Protein AF-0000000072239649 (afdb_homodimer)

Radius of gyration: 39.66 Å; Cα contacts (8 Å, |Δi|>4): 1812; chains: 2; bounding box: 84×166×76 Å

InterPro domains:
  IPR003864 CSC1/OSCA1-like, 7TM region [PF02714] (372-648)
  IPR027815 CSC1/OSCA1-like, cytosolic domain [PF14703] (194-360)
  IPR032880 CSC1/OSCA1-like, N-terminal transmembrane domain [PF13967] (9-172)
  IPR045122 Calcium permeable stress-gated cation channel 1-like [PTHR13018] (10-694)

Foldseek 3Di:
DAPLLLLLLVVLLVVLVVLLVVLLVVLLVVCVVPVLFLFVLVVQQPPQLQADLVSHGADFDDDDDDSCRLLVVLVPDDLVNCCVHQNDQLSLLLLVLVLLLVLLVVLLVVCVVQQQVLLLPADLCVDDPPDPLHDGDLCSSFPSSHAFQHPSVVSLLVSLVVSLVSLLVSLLVSLVVLLVLLLVVLLDQALLLFKKKWFAADQDPPRVVVVVVLVCVVPPPFWDDKFFFFDCPVLVVLVVVLVVLVVVLLVLVLVLVVVVVVVVVPPPDPPDPCDDPVPVVNVVSVVVSVVSVVVSVVSLVVSVVVVVVCVVPVRRGGGMMMIGTFASLVSLVVAPDDRDDDCNHGPMHGDAHLLFWLSVLSNDDDVVQVVLVVVLVVVLVVVLVVVLVVLLVLLLQLVLVLVCVPPVVVVSVVVVPPDSSSSSNRNAQVSLVVVVVVLLCQLVVNLVSLSSHNDGGNLVSLLVSLLSSLVSCCCRVQVSSLVSNLCSVCVVVCVVPVVCSLLSSLSCNLVCLSNLLSNLSCCQSVVLSVVLSPVVLVVVLVCCCVPPDSGPVSNVVCSSPSDEADSSSSVLSVLLVLSLSQSLNCSRSVCSSVSSSSRSSSNSSSVSSCSNRRHRDSGDSSNPNSVSSSVVSLVSSLVSLVSQLSSCVSSVNVCSCVSVCVNVVSVVSVVVSCVVRVVCSVSHDSVSSCVPPVDGTRDPSSSVSNHDCVVVVSVVVVVVVVD/DAPLLLLLLVVLLVVLVVLLVVLLVVLLVVCVVPVCFLFVLVVQQPPQLQADLVSHGADFDDDDNDSCVLLVVLVPDDLVNCCVHQNQQLSLLLLVLVLLLVLLVVLLVVCVVQQQVLLLPADLCVDDPPDPLHDDDLCSSFPSSHAFQHPSVVSLLVSLVVSLVSLLVSLLVSLVVLLVLLLVVLLDQALLLFKKKWFAADQDPPRVVVVVVLVCVVPPPFWDDKFFFFDCVVLVVLVVVLVVLVVVLLVLVLVLVVVVVVVVVPPPDPPDPCDDPVPVVNVVSVVVSVVSVVVSVVSLVVSVVVVVVCVVPVRRGGGMMMIGTFASLVSLVVAVDDRDDDCNHGPMHGDAHLLFWLSVLSNDDDVSQVVLVVVLVVVLVVVLVVVLVVLLVLLLQLVLVLVCVPPVVVVSVVVVPPDSSSSSNRNAQVSLVVVVVVLLCQLVVNLVSLSSHNDGGNLVSLLVSLLSSLVSCCCRVQVSSLVSNLCSVCVVVCVVPVVCSLLSSLSCNLVCLSNLLSNLSCCQSVVLSVVLSPVVLVVVLVCCCVPPDSGPVSNVVCSSPSDAADSSSSVLSVLLVLSLSQSLNCSRSVCSSVSSSSRSSRNSSSVSSCSNRRHRDSGDSSNPNSVSSSVVSLVSSLVSLVSQLSSCVSSVNVCSCVSVCVNVVSVVSSVVSCVVRVVCSVSHDSVSSCVPPVDRTRDPSSSVSNHDCVVVVSVVVVVVVVD

Structure (mmCIF, N/CA/C/O backbone):
data_AF-0000000072239649-model_v1
#
loop_
_entity.id
_entity.type
_entity.pdbx_description
1 polymer 'Uncharacterized protein'
#
loop_
_atom_site.group_PDB
_atom_site.id
_atom_site.type_symbol
_atom_site.label_atom_id
_atom_site.label_alt_id
_atom_site.label_comp_id
_atom_site.label_asym_id
_atom_site.label_entity_id
_atom_site.label_seq_id
_atom_site.pdbx_PDB_ins_code
_atom_site.Cartn_x
_atom_site.Cartn_y
_atom_site.Cartn_z
_atom_site.occupancy
_atom_site.B_iso_or_equiv
_atom_site.auth_seq_id
_atom_site.auth_comp_id
_atom_site.auth_asym_id
_atom_site.auth_atom_id
_atom_site.pdbx_PDB_model_num
ATOM 1 N N . MET A 1 1 ? 41.469 24.156 28.172 1 40.66 1 MET A N 1
ATOM 2 C CA . MET A 1 1 ? 40.719 24.969 27.219 1 40.66 1 MET A CA 1
ATOM 3 C C . MET A 1 1 ? 39.5 24.203 26.688 1 40.66 1 MET A C 1
ATOM 5 O O . MET A 1 1 ? 39.594 23.047 26.312 1 40.66 1 MET A O 1
ATOM 9 N N . ILE A 1 2 ? 38.406 24.656 26.984 1 54.94 2 ILE A N 1
ATOM 10 C CA . ILE A 1 2 ? 37.125 24.031 26.594 1 54.94 2 ILE A CA 1
ATOM 11 C C . ILE A 1 2 ? 37.062 23.953 25.078 1 54.94 2 ILE A C 1
ATOM 13 O O . ILE A 1 2 ? 37.375 24.922 24.391 1 54.94 2 ILE A O 1
ATOM 17 N N . ASP A 1 3 ? 36.906 22.859 24.5 1 68.75 3 ASP A N 1
ATOM 18 C CA . ASP A 1 3 ? 36.781 22.609 23.062 1 68.75 3 ASP A CA 1
ATOM 19 C C . ASP A 1 3 ? 35.719 23.531 22.438 1 68.75 3 ASP A C 1
ATOM 21 O O . ASP A 1 3 ? 34.719 23.859 23.062 1 68.75 3 ASP A O 1
ATOM 25 N N . PRO A 1 4 ? 36.156 24.234 21.406 1 68.75 4 PRO A N 1
ATOM 26 C CA . PRO A 1 4 ? 35.312 25.203 20.734 1 68.75 4 PRO A CA 1
ATOM 27 C C . PRO A 1 4 ? 33.875 24.672 20.484 1 68.75 4 PRO A C 1
ATOM 29 O O . PRO A 1 4 ? 32.906 25.422 20.578 1 68.75 4 PRO A O 1
ATOM 32 N N . GLU A 1 5 ? 33.75 23.469 20.281 1 72.94 5 GLU A N 1
ATOM 33 C CA . GLU A 1 5 ? 32.438 22.922 19.984 1 72.94 5 GLU A CA 1
ATOM 34 C C . GLU A 1 5 ? 31.578 22.859 21.25 1 72.94 5 GLU A C 1
ATOM 36 O O . GLU A 1 5 ? 30.375 23.156 21.203 1 72.94 5 GLU A O 1
ATOM 41 N N . THR A 1 6 ? 32.156 22.516 22.328 1 79 6 THR A N 1
ATOM 42 C CA . THR A 1 6 ? 31.438 22.5 23.609 1 79 6 THR A CA 1
ATOM 43 C C . THR A 1 6 ? 31.094 23.922 24.047 1 79 6 THR A C 1
ATOM 45 O O . THR A 1 6 ? 30.016 24.156 24.594 1 79 6 THR A O 1
ATOM 48 N N . LEU A 1 7 ? 31.953 24.797 23.656 1 81.06 7 LEU A N 1
ATOM 49 C CA . LEU A 1 7 ? 31.719 26.203 24 1 81.06 7 LEU A CA 1
ATOM 50 C C . LEU A 1 7 ? 30.547 26.75 23.203 1 81.06 7 LEU A C 1
ATOM 52 O O . LEU A 1 7 ? 29.797 27.609 23.688 1 81.06 7 LEU A O 1
ATOM 56 N N . SER A 1 8 ? 30.391 26.297 22.047 1 81.94 8 SER A N 1
ATOM 57 C CA . SER A 1 8 ? 29.266 26.734 21.219 1 81.94 8 SER A CA 1
ATOM 58 C C . SER A 1 8 ? 27.938 26.328 21.844 1 81.94 8 SER A C 1
ATOM 60 O O . SER A 1 8 ? 26.969 27.109 21.812 1 81.94 8 SER A O 1
ATOM 62 N N . VAL A 1 9 ? 27.844 25.188 22.438 1 85.19 9 VAL A N 1
ATOM 63 C CA . VAL A 1 9 ? 26.609 24.703 23.062 1 85.19 9 VAL A CA 1
ATOM 64 C C . VAL A 1 9 ? 26.328 25.484 24.344 1 85.19 9 VAL A C 1
ATOM 66 O O . VAL A 1 9 ? 25.172 25.797 24.641 1 85.19 9 VAL A O 1
ATOM 69 N N . LEU A 1 10 ? 27.359 25.828 24.938 1 86.06 10 LEU A N 1
ATOM 70 C CA . LEU A 1 10 ? 27.203 26.594 26.172 1 86.06 10 LEU A CA 1
ATOM 71 C C . LEU A 1 10 ? 26.75 28.016 25.859 1 86.06 10 LEU A C 1
ATOM 73 O O . LEU A 1 10 ? 25.938 28.578 26.594 1 86.06 10 LEU A O 1
ATOM 77 N N . TRP A 1 11 ? 27.219 28.547 24.797 1 86.12 11 TRP A N 1
ATOM 78 C CA . TRP A 1 11 ? 26.766 29.859 24.344 1 86.12 11 TRP A CA 1
ATOM 79 C C . TRP A 1 11 ? 25.266 29.812 24 1 86.12 11 TRP A C 1
ATOM 81 O O . TRP A 1 11 ? 24.516 30.688 24.422 1 86.12 11 TRP A O 1
ATOM 91 N N . THR A 1 12 ? 24.938 28.812 23.281 1 88.56 12 THR A N 1
ATOM 92 C CA . THR A 1 12 ? 23.562 28.688 22.844 1 88.56 12 THR A CA 1
ATOM 93 C C . THR A 1 12 ? 22.641 28.5 24.047 1 88.56 12 THR A C 1
ATOM 95 O O . THR A 1 12 ? 21.547 29.078 24.109 1 88.56 12 THR A O 1
ATOM 98 N N . PHE A 1 13 ? 23.141 27.734 24.984 1 91 13 PHE A N 1
ATOM 99 C CA . PHE A 1 13 ? 22.359 27.5 26.188 1 91 13 PHE A CA 1
ATOM 100 C C . PHE A 1 13 ? 22.219 28.766 27.016 1 91 13 PHE A C 1
ATOM 102 O O . PHE A 1 13 ? 21.141 29.094 27.5 1 91 13 PHE A O 1
ATOM 109 N N . GLY A 1 14 ? 23.297 29.5 27.125 1 90.75 14 GLY A N 1
ATOM 110 C CA . GLY A 1 14 ? 23.281 30.75 27.875 1 90.75 14 GLY A CA 1
ATOM 111 C C . GLY A 1 14 ? 22.391 31.812 27.234 1 90.75 14 GLY A C 1
ATOM 112 O O . GLY A 1 14 ? 21.547 32.406 27.922 1 90.75 14 GLY A O 1
ATOM 113 N N . ILE A 1 15 ? 22.547 31.984 26 1 90.38 15 ILE A N 1
ATOM 114 C CA . ILE A 1 15 ? 21.719 32.938 25.266 1 90.38 15 ILE A CA 1
ATOM 115 C C . ILE A 1 15 ? 20.266 32.5 25.297 1 90.38 15 ILE A C 1
ATOM 117 O O . ILE A 1 15 ? 19.359 33.344 25.469 1 90.38 15 ILE A O 1
ATOM 121 N N . GLY A 1 16 ? 20.062 31.266 25.141 1 92.5 16 GLY A N 1
ATOM 122 C CA . GLY A 1 16 ? 18.703 30.734 25.172 1 92.5 16 GLY A CA 1
ATOM 123 C C . GLY A 1 16 ? 17.984 30.969 26.484 1 92.5 16 GLY A C 1
ATOM 124 O O . GLY A 1 16 ? 16.812 31.359 26.5 1 92.5 16 GLY A O 1
ATOM 125 N N . ILE A 1 17 ? 18.672 30.828 27.531 1 94.5 17 ILE A N 1
ATOM 126 C CA . ILE A 1 17 ? 18.078 31.016 28.844 1 94.5 17 ILE A CA 1
ATOM 127 C C . ILE A 1 17 ? 17.766 32.5 29.062 1 94.5 17 ILE A C 1
ATOM 129 O O . ILE A 1 17 ? 16.719 32.844 29.609 1 94.5 17 ILE A O 1
ATOM 133 N N . ILE A 1 18 ? 18.641 33.312 28.594 1 94.94 18 ILE A N 1
ATOM 134 C CA . ILE A 1 18 ? 18.422 34.75 28.734 1 94.94 18 ILE A CA 1
ATOM 135 C C . ILE A 1 18 ? 17.188 35.156 27.922 1 94.94 18 ILE A C 1
ATOM 137 O O . ILE A 1 18 ? 16.328 35.875 28.438 1 94.94 18 ILE A O 1
ATOM 141 N N . VAL A 1 19 ? 17.125 34.656 26.812 1 93.62 19 VAL A N 1
ATOM 142 C CA . VAL A 1 19 ? 16 35 25.953 1 93.62 19 VAL A CA 1
ATOM 143 C C . VAL A 1 19 ? 14.711 34.438 26.562 1 93.62 19 VAL A C 1
ATOM 145 O O . VAL A 1 19 ? 13.672 35.125 26.531 1 93.62 19 VAL A O 1
ATOM 148 N N . LEU A 1 20 ? 14.727 33.312 27.094 1 95.5 20 LEU A N 1
ATOM 149 C CA . LEU A 1 20 ? 13.562 32.688 27.734 1 95.5 20 LEU A CA 1
ATOM 150 C C . LEU A 1 20 ? 13.086 33.531 28.906 1 95.5 20 LEU A C 1
ATOM 152 O O . LEU A 1 20 ? 11.891 33.812 29.031 1 95.5 20 LEU A O 1
ATOM 156 N N . VAL A 1 21 ? 13.984 34.031 29.688 1 95.12 21 VAL A N 1
ATOM 157 C CA . VAL A 1 21 ? 13.633 34.812 30.875 1 95.12 21 VAL A CA 1
ATOM 158 C C . VAL A 1 21 ? 13.086 36.156 30.484 1 95.12 21 VAL A C 1
ATOM 160 O O . VAL A 1 21 ? 12.062 36.625 31.016 1 95.12 21 VAL A O 1
ATOM 163 N N . VAL A 1 22 ? 13.68 36.719 29.531 1 95.12 22 VAL A N 1
ATOM 164 C CA . VAL A 1 22 ? 13.234 38.031 29.062 1 95.12 22 VAL A CA 1
ATOM 165 C C . VAL A 1 22 ? 11.859 37.906 28.406 1 95.12 22 VAL A C 1
ATOM 167 O O . VAL A 1 22 ? 10.961 38.688 28.688 1 95.12 22 VAL A O 1
ATOM 170 N N . CYS A 1 23 ? 11.727 36.938 27.609 1 94.81 23 CYS A N 1
ATOM 171 C CA . CYS A 1 23 ? 10.461 36.75 26.922 1 94.81 23 CYS A CA 1
ATOM 172 C C . CYS A 1 23 ? 9.367 36.344 27.906 1 94.81 23 CYS A C 1
ATOM 174 O O . CYS A 1 23 ? 8.203 36.719 27.734 1 94.81 23 CYS A O 1
ATOM 176 N N . PHE A 1 24 ? 9.727 35.625 28.875 1 94.12 24 PHE A N 1
ATOM 177 C CA . PHE A 1 24 ? 8.773 35.188 29.891 1 94.12 24 PHE A CA 1
ATOM 178 C C . PHE A 1 24 ? 8.188 36.344 30.641 1 94.12 24 PHE A C 1
ATOM 180 O O . PHE A 1 24 ? 6.973 36.469 30.812 1 94.12 24 PHE A O 1
ATOM 187 N N . PHE A 1 25 ? 8.961 37.344 30.969 1 93.75 25 PHE A N 1
ATOM 188 C CA . PHE A 1 25 ? 8.492 38.5 31.734 1 93.75 25 PHE A CA 1
ATOM 189 C C . PHE A 1 25 ? 7.801 39.5 30.812 1 93.75 25 PHE A C 1
ATOM 191 O O . PHE A 1 25 ? 6.828 40.125 31.219 1 93.75 25 PHE A O 1
ATOM 198 N N . LEU A 1 26 ? 8.312 39.562 29.688 1 93.75 26 LEU A N 1
ATOM 199 C CA . LEU A 1 26 ? 7.645 40.438 28.719 1 93.75 26 LEU A CA 1
ATOM 200 C C . LEU A 1 26 ? 6.25 39.906 28.391 1 93.75 26 LEU A C 1
ATOM 202 O O . LEU A 1 26 ? 5.316 40.688 28.188 1 93.75 26 LEU A O 1
ATOM 206 N N . PHE A 1 27 ? 6.074 38.656 28.297 1 93.94 27 PHE A N 1
ATOM 207 C CA . PHE A 1 27 ? 4.785 38.031 28.062 1 93.94 27 PHE A CA 1
ATOM 208 C C . PHE A 1 27 ? 3.822 38.281 29.203 1 93.94 27 PHE A C 1
ATOM 210 O O . PHE A 1 27 ? 2.652 38.625 28.984 1 93.94 27 PHE A O 1
ATOM 217 N N . ALA A 1 28 ? 4.301 38.188 30.406 1 91.31 28 ALA A N 1
ATOM 218 C CA . ALA A 1 28 ? 3.457 38.438 31.578 1 91.31 28 ALA A CA 1
ATOM 219 C C . ALA A 1 28 ? 2.945 39.875 31.578 1 91.31 28 ALA A C 1
ATOM 221 O O . ALA A 1 28 ? 1.8 40.156 31.953 1 91.31 28 ALA A O 1
ATOM 222 N N . TRP A 1 29 ? 3.818 40.719 31.109 1 91.5 29 TRP A N 1
ATOM 223 C CA . TRP A 1 29 ? 3.445 42.125 31.047 1 91.5 29 TRP A CA 1
ATOM 224 C C . TRP A 1 29 ? 2.486 42.375 29.891 1 91.5 29 TRP A C 1
ATOM 226 O O . TRP A 1 29 ? 1.477 43.062 30.062 1 91.5 29 TRP A O 1
ATOM 236 N N . LEU A 1 30 ? 2.738 41.812 28.828 1 91.06 30 LEU A N 1
ATOM 237 C CA . LEU A 1 30 ? 1.941 42.062 27.641 1 91.06 30 LEU A CA 1
ATOM 238 C C . LEU A 1 30 ? 0.579 41.375 27.734 1 91.06 30 LEU A C 1
ATOM 240 O O . LEU A 1 30 ? -0.412 41.875 27.203 1 91.06 30 LEU A O 1
ATOM 244 N N . LYS A 1 31 ? 0.53 40.25 28.328 1 90 31 LYS A N 1
ATOM 245 C CA . LYS A 1 31 ? -0.719 39.531 28.5 1 90 31 LYS A CA 1
ATOM 246 C C . LYS A 1 31 ? -1.754 40.375 29.25 1 90 31 LYS A C 1
ATOM 248 O O . LYS A 1 31 ? -2.945 40.312 28.938 1 90 31 LYS A O 1
ATOM 253 N N . ALA A 1 32 ? -1.31 41.188 30.125 1 87.69 32 ALA A N 1
ATOM 254 C CA . ALA A 1 32 ? -2.203 42.062 30.906 1 87.69 32 ALA A CA 1
ATOM 255 C C . ALA A 1 32 ? -2.562 43.312 30.141 1 87.69 32 ALA A C 1
ATOM 257 O O . ALA A 1 32 ? -3.678 43.844 30.266 1 87.69 32 ALA A O 1
ATOM 258 N N . LYS A 1 33 ? -1.652 43.688 29.266 1 88.44 33 LYS A N 1
ATOM 259 C CA . LYS A 1 33 ? -1.846 44.969 28.578 1 88.44 33 LYS A CA 1
ATOM 260 C C . LYS A 1 33 ? -2.676 44.781 27.312 1 88.44 33 LYS A C 1
ATOM 262 O O . LYS A 1 33 ? -3.451 45.688 26.938 1 88.44 33 LYS A O 1
ATOM 267 N N . VAL A 1 34 ? -2.42 43.688 26.641 1 89.19 34 VAL A N 1
ATOM 268 C CA . VAL A 1 34 ? -3.125 43.5 25.375 1 89.19 34 VAL A CA 1
ATOM 269 C C . VAL A 1 34 ? -3.828 42.156 25.375 1 89.19 34 VAL A C 1
ATOM 271 O O . VAL A 1 34 ? -3.457 41.25 24.625 1 89.19 34 VAL A O 1
ATOM 274 N N . PRO A 1 35 ? -4.836 42 26 1 87.5 35 PRO A N 1
ATOM 275 C CA . PRO A 1 35 ? -5.527 40.688 26.078 1 87.5 35 PRO A CA 1
ATOM 276 C C . PRO A 1 35 ? -6.195 40.312 24.766 1 87.5 35 PRO A C 1
ATOM 278 O O . PRO A 1 35 ? -6.516 39.125 24.562 1 87.5 35 PRO A O 1
ATOM 281 N N . GLU A 1 36 ? -6.34 41.156 23.859 1 86.75 36 GLU A N 1
ATOM 282 C CA . GLU A 1 36 ? -6.984 40.875 22.578 1 86.75 36 GLU A CA 1
ATOM 283 C C . GLU A 1 36 ? -6.156 39.875 21.766 1 86.75 36 GLU A C 1
ATOM 285 O O . GLU A 1 36 ? -6.699 39.125 20.953 1 86.75 36 GLU A O 1
ATOM 290 N N . ILE A 1 37 ? -4.926 39.938 22.062 1 89.44 37 ILE A N 1
ATOM 291 C CA . ILE A 1 37 ? -4.051 39.031 21.297 1 89.44 37 ILE A CA 1
ATOM 292 C C . ILE A 1 37 ? -3.744 37.781 22.109 1 89.44 37 ILE A C 1
ATOM 294 O O . ILE A 1 37 ? -3.799 36.688 21.594 1 89.44 37 ILE A O 1
ATOM 298 N N . TYR A 1 38 ? -3.455 37.969 23.359 1 91.12 38 TYR A N 1
ATOM 299 C CA . TYR A 1 38 ? -2.99 36.844 24.203 1 91.12 38 TYR A CA 1
ATOM 300 C C . TYR A 1 38 ? -4.168 36.094 24.781 1 91.12 38 TYR A C 1
ATOM 302 O O . TYR A 1 38 ? -3.988 35 25.328 1 91.12 38 TYR A O 1
ATOM 310 N N . HIS A 1 39 ? -5.367 36.562 24.688 1 91.62 39 HIS A N 1
ATOM 311 C CA . HIS A 1 39 ? -6.621 35.906 25.016 1 91.62 39 HIS A CA 1
ATOM 312 C C . HIS A 1 39 ? -7.668 36.125 23.922 1 91.62 39 HIS A C 1
ATOM 314 O O . HIS A 1 39 ? -8.789 36.562 24.219 1 91.62 39 HIS A O 1
ATOM 320 N N . PHE A 1 40 ? -7.258 35.844 22.797 1 91.19 40 PHE A N 1
ATOM 321 C CA . PHE A 1 40 ? -8.078 36.094 21.625 1 91.19 40 PHE A CA 1
ATOM 322 C C . PHE A 1 40 ? -9.344 35.25 21.641 1 91.19 40 PHE A C 1
ATOM 324 O O . PHE A 1 40 ? -10.375 35.656 21.109 1 91.19 40 PHE A O 1
ATOM 331 N N . ARG A 1 41 ? -9.383 34.125 22.25 1 91.69 41 ARG A N 1
ATOM 332 C CA . ARG A 1 41 ? -10.539 33.219 22.281 1 91.69 41 ARG A CA 1
ATOM 333 C C . ARG A 1 41 ? -11.719 33.906 22.984 1 91.69 41 ARG A C 1
ATOM 335 O O . ARG A 1 41 ? -12.875 33.625 22.641 1 91.69 41 ARG A O 1
ATOM 342 N N . MET A 1 42 ? -11.352 34.75 23.891 1 90.5 42 MET A N 1
ATOM 343 C CA . MET A 1 42 ? -12.422 35.5 24.547 1 90.5 42 MET A CA 1
ATOM 344 C C . MET A 1 42 ? -13.102 36.438 23.562 1 90.5 42 MET A C 1
ATOM 346 O O . MET A 1 42 ? -14.328 36.562 23.562 1 90.5 42 MET A O 1
ATOM 350 N N . LEU A 1 43 ? -12.336 37.062 22.797 1 89.62 43 LEU A N 1
ATOM 351 C CA . LEU A 1 43 ? -12.891 37.938 21.766 1 89.62 43 LEU A CA 1
ATOM 352 C C . LEU A 1 43 ? -13.641 37.125 20.719 1 89.62 43 LEU A C 1
ATOM 354 O O . LEU A 1 43 ? -14.711 37.531 20.266 1 89.62 43 LEU A O 1
ATOM 358 N N . ALA A 1 44 ? -13.133 36 20.375 1 90.25 44 ALA A N 1
ATOM 359 C CA . ALA A 1 44 ? -13.734 35.156 19.359 1 90.25 44 ALA A CA 1
ATOM 360 C C . ALA A 1 44 ? -15.078 34.594 19.828 1 90.25 44 ALA A C 1
ATOM 362 O O . ALA A 1 44 ? -15.984 34.375 19.016 1 90.25 44 ALA A O 1
ATOM 363 N N . SER A 1 45 ? -15.195 34.344 21.125 1 90.94 45 SER A N 1
ATOM 364 C CA . SER A 1 45 ? -16.438 33.812 21.688 1 90.94 45 SER A CA 1
ATOM 365 C C . SER A 1 45 ? -17.578 34.812 21.531 1 90.94 45 SER A C 1
ATOM 367 O O . SER A 1 45 ? -18.75 34.438 21.547 1 90.94 45 SER A O 1
ATOM 369 N N . GLN A 1 46 ? -17.219 36.062 21.234 1 89.06 46 GLN A N 1
ATOM 370 C CA . GLN A 1 46 ? -18.234 37.094 21.094 1 89.06 46 GLN A CA 1
ATOM 371 C C . GLN A 1 46 ? -18.562 37.344 19.625 1 89.06 46 GLN A C 1
ATOM 373 O O . GLN A 1 46 ? -19.547 38 19.312 1 89.06 46 GLN A O 1
ATOM 378 N N . LEU A 1 47 ? -17.797 36.719 18.812 1 87.25 47 LEU A N 1
ATOM 379 C CA . LEU A 1 47 ? -18 36.938 17.375 1 87.25 47 LEU A CA 1
ATOM 380 C C . LEU A 1 47 ? -18.734 35.75 16.766 1 87.25 47 LEU A C 1
ATOM 382 O O . LEU A 1 47 ? -18.328 34.594 16.953 1 87.25 47 LEU A O 1
ATOM 386 N N . SER A 1 48 ? -19.75 35.906 15.992 1 83 48 SER A N 1
ATOM 387 C CA . SER A 1 48 ? -20.594 34.844 15.406 1 83 48 SER A CA 1
ATOM 388 C C . SER A 1 48 ? -19.859 34.094 14.305 1 83 48 SER A C 1
ATOM 390 O O . SER A 1 48 ? -20.172 32.938 14.016 1 83 48 SER A O 1
ATOM 392 N N . PHE A 1 49 ? -18.828 34.719 13.828 1 80.06 49 PHE A N 1
ATOM 393 C CA . PHE A 1 49 ? -18.078 34.156 12.727 1 80.06 49 PHE A CA 1
ATOM 394 C C . PHE A 1 49 ? -17.375 32.875 13.156 1 80.06 49 PHE A C 1
ATOM 396 O O . PHE A 1 49 ? -17.172 31.953 12.352 1 80.06 49 PHE A O 1
ATOM 403 N N . TYR A 1 50 ? -17.141 32.75 14.414 1 85.5 50 TYR A N 1
ATOM 404 C CA . TYR A 1 50 ? -16.359 31.625 14.914 1 85.5 50 TYR A CA 1
ATOM 405 C C . TYR A 1 50 ? -17.266 30.578 15.562 1 85.5 50 TYR A C 1
ATOM 407 O O . TYR A 1 50 ? -16.781 29.609 16.156 1 85.5 50 TYR A O 1
ATOM 415 N N . ASN A 1 51 ? -18.547 30.672 15.32 1 83.81 51 ASN A N 1
ATOM 416 C CA . ASN A 1 51 ? -19.469 29.719 15.906 1 83.81 51 ASN A CA 1
ATOM 417 C C . ASN A 1 51 ? -19.344 28.344 15.25 1 83.81 51 ASN A C 1
ATOM 419 O O . ASN A 1 51 ? -18.922 28.234 14.094 1 83.81 51 ASN A O 1
ATOM 423 N N . ASP A 1 52 ? -19.641 27.375 16.047 1 81.88 52 ASP A N 1
ATOM 424 C CA . ASP A 1 52 ? -19.547 26.016 15.547 1 81.88 52 ASP A CA 1
ATOM 425 C C . ASP A 1 52 ? -20.734 25.656 14.664 1 81.88 52 ASP A C 1
ATOM 427 O O . ASP A 1 52 ? -21.562 26.516 14.344 1 81.88 52 ASP A O 1
ATOM 431 N N . TYR A 1 53 ? -20.859 24.453 14.18 1 80.25 53 TYR A N 1
ATOM 432 C CA . TYR A 1 53 ? -21.891 24 13.25 1 80.25 53 TYR A CA 1
ATOM 433 C C . TYR A 1 53 ? -23.266 24.016 13.906 1 80.25 53 TYR A C 1
ATOM 435 O O . TYR A 1 53 ? -24.297 24.031 13.219 1 80.25 53 TYR A O 1
ATOM 443 N N . ASN A 1 54 ? -23.328 24.062 15.242 1 79.5 54 ASN A N 1
ATOM 444 C CA . ASN A 1 54 ? -24.594 24.203 15.953 1 79.5 54 ASN A CA 1
ATOM 445 C C . ASN A 1 54 ? -24.844 25.641 16.375 1 79.5 54 ASN A C 1
ATOM 447 O O . ASN A 1 54 ? -25.734 25.906 17.188 1 79.5 54 ASN A O 1
ATOM 451 N N . ASP A 1 55 ? -23.969 26.594 15.922 1 81.12 55 ASP A N 1
ATOM 452 C CA . ASP A 1 55 ? -24.062 28.016 16.219 1 81.12 55 ASP A CA 1
ATOM 453 C C . ASP A 1 55 ? -23.766 28.281 17.688 1 81.12 55 ASP A C 1
ATOM 455 O O . ASP A 1 55 ? -24.344 29.188 18.297 1 81.12 55 ASP A O 1
ATOM 459 N N . GLU A 1 56 ? -23 27.438 18.25 1 87.25 56 GLU A N 1
ATOM 460 C CA . GLU A 1 56 ? -22.531 27.641 19.609 1 87.25 56 GLU A CA 1
ATOM 461 C C . GLU A 1 56 ? -21.219 28.406 19.641 1 87.25 56 GLU A C 1
ATOM 463 O O . GLU A 1 56 ? -20.344 28.156 18.797 1 87.25 56 GLU A O 1
ATOM 468 N N . PRO A 1 57 ? -21.141 29.312 20.547 1 90.75 57 PRO A N 1
ATOM 469 C CA . PRO A 1 57 ? -19.906 30.078 20.609 1 90.75 57 PRO A CA 1
ATOM 470 C C . PRO A 1 57 ? -18.703 29.234 21.031 1 90.75 57 PRO A C 1
ATOM 472 O O . PRO A 1 57 ? -18.875 28.172 21.641 1 90.75 57 PRO A O 1
ATOM 475 N N . VAL A 1 58 ? -17.609 29.766 20.703 1 89.62 58 VAL A N 1
ATOM 476 C CA . VAL A 1 58 ? -16.359 29.078 21.016 1 89.62 58 VAL A CA 1
ATOM 477 C C . VAL A 1 58 ? -16.125 29.125 22.531 1 89.62 58 VAL A C 1
ATOM 479 O O . VAL A 1 58 ? -16.406 30.141 23.172 1 89.62 58 VAL A O 1
ATOM 482 N N . TYR A 1 59 ? -15.641 28.047 23.078 1 91.06 59 TYR A N 1
ATOM 483 C CA . TYR A 1 59 ? -15.32 28 24.5 1 91.06 59 TYR A CA 1
ATOM 484 C C . TYR A 1 59 ? -14.07 28.828 24.797 1 91.06 59 TYR A C 1
ATOM 486 O O . TYR A 1 59 ? -13.039 28.672 24.156 1 91.06 59 TYR A O 1
ATOM 494 N N . ALA A 1 60 ? -14.188 29.766 25.703 1 91.94 60 ALA A N 1
ATOM 495 C CA . ALA A 1 60 ? -13.07 30.609 26.125 1 91.94 60 ALA A CA 1
ATOM 496 C C . ALA A 1 60 ? -12.906 30.562 27.641 1 91.94 60 ALA A C 1
ATOM 498 O O . ALA A 1 60 ? -13.711 31.141 28.375 1 91.94 60 ALA A O 1
ATOM 499 N N . PRO A 1 61 ? -11.875 29.891 28.078 1 90.44 61 PRO A N 1
ATOM 500 C CA . PRO A 1 61 ? -11.625 29.891 29.516 1 90.44 61 PRO A CA 1
ATOM 501 C C . PRO A 1 61 ? -11.102 31.234 30.016 1 90.44 61 PRO A C 1
ATOM 503 O O . PRO A 1 61 ? -10.57 32.031 29.234 1 90.44 61 PRO A O 1
ATOM 506 N N . GLU A 1 62 ? -11.156 31.406 31.297 1 88.25 62 GLU A N 1
ATOM 507 C CA . GLU A 1 62 ? -10.648 32.656 31.875 1 88.25 62 GLU A CA 1
ATOM 508 C C . GLU A 1 62 ? -9.125 32.656 31.938 1 88.25 62 GLU A C 1
ATOM 510 O O . GLU A 1 62 ? -8.508 31.609 32.219 1 88.25 62 GLU A O 1
ATOM 515 N N . GLN A 1 63 ? -8.609 33.75 31.5 1 85.94 63 GLN A N 1
ATOM 516 C CA . GLN A 1 63 ? -7.16 33.844 31.516 1 85.94 63 GLN A CA 1
ATOM 517 C C . GLN A 1 63 ? -6.621 33.875 32.938 1 85.94 63 GLN A C 1
ATOM 519 O O . GLN A 1 63 ? -7.16 34.562 33.812 1 85.94 63 GLN A O 1
ATOM 524 N N . PRO A 1 64 ? -5.707 33.031 33.156 1 86.25 64 PRO A N 1
ATOM 525 C CA . PRO A 1 64 ? -5.117 33.031 34.5 1 86.25 64 PRO A CA 1
ATOM 526 C C . PRO A 1 64 ? -4.426 34.375 34.844 1 86.25 64 PRO A C 1
ATOM 528 O O . PRO A 1 64 ? -3.705 34.906 34 1 86.25 64 PRO A O 1
ATOM 531 N N . LYS A 1 65 ? -4.711 34.719 36.156 1 81.75 65 LYS A N 1
ATOM 532 C CA . LYS A 1 65 ? -4.152 35.969 36.656 1 81.75 65 LYS A CA 1
ATOM 533 C C . LYS A 1 65 ? -2.83 35.75 37.375 1 81.75 65 LYS A C 1
ATOM 535 O O . LYS A 1 65 ? -2.637 34.688 38 1 81.75 65 LYS A O 1
ATOM 540 N N . GLY A 1 66 ? -1.635 36.031 36.906 1 83.44 66 GLY A N 1
ATOM 541 C CA . GLY A 1 66 ? -0.338 35.906 37.562 1 83.44 66 GLY A CA 1
ATOM 542 C C . GLY A 1 66 ? 0.798 35.688 36.594 1 83.44 66 GLY A C 1
ATOM 543 O O . GLY A 1 66 ? 0.569 35.281 35.438 1 83.44 66 GLY A O 1
ATOM 544 N N . ILE A 1 67 ? 1.882 35.844 37.188 1 88.81 67 ILE A N 1
ATOM 545 C CA . ILE A 1 67 ? 3.072 35.719 36.375 1 88.81 67 ILE A CA 1
ATOM 546 C C . ILE A 1 67 ? 3.391 34.25 36.125 1 88.81 67 ILE A C 1
ATOM 548 O O . ILE A 1 67 ? 3.734 33.875 35 1 88.81 67 ILE A O 1
ATOM 552 N N . PHE A 1 68 ? 3.135 33.375 37.094 1 91 68 PHE A N 1
ATOM 553 C CA . PHE A 1 68 ? 3.486 31.953 36.969 1 91 68 PHE A CA 1
ATOM 554 C C . PHE A 1 68 ? 2.234 31.078 36.938 1 91 68 PHE A C 1
ATOM 556 O O . PHE A 1 68 ? 2.318 29.875 36.688 1 91 68 PHE A O 1
ATOM 563 N N . ALA A 1 69 ? 1.109 31.656 37.062 1 89.56 69 ALA A N 1
ATOM 564 C CA . ALA A 1 69 ? -0.139 30.906 37.156 1 89.56 69 ALA A CA 1
ATOM 565 C C . ALA A 1 69 ? -0.493 30.25 35.812 1 89.56 69 ALA A C 1
ATOM 567 O O . ALA A 1 69 ? -1.067 29.156 35.781 1 89.56 69 ALA A O 1
ATOM 568 N N . TRP A 1 70 ? -0.128 30.922 34.812 1 90.69 70 TRP A N 1
ATOM 569 C CA . TRP A 1 70 ? -0.49 30.375 33.5 1 90.69 70 TRP A CA 1
ATOM 570 C C . TRP A 1 70 ? 0.247 29.062 33.219 1 90.69 70 TRP A C 1
ATOM 572 O O . TRP A 1 70 ? -0.292 28.156 32.594 1 90.69 70 TRP A O 1
ATOM 582 N N . LEU A 1 71 ? 1.422 28.938 33.75 1 91.75 71 LEU A N 1
ATOM 583 C CA . LEU A 1 71 ? 2.219 27.734 33.531 1 91.75 71 LEU A CA 1
ATOM 584 C C . LEU A 1 71 ? 1.588 26.531 34.219 1 91.75 71 LEU A C 1
ATOM 586 O O . LEU A 1 71 ? 1.489 25.453 33.656 1 91.75 71 LEU A O 1
ATOM 590 N N . LEU A 1 72 ? 1.12 26.75 35.406 1 90.62 72 LEU A N 1
ATOM 591 C CA . LEU A 1 72 ? 0.548 25.656 36.219 1 90.62 72 LEU A CA 1
ATOM 592 C C . LEU A 1 72 ? -0.815 25.25 35.656 1 90.62 72 LEU A C 1
ATOM 594 O O . LEU A 1 72 ? -1.108 24.062 35.562 1 90.62 72 LEU A O 1
ATOM 598 N N . LEU A 1 73 ? -1.601 26.172 35.281 1 90 73 LEU A N 1
ATOM 599 C CA . LEU A 1 73 ? -2.945 25.891 34.781 1 90 73 LEU A CA 1
ATOM 600 C C . LEU A 1 73 ? -2.898 25.203 33.438 1 90 73 LEU A C 1
ATOM 602 O O . LEU A 1 73 ? -3.713 24.328 33.156 1 90 73 LEU A O 1
ATOM 606 N N . THR A 1 74 ? -1.983 25.641 32.688 1 90.94 74 THR A N 1
ATOM 607 C CA . THR A 1 74 ? -1.835 25.031 31.359 1 90.94 74 THR A CA 1
ATOM 608 C C . THR A 1 74 ? -1.333 23.594 31.484 1 90.94 74 THR A C 1
ATOM 610 O O . THR A 1 74 ? -1.785 22.719 30.766 1 90.94 74 THR A O 1
ATOM 613 N N . TRP A 1 75 ? -0.495 23.406 32.406 1 90.75 75 TRP A N 1
ATOM 614 C CA . TRP A 1 75 ? 0.08 22.078 32.594 1 90.75 75 TRP A CA 1
ATOM 615 C C . TRP A 1 75 ? -0.952 21.109 33.188 1 90.75 75 TRP A C 1
ATOM 617 O O . TRP A 1 75 ? -0.942 19.922 32.875 1 90.75 75 TRP A O 1
ATOM 627 N N . LEU A 1 76 ? -1.896 21.609 33.938 1 90.69 76 LEU A N 1
ATOM 628 C CA . LEU A 1 76 ? -2.869 20.766 34.625 1 90.69 76 LEU A CA 1
ATOM 629 C C . LEU A 1 76 ? -4.125 20.594 33.781 1 90.69 76 LEU A C 1
ATOM 631 O O . LEU A 1 76 ? -5.031 19.844 34.156 1 90.69 76 LEU A O 1
ATOM 635 N N . TYR A 1 77 ? -4.184 21.234 32.656 1 92.19 77 TYR A N 1
ATOM 636 C CA . TYR A 1 77 ? -5.336 21.078 31.766 1 92.19 77 TYR A CA 1
ATOM 637 C C . TYR A 1 77 ? -5.434 19.641 31.266 1 92.19 77 TYR A C 1
ATOM 639 O O . TYR A 1 77 ? -4.574 19.172 30.516 1 92.19 77 TYR A O 1
ATOM 647 N N . THR A 1 78 ? -6.457 18.922 31.625 1 91.88 78 THR A N 1
ATOM 648 C CA . THR A 1 78 ? -6.57 17.484 31.359 1 91.88 78 THR A CA 1
ATOM 649 C C . THR A 1 78 ? -6.969 17.219 29.922 1 91.88 78 THR A C 1
ATOM 651 O O . THR A 1 78 ? -7.539 18.094 29.25 1 91.88 78 THR A O 1
ATOM 654 N N . GLU A 1 79 ? -6.633 16.094 29.469 1 93.19 79 GLU A N 1
ATOM 655 C CA . GLU A 1 79 ? -6.945 15.664 28.109 1 93.19 79 GLU A CA 1
ATOM 656 C C . GLU A 1 79 ? -8.453 15.547 27.906 1 93.19 79 GLU A C 1
ATOM 658 O O . GLU A 1 79 ? -8.969 15.891 26.828 1 93.19 79 GLU A O 1
ATOM 663 N N . ASP A 1 80 ? -9.188 15.141 28.844 1 92.94 80 ASP A N 1
ATOM 664 C CA . ASP A 1 80 ? -10.633 14.969 28.75 1 92.94 80 ASP A CA 1
ATOM 665 C C . ASP A 1 80 ? -11.344 16.312 28.562 1 92.94 80 ASP A C 1
ATOM 667 O O . ASP A 1 80 ? -12.281 16.422 27.781 1 92.94 80 ASP A O 1
ATOM 671 N N . LYS A 1 81 ? -10.828 17.266 29.297 1 93.5 81 LYS A N 1
ATOM 672 C CA . LYS A 1 81 ? -11.406 18.609 29.141 1 93.5 81 LYS A CA 1
ATOM 673 C C . LYS A 1 81 ? -11.047 19.219 27.797 1 93.5 81 LYS A C 1
ATOM 675 O O . LYS A 1 81 ? -11.875 19.875 27.172 1 93.5 81 LYS A O 1
ATOM 680 N N . LEU A 1 82 ? -9.898 18.953 27.406 1 94.38 82 LEU A N 1
ATOM 681 C CA . LEU A 1 82 ? -9.422 19.5 26.141 1 94.38 82 LEU A CA 1
ATOM 682 C C . LEU A 1 82 ? -10.227 18.938 24.984 1 94.38 82 LEU A C 1
ATOM 684 O O . LEU A 1 82 ? -10.547 19.672 24.031 1 94.38 82 LEU A O 1
ATOM 688 N N . ILE A 1 83 ? -10.602 17.703 25 1 93.56 83 ILE A N 1
ATOM 689 C CA . ILE A 1 83 ? -11.32 17.062 23.906 1 93.56 83 ILE A CA 1
ATOM 690 C C . ILE A 1 83 ? -12.734 17.625 23.828 1 93.56 83 ILE A C 1
ATOM 692 O O . ILE A 1 83 ? -13.289 17.797 22.734 1 93.56 83 ILE A O 1
ATOM 696 N N . GLN A 1 84 ? -13.289 18.031 24.906 1 90.38 84 GLN A N 1
ATOM 697 C CA . GLN A 1 84 ? -14.656 18.531 24.953 1 90.38 84 GLN A CA 1
ATOM 698 C C . GLN A 1 84 ? -14.711 20.016 24.547 1 90.38 84 GLN A C 1
ATOM 700 O O . GLN A 1 84 ? -15.68 20.453 23.938 1 90.38 84 GLN A O 1
ATOM 705 N N . THR A 1 85 ? -13.547 20.656 24.781 1 91.12 85 THR A N 1
ATOM 706 C CA . THR A 1 85 ? -13.609 22.109 24.609 1 91.12 85 THR A CA 1
ATOM 707 C C . THR A 1 85 ? -12.891 22.531 23.344 1 91.12 85 THR A C 1
ATOM 709 O O . THR A 1 85 ? -13.336 23.469 22.656 1 91.12 85 THR A O 1
ATOM 712 N N . HIS A 1 86 ? -11.812 21.969 23 1 92 86 HIS A N 1
ATOM 713 C CA . HIS A 1 86 ? -10.961 22.484 21.938 1 92 86 HIS A CA 1
ATOM 714 C C . HIS A 1 86 ? -10.922 21.516 20.75 1 92 86 HIS A C 1
ATOM 716 O O . HIS A 1 86 ? -10.477 21.891 19.672 1 92 86 HIS A O 1
ATOM 722 N N . GLY A 1 87 ? -11.375 20.312 20.969 1 91.75 87 GLY A N 1
ATOM 723 C CA . GLY A 1 87 ? -11.477 19.406 19.828 1 91.75 87 GLY A CA 1
ATOM 724 C C . GLY A 1 87 ? -10.422 18.328 19.828 1 91.75 87 GLY A C 1
ATOM 725 O O . GLY A 1 87 ? -9.547 18.312 20.703 1 91.75 87 GLY A O 1
ATOM 726 N N . LEU A 1 88 ? -10.484 17.469 18.859 1 94.5 88 LEU A N 1
ATOM 727 C CA . LEU A 1 88 ? -9.617 16.297 18.797 1 94.5 88 LEU A CA 1
ATOM 728 C C . LEU A 1 88 ? -8.242 16.672 18.25 1 94.5 88 LEU A C 1
ATOM 730 O O . LEU A 1 88 ? -7.23 16.078 18.656 1 94.5 88 LEU A O 1
ATOM 734 N N . ASP A 1 89 ? -8.102 17.625 17.391 1 95.12 89 ASP A N 1
ATOM 735 C CA . ASP A 1 89 ? -6.816 18.031 16.828 1 95.12 89 ASP A CA 1
ATOM 736 C C . ASP A 1 89 ? -5.887 18.562 17.922 1 95.12 89 ASP A C 1
ATOM 738 O O . ASP A 1 89 ? -4.699 18.234 17.953 1 95.12 89 ASP A O 1
ATOM 742 N N . ALA A 1 90 ? -6.41 19.359 18.828 1 95.69 90 ALA A N 1
ATOM 743 C CA . ALA A 1 90 ? -5.617 19.906 19.922 1 95.69 90 ALA A CA 1
ATOM 744 C C . ALA A 1 90 ? -5.129 18.797 20.844 1 95.69 90 ALA A C 1
ATOM 746 O O . ALA A 1 90 ? -3.969 18.797 21.281 1 95.69 90 ALA A O 1
ATOM 747 N N . VAL A 1 91 ? -5.977 17.844 21.094 1 96.31 91 VAL A N 1
ATOM 748 C CA . VAL A 1 91 ? -5.625 16.766 22 1 96.31 91 VAL A CA 1
ATOM 749 C C . VAL A 1 91 ? -4.516 15.906 21.391 1 96.31 91 VAL A C 1
ATOM 751 O O . VAL A 1 91 ? -3.537 15.578 22.078 1 96.31 91 VAL A O 1
ATOM 754 N N . MET A 1 92 ? -4.684 15.609 20.125 1 96.38 92 MET A N 1
ATOM 755 C CA . MET A 1 92 ? -3.691 14.742 19.5 1 96.38 92 MET A CA 1
ATOM 756 C C . MET A 1 92 ? -2.35 15.453 19.375 1 96.38 92 MET A C 1
ATOM 758 O O . MET A 1 92 ? -1.295 14.828 19.5 1 96.38 92 MET A O 1
ATOM 762 N N . PHE A 1 93 ? -2.363 16.703 19.109 1 96.44 93 PHE A N 1
ATOM 763 C CA . PHE A 1 93 ? -1.108 17.438 19.016 1 96.44 93 PHE A CA 1
ATOM 764 C C . PHE A 1 93 ? -0.422 17.5 20.375 1 96.44 93 PHE A C 1
ATOM 766 O O . PHE A 1 93 ? 0.787 17.281 20.484 1 96.44 93 PHE A O 1
ATOM 773 N N . THR A 1 94 ? -1.181 17.797 21.438 1 96.5 94 THR A N 1
ATOM 774 C CA . THR A 1 94 ? -0.611 17.875 22.781 1 96.5 94 THR A CA 1
ATOM 775 C C . THR A 1 94 ? -0.1 16.5 23.219 1 96.5 94 THR A C 1
ATOM 777 O O . THR A 1 94 ? 0.926 16.406 23.906 1 96.5 94 THR A O 1
ATOM 780 N N . ARG A 1 95 ? -0.748 15.508 22.828 1 96 95 ARG A N 1
ATOM 781 C CA . ARG A 1 95 ? -0.3 14.156 23.156 1 96 95 ARG A CA 1
ATOM 782 C C . ARG A 1 95 ? 0.994 13.82 22.422 1 96 95 ARG A C 1
ATOM 784 O O . ARG A 1 95 ? 1.87 13.148 22.984 1 96 95 ARG A O 1
ATOM 791 N N . PHE A 1 96 ? 1.035 14.242 21.219 1 96.44 96 PHE A N 1
ATOM 792 C CA . PHE A 1 96 ? 2.258 14.047 20.453 1 96.44 96 PHE A CA 1
ATOM 793 C C . PHE A 1 96 ? 3.441 14.727 21.125 1 96.44 96 PHE A C 1
ATOM 795 O O . PHE A 1 96 ? 4.512 14.133 21.266 1 96.44 96 PHE A O 1
ATOM 802 N N . MET A 1 97 ? 3.262 15.961 21.578 1 97.31 97 MET A N 1
ATOM 803 C CA . MET A 1 97 ? 4.316 16.703 22.266 1 97.31 97 MET A CA 1
ATOM 804 C C . MET A 1 97 ? 4.668 16.031 23.594 1 97.31 97 MET A C 1
ATOM 806 O O . MET A 1 97 ? 5.84 15.938 23.953 1 97.31 97 MET A O 1
ATOM 810 N N . ARG A 1 98 ? 3.688 15.586 24.266 1 96.75 98 ARG A N 1
ATOM 811 C CA . ARG A 1 98 ? 3.904 14.922 25.547 1 96.75 98 ARG A CA 1
ATOM 812 C C . ARG A 1 98 ? 4.656 13.609 25.359 1 96.75 98 ARG A C 1
ATOM 814 O O . ARG A 1 98 ? 5.562 13.289 26.125 1 96.75 98 ARG A O 1
ATOM 821 N N . SER A 1 99 ? 4.242 12.859 24.375 1 97.06 99 SER A N 1
ATOM 822 C CA . SER A 1 99 ? 4.938 11.609 24.109 1 97.06 99 SER A CA 1
ATOM 823 C C . SER A 1 99 ? 6.395 11.859 23.719 1 97.06 99 SER A C 1
ATOM 825 O O . SER A 1 99 ? 7.281 11.094 24.109 1 97.06 99 SER A O 1
ATOM 827 N N . GLY A 1 100 ? 6.609 12.914 22.891 1 97.5 100 GLY A N 1
ATOM 828 C CA . GLY A 1 100 ? 7.984 13.281 22.594 1 97.5 100 GLY A CA 1
ATOM 829 C C . GLY A 1 100 ? 8.805 13.578 23.828 1 97.5 100 GLY A C 1
ATOM 830 O O . GLY A 1 100 ? 9.961 13.172 23.938 1 97.5 100 GLY A O 1
ATOM 831 N N . LEU A 1 101 ? 8.219 14.25 24.797 1 97.75 101 LEU A N 1
ATOM 832 C CA . LEU A 1 101 ? 8.875 14.578 26.047 1 97.75 101 LEU A CA 1
ATOM 833 C C . LEU A 1 101 ? 9.203 13.312 26.844 1 97.75 101 LEU A C 1
ATOM 835 O O . LEU A 1 101 ? 10.328 13.148 27.312 1 97.75 101 LEU A O 1
ATOM 839 N N . PHE A 1 102 ? 8.289 12.391 26.922 1 97.69 102 PHE A N 1
ATOM 840 C CA . PHE A 1 102 ? 8.484 11.18 27.703 1 97.69 102 PHE A CA 1
ATOM 841 C C . PHE A 1 102 ? 9.531 10.281 27.062 1 97.69 102 PHE A C 1
ATOM 843 O O . PHE A 1 102 ? 10.344 9.664 27.75 1 97.69 102 PHE A O 1
ATOM 850 N N . ILE A 1 103 ? 9.469 10.188 25.734 1 97.75 103 ILE A N 1
ATOM 851 C CA . ILE A 1 103 ? 10.469 9.383 25.031 1 97.75 103 ILE A CA 1
ATOM 852 C C . ILE A 1 103 ? 11.867 9.938 25.312 1 97.75 103 ILE A C 1
ATOM 854 O O . ILE A 1 103 ? 12.773 9.188 25.688 1 97.75 103 ILE A O 1
ATOM 858 N N . CYS A 1 104 ? 12.023 11.258 25.203 1 97.69 104 CYS A N 1
ATOM 859 C CA . CYS A 1 104 ? 13.328 11.883 25.422 1 97.69 104 CYS A CA 1
ATOM 860 C C . CYS A 1 104 ? 13.75 11.758 26.875 1 97.69 104 CYS A C 1
ATOM 862 O O . CYS A 1 104 ? 14.922 11.508 27.172 1 97.69 104 CYS A O 1
ATOM 864 N N . CYS A 1 105 ? 12.836 11.859 27.812 1 97.56 105 CYS A N 1
ATOM 865 C CA . CYS A 1 105 ? 13.164 11.781 29.234 1 97.56 105 CYS A CA 1
ATOM 866 C C . CYS A 1 105 ? 13.602 10.375 29.625 1 97.56 105 CYS A C 1
ATOM 868 O O . CYS A 1 105 ? 14.633 10.203 30.266 1 97.56 105 CYS A O 1
ATOM 870 N N . ILE A 1 106 ? 12.875 9.367 29.203 1 97.44 106 ILE A N 1
ATOM 871 C CA . ILE A 1 106 ? 13.188 7.984 29.547 1 97.44 106 ILE A CA 1
ATOM 872 C C . ILE A 1 106 ? 14.516 7.586 28.906 1 97.44 106 ILE A C 1
ATOM 874 O O . ILE A 1 106 ? 15.367 6.969 29.547 1 97.44 106 ILE A O 1
ATOM 878 N N . LEU A 1 107 ? 14.703 7.984 27.656 1 97.44 107 LEU A N 1
ATOM 879 C CA . LEU A 1 107 ? 15.938 7.637 26.969 1 97.44 107 LEU A CA 1
ATOM 880 C C . LEU A 1 107 ? 17.125 8.414 27.547 1 97.44 107 LEU A C 1
ATOM 882 O O . LEU A 1 107 ? 18.234 7.898 27.609 1 97.44 107 LEU A O 1
ATOM 886 N N . CYS A 1 108 ? 16.875 9.688 27.922 1 96.56 108 CYS A N 1
ATOM 887 C CA . CYS A 1 108 ? 17.938 10.5 28.516 1 96.56 108 CYS A CA 1
ATOM 888 C C . CYS A 1 108 ? 18.406 9.898 29.844 1 96.56 108 CYS A C 1
ATOM 890 O O . CYS A 1 108 ? 19.609 9.758 30.062 1 96.56 108 CYS A O 1
ATOM 892 N N . LEU A 1 109 ? 17.547 9.492 30.672 1 96.31 109 LEU A N 1
ATOM 893 C CA . LEU A 1 109 ? 17.875 8.891 31.953 1 96.31 109 LEU A CA 1
ATOM 894 C C . LEU A 1 109 ? 18.578 7.547 31.766 1 96.31 109 LEU A C 1
ATOM 896 O O . LEU A 1 109 ? 19.562 7.25 32.438 1 96.31 109 LEU A O 1
ATOM 900 N N . SER A 1 110 ? 18.062 6.773 30.828 1 96.25 110 SER A N 1
ATOM 901 C CA . SER A 1 110 ? 18.688 5.484 30.547 1 96.25 110 SER A CA 1
ATOM 902 C C . SER A 1 110 ? 20.078 5.66 29.969 1 96.25 110 SER A C 1
ATOM 904 O O . SER A 1 110 ? 21 4.898 30.312 1 96.25 110 SER A O 1
ATOM 906 N N . ALA A 1 111 ? 20.203 6.641 29.094 1 94.88 111 ALA A N 1
ATOM 907 C CA . ALA A 1 111 ? 21.516 6.902 28.5 1 94.88 111 ALA A CA 1
ATOM 908 C C . ALA A 1 111 ? 22.5 7.41 29.547 1 94.88 111 ALA A C 1
ATOM 910 O O . ALA A 1 111 ? 23.688 7.066 29.516 1 94.88 111 ALA A O 1
ATOM 911 N N . ALA A 1 112 ? 22.109 8.195 30.531 1 93.69 112 ALA A N 1
ATOM 912 C CA . ALA A 1 112 ? 22.969 8.742 31.594 1 93.69 112 ALA A CA 1
ATOM 913 C C . ALA A 1 112 ? 23.5 7.629 32.5 1 93.69 112 ALA A C 1
ATOM 915 O O . ALA A 1 112 ? 24.641 7.688 32.938 1 93.69 112 ALA A O 1
ATOM 916 N N . VAL A 1 113 ? 22.75 6.578 32.625 1 92.31 113 VAL A N 1
ATOM 917 C CA . VAL A 1 113 ? 23.125 5.496 33.531 1 92.31 113 VAL A CA 1
ATOM 918 C C . VAL A 1 113 ? 24.016 4.488 32.781 1 92.31 113 VAL A C 1
ATOM 920 O O . VAL A 1 113 ? 24.969 3.953 33.344 1 92.31 113 VAL A O 1
ATOM 923 N N . VAL A 1 114 ? 23.719 4.336 31.469 1 92.75 114 VAL A N 1
ATOM 924 C CA . VAL A 1 114 ? 24.359 3.221 30.781 1 92.75 114 VAL A CA 1
ATOM 925 C C . VAL A 1 114 ? 25.438 3.748 29.844 1 92.75 114 VAL A C 1
ATOM 927 O O . VAL A 1 114 ? 26.625 3.428 30 1 92.75 114 VAL A O 1
ATOM 930 N N . LEU A 1 115 ? 25.109 4.66 28.938 1 91.5 115 LEU A N 1
ATOM 931 C CA . LEU A 1 115 ? 25.984 5.027 27.828 1 91.5 115 LEU A CA 1
ATOM 932 C C . LEU A 1 115 ? 27.031 6.039 28.266 1 91.5 115 LEU A C 1
ATOM 934 O O . LEU A 1 115 ? 28.188 5.961 27.859 1 91.5 115 LEU A O 1
ATOM 938 N N . PHE A 1 116 ? 26.703 6.992 29.141 1 89.38 116 PHE A N 1
ATOM 939 C CA . PHE A 1 116 ? 27.625 8.062 29.5 1 89.38 116 PHE A CA 1
ATOM 940 C C . PHE A 1 116 ? 28.891 7.492 30.156 1 89.38 116 PHE A C 1
ATOM 942 O O . PHE A 1 116 ? 30 7.777 29.719 1 89.38 116 PHE A O 1
ATOM 949 N N . PRO A 1 117 ? 28.734 6.609 31.062 1 87.88 117 PRO A N 1
ATOM 950 C CA . PRO A 1 117 ? 29.938 6.051 31.672 1 87.88 117 PRO A CA 1
ATOM 951 C C . PRO A 1 117 ? 30.734 5.164 30.719 1 87.88 117 PRO A C 1
ATOM 953 O O . PRO A 1 117 ? 31.969 5.145 30.766 1 87.88 117 PRO A O 1
ATOM 956 N N . VAL A 1 118 ? 30.062 4.484 29.891 1 88.88 118 VAL A N 1
ATOM 957 C CA . VAL A 1 118 ? 30.719 3.57 28.969 1 88.88 118 VAL A CA 1
ATOM 958 C C . VAL A 1 118 ? 31.547 4.363 27.953 1 88.88 118 VAL A C 1
ATOM 960 O O . VAL A 1 118 ? 32.688 4.012 27.688 1 88.88 118 VAL A O 1
ATOM 963 N N . TYR A 1 119 ? 30.984 5.445 27.422 1 88.12 119 TYR A N 1
ATOM 964 C CA . TYR A 1 119 ? 31.703 6.254 26.438 1 88.12 119 TYR A CA 1
ATOM 965 C C . TYR A 1 119 ? 32.812 7.039 27.094 1 88.12 119 TYR A C 1
ATOM 967 O O . TYR A 1 119 ? 33.875 7.234 26.5 1 88.12 119 TYR A O 1
ATOM 975 N N . ALA A 1 120 ? 32.625 7.461 28.328 1 83.88 120 ALA A N 1
ATOM 976 C CA . ALA A 1 120 ? 33.625 8.273 29.016 1 83.88 120 ALA A CA 1
ATOM 977 C C . ALA A 1 120 ? 34.875 7.445 29.375 1 83.88 120 ALA A C 1
ATOM 979 O O . ALA A 1 120 ? 35.969 7.992 29.547 1 83.88 120 ALA A O 1
ATOM 980 N N . THR A 1 121 ? 34.719 6.172 29.438 1 78.94 121 THR A N 1
ATOM 981 C CA . THR A 1 121 ? 35.844 5.316 29.844 1 78.94 121 THR A CA 1
ATOM 982 C C . THR A 1 121 ? 36.656 4.891 28.641 1 78.94 121 THR A C 1
ATOM 984 O O . THR A 1 121 ? 37.719 4.293 28.797 1 78.94 121 THR A O 1
ATOM 987 N N . SER A 1 122 ? 36.188 5.348 27.438 1 74.56 122 SER A N 1
ATOM 988 C CA . SER A 1 122 ? 36.969 4.898 26.281 1 74.56 122 SER A CA 1
ATOM 989 C C . SER A 1 122 ? 38.188 5.777 26.047 1 74.56 122 SER A C 1
ATOM 991 O O . SER A 1 122 ? 38.312 6.84 26.641 1 74.56 122 SER A O 1
ATOM 993 N N . GLY A 1 123 ? 39.25 5.273 25.328 1 64.44 123 GLY A N 1
ATOM 994 C CA . GLY A 1 123 ? 40.625 5.699 25.375 1 64.44 123 GLY A CA 1
ATOM 995 C C . GLY A 1 123 ? 40.969 6.719 24.297 1 64.44 123 GLY A C 1
ATOM 996 O O . GLY A 1 123 ? 42.156 6.992 24.047 1 64.44 123 GLY A O 1
ATOM 997 N N . ARG A 1 124 ? 40.062 7.27 23.344 1 61.78 124 ARG A N 1
ATOM 998 C CA . ARG A 1 124 ? 40.625 8.148 22.328 1 61.78 124 ARG A CA 1
ATOM 999 C C . ARG A 1 124 ? 40.938 9.523 22.906 1 61.78 124 ARG A C 1
ATOM 1001 O O . ARG A 1 124 ? 41.594 10.344 22.25 1 61.78 124 ARG A O 1
ATOM 1008 N N . HIS A 1 125 ? 40.594 9.805 24.203 1 59.34 125 HIS A N 1
ATOM 1009 C CA . HIS A 1 125 ? 40.906 11.086 24.828 1 59.34 125 HIS A CA 1
ATOM 1010 C C . HIS A 1 125 ? 42.406 11.203 25.141 1 59.34 125 HIS A C 1
ATOM 1012 O O . HIS A 1 125 ? 42.906 12.312 25.359 1 59.34 125 HIS A O 1
ATOM 1018 N N . HIS A 1 126 ? 43.031 10.078 24.953 1 58.22 126 HIS A N 1
ATOM 1019 C CA . HIS A 1 126 ? 44.469 10.086 25.234 1 58.22 126 HIS A CA 1
ATOM 1020 C C . HIS A 1 126 ? 45.281 10.383 23.984 1 58.22 126 HIS A C 1
ATOM 1022 O O . HIS A 1 126 ? 46.5 10.547 24.062 1 58.22 126 HIS A O 1
ATOM 1028 N N . LEU A 1 127 ? 44.531 10.477 22.922 1 61.94 127 LEU A N 1
ATOM 1029 C CA . LEU A 1 127 ? 45.312 10.797 21.719 1 61.94 127 LEU A CA 1
ATOM 1030 C C . LEU A 1 127 ? 45.719 12.266 21.703 1 61.94 127 LEU A C 1
ATOM 1032 O O . LEU A 1 127 ? 45.125 13.086 22.422 1 61.94 127 LEU A O 1
ATOM 1036 N N . LYS A 1 128 ? 46.812 12.484 20.938 1 53.44 128 LYS A N 1
ATOM 1037 C CA . LYS A 1 128 ? 47.344 13.836 20.828 1 53.44 128 LYS A CA 1
ATOM 1038 C C . LYS A 1 128 ? 46.344 14.781 20.172 1 53.44 128 LYS A C 1
ATOM 1040 O O . LYS A 1 128 ? 45.594 14.375 19.281 1 53.44 128 LYS A O 1
ATOM 1045 N N . SER A 1 129 ? 46.188 16.062 20.703 1 52.84 129 SER A N 1
ATOM 1046 C CA . SER A 1 129 ? 45.25 17.109 20.312 1 52.84 129 SER A CA 1
ATOM 1047 C C . SER A 1 129 ? 45.281 17.312 18.797 1 52.84 129 SER A C 1
ATOM 1049 O O . SER A 1 129 ? 44.25 17.688 18.203 1 52.84 129 SER A O 1
ATOM 1051 N N . ASN A 1 130 ? 46.281 17.016 18.125 1 49.34 130 ASN A N 1
ATOM 1052 C CA . ASN A 1 130 ? 46.438 17.266 16.703 1 49.34 130 ASN A CA 1
ATOM 1053 C C . ASN A 1 130 ? 45.875 16.141 15.859 1 49.34 130 ASN A C 1
ATOM 1055 O O . ASN A 1 130 ? 45.844 16.234 14.625 1 49.34 130 ASN A O 1
ATOM 1059 N N . ASN A 1 131 ? 45.438 15.125 16.484 1 52.69 131 ASN A N 1
ATOM 1060 C CA . ASN A 1 131 ? 44.906 13.992 15.742 1 52.69 131 ASN A CA 1
ATOM 1061 C C . ASN A 1 131 ? 43.438 14.211 15.398 1 52.69 131 ASN A C 1
ATOM 1063 O O . ASN A 1 131 ? 42.625 14.641 16.25 1 52.69 131 ASN A O 1
ATOM 1067 N N . PRO A 1 132 ? 43.125 14.164 14.133 1 56.47 132 PRO A N 1
ATOM 1068 C CA . PRO A 1 132 ? 41.75 14.383 13.672 1 56.47 132 PRO A CA 1
ATOM 1069 C C . PRO A 1 132 ? 40.719 13.547 14.445 1 56.47 132 PRO A C 1
ATOM 1071 O O . PRO A 1 132 ? 39.531 13.891 14.492 1 56.47 132 PRO A O 1
ATOM 1074 N N . LEU A 1 133 ? 41.25 12.562 15.219 1 59.59 133 LEU A N 1
ATOM 1075 C CA . LEU A 1 133 ? 40.344 11.688 15.953 1 59.59 133 LEU A CA 1
ATOM 1076 C C . LEU A 1 133 ? 40.281 12.078 17.422 1 59.59 133 LEU A C 1
ATOM 1078 O O . LEU A 1 133 ? 39.656 11.383 18.234 1 59.59 133 LEU A O 1
ATOM 1082 N N . TYR A 1 134 ? 40.906 13.211 17.719 1 59.22 134 TYR A N 1
ATOM 1083 C CA . TYR A 1 134 ? 40.906 13.711 19.078 1 59.22 134 TYR A CA 1
ATOM 1084 C C . TYR A 1 134 ? 39.531 14.141 19.531 1 59.22 134 TYR A C 1
ATOM 1086 O O . TYR A 1 134 ? 38.781 14.758 18.766 1 59.22 134 TYR A O 1
ATOM 1094 N N . THR A 1 135 ? 39.031 13.594 20.609 1 63.41 135 THR A N 1
ATOM 1095 C CA . THR A 1 135 ? 37.719 13.945 21.141 1 63.41 135 THR A CA 1
ATOM 1096 C C . THR A 1 135 ? 37.875 14.695 22.469 1 63.41 135 THR A C 1
ATOM 1098 O O . THR A 1 135 ? 38.719 14.352 23.297 1 63.41 135 THR A O 1
ATOM 1101 N N . SER A 1 136 ? 37.281 15.93 22.578 1 66.69 136 SER A N 1
ATOM 1102 C CA . SER A 1 136 ? 37.281 16.703 23.812 1 66.69 136 SER A CA 1
ATOM 1103 C C . SER A 1 136 ? 35.875 17.188 24.156 1 66.69 136 SER A C 1
ATOM 1105 O O . SER A 1 136 ? 35 17.219 23.297 1 66.69 136 SER A O 1
ATOM 1107 N N . GLY A 1 137 ? 35.625 17.297 25.469 1 68.44 137 GLY A N 1
ATOM 1108 C CA . GLY A 1 137 ? 34.406 17.906 25.938 1 68.44 137 GLY A CA 1
ATOM 1109 C C . GLY A 1 137 ? 33.188 16.984 25.828 1 68.44 137 GLY A C 1
ATOM 1110 O O . GLY A 1 137 ? 33.219 15.867 26.344 1 68.44 137 GLY A O 1
ATOM 1111 N N . LEU A 1 138 ? 32.219 17.422 25.078 1 72.81 138 LEU A N 1
ATOM 1112 C CA . LEU A 1 138 ? 30.969 16.672 24.938 1 72.81 138 LEU A CA 1
ATOM 1113 C C . LEU A 1 138 ? 31.156 15.469 24.016 1 72.81 138 LEU A C 1
ATOM 1115 O O . LEU A 1 138 ? 30.359 14.523 24.062 1 72.81 138 LEU A O 1
ATOM 1119 N N . GLU A 1 139 ? 32.156 15.461 23.281 1 74.94 139 GLU A N 1
ATOM 1120 C CA . GLU A 1 139 ? 32.469 14.344 22.391 1 74.94 139 GLU A CA 1
ATOM 1121 C C . GLU A 1 139 ? 32.969 13.133 23.172 1 74.94 139 GLU A C 1
ATOM 1123 O O . GLU A 1 139 ? 32.938 12.016 22.672 1 74.94 139 GLU A O 1
ATOM 1128 N N . LEU A 1 140 ? 33.375 13.406 24.422 1 74.5 140 LEU A N 1
ATOM 1129 C CA . LEU A 1 140 ? 33.875 12.32 25.281 1 74.5 140 LEU A CA 1
ATOM 1130 C C . LEU A 1 140 ? 32.75 11.367 25.641 1 74.5 140 LEU A C 1
ATOM 1132 O O . LEU A 1 140 ? 32.969 10.195 25.953 1 74.5 140 LEU A O 1
ATOM 1136 N N . ILE A 1 141 ? 31.531 11.922 25.562 1 78.12 141 ILE A N 1
ATOM 1137 C CA . ILE A 1 141 ? 30.391 11.094 25.922 1 78.12 141 ILE A CA 1
ATOM 1138 C C . ILE A 1 141 ? 29.656 10.664 24.656 1 78.12 141 ILE A C 1
ATOM 1140 O O . ILE A 1 141 ? 28.453 10.367 24.703 1 78.12 141 ILE A O 1
ATOM 1144 N N . SER A 1 142 ? 30.406 10.648 23.609 1 81.75 142 SER A N 1
ATOM 1145 C CA . SER A 1 142 ? 29.812 10.242 22.328 1 81.75 142 SER A CA 1
ATOM 1146 C C . SER A 1 142 ? 30.5 8.992 21.781 1 81.75 142 SER A C 1
ATOM 1148 O O . SER A 1 142 ? 31.562 8.594 22.281 1 81.75 142 SER A O 1
ATOM 1150 N N . MET A 1 143 ? 29.891 8.43 20.844 1 80.94 143 MET A N 1
ATOM 1151 C CA . MET A 1 143 ? 30.406 7.207 20.234 1 80.94 143 MET A CA 1
ATOM 1152 C C . MET A 1 143 ? 31.703 7.477 19.484 1 80.94 143 MET A C 1
ATOM 1154 O O . MET A 1 143 ? 32.469 6.555 19.203 1 80.94 143 MET A O 1
ATOM 1158 N N . SER A 1 144 ? 31.906 8.727 19.203 1 74.56 144 SER A N 1
ATOM 1159 C CA . SER A 1 144 ? 33.125 9.094 18.484 1 74.56 144 SER A CA 1
ATOM 1160 C C . SER A 1 144 ? 34.375 8.82 19.328 1 74.56 144 SER A C 1
ATOM 1162 O O . SER A 1 144 ? 35.469 8.719 18.797 1 74.56 144 SER A O 1
ATOM 1164 N N . ASN A 1 145 ? 34.188 8.586 20.609 1 77.19 145 ASN A N 1
ATOM 1165 C CA . ASN A 1 145 ? 35.312 8.328 21.516 1 77.19 145 ASN A CA 1
ATOM 1166 C C . ASN A 1 145 ? 35.688 6.855 21.531 1 77.19 145 ASN A C 1
ATOM 1168 O O . ASN A 1 145 ? 36.719 6.48 22.109 1 77.19 145 ASN A O 1
ATOM 1172 N N . LEU A 1 146 ? 34.906 6.07 20.844 1 78.94 146 LEU A N 1
ATOM 1173 C CA . LEU A 1 146 ? 35.188 4.637 20.828 1 78.94 146 LEU A CA 1
ATOM 1174 C C . LEU A 1 146 ? 36.156 4.273 19.719 1 78.94 146 LEU A C 1
ATOM 1176 O O . LEU A 1 146 ? 36.125 4.871 18.641 1 78.94 146 LEU A O 1
ATOM 1180 N N . GLN A 1 147 ? 36.938 3.371 20.109 1 76.56 147 GLN A N 1
ATOM 1181 C CA . GLN A 1 147 ? 37.906 2.881 19.109 1 76.56 147 GLN A CA 1
ATOM 1182 C C . GLN A 1 147 ? 37.25 1.82 18.219 1 76.56 147 GLN A C 1
ATOM 1184 O O . GLN A 1 147 ? 36.156 1.335 18.5 1 76.56 147 GLN A O 1
ATOM 1189 N N . ARG A 1 148 ? 37.938 1.567 17.156 1 78.19 148 ARG A N 1
ATOM 1190 C CA . ARG A 1 148 ? 37.469 0.545 16.234 1 78.19 148 ARG A CA 1
ATOM 1191 C C . ARG A 1 148 ? 37.438 -0.825 16.906 1 78.19 148 ARG A C 1
ATOM 1193 O O . ARG A 1 148 ? 38.375 -1.201 17.609 1 78.19 148 ARG A O 1
ATOM 1200 N N . ASN A 1 149 ? 36.406 -1.472 16.719 1 80.44 149 ASN A N 1
ATOM 1201 C CA . ASN A 1 149 ? 36.188 -2.82 17.234 1 80.44 149 ASN A CA 1
ATOM 1202 C C . ASN A 1 149 ? 36.281 -2.867 18.75 1 80.44 149 ASN A C 1
ATOM 1204 O O . ASN A 1 149 ? 36.812 -3.82 19.312 1 80.44 149 ASN A O 1
ATOM 1208 N N . ASP A 1 150 ? 35.906 -1.811 19.391 1 85.38 150 ASP A N 1
ATOM 1209 C CA . ASP A 1 150 ? 35.906 -1.741 20.844 1 85.38 150 ASP A CA 1
ATOM 1210 C C . ASP A 1 150 ? 34.781 -2.58 21.422 1 85.38 150 ASP A C 1
ATOM 1212 O O . ASP A 1 150 ? 33.656 -2.531 20.938 1 85.38 150 ASP A O 1
ATOM 1216 N N . PRO A 1 151 ? 35 -3.391 22.344 1 85.56 151 PRO A N 1
ATOM 1217 C CA . PRO A 1 151 ? 33.969 -4.227 22.938 1 85.56 151 PRO A CA 1
ATOM 1218 C C . PRO A 1 151 ? 32.844 -3.404 23.609 1 85.56 151 PRO A C 1
ATOM 1220 O O . PRO A 1 151 ? 31.75 -3.908 23.812 1 85.56 151 PRO A O 1
ATOM 1223 N N . ARG A 1 152 ? 33.062 -2.227 23.906 1 87.56 152 ARG A N 1
ATOM 1224 C CA . ARG A 1 152 ? 32.062 -1.358 24.5 1 87.56 152 ARG A CA 1
ATOM 1225 C C . ARG A 1 152 ? 30.906 -1.093 23.547 1 87.56 152 ARG A C 1
ATOM 1227 O O . ARG A 1 152 ? 29.828 -0.654 23.953 1 87.56 152 ARG A O 1
ATOM 1234 N N . MET A 1 153 ? 31.172 -1.445 22.328 1 89.25 153 MET A N 1
ATOM 1235 C CA . MET A 1 153 ? 30.141 -1.236 21.312 1 89.25 153 MET A CA 1
ATOM 1236 C C . MET A 1 153 ? 28.984 -2.213 21.5 1 89.25 153 MET A C 1
ATOM 1238 O O . MET A 1 153 ? 27.891 -2.008 20.953 1 89.25 153 MET A O 1
ATOM 1242 N N . TRP A 1 154 ? 29.188 -3.197 22.359 1 90.5 154 TRP A N 1
ATOM 1243 C CA . TRP A 1 154 ? 28.109 -4.109 22.719 1 90.5 154 TRP A CA 1
ATOM 1244 C C . TRP A 1 154 ? 27 -3.369 23.469 1 90.5 154 TRP A C 1
ATOM 1246 O O . TRP A 1 154 ? 25.812 -3.646 23.25 1 90.5 154 TRP A O 1
ATOM 1256 N N . VAL A 1 155 ? 27.406 -2.457 24.234 1 90.25 155 VAL A N 1
ATOM 1257 C CA . VAL A 1 155 ? 26.438 -1.696 25.016 1 90.25 155 VAL A CA 1
ATOM 1258 C C . VAL A 1 155 ? 25.656 -0.77 24.094 1 90.25 155 VAL A C 1
ATOM 1260 O O . VAL A 1 155 ? 24.453 -0.579 24.281 1 90.25 155 VAL A O 1
ATOM 1263 N N . SER A 1 156 ? 26.344 -0.23 23.156 1 90.69 156 SER A N 1
ATOM 1264 C CA . SER A 1 156 ? 25.641 0.617 22.188 1 90.69 156 SER A CA 1
ATOM 1265 C C . SER A 1 156 ? 24.625 -0.178 21.391 1 90.69 156 SER A C 1
ATOM 1267 O O . SER A 1 156 ? 23.531 0.319 21.094 1 90.69 156 SER A O 1
ATOM 1269 N N . MET A 1 157 ? 24.984 -1.367 21.094 1 91.5 157 MET A N 1
ATOM 1270 C CA . MET A 1 157 ? 24.062 -2.225 20.344 1 91.5 157 MET A CA 1
ATOM 1271 C C . MET A 1 157 ? 22.844 -2.574 21.172 1 91.5 157 MET A C 1
ATOM 1273 O O . MET A 1 157 ? 21.719 -2.523 20.672 1 91.5 157 MET A O 1
ATOM 1277 N N . LEU A 1 158 ? 23.031 -2.867 22.391 1 92.25 158 LEU A N 1
ATOM 1278 C CA . LEU A 1 158 ? 21.906 -3.201 23.281 1 92.25 158 LEU A CA 1
ATOM 1279 C C . LEU A 1 158 ? 21.047 -1.978 23.547 1 92.25 158 LEU A C 1
ATOM 1281 O O . LEU A 1 158 ? 19.828 -2.096 23.688 1 92.25 158 LEU A O 1
ATOM 1285 N N . PHE A 1 159 ? 21.672 -0.845 23.641 1 94 159 PHE A N 1
ATOM 1286 C CA . PHE A 1 159 ? 20.922 0.384 23.875 1 94 159 PHE A CA 1
ATOM 1287 C C . PHE A 1 159 ? 20.047 0.72 22.672 1 94 159 PHE A C 1
ATOM 1289 O O . PHE A 1 159 ? 19 1.358 22.812 1 94 159 PHE A O 1
ATOM 1296 N N . GLU A 1 160 ? 20.484 0.279 21.484 1 94.12 160 GLU A N 1
ATOM 1297 C CA . GLU A 1 160 ? 19.672 0.463 20.281 1 94.12 160 GLU A CA 1
ATOM 1298 C C . GLU A 1 160 ? 18.312 -0.239 20.422 1 94.12 160 GLU A C 1
ATOM 1300 O O . GLU A 1 160 ? 17.281 0.297 20.016 1 94.12 160 GLU A O 1
ATOM 1305 N N . TYR A 1 161 ? 18.297 -1.372 21.016 1 94.5 161 TYR A N 1
ATOM 1306 C CA . TYR A 1 161 ? 17.062 -2.09 21.266 1 94.5 161 TYR A CA 1
ATOM 1307 C C . TYR A 1 161 ? 16.172 -1.317 22.234 1 94.5 161 TYR A C 1
ATOM 1309 O O . TYR A 1 161 ? 14.945 -1.257 22.047 1 94.5 161 TYR A O 1
ATOM 1317 N N . LEU A 1 162 ? 16.766 -0.703 23.125 1 95.12 162 LEU A N 1
ATOM 1318 C CA . LEU A 1 162 ? 16 0.066 24.109 1 95.12 162 LEU A CA 1
ATOM 1319 C C . LEU A 1 162 ? 15.359 1.288 23.453 1 95.12 162 LEU A C 1
ATOM 1321 O O . LEU A 1 162 ? 14.211 1.629 23.766 1 95.12 162 LEU A O 1
ATOM 1325 N N . VAL A 1 163 ? 16.109 1.903 22.641 1 96.19 163 VAL A N 1
ATOM 1326 C CA . VAL A 1 163 ? 15.602 3.084 21.953 1 96.19 163 VAL A CA 1
ATOM 1327 C C . VAL A 1 163 ? 14.398 2.703 21.094 1 96.19 163 VAL A C 1
ATOM 1329 O O . VAL A 1 163 ? 13.352 3.354 21.172 1 96.19 163 VAL A O 1
ATOM 1332 N N . VAL A 1 164 ? 14.477 1.631 20.359 1 95.88 164 VAL A N 1
ATOM 1333 C CA . VAL A 1 164 ? 13.414 1.208 19.438 1 95.88 164 VAL A CA 1
ATOM 1334 C C . VAL A 1 164 ? 12.188 0.766 20.25 1 95.88 164 VAL A C 1
ATOM 1336 O O . VAL A 1 164 ? 11.07 1.182 19.953 1 95.88 164 VAL A O 1
ATOM 1339 N N . PHE A 1 165 ? 12.391 0.085 21.297 1 96 165 PHE A N 1
ATOM 1340 C CA . PHE A 1 165 ? 11.266 -0.441 22.078 1 96 165 PHE A CA 1
ATOM 1341 C C . PHE A 1 165 ? 10.555 0.677 22.828 1 96 165 PHE A C 1
ATOM 1343 O O . PHE A 1 165 ? 9.336 0.656 22.969 1 96 165 PHE A O 1
ATOM 1350 N N . THR A 1 166 ? 11.336 1.635 23.281 1 97.12 166 THR A N 1
ATOM 1351 C CA . THR A 1 166 ? 10.719 2.764 23.969 1 97.12 166 THR A CA 1
ATOM 1352 C C . THR A 1 166 ? 9.859 3.574 23 1 97.12 166 THR A C 1
ATOM 1354 O O . THR A 1 166 ? 8.719 3.928 23.328 1 97.12 166 THR A O 1
ATOM 1357 N N . ALA A 1 167 ? 10.375 3.814 21.844 1 97.19 167 ALA A N 1
ATOM 1358 C CA . ALA A 1 167 ? 9.609 4.566 20.844 1 97.19 167 ALA A CA 1
ATOM 1359 C C . ALA A 1 167 ? 8.352 3.803 20.422 1 97.19 167 ALA A C 1
ATOM 1361 O O . ALA A 1 167 ? 7.273 4.383 20.312 1 97.19 167 ALA A O 1
ATOM 1362 N N . LEU A 1 168 ? 8.445 2.467 20.219 1 96.81 168 LEU A N 1
ATOM 1363 C CA . LEU A 1 168 ? 7.309 1.656 19.797 1 96.81 168 LEU A CA 1
ATOM 1364 C C . LEU A 1 168 ? 6.25 1.571 20.891 1 96.81 168 LEU A C 1
ATOM 1366 O O . LEU A 1 168 ? 5.055 1.543 20.594 1 96.81 168 LEU A O 1
ATOM 1370 N N . LEU A 1 169 ? 6.68 1.562 22.109 1 96.5 169 LEU A N 1
ATOM 1371 C CA . LEU A 1 169 ? 5.746 1.5 23.219 1 96.5 169 LEU A CA 1
ATOM 1372 C C . LEU A 1 169 ? 4.879 2.754 23.281 1 96.5 169 LEU A C 1
ATOM 1374 O O . LEU A 1 169 ? 3.656 2.662 23.422 1 96.5 169 LEU A O 1
ATOM 1378 N N . PHE A 1 170 ? 5.484 3.881 23.125 1 96.75 170 PHE A N 1
ATOM 1379 C CA . PHE A 1 170 ? 4.719 5.121 23.188 1 96.75 170 PHE A CA 1
ATOM 1380 C C . PHE A 1 170 ? 3.85 5.281 21.938 1 96.75 170 PHE A C 1
ATOM 1382 O O . PHE A 1 170 ? 2.758 5.852 22.016 1 96.75 170 PHE A O 1
ATOM 1389 N N . LEU A 1 171 ? 4.301 4.77 20.828 1 96.12 171 LEU A N 1
ATOM 1390 C CA . LEU A 1 171 ? 3.473 4.789 19.625 1 96.12 171 LEU A CA 1
ATOM 1391 C C . LEU A 1 171 ? 2.23 3.928 19.812 1 96.12 171 LEU A C 1
ATOM 1393 O O . LEU A 1 171 ? 1.159 4.254 19.297 1 96.12 171 LEU A O 1
ATOM 1397 N N . PHE A 1 172 ? 2.35 2.898 20.594 1 95.88 172 PHE A N 1
ATOM 1398 C CA . PHE A 1 172 ? 1.204 2.043 20.875 1 95.88 172 PHE A CA 1
ATOM 1399 C C . PHE A 1 172 ? 0.18 2.777 21.734 1 95.88 172 PHE A C 1
ATOM 1401 O O . PHE A 1 172 ? -1.018 2.748 21.438 1 95.88 172 PHE A O 1
ATOM 1408 N N . PHE A 1 173 ? 0.636 3.535 22.656 1 95.75 173 PHE A N 1
ATOM 1409 C CA . PHE A 1 173 ? -0.267 4.254 23.547 1 95.75 173 PHE A CA 1
ATOM 1410 C C . PHE A 1 173 ? -0.963 5.391 22.812 1 95.75 173 PHE A C 1
ATOM 1412 O O . PHE A 1 173 ? -2.166 5.605 22.984 1 95.75 173 PHE A O 1
ATOM 1419 N N . ASP A 1 174 ? -0.216 5.996 22.031 1 95.69 174 ASP A N 1
ATOM 1420 C CA . ASP A 1 174 ? -0.797 7.117 21.297 1 95.69 174 ASP A CA 1
ATOM 1421 C C . ASP A 1 174 ? -1.791 6.633 20.25 1 95.69 174 ASP A C 1
ATOM 1423 O O . ASP A 1 174 ? -2.842 7.246 20.047 1 95.69 174 ASP A O 1
ATOM 1427 N N . TYR A 1 175 ? -1.477 5.559 19.578 1 95.38 175 TYR A N 1
ATOM 1428 C CA . TYR A 1 175 ? -2.383 5.043 18.562 1 95.38 175 TYR A CA 1
ATOM 1429 C C . TYR A 1 175 ? -3.654 4.484 19.188 1 95.38 175 TYR A C 1
ATOM 1431 O O . TYR A 1 175 ? -4.742 4.617 18.625 1 95.38 175 TYR A O 1
ATOM 1439 N N . ARG A 1 176 ? -3.529 3.895 20.359 1 94.38 176 ARG A N 1
ATOM 1440 C CA . ARG A 1 176 ? -4.699 3.395 21.078 1 94.38 176 ARG A CA 1
ATOM 1441 C C . ARG A 1 176 ? -5.625 4.535 21.469 1 94.38 176 ARG A C 1
ATOM 1443 O O . ARG A 1 176 ? -6.848 4.426 21.344 1 94.38 176 ARG A O 1
ATOM 1450 N N . ALA A 1 177 ? -5.059 5.57 21.891 1 95.31 177 ALA A N 1
ATOM 1451 C CA . ALA A 1 177 ? -5.859 6.742 22.234 1 95.31 177 ALA A CA 1
ATOM 1452 C C . ALA A 1 177 ? -6.516 7.34 21 1 95.31 177 ALA A C 1
ATOM 1454 O O . ALA A 1 177 ? -7.699 7.688 21.016 1 95.31 177 ALA A O 1
ATOM 1455 N N . TYR A 1 178 ? -5.781 7.469 19.969 1 95.62 178 TYR A N 1
ATOM 1456 C CA . TYR A 1 178 ? -6.32 7.977 18.719 1 95.62 178 TYR A CA 1
ATOM 1457 C C . TYR A 1 178 ? -7.496 7.129 18.234 1 95.62 178 TYR A C 1
ATOM 1459 O O . TYR A 1 178 ? -8.516 7.664 17.797 1 95.62 178 TYR A O 1
ATOM 1467 N N . TYR A 1 179 ? -7.312 5.844 18.375 1 93.81 179 TYR A N 1
ATOM 1468 C CA . TYR A 1 179 ? -8.352 4.891 17.984 1 93.81 179 TYR A CA 1
ATOM 1469 C C . TYR A 1 179 ? -9.633 5.148 18.766 1 93.81 179 TYR A C 1
ATOM 1471 O O . TYR A 1 179 ? -10.719 5.23 18.172 1 93.81 179 TYR A O 1
ATOM 1479 N N . ARG A 1 180 ? -9.547 5.387 20 1 92.69 180 ARG A N 1
ATOM 1480 C CA . ARG A 1 180 ? -10.703 5.613 20.859 1 92.69 180 ARG A CA 1
ATOM 1481 C C . ARG A 1 180 ? -11.359 6.953 20.547 1 92.69 180 ARG A C 1
ATOM 1483 O O . ARG A 1 180 ? -12.586 7.031 20.391 1 92.69 180 ARG A O 1
ATOM 1490 N N . TYR A 1 181 ? -10.523 7.934 20.375 1 94.25 181 TYR A N 1
ATOM 1491 C CA . TYR A 1 181 ? -11.047 9.273 20.141 1 94.25 181 TYR A CA 1
ATOM 1492 C C . TYR A 1 181 ? -11.672 9.367 18.75 1 94.25 181 TYR A C 1
ATOM 1494 O O . TYR A 1 181 ? -12.711 10.016 18.578 1 94.25 181 TYR A O 1
ATOM 1502 N N . ARG A 1 182 ? -11.047 8.711 17.812 1 93.19 182 ARG A N 1
ATOM 1503 C CA . ARG A 1 182 ? -11.547 8.797 16.438 1 93.19 182 ARG A CA 1
ATOM 1504 C C . ARG A 1 182 ? -12.844 8.016 16.281 1 93.19 182 ARG A C 1
ATOM 1506 O O . ARG A 1 182 ? -13.734 8.422 15.539 1 93.19 182 ARG A O 1
ATOM 1513 N N . MET A 1 183 ? -12.945 6.953 16.984 1 91.12 183 MET A N 1
ATOM 1514 C CA . MET A 1 183 ? -14.188 6.18 16.953 1 91.12 183 MET A CA 1
ATOM 1515 C C . MET A 1 183 ? -15.352 7.004 17.5 1 91.12 183 MET A C 1
ATOM 1517 O O . MET A 1 183 ? -16.438 6.992 16.922 1 91.12 183 MET A O 1
ATOM 1521 N N . GLN A 1 184 ? -15.078 7.762 18.453 1 90.56 184 GLN A N 1
ATOM 1522 C CA . GLN A 1 184 ? -16.109 8.633 19.016 1 90.56 184 GLN A CA 1
ATOM 1523 C C . GLN A 1 184 ? -16.391 9.812 18.094 1 90.56 184 GLN A C 1
ATOM 1525 O O . GLN A 1 184 ? -17.531 10.242 17.969 1 90.56 184 GLN A O 1
ATOM 1530 N N . TYR A 1 185 ? -15.336 10.281 17.516 1 91.75 185 TYR A N 1
ATOM 1531 C CA . TYR A 1 185 ? -15.453 11.406 16.594 1 91.75 185 TYR A CA 1
ATOM 1532 C C . TYR A 1 185 ? -16.344 11.047 15.406 1 91.75 185 TYR A C 1
ATOM 1534 O O . TYR A 1 185 ? -17.156 11.852 14.977 1 91.75 185 TYR A O 1
ATOM 1542 N N . ARG A 1 186 ? -16.312 9.836 14.922 1 90.88 186 ARG A N 1
ATOM 1543 C CA . ARG A 1 186 ? -17.078 9.391 13.758 1 90.88 186 ARG A CA 1
ATOM 1544 C C . ARG A 1 186 ? -18.516 9.047 14.141 1 90.88 186 ARG A C 1
ATOM 1546 O O . ARG A 1 186 ? -19.391 8.984 13.273 1 90.88 186 ARG A O 1
ATOM 1553 N N . ALA A 1 187 ? -18.734 8.922 15.414 1 90.12 187 ALA A N 1
ATOM 1554 C CA . ALA A 1 187 ? -20.078 8.609 15.891 1 90.12 187 ALA A CA 1
ATOM 1555 C C . ALA A 1 187 ? -20.797 9.867 16.359 1 90.12 187 ALA A C 1
ATOM 1557 O O . ALA A 1 187 ? -22 9.828 16.641 1 90.12 187 ALA A O 1
ATOM 1558 N N . GLN A 1 188 ? -20.125 10.977 16.359 1 89.31 188 GLN A N 1
ATOM 1559 C CA . GLN A 1 188 ? -20.719 12.234 16.828 1 89.31 188 GLN A CA 1
ATOM 1560 C C . GLN A 1 188 ? -21.656 12.812 15.773 1 89.31 188 GLN A C 1
ATOM 1562 O O . GLN A 1 188 ? -21.562 12.469 14.594 1 89.31 188 GLN A O 1
ATOM 1567 N N . GLU A 1 189 ? -22.516 13.672 16.203 1 89.88 189 GLU A N 1
ATOM 1568 C CA . GLU A 1 189 ? -23.438 14.344 15.305 1 89.88 189 GLU A CA 1
ATOM 1569 C C . GLU A 1 189 ? -22.797 15.57 14.664 1 89.88 189 GLU A C 1
ATOM 1571 O O . GLU A 1 189 ? -22.953 16.688 15.164 1 89.88 189 GLU A O 1
ATOM 1576 N N . ARG A 1 190 ? -22.125 15.312 13.672 1 90.75 190 ARG A N 1
ATOM 1577 C CA . ARG A 1 190 ? -21.453 16.359 12.898 1 90.75 190 ARG A CA 1
ATOM 1578 C C . ARG A 1 190 ? -21.875 16.297 11.43 1 90.75 190 ARG A C 1
ATOM 1580 O O . ARG A 1 190 ? -22.172 15.211 10.906 1 90.75 190 ARG A O 1
ATOM 1587 N N . PRO A 1 191 ? -21.891 17.406 10.789 1 93 191 PRO A N 1
ATOM 1588 C CA . PRO A 1 191 ? -22.328 17.406 9.391 1 93 191 PRO A CA 1
ATOM 1589 C C . PRO A 1 191 ? -21.469 16.516 8.5 1 93 191 PRO A C 1
ATOM 1591 O O . PRO A 1 191 ? -21.969 15.906 7.559 1 93 191 PRO A O 1
ATOM 1594 N N . THR A 1 192 ? -20.25 16.406 8.836 1 92.88 192 THR A N 1
ATOM 1595 C CA . THR A 1 192 ? -19.328 15.625 8.023 1 92.88 192 THR A CA 1
ATOM 1596 C C . THR A 1 192 ? -19.719 14.148 8.031 1 92.88 192 THR A C 1
ATOM 1598 O O . THR A 1 192 ? -19.469 13.43 7.059 1 92.88 192 THR A O 1
ATOM 1601 N N . ASN A 1 193 ? -20.344 13.617 9.094 1 92.5 193 ASN A N 1
ATOM 1602 C CA . ASN A 1 193 ? -20.672 12.203 9.242 1 92.5 193 ASN A CA 1
ATOM 1603 C C . ASN A 1 193 ? -21.984 11.867 8.562 1 92.5 193 ASN A C 1
ATOM 1605 O O . ASN A 1 193 ? -22.297 10.688 8.344 1 92.5 193 ASN A O 1
ATOM 1609 N N . TYR A 1 194 ? -22.766 12.945 8.133 1 94.06 194 TYR A N 1
ATOM 1610 C CA . TYR A 1 194 ? -24.047 12.734 7.473 1 94.06 194 TYR A CA 1
ATOM 1611 C C . TYR A 1 194 ? -23.938 12.984 5.973 1 94.06 194 TYR A C 1
ATOM 1613 O O . TYR A 1 194 ? -24.859 12.68 5.219 1 94.06 194 TYR A O 1
ATOM 1621 N N . THR A 1 195 ? -22.812 13.531 5.574 1 95.5 195 THR A N 1
ATOM 1622 C CA . THR A 1 195 ? -22.781 14.086 4.223 1 95.5 195 THR A CA 1
ATOM 1623 C C . THR A 1 195 ? -21.766 13.352 3.361 1 95.5 195 THR A C 1
ATOM 1625 O O . THR A 1 195 ? -20.688 12.984 3.838 1 95.5 195 THR A O 1
ATOM 1628 N N . LEU A 1 196 ? -22.125 13.062 2.154 1 96.12 196 LEU A N 1
ATOM 1629 C CA . LEU A 1 196 ? -21.281 12.453 1.132 1 96.12 196 LEU A CA 1
ATOM 1630 C C . LEU A 1 196 ? -21.031 13.422 -0.016 1 96.12 196 LEU A C 1
ATOM 1632 O O . LEU A 1 196 ? -21.938 14.164 -0.412 1 96.12 196 LEU A O 1
ATOM 1636 N N . LEU A 1 197 ? -19.812 13.484 -0.533 1 96.81 197 LEU A N 1
ATOM 1637 C CA . LEU A 1 197 ? -19.453 14.336 -1.664 1 96.81 197 LEU A CA 1
ATOM 1638 C C . LEU A 1 197 ? -19.422 13.531 -2.959 1 96.81 197 LEU A C 1
ATOM 1640 O O . LEU A 1 197 ? -18.797 12.469 -3.014 1 96.81 197 LEU A O 1
ATOM 1644 N N . LEU A 1 198 ? -20.125 13.922 -3.932 1 95.06 198 LEU A N 1
ATOM 1645 C CA . LEU A 1 198 ? -20.156 13.328 -5.266 1 95.06 198 LEU A CA 1
ATOM 1646 C C . LEU A 1 198 ? -19.594 14.289 -6.297 1 95.06 198 LEU A C 1
ATOM 1648 O O . LEU A 1 198 ? -20.047 15.43 -6.41 1 95.06 198 LEU A O 1
ATOM 1652 N N . VAL A 1 199 ? -18.562 13.82 -6.969 1 92.62 199 VAL A N 1
ATOM 1653 C CA . VAL A 1 199 ? -17.922 14.703 -7.941 1 92.62 199 VAL A CA 1
ATOM 1654 C C . VAL A 1 199 ? -17.828 13.992 -9.289 1 92.62 199 VAL A C 1
ATOM 1656 O O . VAL A 1 199 ? -17.984 12.773 -9.375 1 92.62 199 VAL A O 1
ATOM 1659 N N . ASP A 1 200 ? -17.641 14.688 -10.477 1 88.44 200 ASP A N 1
ATOM 1660 C CA . ASP A 1 200 ? -17.391 14.227 -11.836 1 88.44 200 ASP A CA 1
ATOM 1661 C C . ASP A 1 200 ? -18.594 13.484 -12.398 1 88.44 200 ASP A C 1
ATOM 1663 O O . ASP A 1 200 ? -18.453 12.367 -12.914 1 88.44 200 ASP A O 1
ATOM 1667 N N . VAL A 1 201 ? -19.641 14.07 -12.227 1 88.19 201 VAL A N 1
ATOM 1668 C CA . VAL A 1 201 ? -20.859 13.555 -12.852 1 88.19 201 VAL A CA 1
ATOM 1669 C C . VAL A 1 201 ? -20.922 14.008 -14.312 1 88.19 201 VAL A C 1
ATOM 1671 O O . VAL A 1 201 ? -20.734 15.195 -14.602 1 88.19 201 VAL A O 1
ATOM 1674 N N . PRO A 1 202 ? -21.016 13.055 -15.18 1 84.06 202 PRO A N 1
ATOM 1675 C CA . PRO A 1 202 ? -21.078 13.445 -16.578 1 84.06 202 PRO A CA 1
ATOM 1676 C C . PRO A 1 202 ? -22.203 14.43 -16.875 1 84.06 202 PRO A C 1
ATOM 1678 O O . PRO A 1 202 ? -23.281 14.344 -16.266 1 84.06 202 PRO A O 1
ATOM 1681 N N . LYS A 1 203 ? -21.938 15.312 -17.828 1 79.19 203 LYS A N 1
ATOM 1682 C CA . LYS A 1 203 ? -22.906 16.359 -18.188 1 79.19 203 LYS A CA 1
ATOM 1683 C C . LYS A 1 203 ? -24.094 15.766 -18.953 1 79.19 203 LYS A C 1
ATOM 1685 O O . LYS A 1 203 ? -23.906 14.969 -19.875 1 79.19 203 LYS A O 1
ATOM 1690 N N . SER A 1 204 ? -25.188 15.703 -18.234 1 76.38 204 SER A N 1
ATOM 1691 C CA . SER A 1 204 ? -26.422 15.312 -18.891 1 76.38 204 SER A CA 1
ATOM 1692 C C . SER A 1 204 ? -27.516 16.344 -18.672 1 76.38 204 SER A C 1
ATOM 1694 O O . SER A 1 204 ? -27.359 17.281 -17.875 1 76.38 204 SER A O 1
ATOM 1696 N N . VAL A 1 205 ? -28.578 16.219 -19.453 1 67.94 205 VAL A N 1
ATOM 1697 C CA . VAL A 1 205 ? -29.688 17.172 -19.438 1 67.94 205 VAL A CA 1
ATOM 1698 C C . VAL A 1 205 ? -30.344 17.172 -18.047 1 67.94 205 VAL A C 1
ATOM 1700 O O . VAL A 1 205 ? -30.703 18.234 -17.531 1 67.94 205 VAL A O 1
ATOM 1703 N N . ASP A 1 206 ? -30.391 16.031 -17.406 1 82.5 206 ASP A N 1
ATOM 1704 C CA . ASP A 1 206 ? -31.047 15.969 -16.109 1 82.5 206 ASP A CA 1
ATOM 1705 C C . ASP A 1 206 ? -30.109 15.344 -15.07 1 82.5 206 ASP A C 1
ATOM 1707 O O . ASP A 1 206 ? -30.406 14.281 -14.523 1 82.5 206 ASP A O 1
ATOM 1711 N N . VAL A 1 207 ? -29.172 16.219 -14.773 1 85.38 207 VAL A N 1
ATOM 1712 C CA . VAL A 1 207 ? -28.141 15.688 -13.891 1 85.38 207 VAL A CA 1
ATOM 1713 C C . VAL A 1 207 ? -28.672 15.602 -12.461 1 85.38 207 VAL A C 1
ATOM 1715 O O . VAL A 1 207 ? -28.484 14.586 -11.781 1 85.38 207 VAL A O 1
ATOM 1718 N N . PHE A 1 208 ? -29.406 16.688 -11.977 1 88.5 208 PHE A N 1
ATOM 1719 C CA . PHE A 1 208 ? -29.906 16.734 -10.609 1 88.5 208 PHE A CA 1
ATOM 1720 C C . PHE A 1 208 ? -30.922 15.609 -10.367 1 88.5 208 PHE A C 1
ATOM 1722 O O . PHE A 1 208 ? -30.844 14.914 -9.352 1 88.5 208 PHE A O 1
ATOM 1729 N N . GLU A 1 209 ? -31.75 15.352 -11.258 1 88.75 209 GLU A N 1
ATOM 1730 C CA . GLU A 1 209 ? -32.75 14.312 -11.133 1 88.75 209 GLU A CA 1
ATOM 1731 C C . GLU A 1 209 ? -32.125 12.922 -11.203 1 88.75 209 GLU A C 1
ATOM 1733 O O . GLU A 1 209 ? -32.562 12.008 -10.5 1 88.75 209 GLU A O 1
ATOM 1738 N N . SER A 1 210 ? -31.203 12.836 -12.039 1 89.56 210 SER A N 1
ATOM 1739 C CA . SER A 1 210 ? -30.516 11.555 -12.156 1 89.56 210 SER A CA 1
ATOM 1740 C C . SER A 1 210 ? -29.797 11.18 -10.859 1 89.56 210 SER A C 1
ATOM 1742 O O . SER A 1 210 ? -29.828 10.023 -10.445 1 89.56 210 SER A O 1
ATOM 1744 N N . VAL A 1 211 ? -29.188 12.211 -10.242 1 92.12 211 VAL A N 1
ATOM 1745 C CA . VAL A 1 211 ? -28.484 11.969 -8.992 1 92.12 211 VAL A CA 1
ATOM 1746 C C . VAL A 1 211 ? -29.469 11.578 -7.902 1 92.12 211 VAL A C 1
ATOM 1748 O O . VAL A 1 211 ? -29.234 10.625 -7.148 1 92.12 211 VAL A O 1
ATOM 1751 N N . GLN A 1 212 ? -30.547 12.266 -7.879 1 92.5 212 GLN A N 1
ATOM 1752 C CA . GLN A 1 212 ? -31.578 11.961 -6.891 1 92.5 212 GLN A CA 1
ATOM 1753 C C . GLN A 1 212 ? -32.156 10.562 -7.121 1 92.5 212 GLN A C 1
ATOM 1755 O O . GLN A 1 212 ? -32.375 9.82 -6.168 1 92.5 212 GLN A O 1
ATOM 1760 N N . GLU A 1 213 ? -32.344 10.242 -8.328 1 90.56 213 GLU A N 1
ATOM 1761 C CA . GLU A 1 213 ? -32.906 8.938 -8.672 1 90.56 213 GLU A CA 1
ATOM 1762 C C . GLU A 1 213 ? -31.938 7.809 -8.312 1 90.56 213 GLU A C 1
ATOM 1764 O O . GLU A 1 213 ? -32.344 6.797 -7.742 1 90.56 213 GLU A O 1
ATOM 1769 N N . TYR A 1 214 ? -30.75 7.992 -8.68 1 89.19 214 TYR A N 1
ATOM 1770 C CA . TYR A 1 214 ? -29.75 6.961 -8.43 1 89.19 214 TYR A CA 1
ATOM 1771 C C . TYR A 1 214 ? -29.578 6.715 -6.934 1 89.19 214 TYR A C 1
ATOM 1773 O O . TYR A 1 214 ? -29.531 5.566 -6.488 1 89.19 214 TYR A O 1
ATOM 1781 N N . PHE A 1 215 ? -29.562 7.742 -6.117 1 92.69 215 PHE A N 1
ATOM 1782 C CA . PHE A 1 215 ? -29.328 7.574 -4.688 1 92.69 215 PHE A CA 1
ATOM 1783 C C . PHE A 1 215 ? -30.609 7.121 -3.99 1 92.69 215 PHE A C 1
ATOM 1785 O O . PHE A 1 215 ? -30.547 6.48 -2.938 1 92.69 215 PHE A O 1
ATOM 1792 N N . ASN A 1 216 ? -31.703 7.449 -4.598 1 91.5 216 ASN A N 1
ATOM 1793 C CA . ASN A 1 216 ? -32.938 6.91 -4.062 1 91.5 216 ASN A CA 1
ATOM 1794 C C . ASN A 1 216 ? -33.062 5.414 -4.336 1 91.5 216 ASN A C 1
ATOM 1796 O O . ASN A 1 216 ? -33.688 4.688 -3.551 1 91.5 216 ASN A O 1
ATOM 1800 N N . ARG A 1 217 ? -32.531 5 -5.426 1 88.06 217 ARG A N 1
ATOM 1801 C CA . ARG A 1 217 ? -32.531 3.572 -5.734 1 88.06 217 ARG A CA 1
ATOM 1802 C C . ARG A 1 217 ? -31.578 2.816 -4.828 1 88.06 217 ARG A C 1
ATOM 1804 O O . ARG A 1 217 ? -31.859 1.693 -4.406 1 88.06 217 ARG A O 1
ATOM 1811 N N . LEU A 1 218 ? -30.484 3.398 -4.531 1 88.88 218 LEU A N 1
ATOM 1812 C CA . LEU A 1 218 ? -29.469 2.781 -3.686 1 88.88 218 LEU A CA 1
ATOM 1813 C C . LEU A 1 218 ? -29.922 2.76 -2.229 1 88.88 218 LEU A C 1
ATOM 1815 O O . LEU A 1 218 ? -29.75 1.753 -1.537 1 88.88 218 LEU A O 1
ATOM 1819 N N . PHE A 1 219 ? -30.391 3.91 -1.738 1 90.06 219 PHE A N 1
ATOM 1820 C CA . PHE A 1 219 ? -30.844 4.098 -0.367 1 90.06 219 PHE A CA 1
ATOM 1821 C C . PHE A 1 219 ? -32.281 4.637 -0.342 1 90.06 219 PHE A C 1
ATOM 1823 O O . PHE A 1 219 ? -32.5 5.832 -0.125 1 90.06 219 PHE A O 1
ATOM 1830 N N . PRO A 1 220 ? -33.156 3.777 -0.453 1 86.69 220 PRO A N 1
ATOM 1831 C CA . PRO A 1 220 ? -34.531 4.254 -0.546 1 86.69 220 PRO A CA 1
ATOM 1832 C C . PRO A 1 220 ? -35 5.016 0.699 1 86.69 220 PRO A C 1
ATOM 1834 O O . PRO A 1 220 ? -34.906 4.484 1.811 1 86.69 220 PRO A O 1
ATOM 1837 N N . GLN A 1 221 ? -35.344 6.301 0.574 1 84.69 221 GLN A N 1
ATOM 1838 C CA . GLN A 1 221 ? -35.938 7.18 1.562 1 84.69 221 GLN A CA 1
ATOM 1839 C C . GLN A 1 221 ? -34.938 7.605 2.621 1 84.69 221 GLN A C 1
ATOM 1841 O O . GLN A 1 221 ? -35.312 8.055 3.705 1 84.69 221 GLN A O 1
ATOM 1846 N N . ASP A 1 222 ? -33.75 7.438 2.32 1 88.56 222 ASP A N 1
ATOM 1847 C CA . ASP A 1 222 ? -32.75 7.758 3.322 1 88.56 222 ASP A CA 1
ATOM 1848 C C . ASP A 1 222 ? -31.891 8.945 2.883 1 88.56 222 ASP A C 1
ATOM 1850 O O . ASP A 1 222 ? -30.891 9.281 3.533 1 88.56 222 ASP A O 1
ATOM 1854 N N . VAL A 1 223 ? -32.281 9.523 1.778 1 93.38 223 VAL A N 1
ATOM 1855 C CA . VAL A 1 223 ? -31.547 10.695 1.295 1 93.38 223 VAL A CA 1
ATOM 1856 C C . VAL A 1 223 ? -32.469 11.898 1.228 1 93.38 223 VAL A C 1
ATOM 1858 O O . VAL A 1 223 ? -33 12.219 0.161 1 93.38 223 VAL A O 1
ATOM 1861 N N . PRO A 1 224 ? -32.594 12.672 2.236 1 90.81 224 PRO A N 1
ATOM 1862 C CA . PRO A 1 224 ? -33.562 13.773 2.258 1 90.81 224 PRO A CA 1
ATOM 1863 C C . PRO A 1 224 ? -33.062 15 1.488 1 90.81 224 PRO A C 1
ATOM 1865 O O . PRO A 1 224 ? -33.875 15.711 0.875 1 90.81 224 PRO A O 1
ATOM 1868 N N . TYR A 1 225 ? -31.703 15.273 1.54 1 93.62 225 TYR A N 1
ATOM 1869 C CA . TYR A 1 225 ? -31.234 16.516 0.943 1 93.62 225 TYR A CA 1
ATOM 1870 C C . TYR A 1 225 ? -30.062 16.266 -0.005 1 93.62 225 TYR A C 1
ATOM 1872 O O . TYR A 1 225 ? -29.188 15.461 0.289 1 93.62 225 TYR A O 1
ATOM 1880 N N . VAL A 1 226 ? -30.141 16.828 -1.163 1 94.44 226 VAL A N 1
ATOM 1881 C CA . VAL A 1 226 ? -29.047 16.875 -2.137 1 94.44 226 VAL A CA 1
ATOM 1882 C C . VAL A 1 226 ? -28.719 18.328 -2.463 1 94.44 226 VAL A C 1
ATOM 1884 O O . VAL A 1 226 ? -29.578 19.094 -2.904 1 94.44 226 VAL A O 1
ATOM 1887 N N . VAL A 1 227 ? -27.516 18.766 -2.127 1 94.31 227 VAL A N 1
ATOM 1888 C CA . VAL A 1 227 ? -27.094 20.156 -2.352 1 94.31 227 VAL A CA 1
ATOM 1889 C C . VAL A 1 227 ? -26.203 20.219 -3.586 1 94.31 227 VAL A C 1
ATOM 1891 O O . VAL A 1 227 ? -25.062 19.734 -3.57 1 94.31 227 VAL A O 1
ATOM 1894 N N . PRO A 1 228 ? -26.656 20.797 -4.617 1 92.12 228 PRO A N 1
ATOM 1895 C CA . PRO A 1 228 ? -25.812 20.938 -5.805 1 92.12 228 PRO A CA 1
ATOM 1896 C C . PRO A 1 228 ? -24.75 22.031 -5.645 1 92.12 228 PRO A C 1
ATOM 1898 O O . PRO A 1 228 ? -25 23.047 -4.977 1 92.12 228 PRO A O 1
ATOM 1901 N N . VAL A 1 229 ? -23.625 21.812 -6.117 1 91.75 229 VAL A N 1
ATOM 1902 C CA . VAL A 1 229 ? -22.547 22.797 -6.145 1 91.75 229 VAL A CA 1
ATOM 1903 C C . VAL A 1 229 ? -22.406 23.375 -7.555 1 91.75 229 VAL A C 1
ATOM 1905 O O . VAL A 1 229 ? -22.25 22.625 -8.523 1 91.75 229 VAL A O 1
ATOM 1908 N N . PHE A 1 230 ? -22.438 24.703 -7.629 1 88.62 230 PHE A N 1
ATOM 1909 C CA . PHE A 1 230 ? -22.344 25.391 -8.906 1 88.62 230 PHE A CA 1
ATOM 1910 C C . PHE A 1 230 ? -20.953 25.953 -9.125 1 88.62 230 PHE A C 1
ATOM 1912 O O . PHE A 1 230 ? -20.203 26.172 -8.164 1 88.62 230 PHE A O 1
ATOM 1919 N N . ASN A 1 231 ? -20.641 26.016 -10.375 1 85.94 231 ASN A N 1
ATOM 1920 C CA . ASN A 1 231 ? -19.406 26.703 -10.695 1 85.94 231 ASN A CA 1
ATOM 1921 C C . ASN A 1 231 ? -19.547 28.219 -10.555 1 85.94 231 ASN A C 1
ATOM 1923 O O . ASN A 1 231 ? -20.094 28.875 -11.438 1 85.94 231 ASN A O 1
ATOM 1927 N N . LEU A 1 232 ? -19.016 28.734 -9.445 1 85.56 232 LEU A N 1
ATOM 1928 C CA . LEU A 1 232 ? -19.188 30.156 -9.133 1 85.56 232 LEU A CA 1
ATOM 1929 C C . LEU A 1 232 ? -17.875 30.922 -9.281 1 85.56 232 LEU A C 1
ATOM 1931 O O . LEU A 1 232 ? -17.672 31.938 -8.633 1 85.56 232 LEU A O 1
ATOM 1935 N N . GLU A 1 233 ? -17.047 30.469 -10.055 1 84.56 233 GLU A N 1
ATOM 1936 C CA . GLU A 1 233 ? -15.75 31.109 -10.188 1 84.56 233 GLU A CA 1
ATOM 1937 C C . GLU A 1 233 ? -15.891 32.562 -10.672 1 84.56 233 GLU A C 1
ATOM 1939 O O . GLU A 1 233 ? -15.234 33.438 -10.156 1 84.56 233 GLU A O 1
ATOM 1944 N N . SER A 1 234 ? -16.781 32.812 -11.641 1 85.56 234 SER A N 1
ATOM 1945 C CA . SER A 1 234 ? -16.969 34.125 -12.203 1 85.56 234 SER A CA 1
ATOM 1946 C C . SER A 1 234 ? -17.578 35.094 -11.18 1 85.56 234 SER A C 1
ATOM 1948 O O . SER A 1 234 ? -17.172 36.219 -11.07 1 85.56 234 SER A O 1
ATOM 1950 N N . ILE A 1 235 ? -18.531 34.531 -10.414 1 87.56 235 ILE A N 1
ATOM 1951 C CA . ILE A 1 235 ? -19.188 35.375 -9.414 1 87.56 235 ILE A CA 1
ATOM 1952 C C . ILE A 1 235 ? -18.219 35.688 -8.281 1 87.56 235 ILE A C 1
ATOM 1954 O O . ILE A 1 235 ? -18.234 36.812 -7.738 1 87.56 235 ILE A O 1
ATOM 1958 N N . GLN A 1 236 ? -17.391 34.75 -7.941 1 87.44 236 GLN A N 1
ATOM 1959 C CA . GLN A 1 236 ? -16.406 34.969 -6.875 1 87.44 236 GLN A CA 1
ATOM 1960 C C . GLN A 1 236 ? -15.414 36.062 -7.254 1 87.44 236 GLN A C 1
ATOM 1962 O O . GLN A 1 236 ? -15.039 36.875 -6.422 1 87.44 236 GLN A O 1
ATOM 1967 N N . LYS A 1 237 ? -15.031 36.062 -8.477 1 87.88 237 LYS A N 1
ATOM 1968 C CA . LYS A 1 237 ? -14.102 37.094 -8.945 1 87.88 237 LYS A CA 1
ATOM 1969 C C . LYS A 1 237 ? -14.742 38.469 -8.898 1 87.88 237 LYS A C 1
ATOM 1971 O O . LYS A 1 237 ? -14.094 39.438 -8.508 1 87.88 237 LYS A O 1
ATOM 1976 N N . LEU A 1 238 ? -15.977 38.5 -9.242 1 89.38 238 LEU A N 1
ATOM 1977 C CA . LEU A 1 238 ? -16.703 39.75 -9.242 1 89.38 238 LEU A CA 1
ATOM 1978 C C . LEU A 1 238 ? -16.953 40.25 -7.812 1 89.38 238 LEU A C 1
ATOM 1980 O O . LEU A 1 238 ? -16.922 41.438 -7.547 1 89.38 238 LEU A O 1
ATOM 1984 N N . GLN A 1 239 ? -17.156 39.281 -7.004 1 87.69 239 GLN A N 1
ATOM 1985 C CA . GLN A 1 239 ? -17.391 39.625 -5.605 1 87.69 239 GLN A CA 1
ATOM 1986 C C . GLN A 1 239 ? -16.125 40.188 -4.973 1 87.69 239 GLN A C 1
ATOM 1988 O O . GLN A 1 239 ? -16.203 41.125 -4.164 1 87.69 239 GLN A O 1
ATOM 1993 N N . VAL A 1 240 ? -15.055 39.688 -5.273 1 87.06 240 VAL A N 1
ATOM 1994 C CA . VAL A 1 240 ? -13.797 40.188 -4.746 1 87.06 240 VAL A CA 1
ATOM 1995 C C . VAL A 1 240 ? -13.555 41.594 -5.262 1 87.06 240 VAL A C 1
ATOM 1997 O O . VAL A 1 240 ? -13.117 42.469 -4.508 1 87.06 240 VAL A O 1
ATOM 2000 N N . LYS A 1 241 ? -13.898 41.875 -6.508 1 89.81 241 LYS A N 1
ATOM 2001 C CA . LYS A 1 241 ? -13.766 43.188 -7.078 1 89.81 241 LYS A CA 1
ATOM 2002 C C . LYS A 1 241 ? -14.734 44.188 -6.418 1 89.81 241 LYS A C 1
ATOM 2004 O O . LYS A 1 241 ? -14.391 45.344 -6.176 1 89.81 241 LYS A O 1
ATOM 2009 N N . LEU A 1 242 ? -15.875 43.625 -6.18 1 88.75 242 LEU A N 1
ATOM 2010 C CA . LEU A 1 242 ? -16.875 44.469 -5.52 1 88.75 242 LEU A CA 1
ATOM 2011 C C . LEU A 1 242 ? -16.422 44.844 -4.113 1 88.75 242 LEU A C 1
ATOM 2013 O O . LEU A 1 242 ? -16.562 46 -3.705 1 88.75 242 LEU A O 1
ATOM 2017 N N . GLU A 1 243 ? -15.898 43.875 -3.408 1 86.62 243 GLU A N 1
ATOM 2018 C CA . GLU A 1 243 ? -15.422 44.156 -2.053 1 86.62 243 GLU A CA 1
ATOM 2019 C C . GLU A 1 243 ? -14.281 45.156 -2.057 1 86.62 243 GLU A C 1
ATOM 2021 O O . GLU A 1 243 ? -14.188 46 -1.153 1 86.62 243 GLU A O 1
ATOM 2026 N N . LYS A 1 244 ? -13.477 45.094 -3.016 1 88.75 244 LYS A N 1
ATOM 2027 C CA . LYS A 1 244 ? -12.383 46.031 -3.137 1 88.75 244 LYS A CA 1
ATOM 2028 C C . LYS A 1 244 ? -12.906 47.438 -3.424 1 88.75 244 LYS A C 1
ATOM 2030 O O . LYS A 1 244 ? -12.391 48.438 -2.889 1 88.75 244 LYS A O 1
ATOM 2035 N N . LEU A 1 245 ? -13.898 47.5 -4.219 1 89.5 245 LEU A N 1
ATOM 2036 C CA . LEU A 1 245 ? -14.5 48.781 -4.559 1 89.5 245 LEU A CA 1
ATOM 2037 C C . LEU A 1 245 ? -15.242 49.375 -3.363 1 89.5 245 LEU A C 1
ATOM 2039 O O . LEU A 1 245 ? -15.227 50.594 -3.158 1 89.5 245 LEU A O 1
ATOM 2043 N N . LEU A 1 246 ? -15.852 48.5 -2.662 1 87.06 246 LEU A N 1
ATOM 2044 C CA . LEU A 1 246 ? -16.531 48.938 -1.456 1 87.06 246 LEU A CA 1
ATOM 2045 C C . LEU A 1 246 ? -15.539 49.469 -0.432 1 87.06 246 LEU A C 1
ATOM 2047 O O . LEU A 1 246 ? -15.812 50.469 0.252 1 87.06 246 LEU A O 1
ATOM 2051 N N . GLY A 1 247 ? -14.492 48.844 -0.358 1 87.38 247 GLY A N 1
ATOM 2052 C CA . GLY A 1 247 ? -13.438 49.344 0.515 1 87.38 247 GLY A CA 1
ATOM 2053 C C . GLY A 1 247 ? -12.891 50.688 0.086 1 87.38 247 GLY A C 1
ATOM 2054 O O . GLY A 1 247 ? -12.641 51.562 0.924 1 87.38 247 GLY A O 1
ATOM 2055 N N . ARG A 1 248 ? -12.789 50.844 -1.166 1 86.81 248 ARG A N 1
ATOM 2056 C CA . ARG A 1 248 ? -12.305 52.094 -1.708 1 86.81 248 ARG A CA 1
ATOM 2057 C C . ARG A 1 248 ? -13.305 53.219 -1.466 1 86.81 248 ARG A C 1
ATOM 2059 O O . ARG A 1 248 ? -12.922 54.375 -1.18 1 86.81 248 ARG A O 1
ATOM 2066 N N . LYS A 1 249 ? -14.539 52.906 -1.612 1 88.69 249 LYS A N 1
ATOM 2067 C CA . LYS A 1 249 ? -15.586 53.875 -1.352 1 88.69 249 LYS A CA 1
ATOM 2068 C C . LYS A 1 249 ? -15.555 54.344 0.102 1 88.69 249 LYS A C 1
ATOM 2070 O O . LYS A 1 249 ? -15.625 55.562 0.377 1 88.69 249 LYS A O 1
ATOM 2075 N N . GLU A 1 250 ? -15.461 53.375 0.969 1 87.56 250 GLU A N 1
ATOM 2076 C CA . GLU A 1 250 ? -15.438 53.719 2.393 1 87.56 250 GLU A CA 1
ATOM 2077 C C . GLU A 1 250 ? -14.234 54.562 2.74 1 87.56 250 GLU A C 1
ATOM 2079 O O . GLU A 1 250 ? -14.32 55.469 3.59 1 87.56 250 GLU A O 1
ATOM 2084 N N . ARG A 1 251 ? -13.133 54.312 2.133 1 87.56 251 ARG A N 1
ATOM 2085 C CA . ARG A 1 251 ? -11.93 55.094 2.379 1 87.56 251 ARG A CA 1
ATOM 2086 C C . ARG A 1 251 ? -12.078 56.5 1.852 1 87.56 251 ARG A C 1
ATOM 2088 O O . ARG A 1 251 ? -11.578 57.469 2.459 1 87.56 251 ARG A O 1
ATOM 2095 N N . LEU A 1 252 ? -12.727 56.656 0.728 1 85.44 252 LEU A N 1
ATOM 2096 C CA . LEU A 1 252 ? -12.969 57.969 0.147 1 85.44 252 LEU A CA 1
ATOM 2097 C C . LEU A 1 252 ? -13.938 58.781 1.009 1 85.44 252 LEU A C 1
ATOM 2099 O O . LEU A 1 252 ? -13.766 60 1.175 1 85.44 252 LEU A O 1
ATOM 2103 N N . GLU A 1 253 ? -14.883 58.062 1.453 1 86.06 253 GLU A N 1
ATOM 2104 C CA . GLU A 1 253 ? -15.828 58.719 2.348 1 86.06 253 GLU A CA 1
ATOM 2105 C C . GLU A 1 253 ? -15.148 59.188 3.633 1 86.06 253 GLU A C 1
ATOM 2107 O O . GLU A 1 253 ? -15.461 60.25 4.164 1 86.06 253 GLU A O 1
ATOM 2112 N N . TRP A 1 254 ? -14.289 58.344 4.145 1 85.31 254 TRP A N 1
ATOM 2113 C CA . TRP A 1 254 ? -13.523 58.688 5.34 1 85.31 254 TRP A CA 1
ATOM 2114 C C . TRP A 1 254 ? -12.656 59.906 5.102 1 85.31 254 TRP A C 1
ATOM 2116 O O . TRP A 1 254 ? -12.578 60.781 5.953 1 85.31 254 TRP A O 1
ATOM 2126 N N . ARG A 1 255 ? -12.039 60 3.979 1 82.56 255 ARG A N 1
ATOM 2127 C CA . ARG A 1 255 ? -11.188 61.156 3.639 1 82.56 255 ARG A CA 1
ATOM 2128 C C . ARG A 1 255 ? -12.008 62.438 3.52 1 82.56 255 ARG A C 1
ATOM 2130 O O . ARG A 1 255 ? -11.547 63.5 3.896 1 82.56 255 ARG A O 1
ATOM 2137 N N . TYR A 1 256 ? -13.156 62.219 2.957 1 80.06 256 TYR A N 1
ATOM 2138 C CA . TYR A 1 256 ? -14.047 63.375 2.807 1 80.06 256 TYR A CA 1
ATOM 2139 C C . TYR A 1 256 ? -14.477 63.906 4.164 1 80.06 256 TYR A C 1
ATOM 2141 O O . TYR A 1 256 ? -14.531 65.125 4.371 1 80.06 256 TYR A O 1
ATOM 2149 N N . LEU A 1 257 ? -14.758 63 5.039 1 79.62 257 LEU A N 1
ATOM 2150 C CA . LEU A 1 257 ? -15.211 63.406 6.367 1 79.62 257 LEU A CA 1
ATOM 2151 C C . LEU A 1 257 ? -14.078 64.062 7.152 1 79.62 257 LEU A C 1
ATOM 2153 O O . LEU A 1 257 ? -14.312 65 7.91 1 79.62 257 LEU A O 1
ATOM 2157 N N . GLN A 1 258 ? -12.898 63.594 6.977 1 78.88 258 GLN A N 1
ATOM 2158 C CA . GLN A 1 258 ? -11.742 64.188 7.676 1 78.88 258 GLN A CA 1
ATOM 2159 C C . GLN A 1 258 ? -11.43 65.562 7.168 1 78.88 258 GLN A C 1
ATOM 2161 O O . GLN A 1 258 ? -11.062 66.438 7.949 1 78.88 258 GLN A O 1
ATOM 2166 N N . ASP A 1 259 ? -11.562 65.75 5.918 1 72.56 259 ASP A N 1
ATOM 2167 C CA . ASP A 1 259 ? -11.297 67.062 5.332 1 72.56 259 ASP A CA 1
ATOM 2168 C C . ASP A 1 259 ? -12.367 68.062 5.734 1 72.56 259 ASP A C 1
ATOM 2170 O O . ASP A 1 259 ? -12.062 69.25 5.973 1 72.56 259 ASP A O 1
ATOM 2174 N N . SER A 1 260 ? -13.562 67.625 5.852 1 67 260 SER A N 1
ATOM 2175 C CA . SER A 1 260 ? -14.656 68.5 6.25 1 67 260 SER A CA 1
ATOM 2176 C C . SER A 1 260 ? -14.516 68.938 7.707 1 67 260 SER A C 1
ATOM 2178 O O . SER A 1 260 ? -14.812 70.062 8.055 1 67 260 SER A O 1
ATOM 2180 N N . THR A 1 261 ? -14.023 68 8.516 1 66.12 261 THR A N 1
ATOM 2181 C CA . THR A 1 261 ? -13.859 68.25 9.938 1 66.12 261 THR A CA 1
ATOM 2182 C C . THR A 1 261 ? -12.672 69.188 10.156 1 66.12 261 THR A C 1
ATOM 2184 O O . THR A 1 261 ? -12.711 70.062 11.023 1 66.12 261 THR A O 1
ATOM 2187 N N . ASN A 1 262 ? -11.641 69 9.414 1 60.97 262 ASN A N 1
ATOM 2188 C CA . ASN A 1 262 ? -10.492 69.875 9.539 1 60.97 262 ASN A CA 1
ATOM 2189 C C . ASN A 1 262 ? -10.82 71.25 9.078 1 60.97 262 ASN A C 1
ATOM 2191 O O . ASN A 1 262 ? -10.297 72.25 9.633 1 60.97 262 ASN A O 1
ATOM 2195 N N . ILE A 1 263 ? -11.586 71.312 8.141 1 55.28 263 ILE A N 1
ATOM 2196 C CA . ILE A 1 263 ? -11.992 72.625 7.695 1 55.28 263 ILE A CA 1
ATOM 2197 C C . ILE A 1 263 ? -12.844 73.312 8.773 1 55.28 263 ILE A C 1
ATOM 2199 O O . ILE A 1 263 ? -12.711 74.5 9.031 1 55.28 263 ILE A O 1
ATOM 2203 N N . ARG A 1 264 ? -13.609 72.5 9.539 1 54.84 264 ARG A N 1
ATOM 2204 C CA . ARG A 1 264 ? -14.461 73.062 10.578 1 54.84 264 ARG A CA 1
ATOM 2205 C C . ARG A 1 264 ? -13.633 73.438 11.797 1 54.84 264 ARG A C 1
ATOM 2207 O O . ARG A 1 264 ? -13.93 74.438 12.445 1 54.84 264 ARG A O 1
ATOM 2214 N N . ARG A 1 265 ? -12.648 72.688 12.164 1 55.91 265 ARG A N 1
ATOM 2215 C CA . ARG A 1 265 ? -11.852 73 13.344 1 55.91 265 ARG A CA 1
ATOM 2216 C C . ARG A 1 265 ? -10.93 74.188 13.078 1 55.91 265 ARG A C 1
ATOM 2218 O O . ARG A 1 265 ? -10.633 74.938 13.992 1 55.91 265 ARG A O 1
ATOM 2225 N N . GLY A 1 266 ? -10.18 74.188 11.984 1 46.81 266 GLY A N 1
ATOM 2226 C CA . GLY A 1 266 ? -9.312 75.312 11.766 1 46.81 266 GLY A CA 1
ATOM 2227 C C . GLY A 1 266 ? -10.078 76.625 11.633 1 46.81 266 GLY A C 1
ATOM 2228 O O . GLY A 1 266 ? -9.562 77.688 12 1 46.81 266 GLY A O 1
ATOM 2229 N N . ASP A 1 267 ? -10.859 76.812 10.539 1 40.81 267 ASP A N 1
ATOM 2230 C CA . ASP A 1 267 ? -11.422 78.125 10.398 1 40.81 267 ASP A CA 1
ATOM 2231 C C . ASP A 1 267 ? -12.492 78.375 11.461 1 40.81 267 ASP A C 1
ATOM 2233 O O . ASP A 1 267 ? -13.453 77.625 11.578 1 40.81 267 ASP A O 1
ATOM 2237 N N . GLY A 1 268 ? -12.188 78.812 12.688 1 39.81 268 GLY A N 1
ATOM 2238 C CA . GLY A 1 268 ? -13.023 79.625 13.57 1 39.81 268 GLY A CA 1
ATOM 2239 C C . GLY A 1 268 ? -14.195 80.25 12.852 1 39.81 268 GLY A C 1
ATOM 2240 O O . GLY A 1 268 ? -14.953 81 13.453 1 39.81 268 GLY A O 1
ATOM 2241 N N . CYS A 1 269 ? -13.844 81 11.68 1 37.53 269 CYS A N 1
ATOM 2242 C CA . CYS A 1 269 ? -14.805 81.875 11.031 1 37.53 269 CYS A CA 1
ATOM 2243 C C . CYS A 1 269 ? -16.047 81.125 10.586 1 37.53 269 CYS A C 1
ATOM 2245 O O . CYS A 1 269 ? -15.938 80.125 9.852 1 37.53 269 CYS A O 1
ATOM 2247 N N . HIS A 1 270 ? -17.141 81.125 11.367 1 39.62 270 HIS A N 1
ATOM 2248 C CA . HIS A 1 270 ? -18.562 80.812 11.18 1 39.62 270 HIS A CA 1
ATOM 2249 C C . HIS A 1 270 ? -18.953 80.875 9.711 1 39.62 270 HIS A C 1
ATOM 2251 O O . HIS A 1 270 ? -19.922 80.25 9.289 1 39.62 270 HIS A O 1
ATOM 2257 N N . ASN A 1 271 ? -18.609 82.188 9.031 1 35.59 271 ASN A N 1
ATOM 2258 C CA . ASN A 1 271 ? -19.312 82.688 7.855 1 35.59 271 ASN A CA 1
ATOM 2259 C C . ASN A 1 271 ? -18.812 82 6.574 1 35.59 271 ASN A C 1
ATOM 2261 O O . ASN A 1 271 ? -18.953 82.562 5.488 1 35.59 271 ASN A O 1
ATOM 2265 N N . ILE A 1 272 ? -17.625 81.438 6.59 1 36.66 272 ILE A N 1
ATOM 2266 C CA . ILE A 1 272 ? -17.266 81.125 5.211 1 36.66 272 ILE A CA 1
ATOM 2267 C C . ILE A 1 272 ? -18.25 80.125 4.641 1 36.66 272 ILE A C 1
ATOM 2269 O O . ILE A 1 272 ? -18.5 79.062 5.25 1 36.66 272 ILE A O 1
ATOM 2273 N N . SER A 1 273 ? -19.047 80.625 3.74 1 36.22 273 SER A N 1
ATOM 2274 C CA . SER A 1 273 ? -19.984 79.875 2.906 1 36.22 273 SER A CA 1
ATOM 2275 C C . SER A 1 273 ? -19.328 78.625 2.357 1 36.22 273 SER A C 1
ATOM 2277 O O . SER A 1 273 ? -18.234 78.688 1.815 1 36.22 273 SER A O 1
ATOM 2279 N N . PRO A 1 274 ? -19.5 77.562 2.938 1 39.09 274 PRO A N 1
ATOM 2280 C CA . PRO A 1 274 ? -18.984 76.188 2.625 1 39.09 274 PRO A CA 1
ATOM 2281 C C . PRO A 1 274 ? -18.781 76 1.129 1 39.09 274 PRO A C 1
ATOM 2283 O O . PRO A 1 274 ? -18.359 74.938 0.712 1 39.09 274 PRO A O 1
ATOM 2286 N N . SER A 1 275 ? -19.234 76.938 0.25 1 38.25 275 SER A N 1
ATOM 2287 C CA . SER A 1 275 ? -19.5 76.5 -1.122 1 38.25 275 SER A CA 1
ATOM 2288 C C . SER A 1 275 ? -18.219 76.438 -1.938 1 38.25 275 SER A C 1
ATOM 2290 O O . SER A 1 275 ? -18.078 75.562 -2.814 1 38.25 275 SER A O 1
ATOM 2292 N N . HIS A 1 276 ? -17.312 77.625 -2.039 1 37.84 276 HIS A N 1
ATOM 2293 C CA . HIS A 1 276 ? -16.531 77.75 -3.268 1 37.84 276 HIS A CA 1
ATOM 2294 C C . HIS A 1 276 ? -15.266 76.875 -3.211 1 37.84 276 HIS A C 1
ATOM 2296 O O . HIS A 1 276 ? -14.891 76.25 -4.203 1 37.84 276 HIS A O 1
ATOM 2302 N N . THR A 1 277 ? -14.227 77.25 -2.42 1 38.47 277 THR A N 1
ATOM 2303 C CA . THR A 1 277 ? -12.891 76.688 -2.529 1 38.47 277 THR A CA 1
ATOM 2304 C C . THR A 1 277 ? -12.883 75.188 -2.064 1 38.47 277 THR A C 1
ATOM 2306 O O . THR A 1 277 ? -11.977 74.438 -2.398 1 38.47 277 THR A O 1
ATOM 2309 N N . LEU A 1 278 ? -13.43 74.875 -1.04 1 43.78 278 LEU A N 1
ATOM 2310 C CA . LEU A 1 278 ? -13.711 73.562 -0.606 1 43.78 278 LEU A CA 1
ATOM 2311 C C . LEU A 1 278 ? -14.406 72.75 -1.715 1 43.78 278 LEU A C 1
ATOM 2313 O O . LEU A 1 278 ? -14.719 71.562 -1.539 1 43.78 278 LEU A O 1
ATOM 2317 N N . GLY A 1 279 ? -14.844 73.25 -2.816 1 46.75 279 GLY A N 1
ATOM 2318 C CA . GLY A 1 279 ? -15.711 72.938 -3.938 1 46.75 279 GLY A CA 1
ATOM 2319 C C . GLY A 1 279 ? -15.07 72 -4.949 1 46.75 279 GLY A C 1
ATOM 2320 O O . GLY A 1 279 ? -15.672 71.062 -5.367 1 46.75 279 GLY A O 1
ATOM 2321 N N . ILE A 1 280 ? -13.859 72.5 -5.469 1 48.78 280 ILE A N 1
ATOM 2322 C CA . ILE A 1 280 ? -13.289 71.75 -6.57 1 48.78 280 ILE A CA 1
ATOM 2323 C C . ILE A 1 280 ? -12.766 70.375 -6.059 1 48.78 280 ILE A C 1
ATOM 2325 O O . ILE A 1 280 ? -13 69.375 -6.676 1 48.78 280 ILE A O 1
ATOM 2329 N N . ALA A 1 281 ? -11.82 70.5 -4.984 1 52.78 281 ALA A N 1
ATOM 2330 C CA . ALA A 1 281 ? -11.273 69.25 -4.438 1 52.78 281 ALA A CA 1
ATOM 2331 C C . ALA A 1 281 ? -12.383 68.312 -3.926 1 52.78 281 ALA A C 1
ATOM 2333 O O . ALA A 1 281 ? -12.328 67.125 -4.102 1 52.78 281 ALA A O 1
ATOM 2334 N N . ASN A 1 282 ? -13.242 69.062 -3.305 1 61.28 282 ASN A N 1
ATOM 2335 C CA . ASN A 1 282 ? -14.414 68.312 -2.83 1 61.28 282 ASN A CA 1
ATOM 2336 C C . ASN A 1 282 ? -15.289 67.812 -3.986 1 61.28 282 ASN A C 1
ATOM 2338 O O . ASN A 1 282 ? -15.922 66.812 -3.9 1 61.28 282 ASN A O 1
ATOM 2342 N N . ARG A 1 283 ? -15.094 68.75 -5.078 1 65.62 283 ARG A N 1
ATOM 2343 C CA . ARG A 1 283 ? -15.844 68.312 -6.262 1 65.62 283 ARG A CA 1
ATOM 2344 C C . ARG A 1 283 ? -15.188 67.125 -6.93 1 65.62 283 ARG A C 1
ATOM 2346 O O . ARG A 1 283 ? -15.875 66.188 -7.422 1 65.62 283 ARG A O 1
ATOM 2353 N N . SER A 1 284 ? -13.758 67.25 -6.922 1 75.44 284 SER A N 1
ATOM 2354 C CA . SER A 1 284 ? -13.047 66.062 -7.512 1 75.44 284 SER A CA 1
ATOM 2355 C C . SER A 1 284 ? -13.281 64.812 -6.719 1 75.44 284 SER A C 1
ATOM 2357 O O . SER A 1 284 ? -13.461 63.75 -7.301 1 75.44 284 SER A O 1
ATOM 2359 N N . LYS A 1 285 ? -13.281 65 -5.441 1 78.81 285 LYS A N 1
ATOM 2360 C CA . LYS A 1 285 ? -13.539 63.875 -4.594 1 78.81 285 LYS A CA 1
ATOM 2361 C C . LYS A 1 285 ? -14.984 63.375 -4.742 1 78.81 285 LYS A C 1
ATOM 2363 O O . LYS A 1 285 ? -15.25 62.188 -4.734 1 78.81 285 LYS A O 1
ATOM 2368 N N . LEU A 1 286 ? -15.797 64.312 -4.863 1 78.81 286 LEU A N 1
ATOM 2369 C CA . LEU A 1 286 ? -17.203 63.969 -5.078 1 78.81 286 LEU A CA 1
ATOM 2370 C C . LEU A 1 286 ? -17.391 63.281 -6.43 1 78.81 286 LEU A C 1
ATOM 2372 O O . LEU A 1 286 ? -18.219 62.375 -6.566 1 78.81 286 LEU A O 1
ATOM 2376 N N . LYS A 1 287 ? -16.578 63.719 -7.344 1 83.19 287 LYS A N 1
ATOM 2377 C CA . LYS A 1 287 ? -16.625 63.062 -8.648 1 83.19 287 LYS A CA 1
ATOM 2378 C C . LYS A 1 287 ? -16.078 61.656 -8.562 1 83.19 287 LYS A C 1
ATOM 2380 O O . LYS A 1 287 ? -16.609 60.719 -9.203 1 83.19 287 LYS A O 1
ATOM 2385 N N . GLU A 1 288 ? -15.039 61.531 -7.805 1 86.62 288 GLU A N 1
ATOM 2386 C CA . GLU A 1 288 ? -14.477 60.188 -7.617 1 86.62 288 GLU A CA 1
ATOM 2387 C C . GLU A 1 288 ? -15.445 59.281 -6.871 1 86.62 288 GLU A C 1
ATOM 2389 O O . GLU A 1 288 ? -15.539 58.094 -7.164 1 86.62 288 GLU A O 1
ATOM 2394 N N . LEU A 1 289 ? -16.062 59.812 -5.914 1 88 289 LEU A N 1
ATOM 2395 C CA . LEU A 1 289 ? -17.062 59.062 -5.168 1 88 289 LEU A CA 1
ATOM 2396 C C . LEU A 1 289 ? -18.234 58.656 -6.074 1 88 289 LEU A C 1
ATOM 2398 O O . LEU A 1 289 ? -18.75 57.531 -5.965 1 88 289 LEU A O 1
ATOM 2402 N N . GLN A 1 290 ? -18.609 59.594 -6.934 1 86.94 290 GLN A N 1
ATOM 2403 C CA . GLN A 1 290 ? -19.688 59.281 -7.871 1 86.94 290 GLN A CA 1
ATOM 2404 C C . GLN A 1 290 ? -19.25 58.219 -8.859 1 86.94 290 GLN A C 1
ATOM 2406 O O . GLN A 1 290 ? -20.031 57.312 -9.211 1 86.94 290 GLN A O 1
ATOM 2411 N N . HIS A 1 291 ? -18.047 58.344 -9.227 1 89.5 291 HIS A N 1
ATOM 2412 C CA . HIS A 1 291 ? -17.5 57.344 -10.125 1 89.5 291 HIS A CA 1
ATOM 2413 C C . HIS A 1 291 ? -17.438 55.969 -9.453 1 89.5 291 HIS A C 1
ATOM 2415 O O . HIS A 1 291 ? -17.75 54.938 -10.078 1 89.5 291 HIS A O 1
ATOM 2421 N N . CYS A 1 292 ? -17.047 55.938 -8.203 1 90.31 292 CYS A N 1
ATOM 2422 C CA . CYS A 1 292 ? -16.984 54.688 -7.445 1 90.31 292 CYS A CA 1
ATOM 2423 C C . CYS A 1 292 ? -18.375 54.094 -7.273 1 90.31 292 CYS A C 1
ATOM 2425 O O . CYS A 1 292 ? -18.547 52.875 -7.379 1 90.31 292 CYS A O 1
ATOM 2427 N N . ASN A 1 293 ? -19.328 54.938 -7.055 1 89.88 293 ASN A N 1
ATOM 2428 C CA . ASN A 1 293 ? -20.703 54.438 -6.91 1 89.88 293 ASN A CA 1
ATOM 2429 C C . ASN A 1 293 ? -21.234 53.875 -8.219 1 89.88 293 ASN A C 1
ATOM 2431 O O . ASN A 1 293 ? -21.984 52.906 -8.211 1 89.88 293 ASN A O 1
ATOM 2435 N N . GLU A 1 294 ? -20.812 54.438 -9.273 1 90.62 294 GLU A N 1
ATOM 2436 C CA . GLU A 1 294 ? -21.219 53.906 -10.578 1 90.62 294 GLU A CA 1
ATOM 2437 C C . GLU A 1 294 ? -20.578 52.562 -10.852 1 90.62 294 GLU A C 1
ATOM 2439 O O . GLU A 1 294 ? -21.234 51.656 -11.391 1 90.62 294 GLU A O 1
ATOM 2444 N N . MET A 1 295 ? -19.359 52.5 -10.516 1 91.88 295 MET A N 1
ATOM 2445 C CA . MET A 1 295 ? -18.656 51.219 -10.711 1 91.88 295 MET A CA 1
ATOM 2446 C C . MET A 1 295 ? -19.266 50.125 -9.844 1 91.88 295 MET A C 1
ATOM 2448 O O . MET A 1 295 ? -19.344 48.969 -10.266 1 91.88 295 MET A O 1
ATOM 2452 N N . ILE A 1 296 ? -19.609 50.406 -8.578 1 92.06 296 ILE A N 1
ATOM 2453 C CA . ILE A 1 296 ? -20.234 49.438 -7.668 1 92.06 296 ILE A CA 1
ATOM 2454 C C . ILE A 1 296 ? -21.578 49 -8.242 1 92.06 296 ILE A C 1
ATOM 2456 O O . ILE A 1 296 ? -21.891 47.781 -8.203 1 92.06 296 ILE A O 1
ATOM 2460 N N . ARG A 1 297 ? -22.297 49.938 -8.75 1 89.31 297 ARG A N 1
ATOM 2461 C CA . ARG A 1 297 ? -23.578 49.594 -9.359 1 89.31 297 ARG A CA 1
ATOM 2462 C C . ARG A 1 297 ? -23.391 48.688 -10.57 1 89.31 297 ARG A C 1
ATOM 2464 O O . ARG A 1 297 ? -24.156 47.719 -10.766 1 89.31 297 ARG A O 1
ATOM 2471 N N . GLU A 1 298 ? -22.422 49 -11.328 1 92.31 298 GLU A N 1
ATOM 2472 C CA . GLU A 1 298 ? -22.125 48.156 -12.5 1 92.31 298 GLU A CA 1
ATOM 2473 C C . GLU A 1 298 ? -21.75 46.75 -12.094 1 92.31 298 GLU A C 1
ATOM 2475 O O . GLU A 1 298 ? -22.203 45.781 -12.719 1 92.31 298 GLU A O 1
ATOM 2480 N N . LYS A 1 299 ? -20.891 46.656 -11.102 1 92.12 299 LYS A N 1
ATOM 2481 C CA . LYS A 1 299 ? -20.469 45.344 -10.656 1 92.12 299 LYS A CA 1
ATOM 2482 C C . LYS A 1 299 ? -21.641 44.594 -10.039 1 92.12 299 LYS A C 1
ATOM 2484 O O . LYS A 1 299 ? -21.734 43.375 -10.195 1 92.12 299 LYS A O 1
ATOM 2489 N N . LYS A 1 300 ? -22.531 45.188 -9.359 1 88.94 300 LYS A N 1
ATOM 2490 C CA . LYS A 1 300 ? -23.703 44.531 -8.773 1 88.94 300 LYS A CA 1
ATOM 2491 C C . LYS A 1 300 ? -24.641 44 -9.859 1 88.94 300 LYS A C 1
ATOM 2493 O O . LYS A 1 300 ? -25.219 42.938 -9.719 1 88.94 300 LYS A O 1
ATOM 2498 N N . ILE A 1 301 ? -24.734 44.75 -10.945 1 89.5 301 ILE A N 1
ATOM 2499 C CA . ILE A 1 301 ? -25.562 44.344 -12.07 1 89.5 301 ILE A CA 1
ATOM 2500 C C . ILE A 1 301 ? -24.922 43.125 -12.75 1 89.5 301 ILE A C 1
ATOM 2502 O O . ILE A 1 301 ? -25.625 42.188 -13.109 1 89.5 301 ILE A O 1
ATOM 2506 N N . LEU A 1 302 ? -23.641 43.219 -12.852 1 91.06 302 LEU A N 1
ATOM 2507 C CA . LEU A 1 302 ? -22.938 42.094 -13.477 1 91.06 302 LEU A CA 1
ATOM 2508 C C . LEU A 1 302 ? -23.094 40.844 -12.648 1 91.06 302 LEU A C 1
ATOM 2510 O O . LEU A 1 302 ? -23.203 39.719 -13.195 1 91.06 302 LEU A O 1
ATOM 2514 N N . ILE A 1 303 ? -23 40.938 -11.328 1 90.88 303 ILE A N 1
ATOM 2515 C CA . ILE A 1 303 ? -23.172 39.781 -10.43 1 90.88 303 ILE A CA 1
ATOM 2516 C C . ILE A 1 303 ? -24.594 39.219 -10.562 1 90.88 303 ILE A C 1
ATOM 2518 O O . ILE A 1 303 ? -24.781 38 -10.594 1 90.88 303 ILE A O 1
ATOM 2522 N N . ALA A 1 304 ? -25.594 40.031 -10.711 1 86.38 304 ALA A N 1
ATOM 2523 C CA . ALA A 1 304 ? -26.984 39.625 -10.852 1 86.38 304 ALA A CA 1
ATOM 2524 C C . ALA A 1 304 ? -27.203 38.906 -12.18 1 86.38 304 ALA A C 1
ATOM 2526 O O . ALA A 1 304 ? -27.953 37.938 -12.242 1 86.38 304 ALA A O 1
ATOM 2527 N N . VAL A 1 305 ? -26.547 39.406 -13.164 1 88.38 305 VAL A N 1
ATOM 2528 C CA . VAL A 1 305 ? -26.656 38.781 -14.484 1 88.38 305 VAL A CA 1
ATOM 2529 C C . VAL A 1 305 ? -26.016 37.406 -14.477 1 88.38 305 VAL A C 1
ATOM 2531 O O . VAL A 1 305 ? -26.578 36.438 -15 1 88.38 305 VAL A O 1
ATOM 2534 N N . GLU A 1 306 ? -24.859 37.406 -13.875 1 87.56 306 GLU A N 1
ATOM 2535 C CA . GLU A 1 306 ? -24.156 36.125 -13.812 1 87.56 306 GLU A CA 1
ATOM 2536 C C . GLU A 1 306 ? -24.938 35.125 -12.953 1 87.56 306 GLU A C 1
ATOM 2538 O O . GLU A 1 306 ? -24.938 33.938 -13.25 1 87.56 306 GLU A O 1
ATOM 2543 N N . ARG A 1 307 ? -25.5 35.594 -11.922 1 86.06 307 ARG A N 1
ATOM 2544 C CA . ARG A 1 307 ? -26.312 34.719 -11.055 1 86.06 307 ARG A CA 1
ATOM 2545 C C . ARG A 1 307 ? -27.5 34.156 -11.812 1 86.06 307 ARG A C 1
ATOM 2547 O O . ARG A 1 307 ? -27.797 32.969 -11.695 1 86.06 307 ARG A O 1
ATOM 2554 N N . SER A 1 308 ? -28.172 34.906 -12.586 1 84.38 308 SER A N 1
ATOM 2555 C CA . SER A 1 308 ? -29.328 34.469 -13.352 1 84.38 308 SER A CA 1
ATOM 2556 C C . SER A 1 308 ? -28.938 33.5 -14.445 1 84.38 308 SER A C 1
ATOM 2558 O O . SER A 1 308 ? -29.672 32.562 -14.75 1 84.38 308 SER A O 1
ATOM 2560 N N . LYS A 1 309 ? -27.797 33.688 -14.961 1 84.56 309 LYS A N 1
ATOM 2561 C CA . LYS A 1 309 ? -27.281 32.781 -15.984 1 84.56 309 LYS A CA 1
ATOM 2562 C C . LYS A 1 309 ? -27 31.406 -15.406 1 84.56 309 LYS A C 1
ATOM 2564 O O . LYS A 1 309 ? -27.328 30.391 -16.031 1 84.56 309 LYS A O 1
ATOM 2569 N N . ILE A 1 310 ? -26.391 31.406 -14.227 1 83.12 310 ILE A N 1
ATOM 2570 C CA . ILE A 1 310 ? -26.031 30.156 -13.586 1 83.12 310 ILE A CA 1
ATOM 2571 C C . ILE A 1 310 ? -27.281 29.391 -13.172 1 83.12 310 ILE A C 1
ATOM 2573 O O . ILE A 1 310 ? -27.328 28.172 -13.273 1 83.12 310 ILE A O 1
ATOM 2577 N N . LEU A 1 311 ? -28.266 30.125 -12.789 1 78.88 311 LEU A N 1
ATOM 2578 C CA . LEU A 1 311 ? -29.5 29.5 -12.336 1 78.88 311 LEU A CA 1
ATOM 2579 C C . LEU A 1 311 ? -30.328 29.016 -13.523 1 78.88 311 LEU A C 1
ATOM 2581 O O . LEU A 1 311 ? -31.078 28.047 -13.414 1 78.88 311 LEU A O 1
ATOM 2585 N N . LYS A 1 312 ? -30.234 29.656 -14.734 1 75.38 312 LYS A N 1
ATOM 2586 C CA . LYS A 1 312 ? -30.953 29.25 -15.938 1 75.38 312 LYS A CA 1
ATOM 2587 C C . LYS A 1 312 ? -30.328 28 -16.547 1 75.38 312 LYS A C 1
ATOM 2589 O O . LYS A 1 312 ? -31.047 27.094 -16.984 1 75.38 312 LYS A O 1
ATOM 2594 N N . ASP A 1 313 ? -29.031 28 -16.609 1 72.5 313 ASP A N 1
ATOM 2595 C CA . ASP A 1 313 ? -28.297 26.844 -17.141 1 72.5 313 ASP A CA 1
ATOM 2596 C C . ASP A 1 313 ? -27.922 25.875 -16.031 1 72.5 313 ASP A C 1
ATOM 2598 O O . ASP A 1 313 ? -26.75 25.484 -15.914 1 72.5 313 ASP A O 1
ATOM 2602 N N . ASN A 1 314 ? -28.875 25.562 -15.266 1 66.25 314 ASN A N 1
ATOM 2603 C CA . ASN A 1 314 ? -28.672 24.859 -14 1 66.25 314 ASN A CA 1
ATOM 2604 C C . ASN A 1 314 ? -28.016 23.484 -14.211 1 66.25 314 ASN A C 1
ATOM 2606 O O . ASN A 1 314 ? -27.109 23.109 -13.477 1 66.25 314 ASN A O 1
ATOM 2610 N N . ASN A 1 315 ? -28.344 22.906 -15.273 1 69.88 315 ASN A N 1
ATOM 2611 C CA . ASN A 1 315 ? -27.906 21.531 -15.43 1 69.88 315 ASN A CA 1
ATOM 2612 C C . ASN A 1 315 ? -26.453 21.453 -15.883 1 69.88 315 ASN A C 1
ATOM 2614 O O . ASN A 1 315 ? -25.719 20.562 -15.469 1 69.88 315 ASN A O 1
ATOM 2618 N N . SER A 1 316 ? -26.062 22.406 -16.625 1 70.38 316 SER A N 1
ATOM 2619 C CA . SER A 1 316 ? -24.703 22.359 -17.172 1 70.38 316 SER A CA 1
ATOM 2620 C C . SER A 1 316 ? -23.688 22.922 -16.188 1 70.38 316 SER A C 1
ATOM 2622 O O . SER A 1 316 ? -22.5 22.594 -16.266 1 70.38 316 SER A O 1
ATOM 2624 N N . ASN A 1 317 ? -24.203 23.594 -15.188 1 79.88 317 ASN A N 1
ATOM 2625 C CA . ASN A 1 317 ? -23.266 24.266 -14.312 1 79.88 317 ASN A CA 1
ATOM 2626 C C . ASN A 1 317 ? -23.109 23.531 -12.984 1 79.88 317 ASN A C 1
ATOM 2628 O O . ASN A 1 317 ? -22.312 23.938 -12.133 1 79.88 317 ASN A O 1
ATOM 2632 N N . MET A 1 318 ? -23.828 22.453 -12.93 1 80.56 318 MET A N 1
ATOM 2633 C CA . MET A 1 318 ? -23.672 21.656 -11.719 1 80.56 318 MET A CA 1
ATOM 2634 C C . MET A 1 318 ? -22.469 20.719 -11.844 1 80.56 318 MET A C 1
ATOM 2636 O O . MET A 1 318 ? -22.438 19.844 -12.711 1 80.56 318 MET A O 1
ATOM 2640 N N . ILE A 1 319 ? -21.516 20.922 -11.008 1 84.88 319 ILE A N 1
ATOM 2641 C CA . ILE A 1 319 ? -20.25 20.219 -11.172 1 84.88 319 ILE A CA 1
ATOM 2642 C C . ILE A 1 319 ? -20.109 19.156 -10.094 1 84.88 319 ILE A C 1
ATOM 2644 O O . ILE A 1 319 ? -19.422 18.141 -10.297 1 84.88 319 ILE A O 1
ATOM 2648 N N . ALA A 1 320 ? -20.75 19.344 -8.883 1 92.56 320 ALA A N 1
ATOM 2649 C CA . ALA A 1 320 ? -20.641 18.422 -7.758 1 92.56 320 ALA A CA 1
ATOM 2650 C C . ALA A 1 320 ? -21.906 18.438 -6.902 1 92.56 320 ALA A C 1
ATOM 2652 O O . ALA A 1 320 ? -22.781 19.266 -7.102 1 92.56 320 ALA A O 1
ATOM 2653 N N . PHE A 1 321 ? -22.016 17.438 -6.066 1 94.81 321 PHE A N 1
ATOM 2654 C CA . PHE A 1 321 ? -23.203 17.344 -5.219 1 94.81 321 PHE A CA 1
ATOM 2655 C C . PHE A 1 321 ? -22.812 16.906 -3.811 1 94.81 321 PHE A C 1
ATOM 2657 O O . PHE A 1 321 ? -21.938 16.047 -3.637 1 94.81 321 PHE A O 1
ATOM 2664 N N . PHE A 1 322 ? -23.375 17.562 -2.814 1 96.56 322 PHE A N 1
ATOM 2665 C CA . PHE A 1 322 ? -23.344 17.078 -1.442 1 96.56 322 PHE A CA 1
ATOM 2666 C C . PHE A 1 322 ? -24.609 16.328 -1.1 1 96.56 322 PHE A C 1
ATOM 2668 O O . PHE A 1 322 ? -25.719 16.875 -1.197 1 96.56 322 PHE A O 1
ATOM 2675 N N . ILE A 1 323 ? -24.453 15.109 -0.78 1 96.62 323 ILE A N 1
ATOM 2676 C CA . ILE A 1 323 ? -25.609 14.273 -0.469 1 96.62 323 ILE A CA 1
ATOM 2677 C C . ILE A 1 323 ? -25.719 14.078 1.041 1 96.62 323 ILE A C 1
ATOM 2679 O O . ILE A 1 323 ? -24.797 13.547 1.67 1 96.62 323 ILE A O 1
ATOM 2683 N N . LEU A 1 324 ? -26.766 14.5 1.654 1 96.25 324 LEU A N 1
ATOM 2684 C CA . LEU A 1 324 ? -27 14.336 3.084 1 96.25 324 LEU A CA 1
ATOM 2685 C C . LEU A 1 324 ? -27.938 13.164 3.348 1 96.25 324 LEU A C 1
ATOM 2687 O O . LEU A 1 324 ? -29.031 13.078 2.766 1 96.25 324 LEU A O 1
ATOM 2691 N N . PHE A 1 325 ? -27.531 12.328 4.16 1 94.75 325 PHE A N 1
ATOM 2692 C CA . PHE A 1 325 ? -28.312 11.148 4.52 1 94.75 325 PHE A CA 1
ATOM 2693 C C . PHE A 1 325 ? -29.094 11.391 5.805 1 94.75 325 PHE A C 1
ATOM 2695 O O . PHE A 1 325 ? -28.75 12.266 6.598 1 94.75 325 PHE A O 1
ATOM 2702 N N . ARG A 1 326 ? -30.062 10.617 5.969 1 92.38 326 ARG A N 1
ATOM 2703 C CA . ARG A 1 326 ? -30.922 10.742 7.145 1 92.38 326 ARG A CA 1
ATOM 2704 C C . ARG A 1 326 ? -30.188 10.273 8.406 1 92.38 326 ARG A C 1
ATOM 2706 O O . ARG A 1 326 ? -30.312 10.898 9.461 1 92.38 326 ARG A O 1
ATOM 2713 N N . TYR A 1 327 ? -29.469 9.18 8.227 1 90.88 327 TYR A N 1
ATOM 2714 C CA . TYR A 1 327 ? -28.734 8.609 9.359 1 90.88 327 TYR A CA 1
ATOM 2715 C C . TYR A 1 327 ? -27.234 8.523 9.055 1 90.88 327 TYR A C 1
ATOM 2717 O O . TYR A 1 327 ? -26.844 8.344 7.898 1 90.88 327 TYR A O 1
ATOM 2725 N N . LYS A 1 328 ? -26.484 8.555 10.102 1 91.19 328 LYS A N 1
ATOM 2726 C CA . LYS A 1 328 ? -25.031 8.555 9.969 1 91.19 328 LYS A CA 1
ATOM 2727 C C . LYS A 1 328 ? -24.531 7.227 9.398 1 91.19 328 LYS A C 1
ATOM 2729 O O . LYS A 1 328 ? -23.562 7.195 8.641 1 91.19 328 LYS A O 1
ATOM 2734 N N . PHE A 1 329 ? -25.203 6.129 9.773 1 89.44 329 PHE A N 1
ATOM 2735 C CA . PHE A 1 329 ? -24.703 4.82 9.367 1 89.44 329 PHE A CA 1
ATOM 2736 C C . PHE A 1 329 ? -24.906 4.609 7.867 1 89.44 329 PHE A C 1
ATOM 2738 O O . PHE A 1 329 ? -24.109 3.924 7.223 1 89.44 329 PHE A O 1
ATOM 2745 N N . GLN A 1 330 ? -25.875 5.246 7.266 1 91.38 330 GLN A N 1
ATOM 2746 C CA . GLN A 1 330 ? -26.109 5.129 5.828 1 91.38 330 GLN A CA 1
ATOM 2747 C C . GLN A 1 330 ? -25.031 5.871 5.039 1 91.38 330 GLN A C 1
ATOM 2749 O O . GLN A 1 330 ? -24.594 5.406 3.984 1 91.38 330 GLN A O 1
ATOM 2754 N N . ALA A 1 331 ? -24.703 7.023 5.602 1 93 331 ALA A N 1
ATOM 2755 C CA . ALA A 1 331 ? -23.609 7.75 4.973 1 93 331 ALA A CA 1
ATOM 2756 C C . ALA A 1 331 ? -22.312 6.953 5.039 1 93 331 ALA A C 1
ATOM 2758 O O . ALA A 1 331 ? -21.516 6.973 4.098 1 93 331 ALA A O 1
ATOM 2759 N N . ALA A 1 332 ? -22.141 6.27 6.164 1 92.44 332 ALA A N 1
ATOM 2760 C CA . ALA A 1 332 ? -20.938 5.441 6.316 1 92.44 332 ALA A CA 1
ATOM 2761 C C . ALA A 1 332 ? -20.938 4.301 5.301 1 92.44 332 ALA A C 1
ATOM 2763 O O . ALA A 1 332 ? -19.891 3.975 4.738 1 92.44 332 ALA A O 1
ATOM 2764 N N . PHE A 1 333 ? -22.094 3.682 5.012 1 91.94 333 PHE A N 1
ATOM 2765 C CA . PHE A 1 333 ? -22.219 2.637 4 1 91.94 333 PHE A CA 1
ATOM 2766 C C . PHE A 1 333 ? -21.844 3.172 2.623 1 91.94 333 PHE A C 1
ATOM 2768 O O . PHE A 1 333 ? -21.078 2.551 1.896 1 91.94 333 PHE A O 1
ATOM 2775 N N . ALA A 1 334 ? -22.328 4.312 2.371 1 92.88 334 ALA A N 1
ATOM 2776 C CA . ALA A 1 334 ? -22.109 4.898 1.05 1 92.88 334 ALA A CA 1
ATOM 2777 C C . ALA A 1 334 ? -20.656 5.305 0.857 1 92.88 334 ALA A C 1
ATOM 2779 O O . ALA A 1 334 ? -20.109 5.18 -0.241 1 92.88 334 ALA A O 1
ATOM 2780 N N . ARG A 1 335 ? -20.031 5.738 1.878 1 92.25 335 ARG A N 1
ATOM 2781 C CA . ARG A 1 335 ? -18.672 6.238 1.795 1 92.25 335 ARG A CA 1
ATOM 2782 C C . ARG A 1 335 ? -17.672 5.094 1.604 1 92.25 335 ARG A C 1
ATOM 2784 O O . ARG A 1 335 ? -16.641 5.262 0.95 1 92.25 335 ARG A O 1
ATOM 2791 N N . GLN A 1 336 ? -17.906 4.004 2.146 1 91.88 336 GLN A N 1
ATOM 2792 C CA . GLN A 1 336 ? -16.938 2.922 2.18 1 91.88 336 GLN A CA 1
ATOM 2793 C C . GLN A 1 336 ? -17.156 1.938 1.036 1 91.88 336 GLN A C 1
ATOM 2795 O O . GLN A 1 336 ? -16.281 1.145 0.706 1 91.88 336 GLN A O 1
ATOM 2800 N N . THR A 1 337 ? -18.312 1.95 0.439 1 91.5 337 THR A N 1
ATOM 2801 C CA . THR A 1 337 ? -18.656 0.959 -0.577 1 91.5 337 THR A CA 1
ATOM 2802 C C . THR A 1 337 ? -18.5 1.549 -1.978 1 91.5 337 THR A C 1
ATOM 2804 O O . THR A 1 337 ? -18.703 2.748 -2.176 1 91.5 337 THR A O 1
ATOM 2807 N N . CYS A 1 338 ? -18.078 0.671 -2.857 1 91 338 CYS A N 1
ATOM 2808 C CA . CYS A 1 338 ? -18.031 1.046 -4.266 1 91 338 CYS A CA 1
ATOM 2809 C C . CYS A 1 338 ? -19.422 1.058 -4.879 1 91 338 CYS A C 1
ATOM 2811 O O . CYS A 1 338 ? -19.984 0.001 -5.156 1 91 338 CYS A O 1
ATOM 2813 N N . LEU A 1 339 ? -19.953 2.203 -5.168 1 90.88 339 LEU A N 1
ATOM 2814 C CA . LEU A 1 339 ? -21.359 2.334 -5.578 1 90.88 339 LEU A CA 1
ATOM 2815 C C . LEU A 1 339 ? -21.484 2.232 -7.094 1 90.88 339 LEU A C 1
ATOM 2817 O O . LEU A 1 339 ? -22.406 1.575 -7.598 1 90.88 339 LEU A O 1
ATOM 2821 N N . PHE A 1 340 ? -20.516 2.822 -7.785 1 89.12 340 PHE A N 1
ATOM 2822 C CA . PHE A 1 340 ? -20.688 2.951 -9.227 1 89.12 340 PHE A CA 1
ATOM 2823 C C . PHE A 1 340 ? -19.625 2.168 -9.977 1 89.12 340 PHE A C 1
ATOM 2825 O O . PHE A 1 340 ? -18.641 1.719 -9.383 1 89.12 340 PHE A O 1
ATOM 2832 N N . GLU A 1 341 ? -19.797 2.018 -11.281 1 85.38 341 GLU A N 1
ATOM 2833 C CA . GLU A 1 341 ? -18.984 1.142 -12.117 1 85.38 341 GLU A CA 1
ATOM 2834 C C . GLU A 1 341 ? -17.672 1.822 -12.531 1 85.38 341 GLU A C 1
ATOM 2836 O O . GLU A 1 341 ? -16.609 1.195 -12.523 1 85.38 341 GLU A O 1
ATOM 2841 N N . LYS A 1 342 ? -17.875 3.039 -12.93 1 80.38 342 LYS A N 1
ATOM 2842 C CA . LYS A 1 342 ? -16.688 3.715 -13.438 1 80.38 342 LYS A CA 1
ATOM 2843 C C . LYS A 1 342 ? -15.984 4.488 -12.32 1 80.38 342 LYS A C 1
ATOM 2845 O O . LYS A 1 342 ? -16.625 5.25 -11.594 1 80.38 342 LYS A O 1
ATOM 2850 N N . ALA A 1 343 ? -14.695 4.184 -12.219 1 75.38 343 ALA A N 1
ATOM 2851 C CA . ALA A 1 343 ? -13.906 4.809 -11.164 1 75.38 343 ALA A CA 1
ATOM 2852 C C . ALA A 1 343 ? -13.656 6.285 -11.461 1 75.38 343 ALA A C 1
ATOM 2854 O O . ALA A 1 343 ? -13.359 7.066 -10.555 1 75.38 343 ALA A O 1
ATOM 2855 N N . THR A 1 344 ? -13.867 6.691 -12.711 1 79.44 344 THR A N 1
ATOM 2856 C CA . THR A 1 344 ? -13.539 8.07 -13.07 1 79.44 344 THR A CA 1
ATOM 2857 C C . THR A 1 344 ? -14.797 8.93 -13.117 1 79.44 344 THR A C 1
ATOM 2859 O O . THR A 1 344 ? -14.711 10.156 -13.172 1 79.44 344 THR A O 1
ATOM 2862 N N . GLN A 1 345 ? -15.898 8.203 -13.031 1 85.12 345 GLN A N 1
ATOM 2863 C CA . GLN A 1 345 ? -17.172 8.906 -13.023 1 85.12 345 GLN A CA 1
ATOM 2864 C C . GLN A 1 345 ? -17.969 8.594 -11.75 1 85.12 345 GLN A C 1
ATOM 2866 O O . GLN A 1 345 ? -17.844 7.496 -11.203 1 85.12 345 GLN A O 1
ATOM 2871 N N . TRP A 1 346 ? -18.656 9.57 -11.273 1 87.19 346 TRP A N 1
ATOM 2872 C CA . TRP A 1 346 ? -19.469 9.406 -10.062 1 87.19 346 TRP A CA 1
ATOM 2873 C C . TRP A 1 346 ? -18.594 9.031 -8.875 1 87.19 346 TRP A C 1
ATOM 2875 O O . TRP A 1 346 ? -18.828 8 -8.234 1 87.19 346 TRP A O 1
ATOM 2885 N N . VAL A 1 347 ? -17.656 9.828 -8.719 1 88.5 347 VAL A N 1
ATOM 2886 C CA . VAL A 1 347 ? -16.688 9.562 -7.648 1 88.5 347 VAL A CA 1
ATOM 2887 C C . VAL A 1 347 ? -17.25 10.07 -6.32 1 88.5 347 VAL A C 1
ATOM 2889 O O . VAL A 1 347 ? -17.656 11.227 -6.215 1 88.5 347 VAL A O 1
ATOM 2892 N N . THR A 1 348 ? -17.281 9.156 -5.387 1 91.19 348 THR A N 1
ATOM 2893 C CA . THR A 1 348 ? -17.797 9.5 -4.066 1 91.19 348 THR A CA 1
ATOM 2894 C C . THR A 1 348 ? -16.672 9.586 -3.043 1 91.19 348 THR A C 1
ATOM 2896 O O . THR A 1 348 ? -15.703 8.82 -3.111 1 91.19 348 THR A O 1
ATOM 2899 N N . SER A 1 349 ? -16.734 10.586 -2.221 1 91.12 349 SER A N 1
ATOM 2900 C CA . SER A 1 349 ? -15.781 10.734 -1.124 1 91.12 349 SER A CA 1
ATOM 2901 C C . SER A 1 349 ? -16.453 11.359 0.098 1 91.12 349 SER A C 1
ATOM 2903 O O . SER A 1 349 ? -17.594 11.797 0.03 1 91.12 349 SER A O 1
ATOM 2905 N N . SER A 1 350 ? -15.781 11.289 1.189 1 91.75 350 SER A N 1
ATOM 2906 C CA . SER A 1 350 ? -16.312 11.906 2.4 1 91.75 350 SER A CA 1
ATOM 2907 C C . SER A 1 350 ? -16.312 13.43 2.281 1 91.75 350 SER A C 1
ATOM 2909 O O . SER A 1 350 ? -15.375 14.023 1.745 1 91.75 350 SER A O 1
ATOM 2911 N N . ALA A 1 351 ? -17.359 14.008 2.688 1 94.25 351 ALA A N 1
ATOM 2912 C CA . ALA A 1 351 ? -17.453 15.469 2.672 1 94.25 351 ALA A CA 1
ATOM 2913 C C . ALA A 1 351 ? -16.594 16.078 3.771 1 94.25 351 ALA A C 1
ATOM 2915 O O . ALA A 1 351 ? -16.453 15.508 4.852 1 94.25 351 ALA A O 1
ATOM 2916 N N . ALA A 1 352 ? -16.062 17.172 3.473 1 92.38 352 ALA A N 1
ATOM 2917 C CA . ALA A 1 352 ? -15.273 17.922 4.453 1 92.38 352 ALA A CA 1
ATOM 2918 C C . ALA A 1 352 ? -16.172 18.75 5.363 1 92.38 352 ALA A C 1
ATOM 2920 O O . ALA A 1 352 ? -17.375 18.859 5.117 1 92.38 352 ALA A O 1
ATOM 2921 N N . ASP A 1 353 ? -15.562 19.219 6.457 1 92.06 353 ASP A N 1
ATOM 2922 C CA . ASP A 1 353 ? -16.266 20.172 7.301 1 92.06 353 ASP A CA 1
ATOM 2923 C C . ASP A 1 353 ? -16.719 21.391 6.496 1 92.06 353 ASP A C 1
ATOM 2925 O O . ASP A 1 353 ? -16 21.875 5.621 1 92.06 353 ASP A O 1
ATOM 2929 N N . PRO A 1 354 ? -17.906 21.828 6.75 1 92.25 354 PRO A N 1
ATOM 2930 C CA . PRO A 1 354 ? -18.453 22.938 5.961 1 92.25 354 PRO A CA 1
ATOM 2931 C C . PRO A 1 354 ? -17.516 24.125 5.883 1 92.25 354 PRO A C 1
ATOM 2933 O O . PRO A 1 354 ? -17.453 24.812 4.855 1 92.25 354 PRO A O 1
ATOM 2936 N N . ASN A 1 355 ? -16.703 24.375 6.922 1 90.81 355 ASN A N 1
ATOM 2937 C CA . ASN A 1 355 ? -15.766 25.484 6.922 1 90.81 355 ASN A CA 1
ATOM 2938 C C . ASN A 1 355 ? -14.406 25.078 6.367 1 90.81 355 ASN A C 1
ATOM 2940 O O . ASN A 1 355 ? -13.516 25.922 6.211 1 90.81 355 ASN A O 1
ATOM 2944 N N . GLY A 1 356 ? -14.305 23.875 6.078 1 91.56 356 GLY A N 1
ATOM 2945 C CA . GLY A 1 356 ? -13.039 23.375 5.57 1 91.56 356 GLY A CA 1
ATOM 2946 C C . GLY A 1 356 ? -13.109 22.922 4.125 1 91.56 356 GLY A C 1
ATOM 2947 O O . GLY A 1 356 ? -12.312 22.078 3.689 1 91.56 356 GLY A O 1
ATOM 2948 N N . ILE A 1 357 ? -14.094 23.406 3.365 1 94.06 357 ILE A N 1
ATOM 2949 C CA . ILE A 1 357 ? -14.273 23.031 1.967 1 94.06 357 ILE A CA 1
ATOM 2950 C C . ILE A 1 357 ? -13.445 23.953 1.076 1 94.06 357 ILE A C 1
ATOM 2952 O O . ILE A 1 357 ? -13.43 25.172 1.28 1 94.06 357 ILE A O 1
ATOM 2956 N N . HIS A 1 358 ? -12.672 23.438 0.191 1 93.5 358 HIS A N 1
ATOM 2957 C CA . HIS A 1 358 ? -11.938 24.188 -0.826 1 93.5 358 HIS A CA 1
ATOM 2958 C C . HIS A 1 358 ? -12.797 24.406 -2.066 1 93.5 358 HIS A C 1
ATOM 2960 O O . HIS A 1 358 ? -12.703 23.656 -3.037 1 93.5 358 HIS A O 1
ATOM 2966 N N . TRP A 1 359 ? -13.492 25.484 -2.102 1 90.81 359 TRP A N 1
ATOM 2967 C CA . TRP A 1 359 ? -14.5 25.75 -3.125 1 90.81 359 TRP A CA 1
ATOM 2968 C C . TRP A 1 359 ? -13.844 25.984 -4.484 1 90.81 359 TRP A C 1
ATOM 2970 O O . TRP A 1 359 ? -14.398 25.594 -5.516 1 90.81 359 TRP A O 1
ATOM 2980 N N . ASN A 1 360 ? -12.672 26.531 -4.531 1 88.56 360 ASN A N 1
ATOM 2981 C CA . ASN A 1 360 ? -12.008 26.828 -5.793 1 88.56 360 ASN A CA 1
ATOM 2982 C C . ASN A 1 360 ? -11.625 25.562 -6.539 1 88.56 360 ASN A C 1
ATOM 2984 O O . ASN A 1 360 ? -11.484 25.562 -7.766 1 88.56 360 ASN A O 1
ATOM 2988 N N . ALA A 1 361 ? -11.492 24.484 -5.832 1 91.5 361 ALA A N 1
ATOM 2989 C CA . ALA A 1 361 ? -11.039 23.234 -6.426 1 91.5 361 ALA A CA 1
ATOM 2990 C C . ALA A 1 361 ? -12.133 22.609 -7.289 1 91.5 361 ALA A C 1
ATOM 2992 O O . ALA A 1 361 ? -11.844 21.812 -8.188 1 91.5 361 ALA A O 1
ATOM 2993 N N . PHE A 1 362 ? -13.391 23 -7.062 1 90.5 362 PHE A N 1
ATOM 2994 C CA . PHE A 1 362 ? -14.508 22.406 -7.793 1 90.5 362 PHE A CA 1
ATOM 2995 C C . PHE A 1 362 ? -14.516 22.891 -9.242 1 90.5 362 PHE A C 1
ATOM 2997 O O . PHE A 1 362 ? -15.078 22.219 -10.117 1 90.5 362 PHE A O 1
ATOM 3004 N N . SER A 1 363 ? -13.922 24.016 -9.5 1 86.62 363 SER A N 1
ATOM 3005 C CA . SER A 1 363 ? -13.992 24.625 -10.82 1 86.62 363 SER A CA 1
ATOM 3006 C C . SER A 1 363 ? -12.992 23.984 -11.781 1 86.62 363 SER A C 1
ATOM 3008 O O . SER A 1 363 ? -13.109 24.141 -13 1 86.62 363 SER A O 1
ATOM 3010 N N . TRP A 1 364 ? -12.164 23.234 -11.297 1 87.88 364 TRP A N 1
ATOM 3011 C CA . TRP A 1 364 ? -11.125 22.656 -12.156 1 87.88 364 TRP A CA 1
ATOM 3012 C C . TRP A 1 364 ? -11.57 21.312 -12.711 1 87.88 364 TRP A C 1
ATOM 3014 O O . TRP A 1 364 ? -12.141 20.484 -11.984 1 87.88 364 TRP A O 1
ATOM 3024 N N . SER A 1 365 ? -11.297 21.156 -13.961 1 84.25 365 SER A N 1
ATOM 3025 C CA . SER A 1 365 ? -11.656 19.906 -14.625 1 84.25 365 SER A CA 1
ATOM 3026 C C . SER A 1 365 ? -10.648 18.812 -14.312 1 84.25 365 SER A C 1
ATOM 3028 O O . SER A 1 365 ? -9.578 19.078 -13.773 1 84.25 365 SER A O 1
ATOM 3030 N N . ARG A 1 366 ? -10.961 17.594 -14.617 1 82 366 ARG A N 1
ATOM 3031 C CA . ARG A 1 366 ? -10.148 16.438 -14.266 1 82 366 ARG A CA 1
ATOM 3032 C C . ARG A 1 366 ? -8.812 16.453 -15.008 1 82 366 ARG A C 1
ATOM 3034 O O . ARG A 1 366 ? -7.758 16.266 -14.398 1 82 366 ARG A O 1
ATOM 3041 N N . PRO A 1 367 ? -8.805 16.703 -16.344 1 81.81 367 PRO A N 1
ATOM 3042 C CA . PRO A 1 367 ? -7.492 16.703 -17 1 81.81 367 PRO A CA 1
ATOM 3043 C C . PRO A 1 367 ? -6.59 17.828 -16.5 1 81.81 367 PRO A C 1
ATOM 3045 O O . PRO A 1 367 ? -5.371 17.656 -16.391 1 81.81 367 PRO A O 1
ATOM 3048 N N . SER A 1 368 ? -7.199 18.922 -16.266 1 86.38 368 SER A N 1
ATOM 3049 C CA . SER A 1 368 ? -6.43 20.047 -15.719 1 86.38 368 SER A CA 1
ATOM 3050 C C . SER A 1 368 ? -5.883 19.703 -14.336 1 86.38 368 SER A C 1
ATOM 3052 O O . SER A 1 368 ? -4.816 20.188 -13.945 1 86.38 368 SER A O 1
ATOM 3054 N N . SER A 1 369 ? -6.672 18.891 -13.711 1 87.06 369 SER A N 1
ATOM 3055 C CA . SER A 1 369 ? -6.277 18.516 -12.359 1 87.06 369 SER A CA 1
ATOM 3056 C C . SER A 1 369 ? -5.023 17.641 -12.367 1 87.06 369 SER A C 1
ATOM 3058 O O . SER A 1 369 ? -4.164 17.781 -11.492 1 87.06 369 SER A O 1
ATOM 3060 N N . LEU A 1 370 ? -4.883 16.812 -13.32 1 83.44 370 LEU A N 1
ATOM 3061 C CA . LEU A 1 370 ? -3.699 15.969 -13.414 1 83.44 370 LEU A CA 1
ATOM 3062 C C . LEU A 1 370 ? -2.457 16.812 -13.703 1 83.44 370 LEU A C 1
ATOM 3064 O O . LEU A 1 370 ? -1.391 16.562 -13.141 1 83.44 370 LEU A O 1
ATOM 3068 N N . PHE A 1 371 ? -2.633 17.734 -14.547 1 87.62 371 PHE A N 1
ATOM 3069 C CA . PHE A 1 371 ? -1.524 18.625 -14.867 1 87.62 371 PHE A CA 1
ATOM 3070 C C . PHE A 1 371 ? -1.137 19.453 -13.656 1 87.62 371 PHE A C 1
ATOM 3072 O O . PHE A 1 371 ? 0.05 19.641 -13.367 1 87.62 371 PHE A O 1
ATOM 3079 N N . ARG A 1 372 ? -2.098 19.969 -12.945 1 90.94 372 ARG A N 1
ATOM 3080 C CA . ARG A 1 372 ? -1.845 20.781 -11.758 1 90.94 372 ARG A CA 1
ATOM 3081 C C . ARG A 1 372 ? -1.164 19.953 -10.672 1 90.94 372 ARG A C 1
ATOM 3083 O O . ARG A 1 372 ? -0.281 20.453 -9.969 1 90.94 372 ARG A O 1
ATOM 3090 N N . LYS A 1 373 ? -1.656 18.781 -10.547 1 89.12 373 LYS A N 1
ATOM 3091 C CA . LYS A 1 373 ? -1.022 17.906 -9.57 1 89.12 373 LYS A CA 1
ATOM 3092 C C . LYS A 1 373 ? 0.437 17.641 -9.938 1 89.12 373 LYS A C 1
ATOM 3094 O O . LYS A 1 373 ? 1.313 17.672 -9.07 1 89.12 373 LYS A O 1
ATOM 3099 N N . PHE A 1 374 ? 0.716 17.406 -11.242 1 86.94 374 PHE A N 1
ATOM 3100 C CA . PHE A 1 374 ? 2.078 17.172 -11.703 1 86.94 374 PHE A CA 1
ATOM 3101 C C . PHE A 1 374 ? 2.947 18.406 -11.477 1 86.94 374 PHE A C 1
ATOM 3103 O O . PHE A 1 374 ? 4.074 18.297 -10.992 1 86.94 374 PHE A O 1
ATOM 3110 N N . LEU A 1 375 ? 2.422 19.5 -11.734 1 91.19 375 LEU A N 1
ATOM 3111 C CA . LEU A 1 375 ? 3.162 20.75 -11.57 1 91.19 375 LEU A CA 1
ATOM 3112 C C . LEU A 1 375 ? 3.459 21.016 -10.102 1 91.19 375 LEU A C 1
ATOM 3114 O O . LEU A 1 375 ? 4.543 21.5 -9.758 1 91.19 375 LEU A O 1
ATOM 3118 N N . SER A 1 376 ? 2.445 20.781 -9.25 1 93.94 376 SER A N 1
ATOM 3119 C CA . SER A 1 376 ? 2.646 21 -7.816 1 93.94 376 SER A CA 1
ATOM 3120 C C . SER A 1 376 ? 3.736 20.078 -7.27 1 93.94 376 SER A C 1
ATOM 3122 O O . SER A 1 376 ? 4.645 20.531 -6.57 1 93.94 376 SER A O 1
ATOM 3124 N N . ILE A 1 377 ? 3.723 18.844 -7.625 1 90.06 377 ILE A N 1
ATOM 3125 C CA . ILE A 1 377 ? 4.723 17.906 -7.152 1 90.06 377 ILE A CA 1
ATOM 3126 C C . ILE A 1 377 ? 6.094 18.266 -7.715 1 90.06 377 ILE A C 1
ATOM 3128 O O . ILE A 1 377 ? 7.094 18.234 -6.996 1 90.06 377 ILE A O 1
ATOM 3132 N N . ALA A 1 378 ? 6.164 18.578 -8.977 1 89.94 378 ALA A N 1
ATOM 3133 C CA . ALA A 1 378 ? 7.414 18.984 -9.609 1 89.94 378 ALA A CA 1
ATOM 3134 C C . ALA A 1 378 ? 8 20.219 -8.914 1 89.94 378 ALA A C 1
ATOM 3136 O O . ALA A 1 378 ? 9.211 20.297 -8.695 1 89.94 378 ALA A O 1
ATOM 3137 N N . SER A 1 379 ? 7.117 21.109 -8.594 1 95.19 379 SER A N 1
ATOM 3138 C CA . SER A 1 379 ? 7.559 22.312 -7.91 1 95.19 379 SER A CA 1
ATOM 3139 C C . SER A 1 379 ? 8.086 22 -6.516 1 95.19 379 SER A C 1
ATOM 3141 O O . SER A 1 379 ? 9.07 22.609 -6.07 1 95.19 379 SER A O 1
ATOM 3143 N N . ILE A 1 380 ? 7.43 21.141 -5.816 1 95.38 380 ILE A N 1
ATOM 3144 C CA . ILE A 1 380 ? 7.871 20.75 -4.477 1 95.38 380 ILE A CA 1
ATOM 3145 C C . ILE A 1 380 ? 9.227 20.062 -4.562 1 95.38 380 ILE A C 1
ATOM 3147 O O . ILE A 1 380 ? 10.125 20.344 -3.766 1 95.38 380 ILE A O 1
ATOM 3151 N N . LEU A 1 381 ? 9.422 19.188 -5.516 1 91 381 LEU A N 1
ATOM 3152 C CA . LEU A 1 381 ? 10.703 18.516 -5.707 1 91 381 LEU A CA 1
ATOM 3153 C C . LEU A 1 381 ? 11.797 19.516 -6.059 1 91 381 LEU A C 1
ATOM 3155 O O . LEU A 1 381 ? 12.922 19.406 -5.566 1 91 381 LEU A O 1
ATOM 3159 N N . ALA A 1 382 ? 11.43 20.438 -6.91 1 92.88 382 ALA A N 1
ATOM 3160 C CA . ALA A 1 382 ? 12.367 21.5 -7.246 1 92.88 382 ALA A CA 1
ATOM 3161 C C . ALA A 1 382 ? 12.742 22.312 -6.008 1 92.88 382 ALA A C 1
ATOM 3163 O O . ALA A 1 382 ? 13.906 22.672 -5.824 1 92.88 382 ALA A O 1
ATOM 3164 N N . LEU A 1 383 ? 11.719 22.578 -5.23 1 94.12 383 LEU A N 1
ATOM 3165 C CA . LEU A 1 383 ? 11.969 23.312 -3.99 1 94.12 383 LEU A CA 1
ATOM 3166 C C . LEU A 1 383 ? 12.945 22.562 -3.098 1 94.12 383 LEU A C 1
ATOM 3168 O O . LEU A 1 383 ? 13.867 23.156 -2.535 1 94.12 383 LEU A O 1
ATOM 3172 N N . ILE A 1 384 ? 12.812 21.266 -2.986 1 92.88 384 ILE A N 1
ATOM 3173 C CA . ILE A 1 384 ? 13.672 20.438 -2.146 1 92.88 384 ILE A CA 1
ATOM 3174 C C . ILE A 1 384 ? 15.086 20.422 -2.719 1 92.88 384 ILE A C 1
ATOM 3176 O O . ILE A 1 384 ? 16.062 20.609 -1.985 1 92.88 384 ILE A O 1
ATOM 3180 N N . ILE A 1 385 ? 15.242 20.328 -4.004 1 90.38 385 ILE A N 1
ATOM 3181 C CA . ILE A 1 385 ? 16.547 20.234 -4.645 1 90.38 385 ILE A CA 1
ATOM 3182 C C . ILE A 1 385 ? 17.25 21.594 -4.582 1 90.38 385 ILE A C 1
ATOM 3184 O O . ILE A 1 385 ? 18.406 21.688 -4.191 1 90.38 385 ILE A O 1
ATOM 3188 N N . PHE A 1 386 ? 16.547 22.656 -4.875 1 91.44 386 PHE A N 1
ATOM 3189 C CA . PHE A 1 386 ? 17.141 23.984 -4.93 1 91.44 386 PHE A CA 1
ATOM 3190 C C . PHE A 1 386 ? 17.453 24.5 -3.529 1 91.44 386 PHE A C 1
ATOM 3192 O O . PHE A 1 386 ? 18.375 25.281 -3.34 1 91.44 386 PHE A O 1
ATOM 3199 N N . TRP A 1 387 ? 16.688 24.109 -2.555 1 92.5 387 TRP A N 1
ATOM 3200 C CA . TRP A 1 387 ? 16.922 24.562 -1.186 1 92.5 387 TRP A CA 1
ATOM 3201 C C . TRP A 1 387 ? 18.219 23.953 -0.631 1 92.5 387 TRP A C 1
ATOM 3203 O O . TRP A 1 387 ? 18.734 24.422 0.392 1 92.5 387 TRP A O 1
ATOM 3213 N N . THR A 1 388 ? 18.75 22.953 -1.267 1 91 388 THR A N 1
ATOM 3214 C CA . THR A 1 388 ? 20 22.344 -0.84 1 91 388 THR A CA 1
ATOM 3215 C C . THR A 1 388 ? 21.156 23.328 -0.989 1 91 388 THR A C 1
ATOM 3217 O O . THR A 1 388 ? 22.125 23.266 -0.235 1 91 388 THR A O 1
ATOM 3220 N N . ILE A 1 389 ? 21 24.266 -1.806 1 89.5 389 ILE A N 1
ATOM 3221 C CA . ILE A 1 389 ? 22.047 25.25 -2.07 1 89.5 389 ILE A CA 1
ATOM 3222 C C . ILE A 1 389 ? 22.203 26.156 -0.859 1 89.5 389 ILE A C 1
ATOM 3224 O O . ILE A 1 389 ? 23.281 26.219 -0.259 1 89.5 389 ILE A O 1
ATOM 3228 N N . PRO A 1 390 ? 21.203 26.812 -0.44 1 88.38 390 PRO A N 1
ATOM 3229 C CA . PRO A 1 390 ? 21.375 27.656 0.742 1 88.38 390 PRO A CA 1
ATOM 3230 C C . PRO A 1 390 ? 21.781 26.844 1.982 1 88.38 390 PRO A C 1
ATOM 3232 O O . PRO A 1 390 ? 22.531 27.344 2.822 1 88.38 390 PRO A O 1
ATOM 3235 N N . VAL A 1 391 ? 21.281 25.719 2.127 1 89.25 391 VAL A N 1
ATOM 3236 C CA . VAL A 1 391 ? 21.594 24.891 3.289 1 89.25 391 VAL A CA 1
ATOM 3237 C C . VAL A 1 391 ? 23.078 24.531 3.266 1 89.25 391 VAL A C 1
ATOM 3239 O O . VAL A 1 391 ? 23.75 24.531 4.305 1 89.25 391 VAL A O 1
ATOM 3242 N N . THR A 1 392 ? 23.594 24.188 2.102 1 86.19 392 THR A N 1
ATOM 3243 C CA . THR A 1 392 ? 25.016 23.875 1.96 1 86.19 392 THR A CA 1
ATOM 3244 C C . THR A 1 392 ? 25.859 25.094 2.295 1 86.19 392 THR A C 1
ATOM 3246 O O . THR A 1 392 ? 26.922 24.969 2.918 1 86.19 392 THR A O 1
ATOM 3249 N N . PHE A 1 393 ? 25.359 26.203 1.93 1 84.25 393 PHE A N 1
ATOM 3250 C CA . PHE A 1 393 ? 26.062 27.453 2.252 1 84.25 393 PHE A CA 1
ATOM 3251 C C . PHE A 1 393 ? 26.109 27.656 3.76 1 84.25 393 PHE A C 1
ATOM 3253 O O . PHE A 1 393 ? 27.156 28.016 4.305 1 84.25 393 PHE A O 1
ATOM 3260 N N . VAL A 1 394 ? 25.031 27.484 4.434 1 84.56 394 VAL A N 1
ATOM 3261 C CA . VAL A 1 394 ? 24.969 27.688 5.879 1 84.56 394 VAL A CA 1
ATOM 3262 C C . VAL A 1 394 ? 25.844 26.656 6.586 1 84.56 394 VAL A C 1
ATOM 3264 O O . VAL A 1 394 ? 26.469 26.953 7.602 1 84.56 394 VAL A O 1
ATOM 3267 N N . SER A 1 395 ? 25.797 25.391 6.055 1 83.25 395 SER A N 1
ATOM 3268 C CA . SER A 1 395 ? 26.641 24.359 6.637 1 83.25 395 SER A CA 1
ATOM 3269 C C . SER A 1 395 ? 28.109 24.719 6.52 1 83.25 395 SER A C 1
ATOM 3271 O O . SER A 1 395 ? 28.922 24.359 7.387 1 83.25 395 SER A O 1
ATOM 3273 N N . GLY A 1 396 ? 28.438 25.344 5.539 1 77.5 396 GLY A N 1
ATOM 3274 C CA . GLY A 1 396 ? 29.797 25.844 5.383 1 77.5 396 GLY A CA 1
ATOM 3275 C C . GLY A 1 396 ? 30.172 26.891 6.406 1 77.5 396 GLY A C 1
ATOM 3276 O O . GLY A 1 396 ? 31.312 26.922 6.891 1 77.5 396 GLY A O 1
ATOM 3277 N N . LEU A 1 397 ? 29.219 27.688 6.742 1 75.69 397 LEU A N 1
ATOM 3278 C CA . LEU A 1 397 ? 29.438 28.719 7.738 1 75.69 397 LEU A CA 1
ATOM 3279 C C . LEU A 1 397 ? 29.719 28.125 9.109 1 75.69 397 LEU A C 1
ATOM 3281 O O . LEU A 1 397 ? 30.375 28.75 9.945 1 75.69 397 LEU A O 1
ATOM 3285 N N . ALA A 1 398 ? 29.234 26.891 9.336 1 75.06 398 ALA A N 1
ATOM 3286 C CA . ALA A 1 398 ? 29.453 26.203 10.609 1 75.06 398 ALA A CA 1
ATOM 3287 C C . ALA A 1 398 ? 30.891 25.719 10.734 1 75.06 398 ALA A C 1
ATOM 3289 O O . ALA A 1 398 ? 31.328 25.375 11.828 1 75.06 398 ALA A O 1
ATOM 3290 N N . ASN A 1 399 ? 31.516 25.688 9.594 1 73.56 399 ASN A N 1
ATOM 3291 C CA . ASN A 1 399 ? 32.906 25.297 9.562 1 73.56 399 ASN A CA 1
ATOM 3292 C C . ASN A 1 399 ? 33.812 26.406 9.008 1 73.56 399 ASN A C 1
ATOM 3294 O O . ASN A 1 399 ? 34.5 26.203 8.016 1 73.56 399 ASN A O 1
ATOM 3298 N N . ILE A 1 400 ? 33.812 27.453 9.719 1 69.81 400 ILE A N 1
ATOM 3299 C CA . ILE A 1 400 ? 34.469 28.656 9.227 1 69.81 400 ILE A CA 1
ATOM 3300 C C . ILE A 1 400 ? 35.969 28.406 9.133 1 69.81 400 ILE A C 1
ATOM 3302 O O . ILE A 1 400 ? 36.625 28.938 8.242 1 69.81 400 ILE A O 1
ATOM 3306 N N . GLN A 1 401 ? 36.438 27.562 10.062 1 67.12 401 GLN A N 1
ATOM 3307 C CA . GLN A 1 401 ? 37.875 27.312 10.062 1 67.12 401 GLN A CA 1
ATOM 3308 C C . GLN A 1 401 ? 38.312 26.625 8.781 1 67.12 401 GLN A C 1
ATOM 3310 O O . GLN A 1 401 ? 39.375 26.938 8.227 1 67.12 401 GLN A O 1
ATOM 3315 N N . THR A 1 402 ? 37.406 25.812 8.383 1 65.88 402 THR A N 1
ATOM 3316 C CA . THR A 1 402 ? 37.781 25.078 7.18 1 65.88 402 THR A CA 1
ATOM 3317 C C . THR A 1 402 ? 37.5 25.906 5.93 1 65.88 402 THR A C 1
ATOM 3319 O O . THR A 1 402 ? 38.25 25.828 4.957 1 65.88 402 THR A O 1
ATOM 3322 N N . LEU A 1 403 ? 36.594 26.75 6.031 1 66.56 403 LEU A N 1
ATOM 3323 C CA . LEU A 1 403 ? 36.219 27.578 4.887 1 66.56 403 LEU A CA 1
ATOM 3324 C C . LEU A 1 403 ? 37.25 28.688 4.672 1 66.56 403 LEU A C 1
ATOM 3326 O O . LEU A 1 403 ? 37.438 29.172 3.551 1 66.56 403 LEU A O 1
ATOM 3330 N N . SER A 1 404 ? 37.875 29 5.738 1 68.12 404 SER A N 1
ATOM 3331 C CA . SER A 1 404 ? 38.844 30.062 5.664 1 68.12 404 SER A CA 1
ATOM 3332 C C . SER A 1 404 ? 40.062 29.641 4.824 1 68.12 404 SER A C 1
ATOM 3334 O O . SER A 1 404 ? 40.812 30.5 4.328 1 68.12 404 SER A O 1
ATOM 3336 N N . HIS A 1 405 ? 40.094 28.375 4.668 1 64.12 405 HIS A N 1
ATOM 3337 C CA . HIS A 1 405 ? 41.25 27.906 3.9 1 64.12 405 HIS A CA 1
ATOM 3338 C C . HIS A 1 405 ? 40.969 27.953 2.402 1 64.12 405 HIS A C 1
ATOM 3340 O O . HIS A 1 405 ? 41.875 27.797 1.587 1 64.12 405 HIS A O 1
ATOM 3346 N N . VAL A 1 406 ? 39.688 28.141 2.135 1 61.09 406 VAL A N 1
ATOM 3347 C CA . VAL A 1 406 ? 39.344 28.266 0.72 1 61.09 406 VAL A CA 1
ATOM 3348 C C . VAL A 1 406 ? 39.656 29.688 0.24 1 61.09 406 VAL A C 1
ATOM 3350 O O . VAL A 1 406 ? 39.281 30.656 0.902 1 61.09 406 VAL A O 1
ATOM 3353 N N . LYS A 1 407 ? 40.5 29.844 -0.721 1 57.62 407 LYS A N 1
ATOM 3354 C CA . LYS A 1 407 ? 41.062 31.078 -1.244 1 57.62 407 LYS A CA 1
ATOM 3355 C C . LYS A 1 407 ? 40 32.156 -1.428 1 57.62 407 LYS A C 1
ATOM 3357 O O . LYS A 1 407 ? 40.219 33.344 -1.161 1 57.62 407 LYS A O 1
ATOM 3362 N N . ALA A 1 408 ? 38.75 31.828 -1.863 1 59.62 408 ALA A N 1
ATOM 3363 C CA . ALA A 1 408 ? 37.688 32.781 -2.197 1 59.62 408 ALA A CA 1
ATOM 3364 C C . ALA A 1 408 ? 37.094 33.406 -0.938 1 59.62 408 ALA A C 1
ATOM 3366 O O . ALA A 1 408 ? 36.438 34.438 -1.002 1 59.62 408 ALA A O 1
ATOM 3367 N N . LEU A 1 409 ? 37.281 32.781 0.187 1 63.91 409 LEU A N 1
ATOM 3368 C CA . LEU A 1 409 ? 36.656 33.25 1.423 1 63.91 409 LEU A CA 1
ATOM 3369 C C . LEU A 1 409 ? 37.719 33.594 2.467 1 63.91 409 LEU A C 1
ATOM 3371 O O . LEU A 1 409 ? 37.5 33.375 3.664 1 63.91 409 LEU A O 1
ATOM 3375 N N . HIS A 1 410 ? 38.844 34.031 2.115 1 65.75 410 HIS A N 1
ATOM 3376 C CA . HIS A 1 410 ? 39.938 34.438 2.984 1 65.75 410 HIS A CA 1
ATOM 3377 C C . HIS A 1 410 ? 39.531 35.531 3.947 1 65.75 410 HIS A C 1
ATOM 3379 O O . HIS A 1 410 ? 40.125 35.688 5.023 1 65.75 410 HIS A O 1
ATOM 3385 N N . TRP A 1 411 ? 38.5 36.25 3.553 1 64.75 411 TRP A N 1
ATOM 3386 C CA . TRP A 1 411 ? 38.031 37.312 4.449 1 64.75 411 TRP A CA 1
ATOM 3387 C C . TRP A 1 411 ? 37.562 36.719 5.777 1 64.75 411 TRP A C 1
ATOM 3389 O O . TRP A 1 411 ? 37.562 37.406 6.805 1 64.75 411 TRP A O 1
ATOM 3399 N N . LEU A 1 412 ? 37.25 35.469 5.902 1 68.06 412 LEU A N 1
ATOM 3400 C CA . LEU A 1 412 ? 36.781 34.812 7.113 1 68.06 412 LEU A CA 1
ATOM 3401 C C . LEU A 1 412 ? 37.969 34.531 8.062 1 68.06 412 LEU A C 1
ATOM 3403 O O . LEU A 1 412 ? 37.781 34.375 9.266 1 68.06 412 LEU A O 1
ATOM 3407 N N . SER A 1 413 ? 39.125 34.594 7.461 1 69.25 413 SER A N 1
ATOM 3408 C CA . SER A 1 413 ? 40.344 34.344 8.273 1 69.25 413 SER A CA 1
ATOM 3409 C C . SER A 1 413 ? 40.531 35.5 9.273 1 69.25 413 SER A C 1
ATOM 3411 O O . SER A 1 413 ? 41.094 35.281 10.359 1 69.25 413 SER A O 1
ATOM 3413 N N . ASN A 1 414 ? 40.031 36.594 8.883 1 67.81 414 ASN A N 1
ATOM 3414 C CA . ASN A 1 414 ? 40.188 37.719 9.805 1 67.81 414 ASN A CA 1
ATOM 3415 C C . ASN A 1 414 ? 39.25 37.562 11.016 1 67.81 414 ASN A C 1
ATOM 3417 O O . ASN A 1 414 ? 39.594 38 12.117 1 67.81 414 ASN A O 1
ATOM 3421 N N . ILE A 1 415 ? 38.25 36.875 10.828 1 70.94 415 ILE A N 1
ATOM 3422 C CA . ILE A 1 415 ? 37.312 36.656 11.906 1 70.94 415 ILE A CA 1
ATOM 3423 C C . ILE A 1 415 ? 37.812 35.562 12.828 1 70.94 415 ILE A C 1
ATOM 3425 O O . ILE A 1 415 ? 37.594 35.625 14.047 1 70.94 415 ILE A O 1
ATOM 3429 N N . THR A 1 416 ? 38.469 34.531 12.258 1 66.81 416 THR A N 1
ATOM 3430 C CA . THR A 1 416 ? 38.969 33.406 13.039 1 66.81 416 THR A CA 1
ATOM 3431 C C . THR A 1 416 ? 40.094 33.844 13.969 1 66.81 416 THR A C 1
ATOM 3433 O O . THR A 1 416 ? 40.375 33.219 14.984 1 66.81 416 THR A O 1
ATOM 3436 N N . LYS A 1 417 ? 40.688 35.031 13.656 1 66.94 417 LYS A N 1
ATOM 3437 C CA . LYS A 1 417 ? 41.844 35.469 14.438 1 66.94 417 LYS A CA 1
ATOM 3438 C C . LYS A 1 417 ? 41.406 36.312 15.633 1 66.94 417 LYS A C 1
ATOM 3440 O O . LYS A 1 417 ? 42.219 36.562 16.531 1 66.94 417 LYS A O 1
ATOM 3445 N N . VAL A 1 418 ? 40.312 36.688 15.578 1 66.75 418 VAL A N 1
ATOM 3446 C CA . VAL A 1 418 ? 39.906 37.594 16.641 1 66.75 418 VAL A CA 1
ATOM 3447 C C . VAL A 1 418 ? 39.906 36.875 17.984 1 66.75 418 VAL A C 1
ATOM 3449 O O . VAL A 1 418 ? 40.625 37.281 18.891 1 66.75 418 VAL A O 1
ATOM 3452 N N . SER A 1 419 ? 38.812 36.031 18.359 1 75.12 419 SER A N 1
ATOM 3453 C CA . SER A 1 419 ? 38.75 35.281 19.625 1 75.12 419 SER A CA 1
ATOM 3454 C C . SER A 1 419 ? 38.062 33.938 19.438 1 75.12 419 SER A C 1
ATOM 3456 O O . SER A 1 419 ? 37.156 33.812 18.594 1 75.12 419 SER A O 1
ATOM 3458 N N . PRO A 1 420 ? 38.562 33 20.109 1 75.69 420 PRO A N 1
ATOM 3459 C CA . PRO A 1 420 ? 37.938 31.688 20.031 1 75.69 420 PRO A CA 1
ATOM 3460 C C . PRO A 1 420 ? 36.469 31.703 20.469 1 75.69 420 PRO A C 1
ATOM 3462 O O . PRO A 1 420 ? 35.656 30.891 20 1 75.69 420 PRO A O 1
ATOM 3465 N N . LYS A 1 421 ? 36.062 32.656 21.203 1 79.5 421 LYS A N 1
ATOM 3466 C CA . LYS A 1 421 ? 34.688 32.75 21.672 1 79.5 421 LYS A CA 1
ATOM 3467 C C . LYS A 1 421 ? 33.75 33.219 20.578 1 79.5 421 LYS A C 1
ATOM 3469 O O . LYS A 1 421 ? 32.625 32.75 20.438 1 79.5 421 LYS A O 1
ATOM 3474 N N . VAL A 1 422 ? 34.25 34.125 19.797 1 78.75 422 VAL A N 1
ATOM 3475 C CA . VAL A 1 422 ? 33.438 34.656 18.703 1 78.75 422 VAL A CA 1
ATOM 3476 C C . VAL A 1 422 ? 33.312 33.625 17.594 1 78.75 422 VAL A C 1
ATOM 3478 O O . VAL A 1 422 ? 32.219 33.5 17 1 78.75 422 VAL A O 1
ATOM 3481 N N . VAL A 1 423 ? 34.312 32.938 17.453 1 77.81 423 VAL A N 1
ATOM 3482 C CA . VAL A 1 423 ? 34.312 31.906 16.422 1 77.81 423 VAL A CA 1
ATOM 3483 C C . VAL A 1 423 ? 33.312 30.797 16.812 1 77.81 423 VAL A C 1
ATOM 3485 O O . VAL A 1 423 ? 32.562 30.297 15.969 1 77.81 423 VAL A O 1
ATOM 3488 N N . ALA A 1 424 ? 33.312 30.531 18.094 1 77.31 424 ALA A N 1
ATOM 3489 C CA . ALA A 1 424 ? 32.406 29.516 18.578 1 77.31 424 ALA A CA 1
ATOM 3490 C C . ALA A 1 424 ? 30.953 29.969 18.422 1 77.31 424 ALA A C 1
ATOM 3492 O O . ALA A 1 424 ? 30.078 29.156 18.078 1 77.31 424 ALA A O 1
ATOM 3493 N N . PHE A 1 425 ? 30.781 31.203 18.609 1 80.81 425 PHE A N 1
ATOM 3494 C CA . PHE A 1 425 ? 29.438 31.766 18.438 1 80.81 425 PHE A CA 1
ATOM 3495 C C . PHE A 1 425 ? 29.016 31.719 16.969 1 80.81 425 PHE A C 1
ATOM 3497 O O . PHE A 1 425 ? 27.891 31.312 16.656 1 80.81 425 PHE A O 1
ATOM 3504 N N . LEU A 1 426 ? 29.844 32.062 16.156 1 78.06 426 LEU A N 1
ATOM 3505 C CA . LEU A 1 426 ? 29.547 32.156 14.734 1 78.06 426 LEU A CA 1
ATOM 3506 C C . LEU A 1 426 ? 29.375 30.75 14.141 1 78.06 426 LEU A C 1
ATOM 3508 O O . LEU A 1 426 ? 28.547 30.547 13.25 1 78.06 426 LEU A O 1
ATOM 3512 N N . ASN A 1 427 ? 30.078 29.766 14.742 1 75.19 427 ASN A N 1
ATOM 3513 C CA . ASN A 1 427 ? 30.031 28.406 14.227 1 75.19 427 ASN A CA 1
ATOM 3514 C C . ASN A 1 427 ? 28.797 27.656 14.734 1 75.19 427 ASN A C 1
ATOM 3516 O O . ASN A 1 427 ? 28.281 26.766 14.047 1 75.19 427 ASN A O 1
ATOM 3520 N N . GLY A 1 428 ? 28.312 28.078 15.82 1 76.88 428 GLY A N 1
ATOM 3521 C CA . GLY A 1 428 ? 27.25 27.297 16.422 1 76.88 428 GLY A CA 1
ATOM 3522 C C . GLY A 1 428 ? 25.891 27.984 16.359 1 76.88 428 GLY A C 1
ATOM 3523 O O . GLY A 1 428 ? 24.953 27.438 15.789 1 76.88 428 GLY A O 1
ATOM 3524 N N . VAL A 1 429 ? 25.844 29.188 16.703 1 82.25 429 VAL A N 1
ATOM 3525 C CA . VAL A 1 429 ? 24.562 29.859 16.906 1 82.25 429 VAL A CA 1
ATOM 3526 C C . VAL A 1 429 ? 24.047 30.406 15.57 1 82.25 429 VAL A C 1
ATOM 3528 O O . VAL A 1 429 ? 22.891 30.188 15.211 1 82.25 429 VAL A O 1
ATOM 3531 N N . LEU A 1 430 ? 24.891 31.016 14.828 1 82.94 430 LEU A N 1
ATOM 3532 C CA . LEU A 1 430 ? 24.469 31.734 13.633 1 82.94 430 LEU A CA 1
ATOM 3533 C C . LEU A 1 430 ? 23.891 30.766 12.602 1 82.94 430 LEU A C 1
ATOM 3535 O O . LEU A 1 430 ? 22.781 30.969 12.102 1 82.94 430 LEU A O 1
ATOM 3539 N N . PRO A 1 431 ? 24.609 29.719 12.336 1 84.25 431 PRO A N 1
ATOM 3540 C CA . PRO A 1 431 ? 24.031 28.812 11.352 1 84.25 431 PRO A CA 1
ATOM 3541 C C . PRO A 1 431 ? 22.703 28.203 11.805 1 84.25 431 PRO A C 1
ATOM 3543 O O . PRO A 1 431 ? 21.797 28.016 10.984 1 84.25 431 PRO A O 1
ATOM 3546 N N . ALA A 1 432 ? 22.562 27.922 13.023 1 86.5 432 ALA A N 1
ATOM 3547 C CA . ALA A 1 432 ? 21.328 27.328 13.547 1 86.5 432 ALA A CA 1
ATOM 3548 C C . ALA A 1 432 ? 20.172 28.312 13.43 1 86.5 432 ALA A C 1
ATOM 3550 O O . ALA A 1 432 ? 19.062 27.938 13.023 1 86.5 432 ALA A O 1
ATOM 3551 N N . VAL A 1 433 ? 20.406 29.547 13.664 1 86.75 433 VAL A N 1
ATOM 3552 C CA . VAL A 1 433 ? 19.375 30.578 13.594 1 86.75 433 VAL A CA 1
ATOM 3553 C C . VAL A 1 433 ? 18.953 30.797 12.141 1 86.75 433 VAL A C 1
ATOM 3555 O O . VAL A 1 433 ? 17.766 30.875 11.836 1 86.75 433 VAL A O 1
ATOM 3558 N N . ILE A 1 434 ? 19.922 30.844 11.297 1 87.94 434 ILE A N 1
ATOM 3559 C CA . ILE A 1 434 ? 19.641 31.078 9.883 1 87.94 434 ILE A CA 1
ATOM 3560 C C . ILE A 1 434 ? 18.781 29.938 9.344 1 87.94 434 ILE A C 1
ATOM 3562 O O . ILE A 1 434 ? 17.812 30.172 8.617 1 87.94 434 ILE A O 1
ATOM 3566 N N . LEU A 1 435 ? 19.109 28.766 9.742 1 87.81 435 LEU A N 1
ATOM 3567 C CA . LEU A 1 435 ? 18.359 27.625 9.258 1 87.81 435 LEU A CA 1
ATOM 3568 C C . LEU A 1 435 ? 16.922 27.656 9.75 1 87.81 435 LEU A C 1
ATOM 3570 O O . LEU A 1 435 ? 15.992 27.375 8.984 1 87.81 435 LEU A O 1
ATOM 3574 N N . VAL A 1 436 ? 16.734 28 10.961 1 86.62 436 VAL A N 1
ATOM 3575 C CA . VAL A 1 436 ? 15.398 28.031 11.539 1 86.62 436 VAL A CA 1
ATOM 3576 C C . VAL A 1 436 ? 14.547 29.078 10.805 1 86.62 436 VAL A C 1
ATOM 3578 O O . VAL A 1 436 ? 13.391 28.812 10.477 1 86.62 436 VAL A O 1
ATOM 3581 N N . VAL A 1 437 ? 15.109 30.156 10.508 1 85.38 437 VAL A N 1
ATOM 3582 C CA . VAL A 1 437 ? 14.391 31.234 9.836 1 85.38 437 VAL A CA 1
ATOM 3583 C C . VAL A 1 437 ? 14.086 30.828 8.398 1 85.38 437 VAL A C 1
ATOM 3585 O O . VAL A 1 437 ? 12.969 31.031 7.91 1 85.38 437 VAL A O 1
ATOM 3588 N N . LEU A 1 438 ? 15.047 30.219 7.773 1 88.88 438 LEU A N 1
ATOM 3589 C CA . LEU A 1 438 ? 14.875 29.781 6.391 1 88.88 438 LEU A CA 1
ATOM 3590 C C . LEU A 1 438 ? 13.781 28.734 6.281 1 88.88 438 LEU A C 1
ATOM 3592 O O . LEU A 1 438 ? 12.992 28.75 5.332 1 88.88 438 LEU A O 1
ATOM 3596 N N . PHE A 1 439 ? 13.727 27.891 7.246 1 90.88 439 PHE A N 1
ATOM 3597 C CA . PHE A 1 439 ? 12.781 26.781 7.195 1 90.88 439 PHE A CA 1
ATOM 3598 C C . PHE A 1 439 ? 11.391 27.234 7.605 1 90.88 439 PHE A C 1
ATOM 3600 O O . PHE A 1 439 ? 10.391 26.609 7.25 1 90.88 439 PHE A O 1
ATOM 3607 N N . SER A 1 440 ? 11.266 28.375 8.266 1 86.75 440 SER A N 1
ATOM 3608 C CA . SER A 1 440 ? 9.984 28.859 8.766 1 86.75 440 SER A CA 1
ATOM 3609 C C . SER A 1 440 ? 9.086 29.312 7.617 1 86.75 440 SER A C 1
ATOM 3611 O O . SER A 1 440 ? 7.859 29.344 7.758 1 86.75 440 SER A O 1
ATOM 3613 N N . PHE A 1 441 ? 9.617 29.5 6.418 1 89.44 441 PHE A N 1
ATOM 3614 C CA . PHE A 1 441 ? 8.852 30 5.281 1 89.44 441 PHE A CA 1
ATOM 3615 C C . PHE A 1 441 ? 8.336 28.844 4.43 1 89.44 441 PHE A C 1
ATOM 3617 O O . PHE A 1 441 ? 7.434 29.016 3.607 1 89.44 441 PHE A O 1
ATOM 3624 N N . VAL A 1 442 ? 8.789 27.781 4.695 1 93.69 442 VAL A N 1
ATOM 3625 C CA . VAL A 1 442 ? 8.578 26.656 3.783 1 93.69 442 VAL A CA 1
ATOM 3626 C C . VAL A 1 442 ? 7.129 26.188 3.881 1 93.69 442 VAL A C 1
ATOM 3628 O O . VAL A 1 442 ? 6.484 25.922 2.863 1 93.69 442 VAL A O 1
ATOM 3631 N N . PRO A 1 443 ? 6.516 26.094 5.094 1 93.31 443 PRO A N 1
ATOM 3632 C CA . PRO A 1 443 ? 5.125 25.625 5.16 1 93.31 443 PRO A CA 1
ATOM 3633 C C . PRO A 1 443 ? 4.164 26.531 4.402 1 93.31 443 PRO A C 1
ATOM 3635 O O . PRO A 1 443 ? 3.201 26.062 3.793 1 93.31 443 PRO A O 1
ATOM 3638 N N . TRP A 1 444 ? 4.457 27.781 4.43 1 92.56 444 TRP A N 1
ATOM 3639 C CA . TRP A 1 444 ? 3.625 28.734 3.699 1 92.56 444 TRP A CA 1
ATOM 3640 C C . TRP A 1 444 ? 3.732 28.516 2.195 1 92.56 444 TRP A C 1
ATOM 3642 O O . TRP A 1 444 ? 2.723 28.531 1.485 1 92.56 444 TRP A O 1
ATOM 3652 N N . LEU A 1 445 ? 4.879 28.297 1.771 1 94.88 445 LEU A N 1
ATOM 3653 C CA . LEU A 1 445 ? 5.105 28.047 0.351 1 94.88 445 LEU A CA 1
ATOM 3654 C C . LEU A 1 445 ? 4.453 26.734 -0.077 1 94.88 445 LEU A C 1
ATOM 3656 O O . LEU A 1 445 ? 3.822 26.672 -1.134 1 94.88 445 LEU A O 1
ATOM 3660 N N . LEU A 1 446 ? 4.605 25.734 0.726 1 96.38 446 LEU A N 1
ATOM 3661 C CA . LEU A 1 446 ? 4.02 24.438 0.427 1 96.38 446 LEU A CA 1
ATOM 3662 C C . LEU A 1 446 ? 2.498 24.516 0.401 1 96.38 446 LEU A C 1
ATOM 3664 O O . LEU A 1 446 ? 1.854 23.891 -0.447 1 96.38 446 LEU A O 1
ATOM 3668 N N . TYR A 1 447 ? 1.973 25.312 1.318 1 94.75 447 TYR A N 1
ATOM 3669 C CA . TYR A 1 447 ? 0.524 25.484 1.375 1 94.75 447 TYR A CA 1
ATOM 3670 C C . TYR A 1 447 ? -0.003 26.109 0.094 1 94.75 447 TYR A C 1
ATOM 3672 O O . TYR A 1 447 ? -0.986 25.641 -0.482 1 94.75 447 TYR A O 1
ATOM 3680 N N . LYS A 1 448 ? 0.695 27.109 -0.388 1 94.56 448 LYS A N 1
ATOM 3681 C CA . LYS A 1 448 ? 0.273 27.797 -1.604 1 94.56 448 LYS A CA 1
ATOM 3682 C C . LYS A 1 448 ? 0.375 26.875 -2.82 1 94.56 448 LYS A C 1
ATOM 3684 O O . LYS A 1 448 ? -0.481 26.906 -3.705 1 94.56 448 LYS A O 1
ATOM 3689 N N . LEU A 1 449 ? 1.339 26.062 -2.828 1 95.25 449 LEU A N 1
ATOM 3690 C CA . LEU A 1 449 ? 1.542 25.156 -3.953 1 95.25 449 LEU A CA 1
ATOM 3691 C C . LEU A 1 449 ? 0.506 24.047 -3.943 1 95.25 449 LEU A C 1
ATOM 3693 O O . LEU A 1 449 ? -0.009 23.656 -4.996 1 95.25 449 LEU A O 1
ATOM 3697 N N . LEU A 1 450 ? 0.123 23.578 -2.773 1 95.5 450 LEU A N 1
ATOM 3698 C CA . LEU A 1 450 ? -0.771 22.422 -2.668 1 95.5 450 LEU A CA 1
ATOM 3699 C C . LEU A 1 450 ? -2.229 22.859 -2.783 1 95.5 450 LEU A C 1
ATOM 3701 O O . LEU A 1 450 ? -3.109 22.031 -3.021 1 95.5 450 LEU A O 1
ATOM 3705 N N . LEU A 1 451 ? -2.461 24.172 -2.611 1 94.12 451 LEU A N 1
ATOM 3706 C CA . LEU A 1 451 ? -3.805 24.703 -2.809 1 94.12 451 LEU A CA 1
ATOM 3707 C C . LEU A 1 451 ? -4.191 24.672 -4.285 1 94.12 451 LEU A C 1
ATOM 3709 O O . LEU A 1 451 ? -5.375 24.766 -4.621 1 94.12 451 LEU A O 1
ATOM 3713 N N . GLN A 1 452 ? -3.217 24.453 -5.109 1 92.69 452 GLN A N 1
ATOM 3714 C CA . GLN A 1 452 ? -3.48 24.453 -6.543 1 92.69 452 GLN A CA 1
ATOM 3715 C C . GLN A 1 452 ? -3.893 23.078 -7.035 1 92.69 452 GLN A C 1
ATOM 3717 O O . GLN A 1 452 ? -4.281 22.906 -8.195 1 92.69 452 GLN A O 1
ATOM 3722 N N . THR A 1 453 ? -3.885 22.156 -6.207 1 91.88 453 THR A N 1
ATOM 3723 C CA . THR A 1 453 ? -4.324 20.812 -6.582 1 91.88 453 THR A CA 1
ATOM 3724 C C . THR A 1 453 ? -5.828 20.656 -6.379 1 91.88 453 THR A C 1
ATOM 3726 O O . THR A 1 453 ? -6.449 21.453 -5.668 1 91.88 453 THR A O 1
ATOM 3729 N N . ARG A 1 454 ? -6.441 19.734 -7.102 1 90.56 454 ARG A N 1
ATOM 3730 C CA . ARG A 1 454 ? -7.883 19.516 -7.027 1 90.56 454 ARG A CA 1
ATOM 3731 C C . ARG A 1 454 ? -8.25 18.703 -5.785 1 90.56 454 ARG A C 1
ATOM 3733 O O . ARG A 1 454 ? -8.68 17.562 -5.891 1 90.56 454 ARG A O 1
ATOM 3740 N N . ASP A 1 455 ? -8.047 19.266 -4.633 1 92.44 455 ASP A N 1
ATOM 3741 C CA . ASP A 1 455 ? -8.445 18.703 -3.352 1 92.44 455 ASP A CA 1
ATOM 3742 C C . ASP A 1 455 ? -9.609 19.484 -2.748 1 92.44 455 ASP A C 1
ATOM 3744 O O . ASP A 1 455 ? -9.539 20.703 -2.604 1 92.44 455 ASP A O 1
ATOM 3748 N N . PHE A 1 456 ? -10.617 18.797 -2.408 1 94.19 456 PHE A N 1
ATOM 3749 C CA . PHE A 1 456 ? -11.867 19.453 -2.025 1 94.19 456 PHE A CA 1
ATOM 3750 C C . PHE A 1 456 ? -11.891 19.734 -0.53 1 94.19 456 PHE A C 1
ATOM 3752 O O . PHE A 1 456 ? -12.758 20.469 -0.047 1 94.19 456 PHE A O 1
ATOM 3759 N N . SER A 1 457 ? -11 19.172 0.185 1 94.44 457 SER A N 1
ATOM 3760 C CA . SER A 1 457 ? -10.93 19.375 1.629 1 94.44 457 SER A CA 1
ATOM 3761 C C . SER A 1 457 ? -9.648 20.094 2.025 1 94.44 457 SER A C 1
ATOM 3763 O O . SER A 1 457 ? -8.555 19.672 1.646 1 94.44 457 SER A O 1
ATOM 3765 N N . LEU A 1 458 ? -9.727 21.172 2.791 1 94.44 458 LEU A N 1
ATOM 3766 C CA . LEU A 1 458 ? -8.562 21.906 3.279 1 94.44 458 LEU A CA 1
ATOM 3767 C C . LEU A 1 458 ? -7.781 21.078 4.293 1 94.44 458 LEU A C 1
ATOM 3769 O O . LEU A 1 458 ? -6.574 21.266 4.453 1 94.44 458 LEU A O 1
ATOM 3773 N N . VAL A 1 459 ? -8.531 20.188 4.945 1 91.81 459 VAL A N 1
ATOM 3774 C CA . VAL A 1 459 ? -7.891 19.297 5.91 1 91.81 459 VAL A CA 1
ATOM 3775 C C . VAL A 1 459 ? -6.902 18.375 5.195 1 91.81 459 VAL A C 1
ATOM 3777 O O . VAL A 1 459 ? -5.781 18.172 5.672 1 91.81 459 VAL A O 1
ATOM 3780 N N . HIS A 1 460 ? -7.336 17.891 4.043 1 92.56 460 HIS A N 1
ATOM 3781 C CA . HIS A 1 460 ? -6.453 17.016 3.273 1 92.56 460 HIS A CA 1
ATOM 3782 C C . HIS A 1 460 ? -5.242 17.781 2.75 1 92.56 460 HIS A C 1
ATOM 3784 O O . HIS A 1 460 ? -4.133 17.25 2.703 1 92.56 460 HIS A O 1
ATOM 3790 N N . VAL A 1 461 ? -5.414 19.016 2.387 1 94 461 VAL A N 1
ATOM 3791 C CA . VAL A 1 461 ? -4.316 19.859 1.924 1 94 461 VAL A CA 1
ATOM 3792 C C . VAL A 1 461 ? -3.311 20.062 3.055 1 94 461 VAL A C 1
ATOM 3794 O O . VAL A 1 461 ? -2.102 19.938 2.85 1 94 461 VAL A O 1
ATOM 3797 N N . GLN A 1 462 ? -3.801 20.344 4.23 1 92.81 462 GLN A N 1
ATOM 3798 C CA . GLN A 1 462 ? -2.932 20.562 5.383 1 92.81 462 GLN A CA 1
ATOM 3799 C C . GLN A 1 462 ? -2.15 19.297 5.73 1 92.81 462 GLN A C 1
ATOM 3801 O O . GLN A 1 462 ? -0.994 19.375 6.152 1 92.81 462 GLN A O 1
ATOM 3806 N N . SER A 1 463 ? -2.875 18.188 5.602 1 92.69 463 SER A N 1
ATOM 3807 C CA . SER A 1 463 ? -2.18 16.938 5.871 1 92.69 463 SER A CA 1
ATOM 3808 C C . SER A 1 463 ? -1.039 16.719 4.879 1 92.69 463 SER A C 1
ATOM 3810 O O . SER A 1 463 ? 0.038 16.25 5.262 1 92.69 463 SER A O 1
ATOM 3812 N N . GLN A 1 464 ? -1.22 17.062 3.627 1 94.38 464 GLN A N 1
ATOM 3813 C CA . GLN A 1 464 ? -0.166 16.938 2.625 1 94.38 464 GLN A CA 1
ATOM 3814 C C . GLN A 1 464 ? 0.975 17.906 2.904 1 94.38 464 GLN A C 1
ATOM 3816 O O . GLN A 1 464 ? 2.143 17.594 2.674 1 94.38 464 GLN A O 1
ATOM 3821 N N . VAL A 1 465 ? 0.611 19.031 3.352 1 95.19 465 VAL A N 1
ATOM 3822 C CA . VAL A 1 465 ? 1.634 20.016 3.715 1 95.19 465 VAL A CA 1
ATOM 3823 C C . VAL A 1 465 ? 2.516 19.438 4.824 1 95.19 465 VAL A C 1
ATOM 3825 O O . VAL A 1 465 ? 3.744 19.562 4.77 1 95.19 465 VAL A O 1
ATOM 3828 N N . GLN A 1 466 ? 1.871 18.891 5.781 1 94.81 466 GLN A N 1
ATOM 3829 C CA . GLN A 1 466 ? 2.629 18.312 6.883 1 94.81 466 GLN A CA 1
ATOM 3830 C C . GLN A 1 466 ? 3.59 17.234 6.387 1 94.81 466 GLN A C 1
ATOM 3832 O O . GLN A 1 466 ? 4.75 17.188 6.805 1 94.81 466 GLN A O 1
ATOM 3837 N N . ILE A 1 467 ? 3.156 16.391 5.52 1 94.25 467 ILE A N 1
ATOM 3838 C CA . ILE A 1 467 ? 3.975 15.289 5.012 1 94.25 467 ILE A CA 1
ATOM 3839 C C . ILE A 1 467 ? 5.16 15.852 4.23 1 94.25 467 ILE A C 1
ATOM 3841 O O . ILE A 1 467 ? 6.309 15.492 4.492 1 94.25 467 ILE A O 1
ATOM 3845 N N . TRP A 1 468 ? 4.902 16.734 3.322 1 94.69 468 TRP A N 1
ATOM 3846 C CA . TRP A 1 468 ? 5.953 17.281 2.473 1 94.69 468 TRP A CA 1
ATOM 3847 C C . TRP A 1 468 ? 6.922 18.125 3.283 1 94.69 468 TRP A C 1
ATOM 3849 O O . TRP A 1 468 ? 8.117 18.172 2.984 1 94.69 468 TRP A O 1
ATOM 3859 N N . TYR A 1 469 ? 6.375 18.797 4.242 1 95.5 469 TYR A N 1
ATOM 3860 C CA . TYR A 1 469 ? 7.246 19.578 5.098 1 95.5 469 TYR A CA 1
ATOM 3861 C C . TYR A 1 469 ? 8.18 18.688 5.902 1 95.5 469 TYR A C 1
ATOM 3863 O O . TYR A 1 469 ? 9.367 19 6.055 1 95.5 469 TYR A O 1
ATOM 3871 N N . THR A 1 470 ? 7.648 17.594 6.398 1 94.62 470 THR A N 1
ATOM 3872 C CA . THR A 1 470 ? 8.477 16.656 7.137 1 94.62 470 THR A CA 1
ATOM 3873 C C . THR A 1 470 ? 9.555 16.062 6.238 1 94.62 470 THR A C 1
ATOM 3875 O O . THR A 1 470 ? 10.719 15.969 6.633 1 94.62 470 THR A O 1
ATOM 3878 N N . VAL A 1 471 ? 9.195 15.703 5.055 1 93.38 471 VAL A N 1
ATOM 3879 C CA . VAL A 1 471 ? 10.164 15.164 4.109 1 93.38 471 VAL A CA 1
ATOM 3880 C C . VAL A 1 471 ? 11.219 16.234 3.789 1 93.38 471 VAL A C 1
ATOM 3882 O O . VAL A 1 471 ? 12.414 15.93 3.75 1 93.38 471 VAL A O 1
ATOM 3885 N N . PHE A 1 472 ? 10.789 17.406 3.568 1 94.62 472 PHE A N 1
ATOM 3886 C CA . PHE A 1 472 ? 11.68 18.531 3.291 1 94.62 472 PHE A CA 1
ATOM 3887 C C . PHE A 1 472 ? 12.688 18.703 4.418 1 94.62 472 PHE A C 1
ATOM 3889 O O . PHE A 1 472 ? 13.891 18.828 4.172 1 94.62 472 PHE A O 1
ATOM 3896 N N . LEU A 1 473 ? 12.195 18.672 5.633 1 94.06 473 LEU A N 1
ATOM 3897 C CA . LEU A 1 473 ? 13.062 18.891 6.785 1 94.06 473 LEU A CA 1
ATOM 3898 C C . LEU A 1 473 ? 14.047 17.75 6.953 1 94.06 473 LEU A C 1
ATOM 3900 O O . LEU A 1 473 ? 15.219 17.969 7.27 1 94.06 473 LEU A O 1
ATOM 3904 N N . VAL A 1 474 ? 13.602 16.531 6.762 1 92.81 474 VAL A N 1
ATOM 3905 C CA . VAL A 1 474 ? 14.484 15.383 6.91 1 92.81 474 VAL A CA 1
ATOM 3906 C C . VAL A 1 474 ? 15.586 15.438 5.855 1 92.81 474 VAL A C 1
ATOM 3908 O O . VAL A 1 474 ? 16.75 15.203 6.164 1 92.81 474 VAL A O 1
ATOM 3911 N N . VAL A 1 475 ? 15.258 15.812 4.688 1 91.5 475 VAL A N 1
ATOM 3912 C CA . VAL A 1 475 ? 16.234 15.844 3.602 1 91.5 475 VAL A CA 1
ATOM 3913 C C . VAL A 1 475 ? 17.203 17.016 3.811 1 91.5 475 VAL A C 1
ATOM 3915 O O . VAL A 1 475 ? 18.422 16.844 3.684 1 91.5 475 VAL A O 1
ATOM 3918 N N . GLN A 1 476 ? 16.703 18.125 4.168 1 92 476 GLN A N 1
ATOM 3919 C CA . GLN A 1 476 ? 17.516 19.344 4.238 1 92 476 GLN A CA 1
ATOM 3920 C C . GLN A 1 476 ? 18.328 19.375 5.535 1 92 476 GLN A C 1
ATOM 3922 O O . GLN A 1 476 ? 19.516 19.688 5.523 1 92 476 GLN A O 1
ATOM 3927 N N . VAL A 1 477 ? 17.672 19.109 6.594 1 87.5 477 VAL A N 1
ATOM 3928 C CA . VAL A 1 477 ? 18.344 19.25 7.883 1 87.5 477 VAL A CA 1
ATOM 3929 C C . VAL A 1 477 ? 19.266 18.062 8.125 1 87.5 477 VAL A C 1
ATOM 3931 O O . VAL A 1 477 ? 20.391 18.234 8.594 1 87.5 477 VAL A O 1
ATOM 3934 N N . PHE A 1 478 ? 18.844 16.891 7.82 1 85.88 478 PHE A N 1
ATOM 3935 C CA . PHE A 1 478 ? 19.656 15.727 8.164 1 85.88 478 PHE A CA 1
ATOM 3936 C C . PHE A 1 478 ? 20.531 15.305 6.992 1 85.88 478 PHE A C 1
ATOM 3938 O O . PHE A 1 478 ? 21.766 15.32 7.086 1 85.88 478 PHE A O 1
ATOM 3945 N N . LEU A 1 479 ? 19.938 15.039 5.848 1 85.06 479 LEU A N 1
ATOM 3946 C CA . LEU A 1 479 ? 20.719 14.477 4.75 1 85.06 479 LEU A CA 1
ATOM 3947 C C . LEU A 1 479 ? 21.656 15.516 4.145 1 85.06 479 LEU A C 1
ATOM 3949 O O . LEU A 1 479 ? 22.875 15.344 4.141 1 85.06 479 LEU A O 1
ATOM 3953 N N . SER A 1 480 ? 21.109 16.656 3.773 1 84.69 480 SER A N 1
ATOM 3954 C CA . SER A 1 480 ? 21.891 17.672 3.084 1 84.69 480 SER A CA 1
ATOM 3955 C C . SER A 1 480 ? 22.906 18.312 4.023 1 84.69 480 SER A C 1
ATOM 3957 O O . SER A 1 480 ? 24.078 18.453 3.674 1 84.69 480 SER A O 1
ATOM 3959 N N . TYR A 1 481 ? 22.5 18.641 5.152 1 82.69 481 TYR A N 1
ATOM 3960 C CA . TYR A 1 481 ? 23.391 19.312 6.09 1 82.69 481 TYR A CA 1
ATOM 3961 C C . TYR A 1 481 ? 24.484 18.375 6.559 1 82.69 481 TYR A C 1
ATOM 3963 O O . TYR A 1 481 ? 25.656 18.781 6.668 1 82.69 481 TYR A O 1
ATOM 3971 N N . THR A 1 482 ? 24.141 17.141 6.844 1 78.88 482 THR A N 1
ATOM 3972 C CA . THR A 1 482 ? 25.125 16.172 7.328 1 78.88 482 THR A CA 1
ATOM 3973 C C . THR A 1 482 ? 26.156 15.867 6.25 1 78.88 482 THR A C 1
ATOM 3975 O O . THR A 1 482 ? 27.359 15.805 6.531 1 78.88 482 THR A O 1
ATOM 3978 N N . ILE A 1 483 ? 25.688 15.633 5.094 1 77.81 483 ILE A N 1
ATOM 3979 C CA . ILE A 1 483 ? 26.594 15.312 4.004 1 77.81 483 ILE A CA 1
ATOM 3980 C C . ILE A 1 483 ? 27.516 16.516 3.732 1 77.81 483 ILE A C 1
ATOM 3982 O O . ILE A 1 483 ? 28.734 16.359 3.662 1 77.81 483 ILE A O 1
ATOM 3986 N N . SER A 1 484 ? 26.969 17.688 3.586 1 77.88 484 SER A N 1
ATOM 3987 C CA . SER A 1 484 ? 27.75 18.891 3.322 1 77.88 484 SER A CA 1
ATOM 3988 C C . SER A 1 484 ? 28.672 19.219 4.484 1 77.88 484 SER A C 1
ATOM 3990 O O . SER A 1 484 ? 29.828 19.562 4.277 1 77.88 484 SER A O 1
ATOM 3992 N N . GLY A 1 485 ? 28.141 19.141 5.672 1 74.56 485 GLY A N 1
ATOM 3993 C CA . GLY A 1 485 ? 28.953 19.375 6.852 1 74.56 485 GLY A CA 1
ATOM 3994 C C . GLY A 1 485 ? 30.125 18.422 6.98 1 74.56 485 GLY A C 1
ATOM 3995 O O . GLY A 1 485 ? 31.219 18.828 7.391 1 74.56 485 GLY A O 1
ATOM 3996 N N . SER A 1 486 ? 29.812 17.188 6.652 1 73.06 486 SER A N 1
ATOM 3997 C CA . SER A 1 486 ? 30.875 16.172 6.691 1 73.06 486 SER A CA 1
ATOM 3998 C C . SER A 1 486 ? 31.922 16.438 5.613 1 73.06 486 SER A C 1
ATOM 4000 O O . SER A 1 486 ? 33.125 16.234 5.836 1 73.06 486 SER A O 1
ATOM 4002 N N . ILE A 1 487 ? 31.5 16.906 4.48 1 71.69 487 ILE A N 1
ATOM 4003 C CA . ILE A 1 487 ? 32.406 17.219 3.385 1 71.69 487 ILE A CA 1
ATOM 4004 C C . ILE A 1 487 ? 33.25 18.422 3.748 1 71.69 487 ILE A C 1
ATOM 4006 O O . ILE A 1 487 ? 34.469 18.391 3.609 1 71.69 487 ILE A O 1
ATOM 4010 N N . PHE A 1 488 ? 32.719 19.469 4.281 1 70.5 488 PHE A N 1
ATOM 4011 C CA . PHE A 1 488 ? 33.438 20.703 4.605 1 70.5 488 PHE A CA 1
ATOM 4012 C C . PHE A 1 488 ? 34.344 20.5 5.82 1 70.5 488 PHE A C 1
ATOM 4014 O O . PHE A 1 488 ? 35.406 21.109 5.922 1 70.5 488 PHE A O 1
ATOM 4021 N N . GLY A 1 489 ? 33.938 19.609 6.707 1 66.31 489 GLY A N 1
ATOM 4022 C CA . GLY A 1 489 ? 34.719 19.344 7.887 1 66.31 489 GLY A CA 1
ATOM 4023 C C . GLY A 1 489 ? 36.031 18.656 7.574 1 66.31 489 GLY A C 1
ATOM 4024 O O . GLY A 1 489 ? 37.031 18.828 8.297 1 66.31 489 GLY A O 1
ATOM 4025 N N . ASN A 1 490 ? 36 17.859 6.484 1 69.19 490 ASN A N 1
ATOM 4026 C CA . ASN A 1 490 ? 37.188 17.109 6.125 1 69.19 490 ASN A CA 1
ATOM 4027 C C . ASN A 1 490 ? 37.594 17.359 4.676 1 69.19 490 ASN A C 1
ATOM 4029 O O . ASN A 1 490 ? 38.062 16.438 3.988 1 69.19 490 ASN A O 1
ATOM 4033 N N . LEU A 1 491 ? 37.25 18.5 4.262 1 65.69 491 LEU A N 1
ATOM 4034 C CA . LEU A 1 491 ? 37.438 18.812 2.852 1 65.69 491 LEU A CA 1
ATOM 4035 C C . LEU A 1 491 ? 38.875 18.547 2.426 1 65.69 491 LEU A C 1
ATOM 4037 O O . LEU A 1 491 ? 39.125 17.969 1.366 1 65.69 491 LEU A O 1
ATOM 4041 N N . GLN A 1 492 ? 39.875 18.859 3.258 1 63.91 492 GLN A N 1
ATOM 4042 C CA . GLN A 1 492 ? 41.281 18.688 2.922 1 63.91 492 GLN A CA 1
ATOM 4043 C C . GLN A 1 492 ? 41.625 17.203 2.844 1 63.91 492 GLN A C 1
ATOM 4045 O O . GLN A 1 492 ? 42.344 16.781 1.927 1 63.91 492 GLN A O 1
ATOM 4050 N N . ALA A 1 493 ? 41.094 16.531 3.781 1 68.81 493 ALA A N 1
ATOM 4051 C CA . ALA A 1 493 ? 41.406 15.109 3.824 1 68.81 493 ALA A CA 1
ATOM 4052 C C . ALA A 1 493 ? 40.75 14.367 2.668 1 68.81 493 ALA A C 1
ATOM 4054 O O . ALA A 1 493 ? 41.312 13.422 2.119 1 68.81 493 ALA A O 1
ATOM 4055 N N . MET A 1 494 ? 39.625 14.805 2.252 1 68.88 494 MET A N 1
ATOM 4056 C CA . MET A 1 494 ? 38.875 14.156 1.175 1 68.88 494 MET A CA 1
ATOM 4057 C C . MET A 1 494 ? 39.531 14.43 -0.177 1 68.88 494 MET A C 1
ATOM 4059 O O . MET A 1 494 ? 39.531 13.57 -1.061 1 68.88 494 MET A O 1
ATOM 4063 N N . ILE A 1 495 ? 40.094 15.641 -0.246 1 64.75 495 ILE A N 1
ATOM 4064 C CA . ILE A 1 495 ? 40.781 16.016 -1.479 1 64.75 495 ILE A CA 1
ATOM 4065 C C . ILE A 1 495 ? 42.094 15.211 -1.606 1 64.75 495 ILE A C 1
ATOM 4067 O O . ILE A 1 495 ? 42.469 14.781 -2.701 1 64.75 495 ILE A O 1
ATOM 4071 N N . GLN A 1 496 ? 42.719 14.852 -0.521 1 64.69 496 GLN A N 1
ATOM 4072 C CA . GLN A 1 496 ? 44.031 14.164 -0.53 1 64.69 496 GLN A CA 1
ATOM 4073 C C . GLN A 1 496 ? 43.844 12.664 -0.742 1 64.69 496 GLN A C 1
ATOM 4075 O O . GLN A 1 496 ? 44.656 12.031 -1.435 1 64.69 496 GLN A O 1
ATOM 4080 N N . ASP A 1 497 ? 42.844 12.109 -0.097 1 70.25 497 ASP A N 1
ATOM 4081 C CA . ASP A 1 497 ? 42.594 10.672 -0.238 1 70.25 497 ASP A CA 1
ATOM 4082 C C . ASP A 1 497 ? 41.125 10.375 -0.524 1 70.25 497 ASP A C 1
ATOM 4084 O O . ASP A 1 497 ? 40.375 9.992 0.377 1 70.25 497 ASP A O 1
ATOM 4088 N N . PRO A 1 498 ? 40.75 10.492 -1.765 1 66.19 498 PRO A N 1
ATOM 4089 C CA . PRO A 1 498 ? 39.344 10.312 -2.131 1 66.19 498 PRO A CA 1
ATOM 4090 C C . PRO A 1 498 ? 38.844 8.898 -1.856 1 66.19 498 PRO A C 1
ATOM 4092 O O . PRO A 1 498 ? 37.656 8.695 -1.649 1 66.19 498 PRO A O 1
ATOM 4095 N N . ASN A 1 499 ? 39.75 7.902 -1.759 1 60.94 499 ASN A N 1
ATOM 4096 C CA . ASN A 1 499 ? 39.344 6.516 -1.561 1 60.94 499 ASN A CA 1
ATOM 4097 C C . ASN A 1 499 ? 38.875 6.27 -0.132 1 60.94 499 ASN A C 1
ATOM 4099 O O . ASN A 1 499 ? 38.156 5.293 0.132 1 60.94 499 ASN A O 1
ATOM 4103 N N . ASN A 1 500 ? 39.25 7.254 0.727 1 67.75 500 ASN A N 1
ATOM 4104 C CA . ASN A 1 500 ? 38.906 7.055 2.137 1 67.75 500 ASN A CA 1
ATOM 4105 C C . ASN A 1 500 ? 37.688 7.844 2.547 1 67.75 500 ASN A C 1
ATOM 4107 O O . ASN A 1 500 ? 37.438 8.055 3.736 1 67.75 500 ASN A O 1
ATOM 4111 N N . ILE A 1 501 ? 36.938 8.203 1.594 1 65.38 501 ILE A N 1
ATOM 4112 C CA . ILE A 1 501 ? 35.781 9.086 1.818 1 65.38 501 ILE A CA 1
ATOM 4113 C C . ILE A 1 501 ? 34.75 8.375 2.693 1 65.38 501 ILE A C 1
ATOM 4115 O O . ILE A 1 501 ? 34.25 8.945 3.664 1 65.38 501 ILE A O 1
ATOM 4119 N N . PRO A 1 502 ? 34.375 7.121 2.406 1 65.06 502 PRO A N 1
ATOM 4120 C CA . PRO A 1 502 ? 33.406 6.465 3.26 1 65.06 502 PRO A CA 1
ATOM 4121 C C . PRO A 1 502 ? 33.844 6.375 4.719 1 65.06 502 PRO A C 1
ATOM 4123 O O . PRO A 1 502 ? 33.031 6.551 5.625 1 65.06 502 PRO A O 1
ATOM 4126 N N . ASN A 1 503 ? 35.094 6.199 4.941 1 66.81 503 ASN A N 1
ATOM 4127 C CA . ASN A 1 503 ? 35.625 6.113 6.301 1 66.81 503 ASN A CA 1
ATOM 4128 C C . ASN A 1 503 ? 35.625 7.473 6.996 1 66.81 503 ASN A C 1
ATOM 4130 O O . ASN A 1 503 ? 35.281 7.559 8.18 1 66.81 503 ASN A O 1
ATOM 4134 N N . LEU A 1 504 ? 35.938 8.375 6.168 1 67.25 504 LEU A N 1
ATOM 4135 C CA . LEU A 1 504 ? 35.938 9.727 6.734 1 67.25 504 LEU A CA 1
ATOM 4136 C C . LEU A 1 504 ? 34.5 10.164 7.082 1 67.25 504 LEU A C 1
ATOM 4138 O O . LEU A 1 504 ? 34.281 10.805 8.109 1 67.25 504 LEU A O 1
ATOM 4142 N N . LEU A 1 505 ? 33.562 9.766 6.289 1 64.94 505 LEU A N 1
ATOM 4143 C CA . LEU A 1 505 ? 32.156 10.109 6.531 1 64.94 505 LEU A CA 1
ATOM 4144 C C . LEU A 1 505 ? 31.656 9.43 7.797 1 64.94 505 LEU A C 1
ATOM 4146 O O . LEU A 1 505 ? 30.922 10.039 8.578 1 64.94 505 LEU A O 1
ATOM 4150 N N . SER A 1 506 ? 32 8.211 7.957 1 66.19 506 SER A N 1
ATOM 4151 C CA . SER A 1 506 ? 31.531 7.453 9.109 1 66.19 506 SER A CA 1
ATOM 4152 C C . SER A 1 506 ? 32.031 8.047 10.414 1 66.19 506 SER A C 1
ATOM 4154 O O . SER A 1 506 ? 31.391 7.938 11.453 1 66.19 506 SER A O 1
ATOM 4156 N N . GLU A 1 507 ? 33.188 8.695 10.344 1 68.06 507 GLU A N 1
ATOM 4157 C CA . GLU A 1 507 ? 33.781 9.25 11.547 1 68.06 507 GLU A CA 1
ATOM 4158 C C . GLU A 1 507 ? 33.219 10.641 11.852 1 68.06 507 GLU A C 1
ATOM 4160 O O . GLU A 1 507 ? 33.219 11.062 13.008 1 68.06 507 GLU A O 1
ATOM 4165 N N . THR A 1 508 ? 32.781 11.203 10.828 1 70.19 508 THR A N 1
ATOM 4166 C CA . THR A 1 508 ? 32.375 12.594 11 1 70.19 508 THR A CA 1
ATOM 4167 C C . THR A 1 508 ? 30.875 12.703 11.289 1 70.19 508 THR A C 1
ATOM 4169 O O . THR A 1 508 ? 30.422 13.688 11.875 1 70.19 508 THR A O 1
ATOM 4172 N N . ILE A 1 509 ? 30.125 11.711 11.078 1 73.88 509 ILE A N 1
ATOM 4173 C CA . ILE A 1 509 ? 28.672 11.758 11.234 1 73.88 509 ILE A CA 1
ATOM 4174 C C . ILE A 1 509 ? 28.328 11.938 12.711 1 73.88 509 ILE A C 1
ATOM 4176 O O . ILE A 1 509 ? 27.5 12.789 13.062 1 73.88 509 ILE A O 1
ATOM 4180 N N . PRO A 1 510 ? 29 11.234 13.602 1 73.56 510 PRO A N 1
ATOM 4181 C CA . PRO A 1 510 ? 28.641 11.406 15.016 1 73.56 510 PRO A CA 1
ATOM 4182 C C . PRO A 1 510 ? 29.047 12.781 15.555 1 73.56 510 PRO A C 1
ATOM 4184 O O . PRO A 1 510 ? 28.438 13.281 16.5 1 73.56 510 PRO A O 1
ATOM 4187 N N . LYS A 1 511 ? 30.016 13.391 14.898 1 73.25 511 LYS A N 1
ATOM 4188 C CA . LYS A 1 511 ? 30.484 14.688 15.359 1 73.25 511 LYS A CA 1
ATOM 4189 C C . LYS A 1 511 ? 29.484 15.789 15.039 1 73.25 511 LYS A C 1
ATOM 4191 O O . LYS A 1 511 ? 29.484 16.844 15.672 1 73.25 511 LYS A O 1
ATOM 4196 N N . GLN A 1 512 ? 28.656 15.562 14.086 1 77.5 512 GLN A N 1
ATOM 4197 C CA . GLN A 1 512 ? 27.625 16.531 13.719 1 77.5 512 GLN A CA 1
ATOM 4198 C C . GLN A 1 512 ? 26.547 16.625 14.789 1 77.5 512 GLN A C 1
ATOM 4200 O O . GLN A 1 512 ? 25.672 17.5 14.727 1 77.5 512 GLN A O 1
ATOM 4205 N N . GLY A 1 513 ? 26.562 15.805 15.781 1 81.31 513 GLY A N 1
ATOM 4206 C CA . GLY A 1 513 ? 25.609 15.82 16.891 1 81.31 513 GLY A CA 1
ATOM 4207 C C . GLY A 1 513 ? 25.609 17.125 17.656 1 81.31 513 GLY A C 1
ATOM 4208 O O . GLY A 1 513 ? 24.578 17.562 18.141 1 81.31 513 GLY A O 1
ATOM 4209 N N . LEU A 1 514 ? 26.75 17.781 17.656 1 81.12 514 LEU A N 1
ATOM 4210 C CA . LEU A 1 514 ? 26.859 19.031 18.391 1 81.12 514 LEU A CA 1
ATOM 4211 C C . LEU A 1 514 ? 26.078 20.141 17.688 1 81.12 514 LEU A C 1
ATOM 4213 O O . LEU A 1 514 ? 25.453 20.984 18.359 1 81.12 514 LEU A O 1
ATOM 4217 N N . PHE A 1 515 ? 26.156 20.125 16.469 1 81.44 515 PHE A N 1
ATOM 4218 C CA . PHE A 1 515 ? 25.359 21.109 15.742 1 81.44 515 PHE A CA 1
ATOM 4219 C C . PHE A 1 515 ? 23.875 20.891 16 1 81.44 515 PHE A C 1
ATOM 4221 O O . PHE A 1 515 ? 23.125 21.844 16.172 1 81.44 515 PHE A O 1
ATOM 4228 N N . TYR A 1 516 ? 23.469 19.703 15.992 1 89.62 516 TYR A N 1
ATOM 4229 C CA . TYR A 1 516 ? 22.047 19.406 16.172 1 89.62 516 TYR A CA 1
ATOM 4230 C C . TYR A 1 516 ? 21.594 19.734 17.578 1 89.62 516 TYR A C 1
ATOM 4232 O O . TYR A 1 516 ? 20.438 20.125 17.797 1 89.62 516 TYR A O 1
ATOM 4240 N N . MET A 1 517 ? 22.469 19.641 18.484 1 90.69 517 MET A N 1
ATOM 4241 C CA . MET A 1 517 ? 22.141 20.078 19.844 1 90.69 517 MET A CA 1
ATOM 4242 C C . MET A 1 517 ? 21.891 21.578 19.875 1 90.69 517 MET A C 1
ATOM 4244 O O . MET A 1 517 ? 20.922 22.031 20.5 1 90.69 517 MET A O 1
ATOM 4248 N N . ASN A 1 518 ? 22.703 22.266 19.109 1 88.75 518 ASN A N 1
ATOM 4249 C CA . ASN A 1 518 ? 22.5 23.703 19 1 88.75 518 ASN A CA 1
ATOM 4250 C C . ASN A 1 518 ? 21.188 24.047 18.281 1 88.75 518 ASN A C 1
ATOM 4252 O O . ASN A 1 518 ? 20.453 24.938 18.719 1 88.75 518 ASN A O 1
ATOM 4256 N N . TYR A 1 519 ? 21.031 23.328 17.297 1 90.62 519 TYR A N 1
ATOM 4257 C CA . TYR A 1 519 ? 19.812 23.516 16.5 1 90.62 519 TYR A CA 1
ATOM 4258 C C . TYR A 1 519 ? 18.562 23.312 17.359 1 90.62 519 TYR A C 1
ATOM 4260 O O . TYR A 1 519 ? 17.641 24.141 17.312 1 90.62 519 TYR A O 1
ATOM 4268 N N . ILE A 1 520 ? 18.5 22.328 18.172 1 94.44 520 ILE A N 1
ATOM 4269 C CA . ILE A 1 520 ? 17.359 21.984 19.016 1 94.44 520 ILE A CA 1
ATOM 4270 C C . ILE A 1 520 ? 17.219 23.031 20.125 1 94.44 520 ILE A C 1
ATOM 4272 O O . ILE A 1 520 ? 16.094 23.469 20.438 1 94.44 520 ILE A O 1
ATOM 4276 N N . LEU A 1 521 ? 18.328 23.469 20.609 1 93.25 521 LEU A N 1
ATOM 4277 C CA . LEU A 1 521 ? 18.312 24.438 21.688 1 93.25 521 LEU A CA 1
ATOM 4278 C C . LEU A 1 521 ? 17.766 25.781 21.203 1 93.25 521 LEU A C 1
ATOM 4280 O O . LEU A 1 521 ? 16.984 26.438 21.891 1 93.25 521 LEU A O 1
ATOM 4284 N N . ILE A 1 522 ? 18.203 26.109 20.062 1 91.56 522 ILE A N 1
ATOM 4285 C CA . ILE A 1 522 ? 17.75 27.375 19.5 1 91.56 522 ILE A CA 1
ATOM 4286 C C . ILE A 1 522 ? 16.234 27.312 19.25 1 91.56 522 ILE A C 1
ATOM 4288 O O . ILE A 1 522 ? 15.508 28.25 19.609 1 91.56 522 ILE A O 1
ATOM 4292 N N . GLN A 1 523 ? 15.773 26.297 18.75 1 92.94 523 GLN A N 1
ATOM 4293 C CA . GLN A 1 523 ? 14.344 26.141 18.5 1 92.94 523 GLN A CA 1
ATOM 4294 C C . GLN A 1 523 ? 13.555 26 19.797 1 92.94 523 GLN A C 1
ATOM 4296 O O . GLN A 1 523 ? 12.43 26.5 19.891 1 92.94 523 GLN A O 1
ATOM 4301 N N . GLY A 1 524 ? 14.078 25.391 20.703 1 93.62 524 GLY A N 1
ATOM 4302 C CA . GLY A 1 524 ? 13.391 25.125 21.953 1 93.62 524 GLY A CA 1
ATOM 4303 C C . GLY A 1 524 ? 13.344 26.328 22.875 1 93.62 524 GLY A C 1
ATOM 4304 O O . GLY A 1 524 ? 12.266 26.75 23.297 1 93.62 524 GLY A O 1
ATOM 4305 N N . LEU A 1 525 ? 14.5 26.953 23.109 1 94 525 LEU A N 1
ATOM 4306 C CA . LEU A 1 525 ? 14.57 28.031 24.094 1 94 525 LEU A CA 1
ATOM 4307 C C . LEU A 1 525 ? 14.273 29.375 23.438 1 94 525 LEU A C 1
ATOM 4309 O O . LEU A 1 525 ? 13.484 30.172 23.969 1 94 525 LEU A O 1
ATOM 4313 N N . VAL A 1 526 ? 14.781 29.562 22.281 1 91.31 526 VAL A N 1
ATOM 4314 C CA . VAL A 1 526 ? 14.586 30.859 21.625 1 91.31 526 VAL A CA 1
ATOM 4315 C C . VAL A 1 526 ? 13.312 30.828 20.797 1 91.31 526 VAL A C 1
ATOM 4317 O O . VAL A 1 526 ? 12.469 31.719 20.906 1 91.31 526 VAL A O 1
ATOM 4320 N N . GLY A 1 527 ? 13.172 29.859 20.031 1 91.75 527 GLY A N 1
ATOM 4321 C CA . GLY A 1 527 ? 12.039 29.766 19.125 1 91.75 527 GLY A CA 1
ATOM 4322 C C . GLY A 1 527 ? 10.703 29.781 19.844 1 91.75 527 GLY A C 1
ATOM 4323 O O . GLY A 1 527 ? 9.844 30.609 19.531 1 91.75 527 GLY A O 1
ATOM 4324 N N . PHE A 1 528 ? 10.469 28.953 20.828 1 94.69 528 PHE A N 1
ATOM 4325 C CA . PHE A 1 528 ? 9.195 28.875 21.547 1 94.69 528 PHE A CA 1
ATOM 4326 C C . PHE A 1 528 ? 8.984 30.125 22.406 1 94.69 528 PHE A C 1
ATOM 4328 O O . PHE A 1 528 ? 7.848 30.547 22.625 1 94.69 528 PHE A O 1
ATOM 4335 N N . SER A 1 529 ? 10.094 30.719 22.844 1 94.56 529 SER A N 1
ATOM 4336 C CA . SER A 1 529 ? 9.961 31.938 23.656 1 94.56 529 SER A CA 1
ATOM 4337 C C . SER A 1 529 ? 9.461 33.094 22.812 1 94.56 529 SER A C 1
ATOM 4339 O O . SER A 1 529 ? 8.602 33.875 23.25 1 94.56 529 SER A O 1
ATOM 4341 N N . ILE A 1 530 ? 9.945 33.125 21.656 1 90.69 530 ILE A N 1
ATOM 4342 C CA . ILE A 1 530 ? 9.484 34.156 20.75 1 90.69 530 ILE A CA 1
ATOM 4343 C C . ILE A 1 530 ? 8.039 33.875 20.344 1 90.69 530 ILE A C 1
ATOM 4345 O O . ILE A 1 530 ? 7.238 34.812 20.203 1 90.69 530 ILE A O 1
ATOM 4349 N N . SER A 1 531 ? 7.762 32.625 20.203 1 91.38 531 SER A N 1
ATOM 4350 C CA . SER A 1 531 ? 6.406 32.25 19.844 1 91.38 531 SER A CA 1
ATOM 4351 C C . SER A 1 531 ? 5.418 32.594 20.953 1 91.38 531 SER A C 1
ATOM 4353 O O . SER A 1 531 ? 4.258 32.906 20.688 1 91.38 531 SER A O 1
ATOM 4355 N N . LEU A 1 532 ? 5.836 32.5 22.141 1 92.75 532 LEU A N 1
ATOM 4356 C CA . LEU A 1 532 ? 4.996 32.844 23.281 1 92.75 532 LEU A CA 1
ATOM 4357 C C . LEU A 1 532 ? 4.629 34.312 23.266 1 92.75 532 LEU A C 1
ATOM 4359 O O . LEU A 1 532 ? 3.506 34.688 23.609 1 92.75 532 LEU A O 1
ATOM 4363 N N . LEU A 1 533 ? 5.5 35.125 22.781 1 91.81 533 LEU A N 1
ATOM 4364 C CA . LEU A 1 533 ? 5.289 36.562 22.75 1 91.81 533 LEU A CA 1
ATOM 4365 C C . LEU A 1 533 ? 4.422 36.969 21.562 1 91.81 533 LEU A C 1
ATOM 4367 O O . LEU A 1 533 ? 3.83 38.031 21.547 1 91.81 533 LEU A O 1
ATOM 4371 N N . LEU A 1 534 ? 4.262 36.031 20.609 1 91 534 LEU A N 1
ATOM 4372 C CA . LEU A 1 534 ? 3.506 36.344 19.406 1 91 534 LEU A CA 1
ATOM 4373 C C . LEU A 1 534 ? 3.891 37.719 18.859 1 91 534 LEU A C 1
ATOM 4375 O O . LEU A 1 534 ? 3.02 38.531 18.562 1 91 534 LEU A O 1
ATOM 4379 N N . ILE A 1 535 ? 5.145 37.938 18.766 1 83.06 535 ILE A N 1
ATOM 4380 C CA . ILE A 1 535 ? 5.652 39.25 18.359 1 83.06 535 ILE A CA 1
ATOM 4381 C C . ILE A 1 535 ? 5.234 39.531 16.922 1 83.06 535 ILE A C 1
ATOM 4383 O O . ILE A 1 535 ? 4.992 40.688 16.562 1 83.06 535 ILE A O 1
ATOM 4387 N N . GLY A 1 536 ? 5.176 38.531 16.109 1 81.75 536 GLY A N 1
ATOM 4388 C CA . GLY A 1 536 ? 4.754 38.719 14.742 1 81.75 536 GLY A CA 1
ATOM 4389 C C . GLY A 1 536 ? 3.369 39.312 14.617 1 81.75 536 GLY A C 1
ATOM 4390 O O . GLY A 1 536 ? 3.221 40.438 14.133 1 81.75 536 GLY A O 1
ATOM 4391 N N . PRO A 1 537 ? 2.412 38.625 15.148 1 85.62 537 PRO A N 1
ATOM 4392 C CA . PRO A 1 537 ? 1.05 39.188 15.094 1 85.62 537 PRO A CA 1
ATOM 4393 C C . PRO A 1 537 ? 0.911 40.531 15.805 1 85.62 537 PRO A C 1
ATOM 4395 O O . PRO A 1 537 ? 0.126 41.375 15.375 1 85.62 537 PRO A O 1
ATOM 4398 N N . LEU A 1 538 ? 1.652 40.75 16.828 1 86.56 538 LEU A N 1
ATOM 4399 C CA . LEU A 1 538 ? 1.597 42 17.547 1 86.56 538 LEU A CA 1
ATOM 4400 C C . LEU A 1 538 ? 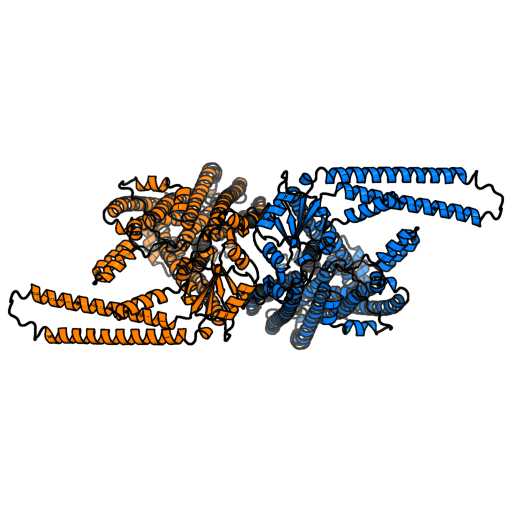2.109 43.156 16.688 1 86.56 538 LEU A C 1
ATOM 4402 O O . LEU A 1 538 ? 1.495 44.219 16.641 1 86.56 538 LEU A O 1
ATOM 4406 N N . ILE A 1 539 ? 3.209 42.875 16.031 1 87 539 ILE A N 1
ATOM 4407 C CA . ILE A 1 539 ? 3.805 43.906 15.188 1 87 539 ILE A CA 1
ATOM 4408 C C . ILE A 1 539 ? 2.908 44.156 13.977 1 87 539 ILE A C 1
ATOM 4410 O O . ILE A 1 539 ? 2.697 45.312 13.594 1 87 539 ILE A O 1
ATOM 4414 N N . VAL A 1 540 ? 2.395 43.188 13.469 1 87.12 540 VAL A N 1
ATOM 4415 C CA . VAL A 1 540 ? 1.538 43.344 12.297 1 87.12 540 VAL A CA 1
ATOM 4416 C C . VAL A 1 540 ? 0.264 44.094 12.68 1 87.12 540 VAL A C 1
ATOM 4418 O O . VAL A 1 540 ? -0.192 44.969 11.938 1 87.12 540 VAL A O 1
ATOM 4421 N N . ARG A 1 541 ? -0.364 43.719 13.781 1 86.25 541 ARG A N 1
ATOM 4422 C CA . ARG A 1 541 ? -1.554 44.406 14.266 1 86.25 541 ARG A CA 1
ATOM 4423 C C . ARG A 1 541 ? -1.267 45.875 14.5 1 86.25 541 ARG A C 1
ATOM 4425 O O . ARG A 1 541 ? -2.051 46.75 14.094 1 86.25 541 ARG A O 1
ATOM 4432 N N . TRP A 1 542 ? -0.147 46.156 15.125 1 86.44 542 TRP A N 1
ATOM 4433 C CA . TRP A 1 542 ? 0.222 47.531 15.414 1 86.44 542 TRP A CA 1
ATOM 4434 C C . TRP A 1 542 ? 0.451 48.312 14.133 1 86.44 542 TRP A C 1
ATOM 4436 O O . TRP A 1 542 ? -0.009 49.438 14 1 86.44 542 TRP A O 1
ATOM 4446 N N . PHE A 1 543 ? 1.148 47.688 13.227 1 90.44 543 PHE A N 1
ATOM 4447 C CA . PHE A 1 543 ? 1.454 48.312 11.953 1 90.44 543 PHE A CA 1
ATOM 4448 C C . PHE A 1 543 ? 0.181 48.562 11.148 1 90.44 543 PHE A C 1
ATOM 4450 O O . PHE A 1 543 ? -0.001 49.656 10.578 1 90.44 543 PHE A O 1
ATOM 4457 N N . LYS A 1 544 ? -0.766 47.625 11.102 1 90.31 544 LYS A N 1
ATOM 4458 C CA . LYS A 1 544 ? -1.998 47.75 10.328 1 90.31 544 LYS A CA 1
ATOM 4459 C C . LYS A 1 544 ? -2.947 48.781 10.961 1 90.31 544 LYS A C 1
ATOM 4461 O O . LYS A 1 544 ? -3.613 49.531 10.258 1 90.31 544 LYS A O 1
ATOM 4466 N N . LEU A 1 545 ? -3.059 48.812 12.297 1 88 545 LEU A N 1
ATOM 4467 C CA . LEU A 1 545 ? -3.959 49.75 12.992 1 88 545 LEU A CA 1
ATOM 4468 C C . LEU A 1 545 ? -3.471 51.188 12.867 1 88 545 LEU A C 1
ATOM 4470 O O . LEU A 1 545 ? -4.277 52.094 12.758 1 88 545 LEU A O 1
ATOM 4474 N N . HIS A 1 546 ? -2.092 51.344 12.828 1 88.31 546 HIS A N 1
ATOM 4475 C CA . HIS A 1 546 ? -1.557 52.719 12.859 1 88.31 546 HIS A CA 1
ATOM 4476 C C . HIS A 1 546 ? -1.306 53.25 11.453 1 88.31 546 HIS A C 1
ATOM 4478 O O . HIS A 1 546 ? -1.463 54.438 11.195 1 88.31 546 HIS A O 1
ATOM 4484 N N . TRP A 1 547 ? -0.996 52.312 10.5 1 88.94 547 TRP A N 1
ATOM 4485 C CA . TRP A 1 547 ? -0.532 52.844 9.211 1 88.94 547 TRP A CA 1
ATOM 4486 C C . TRP A 1 547 ? -1.521 52.5 8.102 1 88.94 547 TRP A C 1
ATOM 4488 O O . TRP A 1 547 ? -1.493 53.094 7.031 1 88.94 547 TRP A O 1
ATOM 4498 N N . ILE A 1 548 ? -2.293 51.438 8.258 1 86.31 548 ILE A N 1
ATOM 4499 C CA . ILE A 1 548 ? -3.07 50.969 7.117 1 86.31 548 ILE A CA 1
ATOM 4500 C C . ILE A 1 548 ? -4.555 51.219 7.371 1 86.31 548 ILE A C 1
ATOM 4502 O O . ILE A 1 548 ? -5.246 51.812 6.535 1 86.31 548 ILE A O 1
ATOM 4506 N N . ALA A 1 549 ? -5.078 50.75 8.586 1 87.5 549 ALA A N 1
ATOM 4507 C CA . ALA A 1 549 ? -6.508 50.844 8.859 1 87.5 549 ALA A CA 1
ATOM 4508 C C . ALA A 1 549 ? -6.93 52.25 9.18 1 87.5 549 ALA A C 1
ATOM 4510 O O . ALA A 1 549 ? -6.441 52.844 10.141 1 87.5 549 ALA A O 1
ATOM 4511 N N . LYS A 1 550 ? -7.805 52.844 8.328 1 84.81 550 LYS A N 1
ATOM 4512 C CA . LYS A 1 550 ? -8.266 54.219 8.531 1 84.81 550 LYS A CA 1
ATOM 4513 C C . LYS A 1 550 ? -9.758 54.25 8.875 1 84.81 550 LYS A C 1
ATOM 4515 O O . LYS A 1 550 ? -10.18 55 9.75 1 84.81 550 LYS A O 1
ATOM 4520 N N . THR A 1 551 ? -10.43 53.25 8.258 1 85.94 551 THR A N 1
ATOM 4521 C CA . THR A 1 551 ? -11.859 53.219 8.523 1 85.94 551 THR A CA 1
ATOM 4522 C C . THR A 1 551 ? -12.164 52.312 9.711 1 85.94 551 THR A C 1
ATOM 4524 O O . THR A 1 551 ? -11.32 51.5 10.117 1 85.94 551 THR A O 1
ATOM 4527 N N . GLU A 1 552 ? -13.359 52.469 10.305 1 84.06 552 GLU A N 1
ATOM 4528 C CA . GLU A 1 552 ? -13.766 51.656 11.445 1 84.06 552 GLU A CA 1
ATOM 4529 C C . GLU A 1 552 ? -13.93 50.188 11.055 1 84.06 552 GLU A C 1
ATOM 4531 O O . GLU A 1 552 ? -13.602 49.281 11.836 1 84.06 552 GLU A O 1
ATOM 4536 N N . ARG A 1 553 ? -14.352 49.938 9.945 1 85.12 553 ARG A N 1
ATOM 4537 C CA . ARG A 1 553 ? -14.523 48.562 9.477 1 85.12 553 ARG A CA 1
ATOM 4538 C C . ARG A 1 553 ? -13.18 47.875 9.281 1 85.12 553 ARG A C 1
ATOM 4540 O O . ARG A 1 553 ? -13.023 46.719 9.609 1 85.12 553 ARG A O 1
ATOM 4547 N N . GLU A 1 554 ? -12.289 48.594 8.773 1 87.19 554 GLU A N 1
ATOM 4548 C CA . GLU A 1 554 ? -10.961 48.031 8.578 1 87.19 554 GLU A CA 1
ATOM 4549 C C . GLU A 1 554 ? -10.273 47.75 9.914 1 87.19 554 GLU A C 1
ATOM 4551 O O . GLU A 1 554 ? -9.594 46.75 10.062 1 87.19 554 GLU A O 1
ATOM 4556 N N . LYS A 1 555 ? -10.5 48.719 10.805 1 87.44 555 LYS A N 1
ATOM 4557 C CA . LYS A 1 555 ? -9.914 48.5 12.125 1 87.44 555 LYS A CA 1
ATOM 4558 C C . LYS A 1 555 ? -10.508 47.281 12.812 1 87.44 555 LYS A C 1
ATOM 4560 O O . LYS A 1 555 ? -9.789 46.469 13.406 1 87.44 555 LYS A O 1
ATOM 4565 N N . ASN A 1 556 ? -11.75 47.156 12.656 1 84.25 556 ASN A N 1
ATOM 4566 C CA . ASN A 1 556 ? -12.414 46.031 13.258 1 84.25 556 ASN A CA 1
ATOM 4567 C C . ASN A 1 556 ? -11.984 44.719 12.594 1 84.25 556 ASN A C 1
ATOM 4569 O O . ASN A 1 556 ? -11.859 43.688 13.258 1 84.25 556 ASN A O 1
ATOM 4573 N N . LYS A 1 557 ? -11.734 44.812 11.375 1 84.56 557 LYS A N 1
ATOM 4574 C CA . LYS A 1 557 ? -11.289 43.625 10.664 1 84.56 557 LYS A CA 1
ATOM 4575 C C . LYS A 1 557 ? -9.898 43.188 11.125 1 84.56 557 LYS A C 1
ATOM 4577 O O . LYS A 1 557 ? -9.609 42 11.227 1 84.56 557 LYS A O 1
ATOM 4582 N N . VAL A 1 558 ? -9.133 44.125 11.391 1 86.25 558 VAL A N 1
ATOM 4583 C CA . VAL A 1 558 ? -7.773 43.844 11.852 1 86.25 558 VAL A CA 1
ATOM 4584 C C . VAL A 1 558 ? -7.82 43.25 13.258 1 86.25 558 VAL A C 1
ATOM 4586 O O . VAL A 1 558 ? -7.074 42.312 13.57 1 86.25 558 VAL A O 1
ATOM 4589 N N . ILE A 1 559 ? -8.719 43.75 14.047 1 83 559 ILE A N 1
ATOM 4590 C CA . ILE A 1 559 ? -8.836 43.281 15.422 1 83 559 ILE A CA 1
ATOM 4591 C C . ILE A 1 559 ? -9.43 41.875 15.453 1 83 559 ILE A C 1
ATOM 4593 O O . ILE A 1 559 ? -8.953 41 16.188 1 83 559 ILE A O 1
ATOM 4597 N N . THR A 1 560 ? -10.312 41.656 14.586 1 80.75 560 THR A N 1
ATOM 4598 C CA . THR A 1 560 ? -11.023 40.375 14.594 1 80.75 560 THR A CA 1
ATOM 4599 C C . THR A 1 560 ? -10.188 39.281 13.922 1 80.75 560 THR A C 1
ATOM 4601 O O . THR A 1 560 ? -10.359 38.094 14.211 1 80.75 560 THR A O 1
ATOM 4604 N N . ASN A 1 561 ? -9.297 39.688 13.039 1 79.12 561 ASN A N 1
ATOM 4605 C CA . ASN A 1 561 ? -8.469 38.719 12.336 1 79.12 561 ASN A CA 1
ATOM 4606 C C . ASN A 1 561 ? -7.012 38.781 12.797 1 79.12 561 ASN A C 1
ATOM 4608 O O . ASN A 1 561 ? -6.102 38.469 12.039 1 79.12 561 ASN A O 1
ATOM 4612 N N . ALA A 1 562 ? -6.871 39.156 13.984 1 74.12 562 ALA A N 1
ATOM 4613 C CA . ALA A 1 562 ? -5.523 39.406 14.492 1 74.12 562 ALA A CA 1
ATOM 4614 C C . ALA A 1 562 ? -4.75 38.094 14.617 1 74.12 562 ALA A C 1
ATOM 4616 O O . ALA A 1 562 ? -3.537 38.062 14.383 1 74.12 562 ALA A O 1
ATOM 4617 N N . ILE A 1 563 ? -5.516 37.094 15 1 75.81 563 ILE A N 1
ATOM 4618 C CA . ILE A 1 563 ? -4.824 35.812 15.234 1 75.81 563 ILE A CA 1
ATOM 4619 C C . ILE A 1 563 ? -5.289 34.781 14.211 1 75.81 563 ILE A C 1
ATOM 4621 O O . ILE A 1 563 ? -6.473 34.719 13.883 1 75.81 563 ILE A O 1
ATOM 4625 N N . GLN A 1 564 ? -4.199 34.219 13.68 1 75.12 564 GLN A N 1
ATOM 4626 C CA . GLN A 1 564 ? -4.477 33.156 12.727 1 75.12 564 GLN A CA 1
ATOM 4627 C C . GLN A 1 564 ? -4.73 31.828 13.445 1 75.12 564 GLN A C 1
ATOM 4629 O O . GLN A 1 564 ? -4.41 31.688 14.633 1 75.12 564 GLN A O 1
ATOM 4634 N N . ALA A 1 565 ? -5.41 30.969 12.781 1 83 565 ALA A N 1
ATOM 4635 C CA . ALA A 1 565 ? -5.656 29.625 13.289 1 83 565 ALA A CA 1
ATOM 4636 C C . ALA A 1 565 ? -4.344 28.875 13.531 1 83 565 ALA A C 1
ATOM 4638 O O . ALA A 1 565 ? -3.316 29.219 12.938 1 83 565 ALA A O 1
ATOM 4639 N N . PHE A 1 566 ? -4.32 28.062 14.539 1 88.56 566 PHE A N 1
ATOM 4640 C CA . PHE A 1 566 ? -3.156 27.25 14.836 1 88.56 566 PHE A CA 1
ATOM 4641 C C . PHE A 1 566 ? -2.797 26.359 13.648 1 88.56 566 PHE A C 1
ATOM 4643 O O . PHE A 1 566 ? -3.605 25.531 13.211 1 88.56 566 PHE A O 1
ATOM 4650 N N . HIS A 1 567 ? -1.662 26.594 13.062 1 89.25 567 HIS A N 1
ATOM 4651 C CA . HIS A 1 567 ? -1.227 25.797 11.914 1 89.25 567 HIS A CA 1
ATOM 4652 C C . HIS A 1 567 ? -0.631 24.469 12.367 1 89.25 567 HIS A C 1
ATOM 4654 O O . HIS A 1 567 ? 0.592 24.328 12.445 1 89.25 567 HIS A O 1
ATOM 4660 N N . TYR A 1 568 ? -1.396 23.516 12.508 1 93 568 TYR A N 1
ATOM 4661 C CA . TYR A 1 568 ? -0.97 22.219 13.016 1 93 568 TYR A CA 1
ATOM 4662 C C . TYR A 1 568 ? 0.092 21.594 12.109 1 93 568 TYR A C 1
ATOM 4664 O O . TYR A 1 568 ? 1.04 20.969 12.594 1 93 568 TYR A O 1
ATOM 4672 N N . SER A 1 569 ? -0.02 21.781 10.781 1 92.81 569 SER A N 1
ATOM 4673 C CA . SER A 1 569 ? 0.897 21.172 9.828 1 92.81 569 SER A CA 1
ATOM 4674 C C . SER A 1 569 ? 2.328 21.641 10.055 1 92.81 569 SER A C 1
ATOM 4676 O O . SER A 1 569 ? 3.256 20.828 10.109 1 92.81 569 SER A O 1
ATOM 4678 N N . SER A 1 570 ? 2.512 22.938 10.273 1 92.81 570 SER A N 1
ATOM 4679 C CA . SER A 1 570 ? 3.842 23.5 10.477 1 92.81 570 SER A CA 1
ATOM 4680 C C . SER A 1 570 ? 4.414 23.078 11.828 1 92.81 570 SER A C 1
ATOM 4682 O O . SER A 1 570 ? 5.598 22.75 11.938 1 92.81 570 SER A O 1
ATOM 4684 N N . HIS A 1 571 ? 3.561 23.047 12.82 1 93.69 571 HIS A N 1
ATOM 4685 C CA . HIS A 1 571 ? 4.023 22.703 14.164 1 93.69 571 HIS A CA 1
ATOM 4686 C C . HIS A 1 571 ? 4.379 21.219 14.258 1 93.69 571 HIS A C 1
ATOM 4688 O O . HIS A 1 571 ? 5.363 20.859 14.906 1 93.69 571 HIS A O 1
ATOM 4694 N N . TYR A 1 572 ? 3.582 20.359 13.602 1 95.44 572 TYR A N 1
ATOM 4695 C CA . TYR A 1 572 ? 3.908 18.938 13.57 1 95.44 572 TYR A CA 1
ATOM 4696 C C . TYR A 1 572 ? 5.242 18.688 12.875 1 95.44 572 TYR A C 1
ATOM 4698 O O . TYR A 1 572 ? 6.062 17.906 13.344 1 95.44 572 TYR A O 1
ATOM 4706 N N . GLY A 1 573 ? 5.398 19.391 11.766 1 93.12 573 GLY A N 1
ATOM 4707 C CA . GLY A 1 573 ? 6.645 19.219 11.031 1 93.12 573 GLY A CA 1
ATOM 4708 C C . GLY A 1 573 ? 7.867 19.656 11.812 1 93.12 573 GLY A C 1
ATOM 4709 O O . GLY A 1 573 ? 8.852 18.922 11.891 1 93.12 573 GLY A O 1
ATOM 4710 N N . SER A 1 574 ? 7.789 20.797 12.453 1 93.31 574 SER A N 1
ATOM 4711 C CA . SER A 1 574 ? 8.914 21.344 13.211 1 93.31 574 SER A CA 1
ATOM 4712 C C . SER A 1 574 ? 9.219 20.5 14.438 1 93.31 574 SER A C 1
ATOM 4714 O O . SER A 1 574 ? 10.391 20.281 14.773 1 93.31 574 SER A O 1
ATOM 4716 N N . ALA A 1 575 ? 8.188 20.047 15.047 1 95.75 575 ALA A N 1
ATOM 4717 C CA . ALA A 1 575 ? 8.398 19.219 16.234 1 95.75 575 ALA A CA 1
ATOM 4718 C C . ALA A 1 575 ? 8.914 17.844 15.852 1 95.75 575 ALA A C 1
ATOM 4720 O O . ALA A 1 575 ? 9.727 17.25 16.578 1 95.75 575 ALA A O 1
ATOM 4721 N N . PHE A 1 576 ? 8.484 17.375 14.75 1 96.31 576 PHE A N 1
ATOM 4722 C CA . PHE A 1 576 ? 8.875 16.031 14.367 1 96.31 576 PHE A CA 1
ATOM 4723 C C . PHE A 1 576 ? 10.359 15.977 14 1 96.31 576 PHE A C 1
ATOM 4725 O O . PHE A 1 576 ? 11.031 14.977 14.258 1 96.31 576 PHE A O 1
ATOM 4732 N N . ILE A 1 577 ? 10.867 16.969 13.359 1 95.38 577 ILE A N 1
ATOM 4733 C CA . ILE A 1 577 ? 12.281 16.938 13 1 95.38 577 ILE A CA 1
ATOM 4734 C C . ILE A 1 577 ? 13.133 16.812 14.266 1 95.38 577 ILE A C 1
ATOM 4736 O O . ILE A 1 577 ? 14.18 16.156 14.25 1 95.38 577 ILE A O 1
ATOM 4740 N N . VAL A 1 578 ? 12.68 17.406 15.328 1 96.31 578 VAL A N 1
ATOM 4741 C CA . VAL A 1 578 ? 13.406 17.297 16.594 1 96.31 578 VAL A CA 1
ATOM 4742 C C . VAL A 1 578 ? 13.344 15.859 17.109 1 96.31 578 VAL A C 1
ATOM 4744 O O . VAL A 1 578 ? 14.344 15.32 17.578 1 96.31 578 VAL A O 1
ATOM 4747 N N . VAL A 1 579 ? 12.156 15.258 16.969 1 96.88 579 VAL A N 1
ATOM 4748 C CA . VAL A 1 579 ? 12.031 13.844 17.328 1 96.88 579 VAL A CA 1
ATOM 4749 C C . VAL A 1 579 ? 12.969 13.008 16.469 1 96.88 579 VAL A C 1
ATOM 4751 O O . VAL A 1 579 ? 13.656 12.117 16.969 1 96.88 579 VAL A O 1
ATOM 4754 N N . PHE A 1 580 ? 12.977 13.297 15.258 1 96.44 580 PHE A N 1
ATOM 4755 C CA . PHE A 1 580 ? 13.82 12.602 14.289 1 96.44 580 PHE A CA 1
ATOM 4756 C C . PHE A 1 580 ? 15.281 12.672 14.703 1 96.44 580 PHE A C 1
ATOM 4758 O O . PHE A 1 580 ? 15.969 11.648 14.766 1 96.44 580 PHE A O 1
ATOM 4765 N N . LEU A 1 581 ? 15.727 13.836 15.023 1 95.69 581 LEU A N 1
ATOM 4766 C CA . LEU A 1 581 ? 17.125 14.055 15.367 1 95.69 581 LEU A CA 1
ATOM 4767 C C . LEU A 1 581 ? 17.469 13.375 16.688 1 95.69 581 LEU A C 1
ATOM 4769 O O . LEU A 1 581 ? 18.547 12.789 16.844 1 95.69 581 LEU A O 1
ATOM 4773 N N . CYS A 1 582 ? 16.594 13.516 17.609 1 96.5 582 CYS A N 1
ATOM 4774 C CA . CYS A 1 582 ? 16.812 12.906 18.922 1 96.5 582 CYS A CA 1
ATOM 4775 C C . CYS A 1 582 ? 16.922 11.391 18.797 1 96.5 582 CYS A C 1
ATOM 4777 O O . CYS A 1 582 ? 17.797 10.773 19.406 1 96.5 582 CYS A O 1
ATOM 4779 N N . LEU A 1 583 ? 16.078 10.797 18 1 96.31 583 LEU A N 1
ATOM 4780 C CA . LEU A 1 583 ? 16.125 9.352 17.828 1 96.31 583 LEU A CA 1
ATOM 4781 C C . LEU A 1 583 ? 17.359 8.945 17.016 1 96.31 583 LEU A C 1
ATOM 4783 O O . LEU A 1 583 ? 18.031 7.961 17.344 1 96.31 583 LEU A O 1
ATOM 4787 N N . MET A 1 584 ? 17.656 9.711 16.062 1 93.5 584 MET A N 1
ATOM 4788 C CA . MET A 1 584 ? 18.781 9.414 15.172 1 93.5 584 MET A CA 1
ATOM 4789 C C . MET A 1 584 ? 20.094 9.422 15.945 1 93.5 584 MET A C 1
ATOM 4791 O O . MET A 1 584 ? 20.953 8.57 15.727 1 93.5 584 MET A O 1
ATOM 4795 N N . TYR A 1 585 ? 20.281 10.328 16.875 1 92.69 585 TYR A N 1
ATOM 4796 C CA . TYR A 1 585 ? 21.562 10.523 17.531 1 92.69 585 TYR A CA 1
ATOM 4797 C C . TYR A 1 585 ? 21.5 10.039 18.984 1 92.69 585 TYR A C 1
ATOM 4799 O O . TYR A 1 585 ? 22.422 10.273 19.75 1 92.69 585 TYR A O 1
ATOM 4807 N N . SER A 1 586 ? 20.438 9.359 19.328 1 93.88 586 SER A N 1
ATOM 4808 C CA . SER A 1 586 ? 20.266 8.906 20.703 1 93.88 586 SER A CA 1
ATOM 4809 C C . SER A 1 586 ? 21.406 7.988 21.125 1 93.88 586 SER A C 1
ATOM 4811 O O . SER A 1 586 ? 21.859 8.047 22.266 1 93.88 586 SER A O 1
ATOM 4813 N N . VAL A 1 587 ? 21.906 7.191 20.203 1 92.31 587 VAL A N 1
ATOM 4814 C CA . VAL A 1 587 ? 22.969 6.254 20.547 1 92.31 587 VAL A CA 1
ATOM 4815 C C . VAL A 1 587 ? 24.328 6.875 20.219 1 92.31 587 VAL A C 1
ATOM 4817 O O . VAL A 1 587 ? 25.281 6.727 20.984 1 92.31 587 VAL A O 1
ATOM 4820 N N . MET A 1 588 ? 24.406 7.645 19.188 1 89.19 588 MET A N 1
ATOM 4821 C CA . MET A 1 588 ? 25.672 8.234 18.734 1 89.19 588 MET A CA 1
ATOM 4822 C C . MET A 1 588 ? 26.109 9.344 19.688 1 89.19 588 MET A C 1
ATOM 4824 O O . MET A 1 588 ? 27.297 9.414 20.062 1 89.19 588 MET A O 1
ATOM 4828 N N . SER A 1 589 ? 25.234 10.195 20 1 90.06 589 SER A N 1
ATOM 4829 C CA . SER A 1 589 ? 25.453 11.305 20.938 1 90.06 589 SER A CA 1
ATOM 4830 C C . SER A 1 589 ? 24.281 11.445 21.906 1 90.06 589 SER A C 1
ATOM 4832 O O . SER A 1 589 ? 23.469 12.359 21.766 1 90.06 589 SER A O 1
ATOM 4834 N N . PRO A 1 590 ? 24.25 10.648 22.938 1 92.12 590 PRO A N 1
ATOM 4835 C CA . PRO A 1 590 ? 23.078 10.531 23.797 1 92.12 590 PRO A CA 1
ATOM 4836 C C . PRO A 1 590 ? 22.75 11.836 24.531 1 92.12 590 PRO A C 1
ATOM 4838 O O . PRO A 1 590 ? 21.625 12.023 24.984 1 92.12 590 PRO A O 1
ATOM 4841 N N . PHE A 1 591 ? 23.656 12.766 24.625 1 91.81 591 PHE A N 1
ATOM 4842 C CA . PHE A 1 591 ? 23.406 14.016 25.344 1 91.81 591 PHE A CA 1
ATOM 4843 C C . PHE A 1 591 ? 22.375 14.859 24.609 1 91.81 591 PHE A C 1
ATOM 4845 O O . PHE A 1 591 ? 21.766 15.766 25.203 1 91.81 591 PHE A O 1
ATOM 4852 N N . ILE A 1 592 ? 22.125 14.625 23.344 1 93.69 592 ILE A N 1
ATOM 4853 C CA . ILE A 1 592 ? 21.141 15.344 22.547 1 93.69 592 ILE A CA 1
ATOM 4854 C C . ILE A 1 592 ? 19.75 15.18 23.156 1 93.69 592 ILE A C 1
ATOM 4856 O O . ILE A 1 592 ? 18.891 16.047 23.031 1 93.69 592 ILE A O 1
ATOM 4860 N N . LEU A 1 593 ? 19.531 14.109 23.906 1 96.62 593 LEU A N 1
ATOM 4861 C CA . LEU A 1 593 ? 18.234 13.797 24.516 1 96.62 593 LEU A CA 1
ATOM 4862 C C . LEU A 1 593 ? 17.906 14.789 25.625 1 96.62 593 LEU A C 1
ATOM 4864 O O . LEU A 1 593 ? 16.734 15.078 25.859 1 96.62 593 LEU A O 1
ATOM 4868 N N . PHE A 1 594 ? 18.906 15.289 26.219 1 94.75 594 PHE A N 1
ATOM 4869 C CA . PHE A 1 594 ? 18.688 16.297 27.25 1 94.75 594 PHE A CA 1
ATOM 4870 C C . PHE A 1 594 ? 18.094 17.562 26.641 1 94.75 594 PHE A C 1
ATOM 4872 O O . PHE A 1 594 ? 17.156 18.141 27.188 1 94.75 594 PHE A O 1
ATOM 4879 N N . PHE A 1 595 ? 18.625 17.984 25.594 1 95.19 595 PHE A N 1
ATOM 4880 C CA . PHE A 1 595 ? 18.125 19.172 24.906 1 95.19 595 PHE A CA 1
ATOM 4881 C C . PHE A 1 595 ? 16.75 18.906 24.297 1 95.19 595 PHE A C 1
ATOM 4883 O O . PHE A 1 595 ? 15.922 19.797 24.188 1 95.19 595 PHE A O 1
ATOM 4890 N N . GLY A 1 596 ? 16.516 17.625 23.875 1 97.06 596 GLY A N 1
ATOM 4891 C CA . GLY A 1 596 ? 15.188 17.266 23.438 1 97.06 596 GLY A CA 1
ATOM 4892 C C . GLY A 1 596 ? 14.141 17.391 24.531 1 97.06 596 GLY A C 1
ATOM 4893 O O . GLY A 1 596 ? 13.023 17.844 24.281 1 97.06 596 GLY A O 1
ATOM 4894 N N . CYS A 1 597 ? 14.531 17.062 25.734 1 97.5 597 CYS A N 1
ATOM 4895 C CA . CYS A 1 597 ? 13.633 17.203 26.875 1 97.5 597 CYS A CA 1
ATOM 4896 C C . CYS A 1 597 ? 13.25 18.656 27.094 1 97.5 597 CYS A C 1
ATOM 4898 O O . CYS A 1 597 ? 12.078 18.969 27.328 1 97.5 597 CYS A O 1
ATOM 4900 N N . ILE A 1 598 ? 14.195 19.484 26.969 1 96.31 598 ILE A N 1
ATOM 4901 C CA . ILE A 1 598 ? 13.953 20.906 27.156 1 96.31 598 ILE A CA 1
ATOM 4902 C C . ILE A 1 598 ? 13.023 21.438 26.062 1 96.31 598 ILE A C 1
ATOM 4904 O O . ILE A 1 598 ? 12.078 22.172 26.344 1 96.31 598 ILE A O 1
ATOM 4908 N N . TYR A 1 599 ? 13.25 21.016 24.891 1 97.38 599 TYR A N 1
ATOM 4909 C CA . TYR A 1 599 ? 12.445 21.438 23.75 1 97.38 599 TYR A CA 1
ATOM 4910 C C . TYR A 1 599 ? 10.984 21.047 23.953 1 97.38 599 TYR A C 1
ATOM 4912 O O . TYR A 1 599 ? 10.094 21.891 23.812 1 97.38 599 TYR A O 1
ATOM 4920 N N . PHE A 1 600 ? 10.703 19.844 24.312 1 98.12 600 PHE A N 1
ATOM 4921 C CA . PHE A 1 600 ? 9.336 19.344 24.375 1 98.12 600 PHE A CA 1
ATOM 4922 C C . PHE A 1 600 ? 8.648 19.828 25.656 1 98.12 600 PHE A C 1
ATOM 4924 O O . PHE A 1 600 ? 7.438 20.078 25.656 1 98.12 600 PHE A O 1
ATOM 4931 N N . ALA A 1 601 ? 9.414 19.984 26.688 1 96.5 601 ALA A N 1
ATOM 4932 C CA . ALA A 1 601 ? 8.82 20.5 27.922 1 96.5 601 ALA A CA 1
ATOM 4933 C C . ALA A 1 601 ? 8.367 21.938 27.766 1 96.5 601 ALA A C 1
ATOM 4935 O O . ALA A 1 601 ? 7.211 22.281 28.031 1 96.5 601 ALA A O 1
ATOM 4936 N N . TRP A 1 602 ? 9.289 22.734 27.281 1 96.19 602 TRP A N 1
ATOM 4937 C CA . TRP A 1 602 ? 8.969 24.156 27.094 1 96.19 602 TRP A CA 1
ATOM 4938 C C . TRP A 1 602 ? 7.992 24.328 25.922 1 96.19 602 TRP A C 1
ATOM 4940 O O . TRP A 1 602 ? 7.074 25.156 26 1 96.19 602 TRP A O 1
ATOM 4950 N N . GLY A 1 603 ? 8.164 23.594 24.906 1 96.5 603 GLY A N 1
ATOM 4951 C CA . GLY A 1 603 ? 7.266 23.641 23.766 1 96.5 603 GLY A CA 1
ATOM 4952 C C . GLY A 1 603 ? 5.84 23.25 24.109 1 96.5 603 GLY A C 1
ATOM 4953 O O . GLY A 1 603 ? 4.887 23.859 23.625 1 96.5 603 GLY A O 1
ATOM 4954 N N . LEU A 1 604 ? 5.715 22.25 24.922 1 96.62 604 LEU A N 1
ATOM 4955 C CA . LEU A 1 604 ? 4.387 21.797 25.344 1 96.62 604 LEU A CA 1
ATOM 4956 C C . LEU A 1 604 ? 3.676 22.891 26.141 1 96.62 604 LEU A C 1
ATOM 4958 O O . LEU A 1 604 ? 2.482 23.125 25.953 1 96.62 604 LEU A O 1
ATOM 4962 N N . CYS A 1 605 ? 4.367 23.578 26.953 1 95.19 605 CYS A N 1
ATOM 4963 C CA . CYS A 1 605 ? 3.779 24.641 27.766 1 95.19 605 CYS A CA 1
ATOM 4964 C C . CYS A 1 605 ? 3.316 25.797 26.891 1 95.19 605 CYS A C 1
ATOM 4966 O O . CYS A 1 605 ? 2.188 26.266 27.016 1 95.19 605 CYS A O 1
ATOM 4968 N N . VAL A 1 606 ? 4.125 26.156 25.984 1 95.25 606 VAL A N 1
ATOM 4969 C CA . VAL A 1 606 ? 3.83 27.297 25.141 1 95.25 606 VAL A CA 1
ATOM 4970 C C . VAL A 1 606 ? 2.695 26.953 24.188 1 95.25 606 VAL A C 1
ATOM 4972 O O . VAL A 1 606 ? 1.735 27.719 24.047 1 95.25 606 VAL A O 1
ATOM 4975 N N . THR A 1 607 ? 2.752 25.844 23.562 1 95.56 607 THR A N 1
ATOM 4976 C CA . THR A 1 607 ? 1.747 25.484 22.562 1 95.56 607 THR A CA 1
ATOM 4977 C C . THR A 1 607 ? 0.405 25.203 23.234 1 95.56 607 THR A C 1
ATOM 4979 O O . THR A 1 607 ? -0.65 25.516 22.688 1 95.56 607 THR A O 1
ATOM 4982 N N . LYS A 1 608 ? 0.492 24.594 24.328 1 95.56 608 LYS A N 1
ATOM 4983 C CA . LYS A 1 608 ? -0.749 24.344 25.047 1 95.56 608 LYS A CA 1
ATOM 4984 C C . LYS A 1 608 ? -1.423 25.656 25.453 1 95.56 608 LYS A C 1
ATOM 4986 O O . LYS A 1 608 ? -2.65 25.766 25.406 1 95.56 608 LYS A O 1
ATOM 4991 N N . TYR A 1 609 ? -0.659 26.609 25.859 1 94.19 609 TYR A N 1
ATOM 4992 C CA . TYR A 1 609 ? -1.228 27.906 26.172 1 94.19 609 TYR A CA 1
ATOM 4993 C C . TYR A 1 609 ? -1.874 28.547 24.953 1 94.19 609 TYR A C 1
ATOM 4995 O O . TYR A 1 609 ? -2.994 29.047 25.016 1 94.19 609 TYR A O 1
ATOM 5003 N N . GLN A 1 610 ? -1.202 28.5 23.922 1 94.19 610 GLN A N 1
ATOM 5004 C CA . GLN A 1 610 ? -1.724 29.094 22.688 1 94.19 610 GLN A CA 1
ATOM 5005 C C . GLN A 1 610 ? -3.002 28.391 22.234 1 94.19 610 GLN A C 1
ATOM 5007 O O . GLN A 1 610 ? -3.949 29.047 21.797 1 94.19 610 GLN A O 1
ATOM 5012 N N . LEU A 1 611 ? -3.084 27.109 22.375 1 94.19 611 LEU A N 1
ATOM 5013 C CA . LEU A 1 611 ? -4.25 26.344 21.969 1 94.19 611 LEU A CA 1
ATOM 5014 C C . LEU A 1 611 ? -5.434 26.594 22.891 1 94.19 611 LEU A C 1
ATOM 5016 O O . LEU A 1 611 ? -6.574 26.688 22.422 1 94.19 611 LEU A O 1
ATOM 5020 N N . ILE A 1 612 ? -5.184 26.797 24.141 1 94.25 612 ILE A N 1
ATOM 5021 C CA . ILE A 1 612 ? -6.258 26.906 25.125 1 94.25 612 ILE A CA 1
ATOM 5022 C C . ILE A 1 612 ? -6.793 28.328 25.141 1 94.25 612 ILE A C 1
ATOM 5024 O O . ILE A 1 612 ? -8.008 28.547 25.219 1 94.25 612 ILE A O 1
ATOM 5028 N N . TYR A 1 613 ? -5.883 29.359 24.922 1 93.06 613 TYR A N 1
ATOM 5029 C CA . TYR A 1 613 ? -6.336 30.719 25.203 1 93.06 613 TYR A CA 1
ATOM 5030 C C . TYR A 1 613 ? -6.277 31.578 23.953 1 93.06 613 TYR A C 1
ATOM 5032 O O . TYR A 1 613 ? -6.973 32.594 23.859 1 93.06 613 TYR A O 1
ATOM 5040 N N . VAL A 1 614 ? -5.562 31.219 23 1 93 614 VAL A N 1
ATOM 5041 C CA . VAL A 1 614 ? -5.285 32.188 21.953 1 93 614 VAL A CA 1
ATOM 5042 C C . VAL A 1 614 ? -5.887 31.734 20.641 1 93 614 VAL A C 1
ATOM 5044 O O . VAL A 1 614 ? -6.781 32.375 20.094 1 93 614 VAL A O 1
ATOM 5047 N N . ASN A 1 615 ? -5.539 30.562 20.172 1 92.06 615 ASN A N 1
ATOM 5048 C CA . ASN A 1 615 ? -5.855 30.141 18.812 1 92.06 615 ASN A CA 1
ATOM 5049 C C . ASN A 1 615 ? -7.258 29.547 18.734 1 92.06 615 ASN A C 1
ATOM 5051 O O . ASN A 1 615 ? -7.703 28.859 19.656 1 92.06 615 ASN A O 1
ATOM 5055 N N . VAL A 1 616 ? -7.887 29.906 17.625 1 90.44 616 VAL A N 1
ATOM 5056 C CA . VAL A 1 616 ? -9.195 29.359 17.297 1 90.44 616 VAL A CA 1
ATOM 5057 C C . VAL A 1 616 ? -9.172 28.781 15.883 1 90.44 616 VAL A C 1
ATOM 5059 O O . VAL A 1 616 ? -8.766 29.453 14.93 1 90.44 616 VAL A O 1
ATOM 5062 N N . SER A 1 617 ? -9.492 27.516 15.805 1 87.06 617 SER A N 1
ATOM 5063 C CA . SER A 1 617 ? -9.531 26.875 14.492 1 87.06 617 SER A CA 1
ATOM 5064 C C . SER A 1 617 ? -10.93 26.953 13.883 1 87.06 617 SER A C 1
ATOM 5066 O O . SER A 1 617 ? -11.922 26.781 14.594 1 87.06 617 SER A O 1
ATOM 5068 N N . MET A 1 618 ? -10.992 27.25 12.617 1 84.38 618 MET A N 1
ATOM 5069 C CA . MET A 1 618 ? -12.273 27.375 11.938 1 84.38 618 MET A CA 1
ATOM 5070 C C . MET A 1 618 ? -12.859 26 11.617 1 84.38 618 MET A C 1
ATOM 5072 O O . MET A 1 618 ? -14.078 25.844 11.492 1 84.38 618 MET A O 1
ATOM 5076 N N . TYR A 1 619 ? -11.984 25.062 11.43 1 87.25 619 TYR A N 1
ATOM 5077 C CA . TYR A 1 619 ? -12.469 23.719 11.156 1 87.25 619 TYR A CA 1
ATOM 5078 C C . TYR A 1 619 ? -11.648 22.688 11.906 1 87.25 619 TYR A C 1
ATOM 5080 O O . TYR A 1 619 ? -10.523 22.969 12.344 1 87.25 619 TYR A O 1
ATOM 5088 N N . GLU A 1 620 ? -12.289 21.578 12.164 1 88.31 620 GLU A N 1
ATOM 5089 C CA . GLU A 1 620 ? -11.648 20.453 12.852 1 88.31 620 GLU A CA 1
ATOM 5090 C C . GLU A 1 620 ? -11.258 19.359 11.867 1 88.31 620 GLU A C 1
ATOM 5092 O O . GLU A 1 620 ? -12.055 18.984 11.008 1 88.31 620 GLU A O 1
ATOM 5097 N N . ALA A 1 621 ? -10.094 18.922 11.906 1 88.56 621 ALA A N 1
ATOM 5098 C CA . ALA A 1 621 ? -9.602 17.891 11.008 1 88.56 621 ALA A CA 1
ATOM 5099 C C . ALA A 1 621 ? -9.859 16.5 11.586 1 88.56 621 ALA A C 1
ATOM 5101 O O . ALA A 1 621 ? -9.781 15.492 10.875 1 88.56 621 ALA A O 1
ATOM 5102 N N . GLY A 1 622 ? -10.219 16.375 12.812 1 90.38 622 GLY A N 1
ATOM 5103 C CA . GLY A 1 622 ? -10.484 15.078 13.43 1 90.38 622 GLY A CA 1
ATOM 5104 C C . GLY A 1 622 ? -9.219 14.289 13.727 1 90.38 622 GLY A C 1
ATOM 5105 O O . GLY A 1 622 ? -9.219 13.062 13.641 1 90.38 622 GLY A O 1
ATOM 5106 N N . GLY A 1 623 ? -8.117 14.914 13.93 1 91.75 623 GLY A N 1
ATOM 5107 C CA . GLY A 1 623 ? -6.871 14.25 14.289 1 91.75 623 GLY A CA 1
ATOM 5108 C C . GLY A 1 623 ? -6.215 13.531 13.125 1 91.75 623 GLY A C 1
ATOM 5109 O O . GLY A 1 623 ? -5.441 12.594 13.32 1 91.75 623 GLY A O 1
ATOM 5110 N N . VAL A 1 624 ? -6.441 13.891 11.93 1 89.94 624 VAL A N 1
ATOM 5111 C CA . VAL A 1 624 ? -5.992 13.156 10.75 1 89.94 624 VAL A CA 1
ATOM 5112 C C . VAL A 1 624 ? -4.48 13.297 10.602 1 89.94 624 VAL A C 1
ATOM 5114 O O . VAL A 1 624 ? -3.848 12.516 9.883 1 89.94 624 VAL A O 1
ATOM 5117 N N . HIS A 1 625 ? -3.816 14.18 11.328 1 91.31 625 HIS A N 1
ATOM 5118 C CA . HIS A 1 625 ? -2.373 14.383 11.234 1 91.31 625 HIS A CA 1
ATOM 5119 C C . HIS A 1 625 ? -1.618 13.281 11.977 1 91.31 625 HIS A C 1
ATOM 5121 O O . HIS A 1 625 ? -0.446 13.031 11.695 1 91.31 625 HIS A O 1
ATOM 5127 N N . PHE A 1 626 ? -2.252 12.625 12.859 1 91.81 626 PHE A N 1
ATOM 5128 C CA . PHE A 1 626 ? -1.563 11.664 13.719 1 91.81 626 PHE A CA 1
ATOM 5129 C C . PHE A 1 626 ? -1.103 10.453 12.914 1 91.81 626 PHE A C 1
ATOM 5131 O O . PHE A 1 626 ? 0.042 10.016 13.047 1 91.81 626 PHE A O 1
ATOM 5138 N N . PRO A 1 627 ? -1.932 9.867 12.117 1 91 627 PRO A N 1
ATOM 5139 C CA . PRO A 1 627 ? -1.456 8.711 11.359 1 91 627 PRO A CA 1
ATOM 5140 C C . PRO A 1 627 ? -0.245 9.039 10.484 1 91 627 PRO A C 1
ATOM 5142 O O . PRO A 1 627 ? 0.636 8.195 10.305 1 91 627 PRO A O 1
ATOM 5145 N N . THR A 1 628 ? -0.197 10.203 10.008 1 91.44 628 THR A N 1
ATOM 5146 C CA . THR A 1 628 ? 0.949 10.602 9.203 1 91.44 628 THR A CA 1
ATOM 5147 C C . THR A 1 628 ? 2.213 10.68 10.055 1 91.44 628 THR A C 1
ATOM 5149 O O . THR A 1 628 ? 3.291 10.273 9.609 1 91.44 628 THR A O 1
ATOM 5152 N N . VAL A 1 629 ? 2.08 11.18 11.203 1 94.06 629 VAL A N 1
ATOM 5153 C CA . VAL A 1 629 ? 3.213 11.266 12.117 1 94.06 629 VAL A CA 1
ATOM 5154 C C . VAL A 1 629 ? 3.65 9.867 12.539 1 94.06 629 VAL A C 1
ATOM 5156 O O . VAL A 1 629 ? 4.844 9.609 12.719 1 94.06 629 VAL A O 1
ATOM 5159 N N . PHE A 1 630 ? 2.666 8.961 12.656 1 94.75 630 PHE A N 1
ATOM 5160 C CA . PHE A 1 630 ? 2.965 7.578 12.992 1 94.75 630 PHE A CA 1
ATOM 5161 C C . PHE A 1 630 ? 3.875 6.949 11.945 1 94.75 630 PHE A C 1
ATOM 5163 O O . PHE A 1 630 ? 4.895 6.344 12.289 1 94.75 630 PHE A O 1
ATOM 5170 N N . TYR A 1 631 ? 3.574 7.152 10.758 1 93.81 631 TYR A N 1
ATOM 5171 C CA . TYR A 1 631 ? 4.383 6.555 9.703 1 93.81 631 TYR A CA 1
ATOM 5172 C C . TYR A 1 631 ? 5.738 7.242 9.594 1 93.81 631 TYR A C 1
ATOM 5174 O O . TYR A 1 631 ? 6.73 6.617 9.219 1 93.81 631 TYR A O 1
ATOM 5182 N N . SER A 1 632 ? 5.762 8.5 9.938 1 94.88 632 SER A N 1
ATOM 5183 C CA . SER A 1 632 ? 7.047 9.195 9.977 1 94.88 632 SER A CA 1
ATOM 5184 C C . SER A 1 632 ? 7.949 8.625 11.062 1 94.88 632 SER A C 1
ATOM 5186 O O . SER A 1 632 ? 9.164 8.508 10.875 1 94.88 632 SER A O 1
ATOM 5188 N N . TYR A 1 633 ? 7.355 8.258 12.172 1 96.19 633 TYR A N 1
ATOM 5189 C CA . TYR A 1 633 ? 8.109 7.617 13.242 1 96.19 633 TYR A CA 1
ATOM 5190 C C . TYR A 1 633 ? 8.711 6.297 12.773 1 96.19 633 TYR A C 1
ATOM 5192 O O . TYR A 1 633 ? 9.883 6.016 13.016 1 96.19 633 TYR A O 1
ATOM 5200 N N . ILE A 1 634 ? 7.898 5.527 12.094 1 96.5 634 ILE A N 1
ATOM 5201 C CA . ILE A 1 634 ? 8.328 4.211 11.641 1 96.5 634 ILE A CA 1
ATOM 5202 C C . ILE A 1 634 ? 9.461 4.363 10.617 1 96.5 634 ILE A C 1
ATOM 5204 O O . ILE A 1 634 ? 10.477 3.67 10.703 1 96.5 634 ILE A O 1
ATOM 5208 N N . ALA A 1 635 ? 9.281 5.254 9.75 1 94.19 635 ALA A N 1
ATOM 5209 C CA . ALA A 1 635 ? 10.32 5.508 8.766 1 94.19 635 ALA A CA 1
ATOM 5210 C C . ALA A 1 635 ? 11.617 5.961 9.438 1 94.19 635 ALA A C 1
ATOM 5212 O O . ALA A 1 635 ? 12.703 5.559 9.023 1 94.19 635 ALA A O 1
ATOM 5213 N N . THR A 1 636 ? 11.484 6.805 10.422 1 95.44 636 THR A N 1
ATOM 5214 C CA . THR A 1 636 ? 12.641 7.312 11.156 1 95.44 636 THR A CA 1
ATOM 5215 C C . THR A 1 636 ? 13.367 6.176 11.859 1 95.44 636 THR A C 1
ATOM 5217 O O . THR A 1 636 ? 14.594 6.09 11.805 1 95.44 636 THR A O 1
ATOM 5220 N N . LEU A 1 637 ? 12.648 5.309 12.484 1 96.81 637 LEU A N 1
ATOM 5221 C CA . LEU A 1 637 ? 13.258 4.195 13.211 1 96.81 637 LEU A CA 1
ATOM 5222 C C . LEU A 1 637 ? 13.977 3.248 12.258 1 96.81 637 LEU A C 1
ATOM 5224 O O . LEU A 1 637 ? 15.07 2.777 12.555 1 96.81 637 LEU A O 1
ATOM 5228 N N . ILE A 1 638 ? 13.352 2.98 11.102 1 95.06 638 ILE A N 1
ATOM 5229 C CA . ILE A 1 638 ? 13.992 2.109 10.125 1 95.06 638 ILE A CA 1
ATOM 5230 C C . ILE A 1 638 ? 15.289 2.746 9.633 1 95.06 638 ILE A C 1
ATOM 5232 O O . ILE A 1 638 ? 16.328 2.08 9.562 1 95.06 638 ILE A O 1
ATOM 5236 N N . LEU A 1 639 ? 15.203 4.023 9.367 1 91.94 639 LEU A N 1
ATOM 5237 C CA . LEU A 1 639 ? 16.391 4.742 8.906 1 91.94 639 LEU A CA 1
ATOM 5238 C C . LEU A 1 639 ? 17.469 4.75 9.984 1 91.94 639 LEU A C 1
ATOM 5240 O O . LEU A 1 639 ? 18.656 4.574 9.688 1 91.94 639 LEU A O 1
ATOM 5244 N N . GLN A 1 640 ? 17.109 4.988 11.141 1 93.81 640 GLN A N 1
ATOM 5245 C CA . GLN A 1 640 ? 18.031 5.016 12.266 1 93.81 640 GLN A CA 1
ATOM 5246 C C . GLN A 1 640 ? 18.734 3.67 12.438 1 93.81 640 GLN A C 1
ATOM 5248 O O . GLN A 1 640 ? 19.938 3.615 12.688 1 93.81 640 GLN A O 1
ATOM 5253 N N . GLN A 1 641 ? 18.031 2.594 12.289 1 94.5 641 GLN A N 1
ATOM 5254 C CA . GLN A 1 641 ? 18.609 1.259 12.422 1 94.5 641 GLN A CA 1
ATOM 5255 C C . GLN A 1 641 ? 19.562 0.956 11.281 1 94.5 641 GLN A C 1
ATOM 5257 O O . GLN A 1 641 ? 20.609 0.337 11.492 1 94.5 641 GLN A O 1
ATOM 5262 N N . LEU A 1 642 ? 19.234 1.434 10.148 1 89.56 642 LEU A N 1
ATOM 5263 C CA . LEU A 1 642 ? 20.109 1.233 9.008 1 89.56 642 LEU A CA 1
ATOM 5264 C C . LEU A 1 642 ? 21.406 2.021 9.172 1 89.56 642 LEU A C 1
ATOM 5266 O O . LEU A 1 642 ? 22.484 1.519 8.852 1 89.56 642 LEU A O 1
ATOM 5270 N N . VAL A 1 643 ? 21.312 3.256 9.648 1 85.88 643 VAL A N 1
ATOM 5271 C CA . VAL A 1 643 ? 22.484 4.094 9.867 1 85.88 643 VAL A CA 1
ATOM 5272 C C . VAL A 1 643 ? 23.375 3.477 10.953 1 85.88 643 VAL A C 1
ATOM 5274 O O . VAL A 1 643 ? 24.594 3.457 10.82 1 85.88 643 VAL A O 1
ATOM 5277 N N . MET A 1 644 ? 22.766 2.938 12 1 90.12 644 MET A N 1
ATOM 5278 C CA . MET A 1 644 ? 23.547 2.305 13.07 1 90.12 644 MET A CA 1
ATOM 5279 C C . MET A 1 644 ? 24.25 1.05 12.57 1 90.12 644 MET A C 1
ATOM 5281 O O . MET A 1 644 ? 25.391 0.782 12.938 1 90.12 644 MET A O 1
ATOM 5285 N N . MET A 1 645 ? 23.594 0.297 11.695 1 88.94 645 MET A N 1
ATOM 5286 C CA . MET A 1 645 ? 24.219 -0.885 11.109 1 88.94 645 MET A CA 1
ATOM 5287 C C . MET A 1 645 ? 25.422 -0.498 10.25 1 88.94 645 MET A C 1
ATOM 5289 O O . MET A 1 645 ? 26.469 -1.16 10.297 1 88.94 645 MET A O 1
ATOM 5293 N N . ALA A 1 646 ? 25.219 0.563 9.508 1 82.88 646 ALA A N 1
ATOM 5294 C CA . ALA A 1 646 ? 26.312 1.056 8.68 1 82.88 646 ALA A CA 1
ATOM 5295 C C . ALA A 1 646 ? 27.5 1.497 9.539 1 82.88 646 ALA A C 1
ATOM 5297 O O . ALA A 1 646 ? 28.656 1.223 9.211 1 82.88 646 ALA A O 1
ATOM 5298 N N . LEU A 1 647 ? 27.297 2.158 10.641 1 83.5 647 LEU A N 1
ATOM 5299 C CA . LEU A 1 647 ? 28.344 2.637 11.539 1 83.5 647 LEU A CA 1
ATOM 5300 C C . LEU A 1 647 ? 29.062 1.471 12.203 1 83.5 647 LEU A C 1
ATOM 5302 O O . LEU A 1 647 ? 30.281 1.499 12.352 1 83.5 647 LEU A O 1
ATOM 5306 N N . PHE A 1 648 ? 28.328 0.445 12.617 1 86.19 648 PHE A N 1
ATOM 5307 C CA . PHE A 1 648 ? 28.953 -0.741 13.188 1 86.19 648 PHE A CA 1
ATOM 5308 C C . PHE A 1 648 ? 29.828 -1.449 12.148 1 86.19 648 PHE A C 1
ATOM 5310 O O . PHE A 1 648 ? 30.891 -1.966 12.477 1 86.19 648 PHE A O 1
ATOM 5317 N N . GLY A 1 649 ? 29.266 -1.491 10.922 1 82.25 649 GLY A N 1
ATOM 5318 C CA . GLY A 1 649 ? 30.031 -2.105 9.844 1 82.25 649 GLY A CA 1
ATOM 5319 C C . GLY A 1 649 ? 31.344 -1.394 9.562 1 82.25 649 GLY A C 1
ATOM 5320 O O . GLY A 1 649 ? 32.375 -2.035 9.398 1 82.25 649 GLY A O 1
ATOM 5321 N N . ILE A 1 650 ? 31.328 -0.054 9.562 1 76.19 650 ILE A N 1
ATOM 5322 C CA . ILE A 1 650 ? 32.5 0.75 9.273 1 76.19 650 ILE A CA 1
ATOM 5323 C C . ILE A 1 650 ? 33.531 0.614 10.406 1 76.19 650 ILE A C 1
ATOM 5325 O O . ILE A 1 650 ? 34.75 0.601 10.172 1 76.19 650 ILE A O 1
ATOM 5329 N N . ASN A 1 651 ? 33.031 0.489 11.648 1 81.12 651 ASN A N 1
ATOM 5330 C CA . ASN A 1 651 ? 33.906 0.312 12.805 1 81.12 651 ASN A CA 1
ATOM 5331 C C . ASN A 1 651 ? 34.344 -1.142 12.961 1 81.12 651 ASN A C 1
ATOM 5333 O O . ASN A 1 651 ? 34.969 -1.505 13.961 1 81.12 651 ASN A O 1
ATOM 5337 N N . GLN A 1 652 ? 33.969 -2.062 11.938 1 80.12 652 GLN A N 1
ATOM 5338 C CA . GLN A 1 652 ? 34.375 -3.465 11.867 1 80.12 652 GLN A CA 1
ATOM 5339 C C . GLN A 1 652 ? 33.875 -4.242 13.078 1 80.12 652 GLN A C 1
ATOM 5341 O O . GLN A 1 652 ? 34.594 -5.086 13.617 1 80.12 652 GLN A O 1
ATOM 5346 N N . PHE A 1 653 ? 32.906 -3.732 13.664 1 87 653 PHE A N 1
ATOM 5347 C CA . PHE A 1 653 ? 32.25 -4.441 14.758 1 87 653 PHE A CA 1
ATOM 5348 C C . PHE A 1 653 ? 31.172 -5.391 14.227 1 87 653 PHE A C 1
ATOM 5350 O O . PHE A 1 653 ? 30.016 -5.004 14.086 1 87 653 PHE A O 1
ATOM 5357 N N . ILE A 1 654 ? 31.391 -6.641 13.961 1 82.44 654 ILE A N 1
ATOM 5358 C CA . ILE A 1 654 ? 30.562 -7.633 13.258 1 82.44 654 ILE A CA 1
ATOM 5359 C C . ILE A 1 654 ? 29.328 -7.961 14.094 1 82.44 654 ILE A C 1
ATOM 5361 O O . ILE A 1 654 ? 28.234 -8.07 13.555 1 82.44 654 ILE A O 1
ATOM 5365 N N . PRO A 1 655 ? 29.469 -8.016 15.469 1 83 655 PRO A N 1
ATOM 5366 C CA . PRO A 1 655 ? 28.266 -8.312 16.25 1 83 655 PRO A CA 1
ATOM 5367 C C . PRO A 1 655 ? 27.203 -7.227 16.125 1 83 655 PRO A C 1
ATOM 5369 O O . PRO A 1 655 ? 26.031 -7.457 16.469 1 83 655 PRO A O 1
ATOM 5372 N N . GLY A 1 656 ? 27.609 -6.094 15.625 1 85.56 656 GLY A N 1
ATOM 5373 C CA . GLY A 1 656 ? 26.672 -5.012 15.406 1 85.56 656 GLY A CA 1
ATOM 5374 C C . GLY A 1 656 ? 25.562 -5.375 14.43 1 85.56 656 GLY A C 1
ATOM 5375 O O . GLY A 1 656 ? 24.484 -4.797 14.469 1 85.56 656 GLY A O 1
ATOM 5376 N N . PHE A 1 657 ? 25.734 -6.434 13.648 1 83.69 657 PHE A N 1
ATOM 5377 C CA . PHE A 1 657 ? 24.734 -6.848 12.664 1 83.69 657 PHE A CA 1
ATOM 5378 C C . PHE A 1 657 ? 23.609 -7.629 13.32 1 83.69 657 PHE A C 1
ATOM 5380 O O . PHE A 1 657 ? 22.625 -7.98 12.672 1 83.69 657 PHE A O 1
ATOM 5387 N N . LEU A 1 658 ? 23.719 -7.781 14.633 1 86.75 658 LEU A N 1
ATOM 5388 C CA . LEU A 1 658 ? 22.625 -8.383 15.383 1 86.75 658 LEU A CA 1
ATOM 5389 C C . LEU A 1 658 ? 21.422 -7.441 15.445 1 86.75 658 LEU A C 1
ATOM 5391 O O . LEU A 1 658 ? 20.344 -7.844 15.859 1 86.75 658 LEU A O 1
ATOM 5395 N N . ILE A 1 659 ? 21.594 -6.25 14.945 1 90.81 659 ILE A N 1
ATOM 5396 C CA . ILE A 1 659 ? 20.5 -5.293 14.891 1 90.81 659 ILE A CA 1
ATOM 5397 C C . ILE A 1 659 ? 19.672 -5.516 13.625 1 90.81 659 ILE A C 1
ATOM 5399 O O . ILE A 1 659 ? 18.562 -5.004 13.5 1 90.81 659 ILE A O 1
ATOM 5403 N N . LEU A 1 660 ? 20.016 -6.469 12.805 1 86.75 660 LEU A N 1
ATOM 5404 C CA . LEU A 1 660 ? 19.391 -6.711 11.5 1 86.75 660 LEU A CA 1
ATOM 5405 C C . LEU A 1 660 ? 17.922 -7.098 11.664 1 86.75 660 LEU A C 1
ATOM 5407 O O . LEU A 1 660 ? 17.078 -6.668 10.883 1 86.75 660 LEU A O 1
ATOM 5411 N N . PRO A 1 661 ? 17.469 -7.801 12.641 1 87.12 661 PRO A N 1
ATOM 5412 C CA . PRO A 1 661 ? 16.062 -8.164 12.789 1 87.12 661 PRO A CA 1
ATOM 5413 C C . PRO A 1 661 ? 15.18 -6.984 13.203 1 87.12 661 PRO A C 1
ATOM 5415 O O . PRO A 1 661 ? 13.953 -7.043 13.062 1 87.12 661 PRO A O 1
ATOM 5418 N N . LEU A 1 662 ? 15.789 -5.953 13.68 1 91.25 662 LEU A N 1
ATOM 5419 C CA . LEU A 1 662 ? 15.031 -4.848 14.258 1 91.25 662 LEU A CA 1
ATOM 5420 C C . LEU A 1 662 ? 14.211 -4.133 13.195 1 91.25 662 LEU A C 1
ATOM 5422 O O . LEU A 1 662 ? 13.047 -3.805 13.414 1 91.25 662 LEU A O 1
ATOM 5426 N N . PRO A 1 663 ? 14.812 -3.889 12.008 1 92 663 PRO A N 1
ATOM 5427 C CA . PRO A 1 663 ? 13.977 -3.252 10.992 1 92 663 PRO A CA 1
ATOM 5428 C C . PRO A 1 663 ? 12.766 -4.102 10.609 1 92 663 PRO A C 1
ATOM 5430 O O . PRO A 1 663 ? 11.68 -3.566 10.367 1 92 663 PRO A O 1
ATOM 5433 N N . PHE A 1 664 ? 12.867 -5.375 10.562 1 86.62 664 PHE A N 1
ATOM 5434 C CA . PHE A 1 664 ? 11.75 -6.262 10.234 1 86.62 664 PHE A CA 1
ATOM 5435 C C . PHE A 1 664 ? 10.719 -6.266 11.359 1 86.62 664 PHE A C 1
ATOM 5437 O O . PHE A 1 664 ? 9.516 -6.289 11.102 1 86.62 664 PHE A O 1
ATOM 5444 N N . LEU A 1 665 ? 11.273 -6.23 12.508 1 89.62 665 LEU A N 1
ATOM 5445 C CA . LEU A 1 665 ? 10.375 -6.184 13.656 1 89.62 665 LEU A CA 1
ATOM 5446 C C . LEU A 1 665 ? 9.602 -4.871 13.68 1 89.62 665 LEU A C 1
ATOM 5448 O O . LEU A 1 665 ? 8.414 -4.852 14.008 1 89.62 665 LEU A O 1
ATOM 5452 N N . THR A 1 666 ? 10.273 -3.809 13.328 1 94.69 666 THR A N 1
ATOM 5453 C CA . THR A 1 666 ? 9.633 -2.498 13.312 1 94.69 666 THR A CA 1
ATOM 5454 C C . THR A 1 666 ? 8.539 -2.443 12.25 1 94.69 666 THR A C 1
ATOM 5456 O O . THR A 1 666 ? 7.438 -1.959 12.516 1 94.69 666 THR A O 1
ATOM 5459 N N . VAL A 1 667 ? 8.797 -3.002 11.148 1 91.94 667 VAL A N 1
ATOM 5460 C CA . VAL A 1 667 ? 7.809 -3.006 10.07 1 91.94 667 VAL A CA 1
ATOM 5461 C C . VAL A 1 667 ? 6.641 -3.916 10.438 1 91.94 667 VAL A C 1
ATOM 5463 O O . VAL A 1 667 ? 5.48 -3.564 10.219 1 91.94 667 VAL A O 1
ATOM 5466 N N . SER A 1 668 ? 6.961 -5.066 10.992 1 88.06 668 SER A N 1
ATOM 5467 C CA . SER A 1 668 ? 5.914 -5.996 11.398 1 88.06 668 SER A CA 1
ATOM 5468 C C . SER A 1 668 ? 5.027 -5.391 12.484 1 88.06 668 SER A C 1
ATOM 5470 O O . SER A 1 668 ? 3.811 -5.59 12.477 1 88.06 668 SER A O 1
ATOM 5472 N N . TYR A 1 669 ? 5.707 -4.688 13.32 1 91.56 669 TYR A N 1
ATOM 5473 C CA . TYR A 1 669 ? 4.973 -4.012 14.375 1 91.56 669 TYR A CA 1
ATOM 5474 C C . TYR A 1 669 ? 4.066 -2.926 13.805 1 91.56 669 TYR A C 1
ATOM 5476 O O . TYR A 1 669 ? 2.914 -2.785 14.227 1 91.56 669 TYR A O 1
ATOM 5484 N N . ALA A 1 670 ? 4.555 -2.209 12.914 1 93.5 670 ALA A N 1
ATOM 5485 C CA . ALA A 1 670 ? 3.766 -1.159 12.273 1 93.5 670 ALA A CA 1
ATOM 5486 C C . ALA A 1 670 ? 2.57 -1.746 11.531 1 93.5 670 ALA A C 1
ATOM 5488 O O . ALA A 1 670 ? 1.463 -1.208 11.602 1 93.5 670 ALA A O 1
ATOM 5489 N N . LYS A 1 671 ? 2.768 -2.826 10.891 1 88.38 671 LYS A N 1
ATOM 5490 C CA . LYS A 1 671 ? 1.684 -3.48 10.164 1 88.38 671 LYS A CA 1
ATOM 5491 C C . LYS A 1 671 ? 0.64 -4.043 11.125 1 88.38 671 LYS A C 1
ATOM 5493 O O . LYS A 1 671 ? -0.561 -3.98 10.852 1 88.38 671 LYS A O 1
ATOM 5498 N N . TRP A 1 672 ? 1.132 -4.582 12.172 1 87.25 672 TRP A N 1
ATOM 5499 C CA . TRP A 1 672 ? 0.237 -5.117 13.195 1 87.25 672 TRP A CA 1
ATOM 5500 C C . TRP A 1 672 ? -0.646 -4.016 13.773 1 87.25 672 TRP A C 1
ATOM 5502 O O . TRP A 1 672 ? -1.859 -4.191 13.906 1 87.25 672 TRP A O 1
ATOM 5512 N N . LEU A 1 673 ? -0.078 -2.908 14.031 1 91.12 673 LEU A N 1
ATOM 5513 C CA . LEU A 1 673 ? -0.832 -1.792 14.594 1 91.12 673 LEU A CA 1
ATOM 5514 C C . LEU A 1 673 ? -1.791 -1.212 13.562 1 91.12 673 LEU A C 1
ATOM 5516 O O . LEU A 1 673 ? -2.924 -0.854 13.891 1 91.12 673 LEU A O 1
ATOM 5520 N N . SER A 1 674 ? -1.285 -1.103 12.414 1 90.06 674 SER A N 1
ATOM 5521 C CA . SER A 1 674 ? -2.121 -0.549 11.352 1 90.06 674 SER A CA 1
ATOM 5522 C C . SER A 1 674 ? -3.338 -1.432 11.094 1 90.06 674 SER A C 1
ATOM 5524 O O . SER A 1 674 ? -4.445 -0.928 10.891 1 90.06 674 SER A O 1
ATOM 5526 N N . ARG A 1 675 ? -3.221 -2.662 11.133 1 82.81 675 ARG A N 1
ATOM 5527 C CA . ARG A 1 675 ? -4.324 -3.588 10.906 1 82.81 675 ARG A CA 1
ATOM 5528 C C . ARG A 1 675 ? -5.312 -3.551 12.07 1 82.81 675 ARG A C 1
ATOM 5530 O O . ARG A 1 675 ? -6.516 -3.729 11.875 1 82.81 675 ARG A O 1
ATOM 5537 N N . ARG A 1 676 ? -4.789 -3.281 13.156 1 85.88 676 ARG A N 1
ATOM 5538 C CA . ARG A 1 676 ? -5.617 -3.307 14.359 1 85.88 676 ARG A CA 1
ATOM 5539 C C . ARG A 1 676 ? -6.406 -2.012 14.508 1 85.88 676 ARG A C 1
ATOM 5541 O O . ARG A 1 676 ? -7.574 -2.031 14.891 1 85.88 676 ARG A O 1
ATOM 5548 N N . PHE A 1 677 ? -5.801 -0.897 14.133 1 90.69 677 PHE A N 1
ATOM 5549 C CA . PHE A 1 677 ? -6.426 0.358 14.523 1 90.69 677 PHE A CA 1
ATOM 5550 C C . PHE A 1 677 ? -6.754 1.207 13.305 1 90.69 677 PHE A C 1
ATOM 5552 O O . PHE A 1 677 ? -7.652 2.053 13.352 1 90.69 677 PHE A O 1
ATOM 5559 N N . GLU A 1 678 ? -6.121 1.062 12.242 1 89.06 678 GLU A N 1
ATOM 5560 C CA . GLU A 1 678 ? -6.152 2.037 11.156 1 89.06 678 GLU A CA 1
ATOM 5561 C C . GLU A 1 678 ? -7.516 2.049 10.461 1 89.06 678 GLU A C 1
ATOM 5563 O O . GLU A 1 678 ? -8.125 3.105 10.305 1 89.06 678 GLU A O 1
ATOM 5568 N N . THR A 1 679 ? -8.016 0.919 10.148 1 86.5 679 THR A N 1
ATOM 5569 C CA . THR A 1 679 ? -9.258 0.853 9.383 1 86.5 679 THR A CA 1
ATOM 5570 C C . THR A 1 679 ? -10.43 1.374 10.211 1 86.5 679 THR A C 1
ATOM 5572 O O . THR A 1 679 ? -11.258 2.137 9.703 1 86.5 679 THR A O 1
ATOM 5575 N N . VAL A 1 680 ? -10.477 1.044 11.438 1 87.56 680 VAL A N 1
ATOM 5576 C CA . VAL A 1 680 ? -11.578 1.44 12.305 1 87.56 680 VAL A CA 1
ATOM 5577 C C . VAL A 1 680 ? -11.492 2.936 12.609 1 87.56 680 VAL A C 1
ATOM 5579 O O . VAL A 1 680 ? -12.516 3.619 12.695 1 87.56 680 VAL A O 1
ATOM 5582 N N . SER A 1 681 ? -10.305 3.387 12.703 1 90.75 681 SER A N 1
ATOM 5583 C CA . SER A 1 681 ? -10.133 4.809 12.984 1 90.75 681 SER A CA 1
ATOM 5584 C C . SER A 1 681 ? -10.516 5.66 11.773 1 90.75 681 SER A C 1
ATOM 5586 O O . SER A 1 681 ? -11.047 6.758 11.93 1 90.75 681 SER A O 1
ATOM 5588 N N . GLU A 1 682 ? -10.258 5.172 10.625 1 88.75 682 GLU A N 1
ATOM 5589 C CA . GLU A 1 682 ? -10.539 5.938 9.422 1 88.75 682 GLU A CA 1
ATOM 5590 C C . GLU A 1 682 ? -12.031 5.965 9.117 1 88.75 682 GLU A C 1
ATO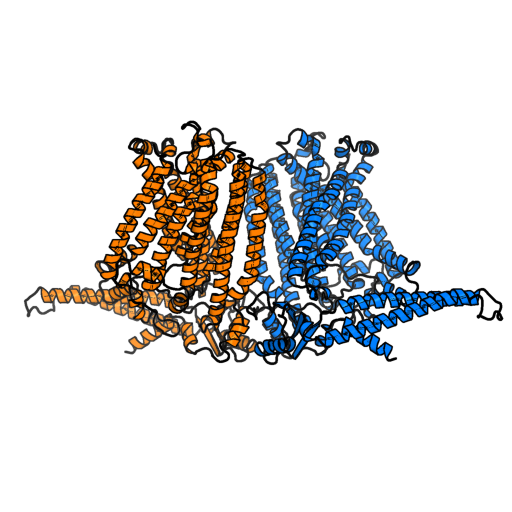M 5592 O O . GLU A 1 682 ? -12.586 7.012 8.773 1 88.75 682 GLU A O 1
ATOM 5597 N N . HIS A 1 683 ? -12.703 4.863 9.344 1 89.19 683 HIS A N 1
ATOM 5598 C CA . HIS A 1 683 ? -14.086 4.781 8.883 1 89.19 683 HIS A CA 1
ATOM 5599 C C . HIS A 1 683 ? -15.055 4.711 10.055 1 89.19 683 HIS A C 1
ATOM 5601 O O . HIS A 1 683 ? -16.25 4.953 9.898 1 89.19 683 HIS A O 1
ATOM 5607 N N . GLY A 1 684 ? -14.602 4.445 11.234 1 88.31 684 GLY A N 1
ATOM 5608 C CA . GLY A 1 684 ? -15.492 4.246 12.367 1 88.31 684 GLY A CA 1
ATOM 5609 C C . GLY A 1 684 ? -16.203 2.904 12.336 1 88.31 684 GLY A C 1
ATOM 5610 O O . GLY A 1 684 ? -15.992 2.105 11.422 1 88.31 684 GLY A O 1
ATOM 5611 N N . ALA A 1 685 ? -16.953 2.625 13.352 1 89.81 685 ALA A N 1
ATOM 5612 C CA . ALA A 1 685 ? -17.75 1.405 13.445 1 89.81 685 ALA A CA 1
ATOM 5613 C C . ALA A 1 685 ? -19.234 1.709 13.289 1 89.81 685 ALA A C 1
ATOM 5615 O O . ALA A 1 685 ? -19.797 2.506 14.047 1 89.81 685 ALA A O 1
ATOM 5616 N N . VAL A 1 686 ? -19.828 1.072 12.305 1 90.88 686 VAL A N 1
ATOM 5617 C CA . VAL A 1 686 ? -21.234 1.338 11.992 1 90.88 686 VAL A CA 1
ATOM 5618 C C . VAL A 1 686 ? -22.109 0.936 13.172 1 90.88 686 VAL A C 1
ATOM 5620 O O . VAL A 1 686 ? -23.094 1.61 13.477 1 90.88 686 VAL A O 1
ATOM 5623 N N . PHE A 1 687 ? -21.734 -0.082 13.852 1 88.94 687 PHE A N 1
ATOM 5624 C CA . PHE A 1 687 ? -22.531 -0.568 14.977 1 88.94 687 PHE A CA 1
ATOM 5625 C C . PHE A 1 687 ? -22.578 0.463 16.094 1 88.94 687 PHE A C 1
ATOM 5627 O O . PHE A 1 687 ? -23.609 0.653 16.734 1 88.94 687 PHE A O 1
ATOM 5634 N N . LYS A 1 688 ? -21.516 1.099 16.328 1 86.88 688 LYS A N 1
ATOM 5635 C CA . LYS A 1 688 ? -21.469 2.137 17.359 1 86.88 688 LYS A CA 1
ATOM 5636 C C . LYS A 1 688 ? -22.312 3.342 16.953 1 86.88 688 LYS A C 1
ATOM 5638 O O . LYS A 1 688 ? -22.891 4.004 17.812 1 86.88 688 LYS A O 1
ATOM 5643 N N . MET A 1 689 ? -22.406 3.598 15.703 1 86.75 689 MET A N 1
ATOM 5644 C CA . MET A 1 689 ? -23.219 4.707 15.203 1 86.75 689 MET A CA 1
ATOM 5645 C C . MET A 1 689 ? -24.703 4.434 15.406 1 86.75 689 MET A C 1
ATOM 5647 O O . MET A 1 689 ? -25.469 5.355 15.664 1 86.75 689 MET A O 1
ATOM 5651 N N . ILE A 1 690 ? -25 3.182 15.289 1 85.69 690 ILE A N 1
ATOM 5652 C CA . ILE A 1 690 ? -26.391 2.793 15.43 1 85.69 690 ILE A CA 1
ATOM 5653 C C . ILE A 1 690 ? -26.781 2.785 16.906 1 85.69 690 ILE A C 1
ATOM 5655 O O . ILE A 1 690 ? -27.891 3.18 17.281 1 85.69 690 ILE A O 1
ATOM 5659 N N . GLU A 1 691 ? -25.906 2.299 17.781 1 80.88 691 GLU A N 1
ATOM 5660 C CA . GLU A 1 691 ? -26.156 2.225 19.203 1 80.88 691 GLU A CA 1
ATOM 5661 C C . GLU A 1 691 ? -26.406 3.611 19.797 1 80.88 691 GLU A C 1
ATOM 5663 O O . GLU A 1 691 ? -27.266 3.781 20.656 1 80.88 691 GLU A O 1
ATOM 5668 N N . LYS A 1 692 ? -25.562 4.492 19.531 1 68.94 692 LYS A N 1
ATOM 5669 C CA . LYS A 1 692 ? -25.688 5.832 20.109 1 68.94 692 LYS A CA 1
ATOM 5670 C C . LYS A 1 692 ? -26.953 6.527 19.594 1 68.94 692 LYS A C 1
ATOM 5672 O O . LYS A 1 692 ? -27.562 7.316 20.312 1 68.94 692 LYS A O 1
ATOM 5677 N N . ASN A 1 693 ? -27.25 6.57 18.234 1 59.84 693 ASN A N 1
ATOM 5678 C CA . ASN A 1 693 ? -28.219 7.551 17.766 1 59.84 693 ASN A CA 1
ATOM 5679 C C . ASN A 1 693 ? -29.453 6.871 17.172 1 59.84 693 ASN A C 1
ATOM 5681 O O . ASN A 1 693 ? -29.75 7.047 15.984 1 59.84 693 ASN A O 1
ATOM 5685 N N . ASN A 1 694 ? -29.969 5.762 17.703 1 55.5 694 ASN A N 1
ATOM 5686 C CA . ASN A 1 694 ? -31.172 5.199 17.109 1 55.5 694 ASN A CA 1
ATOM 5687 C C . ASN A 1 694 ? -32.094 6.293 16.578 1 55.5 694 ASN A C 1
ATOM 5689 O O . ASN A 1 694 ? -32.875 6.07 15.648 1 55.5 694 ASN A O 1
ATOM 5693 N N . GLU A 1 695 ? -32.031 7.594 17.156 1 59 695 GLU A N 1
ATOM 5694 C CA . GLU A 1 695 ? -33.25 8.336 16.844 1 59 695 GLU A CA 1
ATOM 5695 C C . GLU A 1 695 ? -32.938 9.695 16.219 1 59 695 GLU A C 1
ATOM 5697 O O . GLU A 1 695 ? -33.844 10.453 15.867 1 59 695 GLU A O 1
ATOM 5702 N N . SER A 1 696 ? -31.578 10.055 15.867 1 66.94 696 SER A N 1
ATOM 5703 C CA . SER A 1 696 ? -31.469 11.461 15.508 1 66.94 696 SER A CA 1
ATOM 5704 C C . SER A 1 696 ? -31.328 11.633 14 1 66.94 696 SER A C 1
ATOM 5706 O O . SER A 1 696 ? -30.406 11.086 13.391 1 66.94 696 SER A O 1
ATOM 5708 N N . SER A 1 697 ? -32.375 12.125 13.359 1 81.94 697 SER A N 1
ATOM 5709 C CA . SER A 1 697 ? -32.375 12.484 11.945 1 81.94 697 SER A CA 1
ATOM 5710 C C . SER A 1 697 ? -31.531 13.727 11.688 1 81.94 697 SER A C 1
ATOM 5712 O O . SER A 1 697 ? -31.25 14.508 12.609 1 81.94 697 SER A O 1
ATOM 5714 N N . VAL A 1 698 ? -30.984 13.812 10.602 1 87.31 698 VAL A N 1
ATOM 5715 C CA . VAL A 1 698 ? -30.125 14.93 10.195 1 87.31 698 VAL A CA 1
ATOM 5716 C C . VAL A 1 698 ? -30.891 16.25 10.344 1 87.31 698 VAL A C 1
ATOM 5718 O O . VAL A 1 698 ? -32.062 16.344 9.914 1 87.31 698 VAL A O 1
ATOM 5721 N N . PRO A 1 699 ? -30.25 17.156 11.062 1 87.38 699 PRO A N 1
ATOM 5722 C CA . PRO A 1 699 ? -30.891 18.469 11.156 1 87.38 699 PRO A CA 1
ATOM 5723 C C . PRO A 1 699 ? -30.953 19.188 9.812 1 87.38 699 PRO A C 1
ATOM 5725 O O . PRO A 1 699 ? -30.016 19.078 9.008 1 87.38 699 PRO A O 1
ATOM 5728 N N . VAL A 1 700 ? -31.922 20 9.578 1 87.88 700 VAL A N 1
ATOM 5729 C CA . VAL A 1 700 ? -32.156 20.734 8.336 1 87.88 700 VAL A CA 1
ATOM 5730 C C . VAL A 1 700 ? -31.078 21.812 8.18 1 87.88 700 VAL A C 1
ATOM 5732 O O . VAL A 1 700 ? -30.719 22.188 7.062 1 87.88 700 VAL A O 1
ATOM 5735 N N . THR A 1 701 ? -30.484 22.203 9.281 1 89.06 701 THR A N 1
ATOM 5736 C CA . THR A 1 701 ? -29.5 23.281 9.273 1 89.06 701 THR A CA 1
ATOM 5737 C C . THR A 1 701 ? -28.25 22.859 8.516 1 89.06 701 THR A C 1
ATOM 5739 O O . THR A 1 701 ? -27.5 23.719 8.031 1 89.06 701 THR A O 1
ATOM 5742 N N . TYR A 1 702 ? -28.078 21.562 8.422 1 91.25 702 TYR A N 1
ATOM 5743 C CA . TYR A 1 702 ? -26.875 21.078 7.77 1 91.25 702 TYR A CA 1
ATOM 5744 C C . TYR A 1 702 ? -26.938 21.297 6.262 1 91.25 702 TYR A C 1
ATOM 5746 O O . TYR A 1 702 ? -25.906 21.406 5.598 1 91.25 702 TYR A O 1
ATOM 5754 N N . TYR A 1 703 ? -28.141 21.391 5.773 1 92.12 703 TYR A N 1
ATOM 5755 C CA . TYR A 1 703 ? -28.344 21.641 4.352 1 92.12 703 TYR A CA 1
ATOM 5756 C C . TYR A 1 703 ? -27.781 23 3.959 1 92.12 703 TYR A C 1
ATOM 5758 O O . TYR A 1 703 ? -27.125 23.141 2.924 1 92.12 703 TYR A O 1
ATOM 5766 N N . ASP A 1 704 ? -27.875 23.984 4.812 1 89.81 704 ASP A N 1
ATOM 5767 C CA . ASP A 1 704 ? -27.453 25.344 4.52 1 89.81 704 ASP A CA 1
ATOM 5768 C C . ASP A 1 704 ? -25.938 25.516 4.723 1 89.81 704 ASP A C 1
ATOM 5770 O O . ASP A 1 704 ? -25.328 26.391 4.109 1 89.81 704 ASP A O 1
ATOM 5774 N N . LEU A 1 705 ? -25.422 24.672 5.488 1 91.56 705 LEU A N 1
ATOM 5775 C CA . LEU A 1 705 ? -24 24.781 5.797 1 91.56 705 LEU A CA 1
ATOM 5776 C C . LEU A 1 705 ? -23.156 24.391 4.594 1 91.56 705 LEU A C 1
ATOM 5778 O O . LEU A 1 705 ? -22.016 24.859 4.441 1 91.56 705 LEU A O 1
ATOM 5782 N N . TYR A 1 706 ? -23.672 23.531 3.711 1 93.56 706 TYR A N 1
ATOM 5783 C CA . TYR A 1 706 ? -22.891 23.047 2.588 1 93.56 706 TYR A CA 1
ATOM 5784 C C . TYR A 1 706 ? -23.172 23.859 1.326 1 93.56 706 TYR A C 1
ATOM 5786 O O . TYR A 1 706 ? -22.672 23.516 0.246 1 93.56 706 TYR A O 1
ATOM 5794 N N . LYS A 1 707 ? -23.906 24.953 1.524 1 90.75 707 LYS A N 1
ATOM 5795 C CA . LYS A 1 707 ? -24.078 25.891 0.42 1 90.75 707 LYS A CA 1
ATOM 5796 C C . LYS A 1 707 ? -22.891 26.844 0.338 1 90.75 707 LYS A C 1
ATOM 5798 O O . LYS A 1 707 ? -22.312 27.219 1.361 1 90.75 707 LYS A O 1
ATOM 5803 N N . HIS A 1 708 ? -22.562 27.156 -0.841 1 88.31 708 HIS A N 1
ATOM 5804 C CA . HIS A 1 708 ? -21.453 28.094 -1.038 1 88.31 708 HIS A CA 1
ATOM 5805 C C . HIS A 1 708 ? -21.703 29.406 -0.315 1 88.31 708 HIS A C 1
ATOM 5807 O O . HIS A 1 708 ? -22.812 29.938 -0.353 1 88.31 708 HIS A O 1
ATOM 5813 N N . PRO A 1 709 ? -20.719 29.875 0.374 1 85.12 709 PRO A N 1
ATOM 5814 C CA . PRO A 1 709 ? -20.891 31.094 1.161 1 85.12 709 PRO A CA 1
ATOM 5815 C C . PRO A 1 709 ? -21.266 32.312 0.302 1 85.12 709 PRO A C 1
ATOM 5817 O O . PRO A 1 709 ? -21.812 33.281 0.813 1 85.12 709 PRO A O 1
ATOM 5820 N N . VAL A 1 710 ? -21.062 32.25 -0.942 1 82.81 710 VAL A N 1
ATOM 5821 C CA . VAL A 1 710 ? -21.359 33.375 -1.837 1 82.81 710 VAL A CA 1
ATOM 5822 C C . VAL A 1 710 ? -22.875 33.594 -1.879 1 82.81 710 VAL A C 1
ATOM 5824 O O . VAL A 1 710 ? -23.328 34.719 -2.078 1 82.81 710 VAL A O 1
ATOM 5827 N N . TRP A 1 711 ? -23.609 32.5 -1.644 1 80.25 711 TRP A N 1
ATOM 5828 C CA . TRP A 1 711 ? -25.062 32.625 -1.691 1 80.25 711 TRP A CA 1
ATOM 5829 C C . TRP A 1 711 ? -25.578 33.469 -0.522 1 80.25 711 TRP A C 1
ATOM 5831 O O . TRP A 1 711 ? -26.547 34.219 -0.667 1 80.25 711 TRP A O 1
ATOM 5841 N N . ILE A 1 712 ? -24.875 33.312 0.574 1 74.88 712 ILE A N 1
ATOM 5842 C CA . ILE A 1 712 ? -25.25 34.094 1.739 1 74.88 712 ILE A CA 1
ATOM 5843 C C . ILE A 1 712 ? -24.906 35.562 1.496 1 74.88 712 ILE A C 1
ATOM 5845 O O . ILE A 1 712 ? -25.703 36.469 1.824 1 74.88 712 ILE A O 1
ATOM 5849 N N . ALA A 1 713 ? -23.844 35.812 0.879 1 73.25 713 ALA A N 1
ATOM 5850 C CA . ALA A 1 713 ? -23.406 37.188 0.6 1 73.25 713 ALA A CA 1
ATOM 5851 C C . ALA A 1 713 ? -24.328 37.844 -0.419 1 73.25 713 ALA A C 1
ATOM 5853 O O . ALA A 1 713 ? -24.625 39.062 -0.317 1 73.25 713 ALA A O 1
ATOM 5854 N N . LEU A 1 714 ? -24.828 37.094 -1.313 1 75.44 714 LEU A N 1
ATOM 5855 C CA . LEU A 1 714 ? -25.688 37.625 -2.359 1 75.44 714 LEU A CA 1
ATOM 5856 C C . LEU A 1 714 ? -27.078 37.938 -1.803 1 75.44 714 LEU A C 1
ATOM 5858 O O . LEU A 1 714 ? -27.688 38.938 -2.201 1 75.44 714 LEU A O 1
ATOM 5862 N N . ASN A 1 715 ? -27.453 37.156 -0.863 1 69.88 715 ASN A N 1
ATOM 5863 C CA . ASN A 1 715 ? -28.766 37.406 -0.255 1 69.88 715 ASN A CA 1
ATOM 5864 C C . ASN A 1 715 ? -28.719 38.688 0.605 1 69.88 715 ASN A C 1
ATOM 5866 O O . ASN A 1 715 ? -29.688 39.438 0.649 1 69.88 715 ASN A O 1
ATOM 5870 N N . GLU A 1 716 ? -27.609 38.906 1.155 1 64.44 716 GLU A N 1
ATOM 5871 C CA . GLU A 1 716 ? -27.453 40.094 1.972 1 64.44 716 GLU A CA 1
ATOM 5872 C C . GLU A 1 716 ? -27.406 41.344 1.104 1 64.44 716 GLU A C 1
ATOM 5874 O O . GLU A 1 716 ? -27.953 42.406 1.468 1 64.44 716 GLU A O 1
ATOM 5879 N N . THR A 1 717 ? -26.781 41.281 0.018 1 60.84 717 THR A N 1
ATOM 5880 C CA . THR A 1 717 ? -26.688 42.438 -0.884 1 60.84 717 THR A CA 1
ATOM 5881 C C . THR A 1 717 ? -28.047 42.781 -1.471 1 60.84 717 THR A C 1
ATOM 5883 O O . THR A 1 717 ? -28.359 43.969 -1.676 1 60.84 717 THR A O 1
ATOM 5886 N N . GLU A 1 718 ? -28.797 41.75 -1.775 1 59 718 GLU A N 1
ATOM 5887 C CA . GLU A 1 718 ? -30.125 42.031 -2.311 1 59 718 GLU A CA 1
ATOM 5888 C C . GLU A 1 718 ? -31.016 42.688 -1.267 1 59 718 GLU A C 1
ATOM 5890 O O . GLU A 1 718 ? -31.797 43.594 -1.593 1 59 718 GLU A O 1
ATOM 5895 N N . GLU A 1 719 ? -30.812 42.25 -0.105 1 52.75 719 GLU A N 1
ATOM 5896 C CA . GLU A 1 719 ? -31.609 42.875 0.949 1 52.75 719 GLU A CA 1
ATOM 5897 C C . GLU A 1 719 ? -31.188 44.312 1.163 1 52.75 719 GLU A C 1
ATOM 5899 O O . GLU A 1 719 ? -32.031 45.188 1.401 1 52.75 719 GLU A O 1
ATOM 5904 N N . LEU A 1 720 ? -29.906 44.469 1.083 1 48.22 720 LEU A N 1
ATOM 5905 C CA . LEU A 1 720 ? -29.422 45.844 1.262 1 48.22 720 LEU A CA 1
ATOM 5906 C C . LEU A 1 720 ? -29.859 46.719 0.101 1 48.22 720 LEU A C 1
ATOM 5908 O O . LEU A 1 720 ? -30.125 47.906 0.292 1 48.22 720 LEU A O 1
ATOM 5912 N N . SER A 1 721 ? -29.891 46.156 -1.029 1 47.88 721 SER A N 1
ATOM 5913 C CA . SER A 1 721 ? -30.328 46.938 -2.168 1 47.88 721 SER A CA 1
ATOM 5914 C C . SER A 1 721 ? -31.828 47.25 -2.094 1 47.88 721 SER A C 1
ATOM 5916 O O . SER A 1 721 ? -32.281 48.25 -2.607 1 47.88 721 SER A O 1
ATOM 5918 N N . SER A 1 722 ? -32.531 46.375 -1.533 1 44.44 722 SER A N 1
ATOM 5919 C CA . SER A 1 722 ? -33.938 46.656 -1.396 1 44.44 722 SER A CA 1
ATOM 5920 C C . SER A 1 722 ? -34.219 47.656 -0.293 1 44.44 722 SER A C 1
ATOM 5922 O O . SER A 1 722 ? -35.312 48.25 -0.228 1 44.44 722 SER A O 1
ATOM 5924 N N . ILE A 1 723 ? -33.281 47.844 0.559 1 33 723 ILE A N 1
ATOM 5925 C CA . ILE A 1 723 ? -33.469 48.906 1.535 1 33 723 ILE A CA 1
ATOM 5926 C C . ILE A 1 723 ? -33.031 50.25 0.947 1 33 723 ILE A C 1
ATOM 5928 O O . ILE A 1 723 ? -31.828 50.406 0.648 1 33 723 ILE A O 1
ATOM 5932 N N . MET B 1 1 ? 33.344 -24.484 -37.344 1 40.66 1 MET B N 1
ATOM 5933 C CA . MET B 1 1 ? 32.875 -25.281 -36.219 1 40.66 1 MET B CA 1
ATOM 5934 C C . MET B 1 1 ? 31.812 -24.516 -35.406 1 40.66 1 MET B C 1
ATOM 5936 O O . MET B 1 1 ? 32 -23.344 -35.094 1 40.66 1 MET B O 1
ATOM 5940 N N . ILE B 1 2 ? 30.672 -24.969 -35.406 1 54.62 2 ILE B N 1
ATOM 5941 C CA . ILE B 1 2 ? 29.547 -24.328 -34.719 1 54.62 2 ILE B CA 1
ATOM 5942 C C . ILE B 1 2 ? 29.828 -24.25 -33.25 1 54.62 2 ILE B C 1
ATOM 5944 O O . ILE B 1 2 ? 30.312 -25.219 -32.625 1 54.62 2 ILE B O 1
ATOM 5948 N N . ASP B 1 3 ? 29.828 -23.156 -32.656 1 68.5 3 ASP B N 1
ATOM 5949 C CA . ASP B 1 3 ? 30.031 -22.906 -31.219 1 68.5 3 ASP B CA 1
ATOM 5950 C C . ASP B 1 3 ? 29.188 -23.828 -30.359 1 68.5 3 ASP B C 1
ATOM 5952 O O . ASP B 1 3 ? 28.047 -24.156 -30.719 1 68.5 3 ASP B O 1
ATOM 5956 N N . PRO B 1 4 ? 29.875 -24.531 -29.453 1 68.25 4 PRO B N 1
ATOM 5957 C CA . PRO B 1 4 ? 29.188 -25.516 -28.594 1 68.25 4 PRO B CA 1
ATOM 5958 C C . PRO B 1 4 ? 27.891 -24.969 -28.016 1 68.25 4 PRO B C 1
ATOM 5960 O O . PRO B 1 4 ? 26.922 -25.719 -27.859 1 68.25 4 PRO B O 1
ATOM 5963 N N . GLU B 1 5 ? 27.812 -23.781 -27.781 1 72.81 5 GLU B N 1
ATOM 5964 C CA . GLU B 1 5 ? 26.609 -23.219 -27.172 1 72.81 5 GLU B CA 1
ATOM 5965 C C . GLU B 1 5 ? 25.453 -23.156 -28.172 1 72.81 5 GLU B C 1
ATOM 5967 O O . GLU B 1 5 ? 24.312 -23.453 -27.828 1 72.81 5 GLU B O 1
ATOM 5972 N N . THR B 1 6 ? 25.766 -22.828 -29.375 1 78.69 6 THR B N 1
ATOM 5973 C CA . THR B 1 6 ? 24.75 -22.812 -30.422 1 78.69 6 THR B CA 1
ATOM 5974 C C . THR B 1 6 ? 24.312 -24.234 -30.766 1 78.69 6 THR B C 1
ATOM 5976 O O . THR B 1 6 ? 23.125 -24.469 -31.031 1 78.69 6 THR B O 1
ATOM 5979 N N . LEU B 1 7 ? 25.25 -25.109 -30.609 1 80.69 7 LEU B N 1
ATOM 5980 C CA . LEU B 1 7 ? 24.938 -26.5 -30.875 1 80.69 7 LEU B CA 1
ATOM 5981 C C . LEU B 1 7 ? 24 -27.062 -29.812 1 80.69 7 LEU B C 1
ATOM 5983 O O . LEU B 1 7 ? 23.156 -27.922 -30.109 1 80.69 7 LEU B O 1
ATOM 5987 N N . SER B 1 8 ? 24.141 -26.609 -28.672 1 81.62 8 SER B N 1
ATOM 5988 C CA . SER B 1 8 ? 23.266 -27.047 -27.594 1 81.62 8 SER B CA 1
ATOM 5989 C C . SER B 1 8 ? 21.812 -26.656 -27.875 1 81.62 8 SER B C 1
ATOM 5991 O O . SER B 1 8 ? 20.891 -27.438 -27.609 1 81.62 8 SER B O 1
ATOM 5993 N N . VAL B 1 9 ? 21.562 -25.516 -28.406 1 84.94 9 VAL B N 1
ATOM 5994 C CA . VAL B 1 9 ? 20.219 -25.031 -28.719 1 84.94 9 VAL B CA 1
ATOM 5995 C C . VAL B 1 9 ? 19.641 -25.828 -29.875 1 84.94 9 VAL B C 1
ATOM 5997 O O . VAL B 1 9 ? 18.438 -26.141 -29.891 1 84.94 9 VAL B O 1
ATOM 6000 N N . LEU B 1 10 ? 20.484 -26.156 -30.719 1 85.81 10 LEU B N 1
ATOM 6001 C CA . LEU B 1 10 ? 20.031 -26.938 -31.875 1 85.81 10 LEU B CA 1
ATOM 6002 C C . LEU B 1 10 ? 19.672 -28.359 -31.453 1 85.81 10 LEU B C 1
ATOM 6004 O O . LEU B 1 10 ? 18.703 -28.922 -31.969 1 85.81 10 LEU B O 1
ATOM 6008 N N . TRP B 1 11 ? 20.406 -28.891 -30.562 1 86.06 11 TRP B N 1
ATOM 6009 C CA . TRP B 1 11 ? 20.078 -30.188 -30 1 86.06 11 TRP B CA 1
ATOM 6010 C C . TRP B 1 11 ? 18.719 -30.156 -29.297 1 86.06 11 TRP B C 1
ATOM 6012 O O . TRP B 1 11 ? 17.891 -31.031 -29.516 1 86.06 11 TRP B O 1
ATOM 6022 N N . THR B 1 12 ? 18.578 -29.156 -28.516 1 88.25 12 THR B N 1
ATOM 6023 C CA . THR B 1 12 ? 17.344 -29.047 -27.766 1 88.25 12 THR B CA 1
ATOM 6024 C C . THR B 1 12 ? 16.156 -28.859 -28.703 1 88.25 12 THR B C 1
ATOM 6026 O O . THR B 1 12 ? 15.086 -29.438 -28.484 1 88.25 12 THR B O 1
ATOM 6029 N N . PHE B 1 13 ? 16.391 -28.094 -29.719 1 90.81 13 PHE B N 1
ATOM 6030 C CA . PHE B 1 13 ? 15.336 -27.844 -30.688 1 90.81 13 PHE B CA 1
ATOM 6031 C C . PHE B 1 13 ? 15.016 -29.125 -31.469 1 90.81 13 PHE B C 1
ATOM 6033 O O . PHE B 1 13 ? 13.844 -29.453 -31.672 1 90.81 13 PHE B O 1
ATOM 6040 N N . GLY B 1 14 ? 16.047 -29.859 -31.844 1 90.62 14 GLY B N 1
ATOM 6041 C CA . GLY B 1 14 ? 15.844 -31.109 -32.562 1 90.62 14 GLY B CA 1
ATOM 6042 C C . GLY B 1 14 ? 15.141 -32.156 -31.734 1 90.62 14 GLY B C 1
ATOM 6043 O O . GLY B 1 14 ? 14.164 -32.75 -32.188 1 90.62 14 GLY B O 1
ATOM 6044 N N . ILE B 1 15 ? 15.586 -32.344 -30.578 1 90.25 15 ILE B N 1
ATOM 6045 C CA . ILE B 1 15 ? 14.977 -33.312 -29.672 1 90.25 15 ILE B CA 1
ATOM 6046 C C . ILE B 1 15 ? 13.547 -32.875 -29.344 1 90.25 15 ILE B C 1
ATOM 6048 O O . ILE B 1 15 ? 12.641 -33.688 -29.281 1 90.25 15 ILE B O 1
ATOM 6052 N N . GLY B 1 16 ? 13.391 -31.625 -29.141 1 92.44 16 GLY B N 1
ATOM 6053 C CA . GLY B 1 16 ? 12.07 -31.094 -28.828 1 92.44 16 GLY B CA 1
ATOM 6054 C C . GLY B 1 16 ? 11.055 -31.344 -29.922 1 92.44 16 GLY B C 1
ATOM 6055 O O . GLY B 1 16 ? 9.914 -31.734 -29.656 1 92.44 16 GLY B O 1
ATOM 6056 N N . ILE B 1 17 ? 11.461 -31.188 -31.109 1 94.25 17 ILE B N 1
ATOM 6057 C CA . ILE B 1 17 ? 10.562 -31.375 -32.219 1 94.25 17 ILE B CA 1
ATOM 6058 C C . ILE B 1 17 ? 10.211 -32.875 -32.375 1 94.25 17 ILE B C 1
ATOM 6060 O O . ILE B 1 17 ? 9.07 -33.219 -32.656 1 94.25 17 ILE B O 1
ATOM 6064 N N . ILE B 1 18 ? 11.172 -33.656 -32.156 1 94.81 18 ILE B N 1
ATOM 6065 C CA . ILE B 1 18 ? 10.938 -35.094 -32.219 1 94.81 18 ILE B CA 1
ATOM 6066 C C . ILE B 1 18 ? 9.945 -35.531 -31.156 1 94.81 18 ILE B C 1
ATOM 6068 O O . ILE B 1 18 ? 8.992 -36.25 -31.422 1 94.81 18 ILE B O 1
ATOM 6072 N N . VAL B 1 19 ? 10.164 -35.031 -30.047 1 93.44 19 VAL B N 1
ATOM 6073 C CA . VAL B 1 19 ? 9.281 -35.375 -28.938 1 93.44 19 VAL B CA 1
ATOM 6074 C C . VAL B 1 19 ? 7.883 -34.844 -29.203 1 93.44 19 VAL B C 1
ATOM 6076 O O . VAL B 1 19 ? 6.887 -35.5 -28.938 1 93.44 19 VAL B O 1
ATOM 6079 N N . LEU B 1 20 ? 7.766 -33.688 -29.734 1 95.38 20 LEU B N 1
ATOM 6080 C CA . LEU B 1 20 ? 6.477 -33.062 -30.062 1 95.38 20 LEU B CA 1
ATOM 6081 C C . LEU B 1 20 ? 5.723 -33.906 -31.078 1 95.38 20 LEU B C 1
ATOM 6083 O O . LEU B 1 20 ? 4.539 -34.219 -30.906 1 95.38 20 LEU B O 1
ATOM 6087 N N . VAL B 1 21 ? 6.402 -34.406 -32.062 1 95.06 21 VAL B N 1
ATOM 6088 C CA . VAL B 1 21 ? 5.77 -35.188 -33.125 1 95.06 21 VAL B CA 1
ATOM 6089 C C . VAL B 1 21 ? 5.336 -36.531 -32.625 1 95.06 21 VAL B C 1
ATOM 6091 O O . VAL B 1 21 ? 4.219 -37 -32.875 1 95.06 21 VAL B O 1
ATOM 6094 N N . VAL B 1 22 ? 6.156 -37.094 -31.844 1 95 22 VAL B N 1
ATOM 6095 C CA . VAL B 1 22 ? 5.844 -38.406 -31.297 1 95 22 VAL B CA 1
ATOM 6096 C C . VAL B 1 22 ? 4.676 -38.312 -30.312 1 95 22 VAL B C 1
ATOM 6098 O O . VAL B 1 22 ? 3.732 -39.094 -30.375 1 95 22 VAL B O 1
ATOM 6101 N N . CYS B 1 23 ? 4.746 -37.344 -29.5 1 94.69 23 CYS B N 1
ATOM 6102 C CA . CYS B 1 23 ? 3.684 -37.156 -28.531 1 94.69 23 CYS B CA 1
ATOM 6103 C C . CYS B 1 23 ? 2.381 -36.75 -29.203 1 94.69 23 CYS B C 1
ATOM 6105 O O . CYS B 1 23 ? 1.297 -37.125 -28.75 1 94.69 23 CYS B O 1
ATOM 6107 N N . PHE B 1 24 ? 2.486 -36.031 -30.234 1 94.06 24 PHE B N 1
ATOM 6108 C CA . PHE B 1 24 ? 1.309 -35.594 -30.969 1 94.06 24 PHE B CA 1
ATOM 6109 C C . PHE B 1 24 ? 0.558 -36.781 -31.562 1 94.06 24 PHE B C 1
ATOM 6111 O O . PHE B 1 24 ? -0.662 -36.875 -31.422 1 94.06 24 PHE B O 1
ATOM 6118 N N . PHE B 1 25 ? 1.224 -37.719 -32.062 1 93.75 25 PHE B N 1
ATOM 6119 C CA . PHE B 1 25 ? 0.586 -38.875 -32.719 1 93.75 25 PHE B CA 1
ATOM 6120 C C . PHE B 1 25 ? 0.147 -39.875 -31.656 1 93.75 25 PHE B C 1
ATOM 6122 O O . PHE B 1 25 ? -0.892 -40.531 -31.812 1 93.75 25 PHE B O 1
ATOM 6129 N N . LEU B 1 26 ? 0.929 -39.938 -30.688 1 93.62 26 LEU B N 1
ATOM 6130 C CA . LEU B 1 26 ? 0.523 -40.812 -29.594 1 93.62 26 LEU B CA 1
ATOM 6131 C C . LEU B 1 26 ? -0.745 -40.312 -28.922 1 93.62 26 LEU B C 1
ATOM 6133 O O . LEU B 1 26 ? -1.599 -41.094 -28.5 1 93.62 26 LEU B O 1
ATOM 6137 N N . PHE B 1 27 ? -0.883 -39.062 -28.781 1 93.94 27 PHE B N 1
ATOM 6138 C CA . PHE B 1 27 ? -2.076 -38.438 -28.219 1 93.94 27 PHE B CA 1
ATOM 6139 C C . PHE B 1 27 ? -3.293 -38.719 -29.094 1 93.94 27 PHE B C 1
ATOM 6141 O O . PHE B 1 27 ? -4.367 -39.031 -28.594 1 93.94 27 PHE B O 1
ATOM 6148 N N . ALA B 1 28 ? -3.133 -38.625 -30.375 1 91.25 28 ALA B N 1
ATOM 6149 C CA . ALA B 1 28 ? -4.238 -38.875 -31.297 1 91.25 28 ALA B CA 1
ATOM 6150 C C . ALA B 1 28 ? -4.73 -40.312 -31.188 1 91.25 28 ALA B C 1
ATOM 6152 O O . ALA B 1 28 ? -5.934 -40.562 -31.266 1 91.25 28 ALA B O 1
ATOM 6153 N N . TRP B 1 29 ? -3.766 -41.094 -30.953 1 91.5 29 TRP B N 1
ATOM 6154 C CA . TRP B 1 29 ? -4.109 -42.531 -30.812 1 91.5 29 TRP B CA 1
ATOM 6155 C C . TRP B 1 29 ? -4.75 -42.781 -29.469 1 91.5 29 TRP B C 1
ATOM 6157 O O . TRP B 1 29 ? -5.766 -43.469 -29.375 1 91.5 29 TRP B O 1
ATOM 6167 N N . LEU B 1 30 ? -4.25 -42.25 -28.5 1 91.06 30 LEU B N 1
ATOM 6168 C CA . LEU B 1 30 ? -4.727 -42.5 -27.141 1 91.06 30 LEU B CA 1
ATOM 6169 C C . LEU B 1 30 ? -6.074 -41.812 -26.906 1 91.06 30 LEU B C 1
ATOM 6171 O O . LEU B 1 30 ? -6.902 -42.344 -26.141 1 91.06 30 LEU B O 1
ATOM 6175 N N . LYS B 1 31 ? -6.266 -40.688 -27.453 1 90.06 31 LYS B N 1
ATOM 6176 C CA . LYS B 1 31 ? -7.523 -39.969 -27.312 1 90.06 31 LYS B CA 1
ATOM 6177 C C . LYS B 1 31 ? -8.703 -40.812 -27.781 1 90.06 31 LYS B C 1
ATOM 6179 O O . LYS B 1 31 ? -9.781 -40.75 -27.203 1 90.06 31 LYS B O 1
ATOM 6184 N N . ALA B 1 32 ? -8.484 -41.625 -28.75 1 87.75 32 ALA B N 1
ATOM 6185 C CA . ALA B 1 32 ? -9.539 -42.469 -29.297 1 87.75 32 ALA B CA 1
ATOM 6186 C C . ALA B 1 32 ? -9.695 -43.75 -28.469 1 87.75 32 ALA B C 1
ATOM 6188 O O . ALA B 1 32 ? -10.805 -44.25 -28.328 1 87.75 32 ALA B O 1
ATOM 6189 N N . LYS B 1 33 ? -8.602 -44.125 -27.844 1 88.5 33 LYS B N 1
ATOM 6190 C CA . LYS B 1 33 ? -8.625 -45.406 -27.156 1 88.5 33 LYS B CA 1
ATOM 6191 C C . LYS B 1 33 ? -9.117 -45.25 -25.719 1 88.5 33 LYS B C 1
ATOM 6193 O O . LYS B 1 33 ? -9.789 -46.125 -25.172 1 88.5 33 LYS B O 1
ATOM 6198 N N . VAL B 1 34 ? -8.695 -44.156 -25.109 1 89.06 34 VAL B N 1
ATOM 6199 C CA . VAL B 1 34 ? -9.062 -43.969 -23.719 1 89.06 34 VAL B CA 1
ATOM 6200 C C . VAL B 1 34 ? -9.75 -42.625 -23.547 1 89.06 34 VAL B C 1
ATOM 6202 O O . VAL B 1 34 ? -9.203 -41.719 -22.906 1 89.06 34 VAL B O 1
ATOM 6205 N N . PRO B 1 35 ? -10.875 -42.438 -23.875 1 87.5 35 PRO B N 1
ATOM 6206 C CA . PRO B 1 35 ? -11.57 -41.156 -23.766 1 87.5 35 PRO B CA 1
ATOM 6207 C C . PRO B 1 35 ? -11.891 -40.781 -22.328 1 87.5 35 PRO B C 1
ATOM 6209 O O . PRO B 1 35 ? -12.164 -39.625 -22.047 1 87.5 35 PRO B O 1
ATOM 6212 N N . GLU B 1 36 ? -11.812 -41.656 -21.422 1 86.62 36 GLU B N 1
ATOM 6213 C CA . GLU B 1 36 ? -12.125 -41.375 -20.031 1 86.62 36 GLU B CA 1
ATOM 6214 C C . GLU B 1 36 ? -11.117 -40.375 -19.422 1 86.62 36 GLU B C 1
ATOM 6216 O O . GLU B 1 36 ? -11.445 -39.656 -18.5 1 86.62 36 GLU B O 1
ATOM 6221 N N . ILE B 1 37 ? -10 -40.438 -20.031 1 89.38 37 ILE B N 1
ATOM 6222 C CA . ILE B 1 37 ? -8.969 -39.531 -19.5 1 89.38 37 ILE B CA 1
ATOM 6223 C C . ILE B 1 37 ? -8.875 -38.281 -20.359 1 89.38 37 ILE B C 1
ATOM 6225 O O . ILE B 1 37 ? -8.805 -37.156 -19.828 1 89.38 37 ILE B O 1
ATOM 6229 N N . TYR B 1 38 ? -8.898 -38.438 -21.641 1 91.19 38 TYR B N 1
ATOM 6230 C CA . TYR B 1 38 ? -8.656 -37.312 -22.547 1 91.19 38 TYR B CA 1
ATOM 6231 C C . TYR B 1 38 ? -9.945 -36.562 -22.812 1 91.19 38 TYR B C 1
ATOM 6233 O O . TYR B 1 38 ? -9.914 -35.469 -23.391 1 91.19 38 TYR B O 1
ATOM 6241 N N . HIS B 1 39 ? -11.078 -37.062 -22.422 1 91.62 39 HIS B N 1
ATOM 6242 C CA . HIS B 1 39 ? -12.383 -36.406 -22.438 1 91.62 39 HIS B CA 1
ATOM 6243 C C . HIS B 1 39 ? -13.125 -36.625 -21.125 1 91.62 39 HIS B C 1
ATOM 6245 O O . HIS B 1 39 ? -14.281 -37.062 -21.141 1 91.62 39 HIS B O 1
ATOM 6251 N N . PHE B 1 40 ? -12.445 -36.344 -20.125 1 91.12 40 PHE B N 1
ATOM 6252 C CA . PHE B 1 40 ? -12.953 -36.625 -18.797 1 91.12 40 PHE B CA 1
ATOM 6253 C C . PHE B 1 40 ? -14.188 -35.781 -18.484 1 91.12 40 PHE B C 1
ATOM 6255 O O . PHE B 1 40 ? -15.055 -36.219 -17.719 1 91.12 40 PHE B O 1
ATOM 6262 N N . ARG B 1 41 ? -14.383 -34.656 -19.062 1 91.62 41 ARG B N 1
ATOM 6263 C CA . ARG B 1 41 ? -15.516 -33.781 -18.797 1 91.62 41 ARG B CA 1
ATOM 6264 C C . ARG B 1 41 ? -16.828 -34.438 -19.188 1 91.62 41 ARG B C 1
ATOM 6266 O O . ARG B 1 41 ? -17.875 -34.188 -18.578 1 91.62 41 ARG B O 1
ATOM 6273 N N . MET B 1 42 ? -16.703 -35.281 -20.156 1 90.44 42 MET B N 1
ATOM 6274 C CA . MET B 1 42 ? -17.891 -36.031 -20.547 1 90.44 42 MET B CA 1
ATOM 6275 C C . MET B 1 42 ? -18.297 -37 -19.438 1 90.44 42 MET B C 1
ATOM 6277 O O . MET B 1 42 ? -19.484 -37.125 -19.125 1 90.44 42 MET B O 1
ATOM 6281 N N . LEU B 1 43 ? -17.359 -37.594 -18.875 1 89.5 43 LEU B N 1
ATOM 6282 C CA . LEU B 1 43 ? -17.641 -38.469 -17.75 1 89.5 43 LEU B CA 1
ATOM 6283 C C . LEU B 1 43 ? -18.125 -37.688 -16.547 1 89.5 43 LEU B C 1
ATOM 6285 O O . LEU B 1 43 ? -19.047 -38.094 -15.844 1 89.5 43 LEU B O 1
ATOM 6289 N N . ALA B 1 44 ? -17.547 -36.562 -16.328 1 90.25 44 ALA B N 1
ATOM 6290 C CA . ALA B 1 44 ? -17.891 -35.719 -15.188 1 90.25 44 ALA B CA 1
ATOM 6291 C C . ALA B 1 44 ? -19.312 -35.188 -15.305 1 90.25 44 ALA B C 1
ATOM 6293 O O . ALA B 1 44 ? -19.984 -34.938 -14.305 1 90.25 44 ALA B O 1
ATOM 6294 N N . SER B 1 45 ? -19.75 -34.906 -16.547 1 90.88 45 SER B N 1
ATOM 6295 C CA . SER B 1 45 ? -21.094 -34.375 -16.766 1 90.88 45 SER B CA 1
ATOM 6296 C C . SER B 1 45 ? -22.156 -35.406 -16.344 1 90.88 45 SER B C 1
ATOM 6298 O O . SER B 1 45 ? -23.297 -35.031 -16.078 1 90.88 45 SER B O 1
ATOM 6300 N N . GLN B 1 46 ? -21.719 -36.625 -16.156 1 88.94 46 GLN B N 1
ATOM 6301 C CA . GLN B 1 46 ? -22.656 -37.656 -15.773 1 88.94 46 GLN B CA 1
ATOM 6302 C C . GLN B 1 46 ? -22.625 -37.938 -14.266 1 88.94 46 GLN B C 1
ATOM 6304 O O . GLN B 1 46 ? -23.5 -38.594 -13.727 1 88.94 46 GLN B O 1
ATOM 6309 N N . LEU B 1 47 ? -21.688 -37.312 -13.664 1 87.19 47 LEU B N 1
ATOM 6310 C CA . LEU B 1 47 ? -21.547 -37.531 -12.234 1 87.19 47 LEU B CA 1
ATOM 6311 C C . LEU B 1 47 ? -22.109 -36.344 -11.453 1 87.19 47 LEU B C 1
ATOM 6313 O O . LEU B 1 47 ? -21.766 -35.188 -11.727 1 87.19 47 LEU B O 1
ATOM 6317 N N . SER B 1 48 ? -22.891 -36.5 -10.445 1 83 48 SER B N 1
ATOM 6318 C CA . SER B 1 48 ? -23.562 -35.469 -9.656 1 83 48 SER B CA 1
ATOM 6319 C C . SER B 1 48 ? -22.578 -34.719 -8.773 1 83 48 SER B C 1
ATOM 6321 O O . SER B 1 48 ? -22.812 -33.562 -8.406 1 83 48 SER B O 1
ATOM 6323 N N . PHE B 1 49 ? -21.453 -35.344 -8.57 1 80 49 PHE B N 1
ATOM 6324 C CA . PHE B 1 49 ? -20.453 -34.75 -7.68 1 80 49 PHE B CA 1
ATOM 6325 C C . PHE B 1 49 ? -19.891 -33.469 -8.266 1 80 49 PHE B C 1
ATOM 6327 O O . PHE B 1 49 ? -19.5 -32.562 -7.531 1 80 49 PHE B O 1
ATOM 6334 N N . TYR B 1 50 ? -19.984 -33.344 -9.539 1 85.56 50 TYR B N 1
ATOM 6335 C CA . TYR B 1 50 ? -19.344 -32.219 -10.203 1 85.56 50 TYR B CA 1
ATOM 6336 C C . TYR B 1 50 ? -20.391 -31.172 -10.617 1 85.56 50 TYR B C 1
ATOM 6338 O O . TYR B 1 50 ? -20.062 -30.203 -11.305 1 85.56 50 TYR B O 1
ATOM 6346 N N . ASN B 1 51 ? -21.562 -31.281 -10.062 1 83.62 51 ASN B N 1
ATOM 6347 C CA . ASN B 1 51 ? -22.609 -30.328 -10.391 1 83.62 51 ASN B CA 1
ATOM 6348 C C . ASN B 1 51 ? -22.328 -28.953 -9.781 1 83.62 51 ASN B C 1
ATOM 6350 O O . ASN B 1 51 ? -21.641 -28.859 -8.758 1 83.62 51 ASN B O 1
ATOM 6354 N N . ASP B 1 52 ? -22.812 -28 -10.461 1 82 52 ASP B N 1
ATOM 6355 C CA . ASP B 1 52 ? -22.609 -26.625 -10 1 82 52 ASP B CA 1
ATOM 6356 C C . ASP B 1 52 ? -23.547 -26.281 -8.852 1 82 52 ASP B C 1
ATOM 6358 O O . ASP B 1 52 ? -24.266 -27.156 -8.352 1 82 52 ASP B O 1
ATOM 6362 N N . TYR B 1 53 ? -23.562 -25.109 -8.328 1 80.31 53 TYR B N 1
ATOM 6363 C CA . TYR B 1 53 ? -24.328 -24.672 -7.168 1 80.31 53 TYR B CA 1
ATOM 6364 C C . TYR B 1 53 ? -25.828 -24.688 -7.465 1 80.31 53 TYR B C 1
ATOM 6366 O O . TYR B 1 53 ? -26.641 -24.703 -6.547 1 80.31 53 TYR B O 1
ATOM 6374 N N . ASN B 1 54 ? -26.203 -24.719 -8.758 1 79.44 54 ASN B N 1
ATOM 6375 C CA . ASN B 1 54 ? -27.609 -24.859 -9.133 1 79.44 54 ASN B CA 1
ATOM 6376 C C . ASN B 1 54 ? -27.953 -26.297 -9.484 1 79.44 54 ASN B C 1
ATOM 6378 O O . ASN B 1 54 ? -29.016 -26.562 -10.062 1 79.44 54 ASN B O 1
ATOM 6382 N N . ASP B 1 55 ? -26.984 -27.25 -9.273 1 80.94 55 ASP B N 1
ATOM 6383 C CA . ASP B 1 55 ? -27.156 -28.672 -9.555 1 80.94 55 ASP B CA 1
ATOM 6384 C C . ASP B 1 55 ? -27.219 -28.922 -11.055 1 80.94 55 ASP B C 1
ATOM 6386 O O . ASP B 1 55 ? -27.938 -29.828 -11.5 1 80.94 55 ASP B O 1
ATOM 6390 N N . GLU B 1 56 ? -26.641 -28.062 -11.773 1 87.12 56 GLU B N 1
ATOM 6391 C CA . GLU B 1 56 ? -26.516 -28.266 -13.219 1 87.12 56 GLU B CA 1
ATOM 6392 C C . GLU B 1 56 ? -25.234 -29.016 -13.57 1 87.12 56 GLU B C 1
ATOM 6394 O O . GLU B 1 56 ? -24.188 -28.766 -12.969 1 87.12 56 GLU B O 1
ATOM 6399 N N . PRO B 1 57 ? -25.375 -29.922 -14.469 1 90.69 57 PRO B N 1
ATOM 6400 C CA . PRO B 1 57 ? -24.188 -30.688 -14.852 1 90.69 57 PRO B CA 1
ATOM 6401 C C . PRO B 1 57 ? -23.141 -29.828 -15.547 1 90.69 57 PRO B C 1
ATOM 6403 O O . PRO B 1 57 ? -23.453 -28.766 -16.094 1 90.69 57 PRO B O 1
ATOM 6406 N N . VAL B 1 58 ? -22 -30.344 -15.508 1 89.56 58 VAL B N 1
ATOM 6407 C CA . VAL B 1 58 ? -20.875 -29.656 -16.125 1 89.56 58 VAL B CA 1
ATOM 6408 C C . VAL B 1 58 ? -21.016 -29.703 -17.656 1 89.56 58 VAL B C 1
ATOM 6410 O O . VAL B 1 58 ? -21.422 -30.719 -18.219 1 89.56 58 VAL B O 1
ATOM 6413 N N . TYR B 1 59 ? -20.688 -28.625 -18.297 1 90.75 59 TYR B N 1
ATOM 6414 C CA . TYR B 1 59 ? -20.734 -28.562 -19.766 1 90.75 59 TYR B CA 1
ATOM 6415 C C . TYR B 1 59 ? -19.594 -29.375 -20.359 1 90.75 59 TYR B C 1
ATOM 6417 O O . TYR B 1 59 ? -18.422 -29.219 -19.984 1 90.75 59 TYR B O 1
ATOM 6425 N N . ALA B 1 60 ? -19.922 -30.312 -21.203 1 91.81 60 ALA B N 1
ATOM 6426 C CA . ALA B 1 60 ? -18.938 -31.141 -21.891 1 91.81 60 ALA B CA 1
ATOM 6427 C C . ALA B 1 60 ? -19.156 -31.094 -23.406 1 91.81 60 ALA B C 1
ATOM 6429 O O . ALA B 1 60 ? -20.109 -31.688 -23.922 1 91.81 60 ALA B O 1
ATOM 6430 N N . PRO B 1 61 ? -18.25 -30.406 -24.078 1 90.38 61 PRO B N 1
ATOM 6431 C CA . PRO B 1 61 ? -18.375 -30.406 -25.531 1 90.38 61 PRO B CA 1
ATOM 6432 C C . PRO B 1 61 ? -17.969 -31.734 -26.156 1 90.38 61 PRO B C 1
ATOM 6434 O O . PRO B 1 61 ? -17.266 -32.531 -25.531 1 90.38 61 PRO B O 1
ATOM 6437 N N . GLU B 1 62 ? -18.344 -31.922 -27.391 1 88.19 62 GLU B N 1
ATOM 6438 C CA . GLU B 1 62 ? -17.984 -33.156 -28.094 1 88.19 62 GLU B CA 1
ATOM 6439 C C . GLU B 1 62 ? -16.516 -33.125 -28.516 1 88.19 62 GLU B C 1
ATOM 6441 O O . GLU B 1 62 ? -16 -32.094 -28.938 1 88.19 62 GLU B O 1
ATOM 6446 N N . GLN B 1 63 ? -15.898 -34.25 -28.219 1 86.12 63 GLN B N 1
ATOM 6447 C CA . GLN B 1 63 ? -14.492 -34.344 -28.594 1 86.12 63 GLN B CA 1
ATOM 6448 C C . GLN B 1 63 ? -14.32 -34.375 -30.109 1 86.12 63 GLN B C 1
ATOM 6450 O O . GLN B 1 63 ? -15.047 -35.062 -30.812 1 86.12 63 GLN B O 1
ATOM 6455 N N . PRO B 1 64 ? -13.43 -33.688 -30.5 1 86.62 64 PRO B N 1
ATOM 6456 C CA . PRO B 1 64 ? -13.188 -33.688 -31.953 1 86.62 64 PRO B CA 1
ATOM 6457 C C . PRO B 1 64 ? -12.578 -35 -32.438 1 86.62 64 PRO B C 1
ATOM 6459 O O . PRO B 1 64 ? -11.641 -35.531 -31.812 1 86.62 64 PRO B O 1
ATOM 6462 N N . LYS B 1 65 ? -12.992 -35.812 -33.531 1 82.62 65 LYS B N 1
ATOM 6463 C CA . LYS B 1 65 ? -12.602 -37.156 -33.969 1 82.62 65 LYS B CA 1
ATOM 6464 C C . LYS B 1 65 ? -11.43 -37.094 -34.938 1 82.62 65 LYS B C 1
ATOM 6466 O O . LYS B 1 65 ? -10.625 -38.031 -35.031 1 82.62 65 LYS B O 1
ATOM 6471 N N . GLY B 1 66 ? -10.727 -36 -35.312 1 83.69 66 GLY B N 1
ATOM 6472 C CA . GLY B 1 66 ? -9.633 -35.875 -36.281 1 83.69 66 GLY B CA 1
ATOM 6473 C C . GLY B 1 66 ? -8.281 -35.688 -35.594 1 83.69 66 GLY B C 1
ATOM 6474 O O . GLY B 1 66 ? -8.211 -35.312 -34.438 1 83.69 66 GLY B O 1
ATOM 6475 N N . ILE B 1 67 ? -7.219 -36.156 -36.375 1 88.88 67 ILE B N 1
ATOM 6476 C CA . ILE B 1 67 ? -5.855 -36.031 -35.844 1 88.88 67 ILE B CA 1
ATOM 6477 C C . ILE B 1 67 ? -5.488 -34.562 -35.688 1 88.88 67 ILE B C 1
ATOM 6479 O O . ILE B 1 67 ? -4.879 -34.188 -34.688 1 88.88 67 ILE B O 1
ATOM 6483 N N . PHE B 1 68 ? -5.953 -33.719 -36.562 1 91 68 PHE B N 1
ATOM 6484 C CA . PHE B 1 68 ? -5.586 -32.312 -36.5 1 91 68 PHE B CA 1
ATOM 6485 C C . PHE B 1 68 ? -6.793 -31.453 -36.156 1 91 68 PHE B C 1
ATOM 6487 O O . PHE B 1 68 ? -6.656 -30.25 -35.906 1 91 68 PHE B O 1
ATOM 6494 N N . ALA B 1 69 ? -7.906 -32.031 -36 1 89.56 69 ALA B N 1
ATOM 6495 C CA . ALA B 1 69 ? -9.148 -31.297 -35.781 1 89.56 69 ALA B CA 1
ATOM 6496 C C . ALA B 1 69 ? -9.164 -30.641 -34.406 1 89.56 69 ALA B C 1
ATOM 6498 O O . ALA B 1 69 ? -9.711 -29.547 -34.25 1 89.56 69 ALA B O 1
ATOM 6499 N N . TRP B 1 70 ? -8.547 -31.312 -33.5 1 90.56 70 TRP B N 1
ATOM 6500 C CA . TRP B 1 70 ? -8.578 -30.781 -32.156 1 90.56 70 TRP B CA 1
ATOM 6501 C C . TRP B 1 70 ? -7.801 -29.469 -32.062 1 90.56 70 TRP B C 1
ATOM 6503 O O . TRP B 1 70 ? -8.164 -28.562 -31.312 1 90.56 70 TRP B O 1
ATOM 6513 N N . LEU B 1 71 ? -6.797 -29.328 -32.875 1 91.62 71 LEU B N 1
ATOM 6514 C CA . LEU B 1 71 ? -5.977 -28.125 -32.844 1 91.62 71 LEU B CA 1
ATOM 6515 C C . LEU B 1 71 ? -6.77 -26.922 -33.344 1 91.62 71 LEU B C 1
ATOM 6517 O O . LEU B 1 71 ? -6.727 -25.859 -32.75 1 91.62 71 LEU B O 1
ATOM 6521 N N . LEU B 1 72 ? -7.516 -27.141 -34.375 1 90.44 72 LEU B N 1
ATOM 6522 C CA . LEU B 1 72 ? -8.273 -26.062 -35 1 90.44 72 LEU B CA 1
ATOM 6523 C C . LEU B 1 72 ? -9.461 -25.656 -34.125 1 90.44 72 LEU B C 1
ATOM 6525 O O . LEU B 1 72 ? -9.727 -24.469 -33.938 1 90.44 72 LEU B O 1
ATOM 6529 N N . LEU B 1 73 ? -10.117 -26.578 -33.562 1 89.88 73 LEU B N 1
ATOM 6530 C CA . LEU B 1 73 ? -11.297 -26.312 -32.75 1 89.88 73 LEU B CA 1
ATOM 6531 C C . LEU B 1 73 ? -10.914 -25.625 -31.453 1 89.88 73 LEU B C 1
ATOM 6533 O O . LEU B 1 73 ? -11.641 -24.75 -30.969 1 89.88 73 LEU B O 1
ATOM 6537 N N . THR B 1 74 ? -9.844 -26.078 -30.953 1 90.88 74 THR B N 1
ATOM 6538 C CA . THR B 1 74 ? -9.375 -25.469 -29.719 1 90.88 74 THR B CA 1
ATOM 6539 C C . THR B 1 74 ? -8.93 -24.031 -29.953 1 90.88 74 THR B C 1
ATOM 6541 O O . THR B 1 74 ? -9.188 -23.156 -29.141 1 90.88 74 THR B O 1
ATOM 6544 N N . TRP B 1 75 ? -8.344 -23.844 -31.047 1 90.62 75 TRP B N 1
ATOM 6545 C CA . TRP B 1 75 ? -7.844 -22.516 -31.375 1 90.62 75 TRP B CA 1
ATOM 6546 C C . TRP B 1 75 ? -8.992 -21.547 -31.672 1 90.62 75 TRP B C 1
ATOM 6548 O O . TRP B 1 75 ? -8.906 -20.359 -31.375 1 90.62 75 TRP B O 1
ATOM 6558 N N . LEU B 1 76 ? -10.094 -22.047 -32.156 1 90.56 76 LEU B N 1
ATOM 6559 C CA . LEU B 1 76 ? -11.219 -21.219 -32.594 1 90.56 76 LEU B CA 1
ATOM 6560 C C . LEU B 1 76 ? -12.227 -21.047 -31.453 1 90.56 76 LEU B C 1
ATOM 6562 O O . LEU B 1 76 ? -13.203 -20.297 -31.594 1 90.56 76 LEU B O 1
ATOM 6566 N N . TYR B 1 77 ? -11.992 -21.688 -30.359 1 92.12 77 TYR B N 1
ATOM 6567 C CA . TYR B 1 77 ? -12.891 -21.531 -29.219 1 92.12 77 TYR B CA 1
ATOM 6568 C C . TYR B 1 77 ? -12.867 -20.109 -28.688 1 92.12 77 TYR B C 1
ATOM 6570 O O . TYR B 1 77 ? -11.852 -19.641 -28.172 1 92.12 77 TYR B O 1
ATOM 6578 N N . THR B 1 78 ? -13.945 -19.391 -28.797 1 91.75 78 THR B N 1
ATOM 6579 C CA . THR B 1 78 ? -13.992 -17.969 -28.516 1 91.75 78 THR B CA 1
ATOM 6580 C C . THR B 1 78 ? -14.023 -17.703 -27.016 1 91.75 78 THR B C 1
ATOM 6582 O O . THR B 1 78 ? -14.406 -18.578 -26.234 1 91.75 78 THR B O 1
ATOM 6585 N N . GLU B 1 79 ? -13.602 -16.594 -26.656 1 93.06 79 GLU B N 1
ATOM 6586 C CA . GLU B 1 79 ? -13.57 -16.172 -25.25 1 93.06 79 GLU B CA 1
ATOM 6587 C C . GLU B 1 79 ? -14.977 -16.062 -24.688 1 93.06 79 GLU B C 1
ATOM 6589 O O . GLU B 1 79 ? -15.211 -16.422 -23.516 1 93.06 79 GLU B O 1
ATOM 6594 N N . ASP B 1 80 ? -15.922 -15.656 -25.406 1 92.75 80 ASP B N 1
ATOM 6595 C CA . ASP B 1 80 ? -17.297 -15.492 -24.953 1 92.75 80 ASP B CA 1
ATOM 6596 C C . ASP B 1 80 ? -17.922 -16.844 -24.609 1 92.75 80 ASP B C 1
ATOM 6598 O O . ASP B 1 80 ? -18.641 -16.969 -23.625 1 92.75 80 ASP B O 1
ATOM 6602 N N . LYS B 1 81 ? -17.594 -17.797 -25.453 1 93.44 81 LYS B N 1
ATOM 6603 C CA . LYS B 1 81 ? -18.109 -19.141 -25.172 1 93.44 81 LYS B CA 1
ATOM 6604 C C . LYS B 1 81 ? -17.422 -19.75 -23.953 1 93.44 81 LYS B C 1
ATOM 6606 O O . LYS B 1 81 ? -18.078 -20.422 -23.156 1 93.44 81 LYS B O 1
ATOM 6611 N N . LEU B 1 82 ? -16.234 -19.469 -23.875 1 94.38 82 LEU B N 1
ATOM 6612 C CA . LEU B 1 82 ? -15.453 -20.031 -22.766 1 94.38 82 LEU B CA 1
ATOM 6613 C C . LEU B 1 82 ? -15.945 -19.469 -21.422 1 94.38 82 LEU B C 1
ATOM 6615 O O . LEU B 1 82 ? -16.016 -20.219 -20.438 1 94.38 82 LEU B O 1
ATOM 6619 N N . ILE B 1 83 ? -16.312 -18.234 -21.344 1 93.56 83 ILE B N 1
ATOM 6620 C CA . ILE B 1 83 ? -16.75 -17.625 -20.094 1 93.56 83 ILE B CA 1
ATOM 6621 C C . ILE B 1 83 ? -18.094 -18.188 -19.688 1 93.56 83 ILE B C 1
ATOM 6623 O O . ILE B 1 83 ? -18.359 -18.359 -18.484 1 93.56 83 ILE B O 1
ATOM 6627 N N . GLN B 1 84 ? -18.891 -18.594 -20.594 1 90.25 84 GLN B N 1
ATOM 6628 C CA . GLN B 1 84 ? -20.234 -19.109 -20.312 1 90.25 84 GLN B CA 1
ATOM 6629 C C . GLN B 1 84 ? -20.172 -20.578 -19.906 1 90.25 84 GLN B C 1
ATOM 6631 O O . GLN B 1 84 ? -20.969 -21.031 -19.078 1 90.25 84 GLN B O 1
ATOM 6636 N N . THR B 1 85 ? -19.094 -21.219 -20.438 1 91 85 THR B N 1
ATOM 6637 C CA . THR B 1 85 ? -19.109 -22.656 -20.25 1 91 85 THR B CA 1
ATOM 6638 C C . THR B 1 85 ? -18.109 -23.094 -19.203 1 91 85 THR B C 1
ATOM 6640 O O . THR B 1 85 ? -18.359 -24.031 -18.438 1 91 85 THR B O 1
ATOM 6643 N N . HIS B 1 86 ? -16.984 -22.516 -19.141 1 92 86 HIS B N 1
ATOM 6644 C CA . HIS B 1 86 ? -15.891 -23.031 -18.312 1 92 86 HIS B CA 1
ATOM 6645 C C . HIS B 1 86 ? -15.562 -22.078 -17.172 1 92 86 HIS B C 1
ATOM 6647 O O . HIS B 1 86 ? -14.859 -22.438 -16.234 1 92 86 HIS B O 1
ATOM 6653 N N . GLY B 1 87 ? -16.062 -20.859 -17.234 1 91.75 87 GLY B N 1
ATOM 6654 C CA . GLY B 1 87 ? -15.883 -19.969 -16.109 1 91.75 87 GLY B CA 1
ATOM 6655 C C . GLY B 1 87 ? -14.859 -18.875 -16.375 1 91.75 87 GLY B C 1
ATOM 6656 O O . GLY B 1 87 ? -14.234 -18.844 -17.438 1 91.75 87 GLY B O 1
ATOM 6657 N N . LEU B 1 88 ? -14.688 -18.016 -15.43 1 94.5 88 LEU B N 1
ATOM 6658 C CA . LEU B 1 88 ? -13.844 -16.844 -15.57 1 94.5 88 LEU B CA 1
ATOM 6659 C C . LEU B 1 88 ? -12.375 -17.203 -15.383 1 94.5 88 LEU B C 1
ATOM 6661 O O . LEU B 1 88 ? -11.5 -16.609 -16.016 1 94.5 88 LEU B O 1
ATOM 6665 N N . ASP B 1 89 ? -12.023 -18.172 -14.586 1 95.12 89 ASP B N 1
ATOM 6666 C CA . ASP B 1 89 ? -10.641 -18.578 -14.367 1 95.12 89 ASP B CA 1
ATOM 6667 C C . ASP B 1 89 ? -10.008 -19.094 -15.656 1 95.12 89 ASP B C 1
ATOM 6669 O O . ASP B 1 89 ? -8.859 -18.75 -15.969 1 95.12 89 ASP B O 1
ATOM 6673 N N . ALA B 1 90 ? -10.734 -19.875 -16.391 1 95.69 90 ALA B N 1
ATOM 6674 C CA . ALA B 1 90 ? -10.234 -20.422 -17.656 1 95.69 90 ALA B CA 1
ATOM 6675 C C . ALA B 1 90 ? -9.992 -19.312 -18.672 1 95.69 90 ALA B C 1
ATOM 6677 O O . ALA B 1 90 ? -8.977 -19.297 -19.375 1 95.69 90 ALA B O 1
ATOM 6678 N N . VAL B 1 91 ? -10.883 -18.359 -18.688 1 96.25 91 VAL B N 1
ATOM 6679 C CA . VAL B 1 91 ? -10.773 -17.281 -19.656 1 96.25 91 VAL B CA 1
ATOM 6680 C C . VAL B 1 91 ? -9.547 -16.422 -19.344 1 96.25 91 VAL B C 1
ATOM 6682 O O . VAL B 1 91 ? -8.773 -16.078 -20.234 1 96.25 91 VAL B O 1
ATOM 6685 N N . MET B 1 92 ? -9.398 -16.125 -18.078 1 96.38 92 MET B N 1
ATOM 6686 C CA . MET B 1 92 ? -8.289 -15.25 -17.703 1 96.38 92 MET B CA 1
ATOM 6687 C C . MET B 1 92 ? -6.953 -15.961 -17.922 1 96.38 92 MET B C 1
ATOM 6689 O O . MET B 1 92 ? -5.965 -15.328 -18.297 1 96.38 92 MET B O 1
ATOM 6693 N N . PHE B 1 93 ? -6.891 -17.203 -17.672 1 96.44 93 PHE B N 1
ATOM 6694 C CA . PHE B 1 93 ? -5.648 -17.938 -17.906 1 96.44 93 PHE B CA 1
ATOM 6695 C C . PHE B 1 93 ? -5.32 -18 -19.391 1 96.44 93 PHE B C 1
ATOM 6697 O O . PHE B 1 93 ? -4.176 -17.766 -19.781 1 96.44 93 PHE B O 1
ATOM 6704 N N . THR B 1 94 ? -6.316 -18.281 -20.219 1 96.44 94 THR B N 1
ATOM 6705 C CA . THR B 1 94 ? -6.094 -18.359 -21.656 1 96.44 94 THR B CA 1
ATOM 6706 C C . THR B 1 94 ? -5.719 -16.984 -22.219 1 96.44 94 THR B C 1
ATOM 6708 O O . THR B 1 94 ? -4.891 -16.875 -23.125 1 96.44 94 THR B O 1
ATOM 6711 N N . ARG B 1 95 ? -6.262 -16 -21.672 1 95.94 95 ARG B N 1
ATOM 6712 C CA . ARG B 1 95 ? -5.914 -14.648 -22.094 1 95.94 95 ARG B CA 1
ATOM 6713 C C . ARG B 1 95 ? -4.48 -14.305 -21.703 1 95.94 95 ARG B C 1
ATOM 6715 O O . ARG B 1 95 ? -3.775 -13.633 -22.469 1 95.94 95 ARG B O 1
ATOM 6722 N N . PHE B 1 96 ? -4.137 -14.734 -20.562 1 96.44 96 PHE B N 1
ATOM 6723 C CA . PHE B 1 96 ? -2.764 -14.531 -20.109 1 96.44 96 PHE B CA 1
ATOM 6724 C C . PHE B 1 96 ? -1.784 -15.203 -21.078 1 96.44 96 PHE B C 1
ATOM 6726 O O . PHE B 1 96 ? -0.788 -14.594 -21.469 1 96.44 96 PHE B O 1
ATOM 6733 N N . MET B 1 97 ? -2.061 -16.422 -21.453 1 97.31 97 MET B N 1
ATOM 6734 C CA . MET B 1 97 ? -1.208 -17.156 -22.391 1 97.31 97 MET B CA 1
ATOM 6735 C C . MET B 1 97 ? -1.201 -16.484 -23.766 1 97.31 97 MET B C 1
ATOM 6737 O O . MET B 1 97 ? -0.155 -16.391 -24.406 1 97.31 97 MET B O 1
ATOM 6741 N N . ARG B 1 98 ? -2.318 -16.047 -24.156 1 96.69 98 ARG B N 1
ATOM 6742 C CA . ARG B 1 98 ? -2.43 -15.383 -25.453 1 96.69 98 ARG B CA 1
ATOM 6743 C C . ARG B 1 98 ? -1.664 -14.062 -25.453 1 96.69 98 ARG B C 1
ATOM 6745 O O . ARG B 1 98 ? -0.979 -13.734 -26.422 1 96.69 98 ARG B O 1
ATOM 6752 N N . SER B 1 99 ? -1.823 -13.32 -24.406 1 97 99 SER B N 1
ATOM 6753 C CA . SER B 1 99 ? -1.088 -12.062 -24.312 1 97 99 SER B CA 1
ATOM 6754 C C . SER B 1 99 ? 0.418 -12.297 -24.297 1 97 99 SER B C 1
ATOM 6756 O O . SER B 1 99 ? 1.177 -11.531 -24.891 1 97 99 SER B O 1
ATOM 6758 N N . GLY B 1 100 ? 0.838 -13.359 -23.547 1 97.44 100 GLY B N 1
ATOM 6759 C CA . GLY B 1 100 ? 2.246 -13.719 -23.594 1 97.44 100 GLY B CA 1
ATOM 6760 C C . GLY B 1 100 ? 2.732 -14.008 -25 1 97.44 100 GLY B C 1
ATOM 6761 O O . GLY B 1 100 ? 3.83 -13.594 -25.391 1 97.44 100 GLY B O 1
ATOM 6762 N N . LEU B 1 101 ? 1.927 -14.68 -25.781 1 97.75 101 LEU B N 1
ATOM 6763 C CA . LEU B 1 101 ? 2.252 -15 -27.172 1 97.75 101 LEU B CA 1
ATOM 6764 C C . LEU B 1 101 ? 2.367 -13.734 -28.016 1 97.75 101 LEU B C 1
ATOM 6766 O O . LEU B 1 101 ? 3.342 -13.562 -28.75 1 97.75 101 LEU B O 1
ATOM 6770 N N . PHE B 1 102 ? 1.461 -12.828 -27.859 1 97.69 102 PHE B N 1
ATOM 6771 C CA . PHE B 1 102 ? 1.451 -11.609 -28.672 1 97.69 102 PHE B CA 1
ATOM 6772 C C . PHE B 1 102 ? 2.619 -10.703 -28.297 1 97.69 102 PHE B C 1
ATOM 6774 O O . PHE B 1 102 ? 3.227 -10.078 -29.172 1 97.69 102 PHE B O 1
ATOM 6781 N N . ILE B 1 103 ? 2.889 -10.625 -27.016 1 97.69 103 ILE B N 1
ATOM 6782 C CA . ILE B 1 103 ? 4.023 -9.82 -26.578 1 97.69 103 ILE B CA 1
ATOM 6783 C C . ILE B 1 103 ? 5.309 -10.359 -27.188 1 97.69 103 ILE B C 1
ATOM 6785 O O . ILE B 1 103 ? 6.094 -9.602 -27.766 1 97.69 103 ILE B O 1
ATOM 6789 N N . CYS B 1 104 ? 5.5 -11.672 -27.141 1 97.62 104 CYS B N 1
ATOM 6790 C CA . CYS B 1 104 ? 6.707 -12.289 -27.672 1 97.62 104 CYS B CA 1
ATOM 6791 C C . CYS B 1 104 ? 6.754 -12.148 -29.188 1 97.62 104 CYS B C 1
ATOM 6793 O O . CYS B 1 104 ? 7.816 -11.898 -29.766 1 97.62 104 CYS B O 1
ATOM 6795 N N . CYS B 1 105 ? 5.637 -12.266 -29.859 1 97.5 105 CYS B N 1
ATOM 6796 C CA . CYS B 1 105 ? 5.594 -12.18 -31.312 1 97.5 105 CYS B CA 1
ATOM 6797 C C . CYS B 1 105 ? 5.926 -10.766 -31.781 1 97.5 105 CYS B C 1
ATOM 6799 O O . CYS B 1 105 ? 6.762 -10.586 -32.688 1 97.5 105 CYS B O 1
ATOM 6801 N N . ILE B 1 106 ? 5.324 -9.758 -31.203 1 97.38 106 ILE B N 1
ATOM 6802 C CA . ILE B 1 106 ? 5.539 -8.375 -31.609 1 97.38 106 ILE B CA 1
ATOM 6803 C C . ILE B 1 106 ? 6.984 -7.973 -31.312 1 97.38 106 ILE B C 1
ATOM 6805 O O . ILE B 1 106 ? 7.641 -7.352 -32.156 1 97.38 106 ILE B O 1
ATOM 6809 N N . LEU B 1 107 ? 7.473 -8.383 -30.156 1 97.38 107 LEU B N 1
ATOM 6810 C CA . LEU B 1 107 ? 8.844 -8.031 -29.797 1 97.38 107 LEU B CA 1
ATOM 6811 C C . LEU B 1 107 ? 9.844 -8.805 -30.641 1 97.38 107 LEU B C 1
ATOM 6813 O O . LEU B 1 107 ? 10.906 -8.281 -30.984 1 97.38 107 LEU B O 1
ATOM 6817 N N . CYS B 1 108 ? 9.516 -10.062 -30.953 1 96.44 108 CYS B N 1
ATOM 6818 C CA . CYS B 1 108 ? 10.391 -10.867 -31.797 1 96.44 108 CYS B CA 1
ATOM 6819 C C . CYS B 1 108 ? 10.508 -10.258 -33.188 1 96.44 108 CYS B C 1
ATOM 6821 O O . CYS B 1 108 ? 11.617 -10.117 -33.719 1 96.44 108 CYS B O 1
ATOM 6823 N N . LEU B 1 109 ? 9.477 -9.859 -33.781 1 96.12 109 LEU B N 1
ATOM 6824 C CA . LEU B 1 109 ? 9.484 -9.25 -35.125 1 96.12 109 LEU B CA 1
ATOM 6825 C C . LEU B 1 109 ? 10.203 -7.906 -35.094 1 96.12 109 LEU B C 1
ATOM 6827 O O . LEU B 1 109 ? 10.977 -7.602 -36 1 96.12 109 LEU B O 1
ATOM 6831 N N . SER B 1 110 ? 9.93 -7.137 -34.062 1 96.06 110 SER B N 1
ATOM 6832 C CA . SER B 1 110 ? 10.594 -5.844 -33.938 1 96.06 110 SER B CA 1
ATOM 6833 C C . SER B 1 110 ? 12.094 -6.012 -33.719 1 96.06 110 SER B C 1
ATOM 6835 O O . SER B 1 110 ? 12.891 -5.242 -34.281 1 96.06 110 SER B O 1
ATOM 6837 N N . ALA B 1 111 ? 12.445 -7.004 -32.906 1 94.62 111 ALA B N 1
ATOM 6838 C CA . ALA B 1 111 ? 13.859 -7.262 -32.656 1 94.62 111 ALA B CA 1
ATOM 6839 C C . ALA B 1 111 ? 14.555 -7.758 -33.938 1 94.62 111 ALA B C 1
ATOM 6841 O O . ALA B 1 111 ? 15.711 -7.41 -34.188 1 94.62 111 ALA B O 1
ATOM 6842 N N . ALA B 1 112 ? 13.93 -8.531 -34.781 1 93.44 112 ALA B N 1
ATOM 6843 C CA . ALA B 1 112 ? 14.492 -9.07 -36 1 93.44 112 ALA B CA 1
ATOM 6844 C C . ALA B 1 112 ? 14.789 -7.953 -37 1 93.44 112 ALA B C 1
ATOM 6846 O O . ALA B 1 112 ? 15.789 -8.008 -37.75 1 93.44 112 ALA B O 1
ATOM 6847 N N . VAL B 1 113 ? 14.039 -6.914 -36.938 1 92.06 113 VAL B N 1
ATOM 6848 C CA . VAL B 1 113 ? 14.18 -5.824 -37.906 1 92.06 113 VAL B CA 1
ATOM 6849 C C . VAL B 1 113 ? 15.211 -4.82 -37.406 1 92.06 113 VAL B C 1
ATOM 6851 O O . VAL B 1 113 ? 16 -4.281 -38.188 1 92.06 113 VAL B O 1
ATOM 6854 N N . VAL B 1 114 ? 15.242 -4.672 -36.062 1 92.38 114 VAL B N 1
ATOM 6855 C CA . VAL B 1 114 ? 16.031 -3.557 -35.562 1 92.38 114 VAL B CA 1
ATOM 6856 C C . VAL B 1 114 ? 17.312 -4.082 -34.906 1 92.38 114 VAL B C 1
ATOM 6858 O O . VAL B 1 114 ? 18.422 -3.756 -35.344 1 92.38 114 VAL B O 1
ATOM 6861 N N . LEU B 1 115 ? 17.219 -5.008 -33.969 1 91.12 115 LEU B N 1
ATOM 6862 C CA . LEU B 1 115 ? 18.328 -5.371 -33.094 1 91.12 115 LEU B CA 1
ATOM 6863 C C . LEU B 1 115 ? 19.25 -6.379 -33.781 1 91.12 115 LEU B C 1
ATOM 6865 O O . LEU B 1 115 ? 20.469 -6.293 -33.688 1 91.12 115 LEU B O 1
ATOM 6869 N N . PHE B 1 116 ? 18.719 -7.324 -34.562 1 89 116 PHE B N 1
ATOM 6870 C CA . PHE B 1 116 ? 19.531 -8.383 -35.125 1 89 116 PHE B CA 1
ATOM 6871 C C . PHE B 1 116 ? 20.594 -7.809 -36.062 1 89 116 PHE B C 1
ATOM 6873 O O . PHE B 1 116 ? 21.781 -8.086 -35.938 1 89 116 PHE B O 1
ATOM 6880 N N . PRO B 1 117 ? 20.203 -6.918 -36.906 1 87.31 117 PRO B N 1
ATOM 6881 C CA . PRO B 1 117 ? 21.219 -6.352 -37.812 1 87.31 117 PRO B CA 1
ATOM 6882 C C . PRO B 1 117 ? 22.219 -5.461 -37.062 1 87.31 117 PRO B C 1
ATOM 6884 O O . PRO B 1 117 ? 23.391 -5.434 -37.406 1 87.31 117 PRO B O 1
ATOM 6887 N N . VAL B 1 118 ? 21.766 -4.797 -36.094 1 88.31 118 VAL B N 1
ATOM 6888 C CA . VAL B 1 118 ? 22.641 -3.881 -35.375 1 88.31 118 VAL B CA 1
ATOM 6889 C C . VAL B 1 118 ? 23.703 -4.672 -34.594 1 88.31 118 VAL B C 1
ATOM 6891 O O . VAL B 1 118 ? 24.875 -4.316 -34.625 1 88.31 118 VAL B O 1
ATOM 6894 N N . TYR B 1 119 ? 23.281 -5.77 -33.938 1 87.62 119 TYR B N 1
ATOM 6895 C CA . TYR B 1 119 ? 24.219 -6.574 -33.156 1 87.62 119 TYR B CA 1
ATOM 6896 C C . TYR B 1 119 ? 25.156 -7.352 -34.094 1 87.62 119 TYR B C 1
ATOM 6898 O O . TYR B 1 119 ? 26.328 -7.543 -33.781 1 87.62 119 TYR B O 1
ATOM 6906 N N . ALA B 1 120 ? 24.672 -7.75 -35.219 1 82.81 120 ALA B N 1
ATOM 6907 C CA . ALA B 1 120 ? 25.469 -8.555 -36.156 1 82.81 120 ALA B CA 1
ATOM 6908 C C . ALA B 1 120 ? 26.562 -7.719 -36.812 1 82.81 120 ALA B C 1
ATOM 6910 O O . ALA B 1 120 ? 27.578 -8.258 -37.25 1 82.81 120 ALA B O 1
ATOM 6911 N N . THR B 1 121 ? 26.406 -6.438 -36.812 1 78.5 121 THR B N 1
ATOM 6912 C CA . THR B 1 121 ? 27.375 -5.578 -37.469 1 78.5 121 THR B CA 1
ATOM 6913 C C . THR B 1 121 ? 28.484 -5.156 -36.5 1 78.5 121 THR B C 1
ATOM 6915 O O . THR B 1 121 ? 29.484 -4.566 -36.906 1 78.5 121 THR B O 1
ATOM 6918 N N . SER B 1 122 ? 28.328 -5.621 -35.25 1 74.31 122 SER B N 1
ATOM 6919 C CA . SER B 1 122 ? 29.344 -5.176 -34.312 1 74.31 122 SER B CA 1
ATOM 6920 C C . SER B 1 122 ? 30.594 -6.059 -34.375 1 74.31 122 SER B C 1
ATOM 6922 O O . SER B 1 122 ? 30.562 -7.125 -35 1 74.31 122 SER B O 1
ATOM 6924 N N . GLY B 1 123 ? 31.797 -5.559 -33.969 1 64.06 123 GLY B N 1
ATOM 6925 C CA . GLY B 1 123 ? 33.125 -5.988 -34.375 1 64.06 123 GLY B CA 1
ATOM 6926 C C . GLY B 1 123 ? 33.75 -6.996 -33.406 1 64.06 123 GLY B C 1
ATOM 6927 O O . GLY B 1 123 ? 34.938 -7.242 -33.438 1 64.06 123 GLY B O 1
ATOM 6928 N N . ARG B 1 124 ? 33.062 -7.562 -32.281 1 61.47 124 ARG B N 1
ATOM 6929 C CA . ARG B 1 124 ? 33.875 -8.438 -31.422 1 61.47 124 ARG B CA 1
ATOM 6930 C C . ARG B 1 124 ? 34.062 -9.805 -32.094 1 61.47 124 ARG B C 1
ATOM 6932 O O . ARG B 1 124 ? 34.875 -10.617 -31.609 1 61.47 124 ARG B O 1
ATOM 6939 N N . HIS B 1 125 ? 33.406 -10.086 -33.25 1 58.59 125 HIS B N 1
ATOM 6940 C CA . HIS B 1 125 ? 33.562 -11.359 -33.938 1 58.59 125 HIS B CA 1
ATOM 6941 C C . HIS B 1 125 ? 34.938 -11.461 -34.594 1 58.59 125 HIS B C 1
ATOM 6943 O O . HIS B 1 125 ? 35.375 -12.555 -34.969 1 58.59 125 HIS B O 1
ATOM 6949 N N . HIS B 1 126 ? 35.594 -10.328 -34.594 1 57.47 126 HIS B N 1
ATOM 6950 C CA . HIS B 1 126 ? 36.906 -10.32 -35.219 1 57.47 126 HIS B CA 1
ATOM 6951 C C . HIS B 1 126 ? 38 -10.617 -34.188 1 57.47 126 HIS B C 1
ATOM 6953 O O . HIS B 1 126 ? 39.156 -10.773 -34.562 1 57.47 126 HIS B O 1
ATOM 6959 N N . LEU B 1 127 ? 37.562 -10.727 -33 1 61.25 127 LEU B N 1
ATOM 6960 C CA . LEU B 1 127 ? 38.594 -11.047 -32.031 1 61.25 127 LEU B CA 1
ATOM 6961 C C . LEU B 1 127 ? 39 -12.508 -32.125 1 61.25 127 LEU B C 1
ATOM 6963 O O . LEU B 1 127 ? 38.25 -13.336 -32.656 1 61.25 127 LEU B O 1
ATOM 6967 N N . LYS B 1 128 ? 40.281 -12.703 -31.672 1 54 128 LYS B N 1
ATOM 6968 C CA . LYS B 1 128 ? 40.844 -14.047 -31.719 1 54 128 LYS B CA 1
ATOM 6969 C C . LYS B 1 128 ? 40.031 -15.008 -30.828 1 54 128 LYS B C 1
ATOM 6971 O O . LYS B 1 128 ? 39.562 -14.617 -29.766 1 54 128 LYS B O 1
ATOM 6976 N N . SER B 1 129 ? 39.719 -16.312 -31.297 1 51.75 129 SER B N 1
ATOM 6977 C CA . SER B 1 129 ? 38.938 -17.359 -30.688 1 51.75 129 SER B CA 1
ATOM 6978 C C . SER B 1 129 ? 39.312 -17.578 -29.234 1 51.75 129 SER B C 1
ATOM 6980 O O . SER B 1 129 ? 38.5 -17.953 -28.406 1 51.75 129 SER B O 1
ATOM 6982 N N . ASN B 1 130 ? 40.438 -17.281 -28.828 1 48.25 130 ASN B N 1
ATOM 6983 C CA . ASN B 1 130 ? 40.969 -17.547 -27.5 1 48.25 130 ASN B CA 1
ATOM 6984 C C . ASN B 1 130 ? 40.625 -16.422 -26.531 1 48.25 130 ASN B C 1
ATOM 6986 O O . ASN B 1 130 ? 40.906 -16.516 -25.328 1 48.25 130 ASN B O 1
ATOM 6990 N N . ASN B 1 131 ? 40.031 -15.398 -27.016 1 52 131 ASN B N 1
ATOM 6991 C CA . ASN B 1 131 ? 39.688 -14.281 -26.156 1 52 131 ASN B CA 1
ATOM 6992 C C . ASN B 1 131 ? 38.344 -14.508 -25.453 1 52 131 ASN B C 1
ATOM 6994 O O . ASN B 1 131 ? 37.375 -14.953 -26.078 1 52 131 ASN B O 1
ATOM 6998 N N . PRO B 1 132 ? 38.375 -14.461 -24.125 1 55.69 132 PRO B N 1
ATOM 6999 C CA . PRO B 1 132 ? 37.156 -14.688 -23.344 1 55.69 132 PRO B CA 1
ATOM 7000 C C . PRO B 1 132 ? 35.969 -13.852 -23.828 1 55.69 132 PRO B C 1
ATOM 7002 O O . PRO B 1 132 ? 34.812 -14.211 -23.578 1 55.69 132 PRO B O 1
ATOM 7005 N N . LEU B 1 133 ? 36.281 -12.875 -24.703 1 58.72 133 LEU B N 1
ATOM 7006 C CA . LEU B 1 133 ? 35.219 -12 -25.188 1 58.72 133 LEU B CA 1
ATOM 7007 C C . LEU B 1 133 ? 34.812 -12.391 -26.594 1 58.72 133 LEU B C 1
ATOM 7009 O O . LEU B 1 133 ? 34 -11.695 -27.234 1 58.72 133 LEU B O 1
ATOM 7013 N N . TYR B 1 134 ? 35.312 -13.523 -27.047 1 57.81 134 TYR B N 1
ATOM 7014 C CA . TYR B 1 134 ? 35 -14.016 -28.375 1 57.81 134 TYR B CA 1
ATOM 7015 C C . TYR B 1 134 ? 33.562 -14.453 -28.469 1 57.81 134 TYR B C 1
ATOM 7017 O O . TYR B 1 134 ? 33.031 -15.078 -27.531 1 57.81 134 TYR B O 1
ATOM 7025 N N . THR B 1 135 ? 32.812 -13.906 -29.391 1 62 135 THR B N 1
ATOM 7026 C CA . THR B 1 135 ? 31.406 -14.25 -29.578 1 62 135 THR B CA 1
ATOM 7027 C C . THR B 1 135 ? 31.203 -14.992 -30.891 1 62 135 THR B C 1
ATOM 7029 O O . THR B 1 135 ? 31.812 -14.633 -31.906 1 62 135 THR B O 1
ATOM 7032 N N . SER B 1 136 ? 30.641 -16.234 -30.859 1 65.88 136 SER B N 1
ATOM 7033 C CA . SER B 1 136 ? 30.312 -16.984 -32.062 1 65.88 136 SER B CA 1
ATOM 7034 C C . SER B 1 136 ? 28.875 -17.484 -32.031 1 65.88 136 SER B C 1
ATOM 7036 O O . SER B 1 136 ? 28.25 -17.531 -30.984 1 65.88 136 SER B O 1
ATOM 7038 N N . GLY B 1 137 ? 28.312 -17.594 -33.25 1 67.56 137 GLY B N 1
ATOM 7039 C CA . GLY B 1 137 ? 27 -18.203 -33.406 1 67.56 137 GLY B CA 1
ATOM 7040 C C . GLY B 1 137 ? 25.859 -17.281 -33 1 67.56 137 GLY B C 1
ATOM 7041 O O . GLY B 1 137 ? 25.75 -16.172 -33.5 1 67.56 137 GLY B O 1
ATOM 7042 N N . LEU B 1 138 ? 25.094 -17.734 -32.031 1 71.62 138 LEU B N 1
ATOM 7043 C CA . LEU B 1 138 ? 23.938 -16.984 -31.562 1 71.62 138 LEU B CA 1
ATOM 7044 C C . LEU B 1 138 ? 24.344 -15.781 -30.719 1 71.62 138 LEU B C 1
ATOM 7046 O O . LEU B 1 138 ? 23.578 -14.836 -30.547 1 71.62 138 LEU B O 1
ATOM 7050 N N . GLU B 1 139 ? 25.5 -15.773 -30.25 1 73.75 139 GLU B N 1
ATOM 7051 C CA . GLU B 1 139 ? 26.016 -14.656 -29.469 1 73.75 139 GLU B CA 1
ATOM 7052 C C . GLU B 1 139 ? 26.297 -13.445 -30.359 1 73.75 139 GLU B C 1
ATOM 7054 O O . GLU B 1 139 ? 26.422 -12.32 -29.859 1 73.75 139 GLU B O 1
ATOM 7059 N N . LEU B 1 140 ? 26.406 -13.703 -31.672 1 73.31 140 LEU B N 1
ATOM 7060 C CA . LEU B 1 140 ? 26.656 -12.617 -32.625 1 73.31 140 LEU B CA 1
ATOM 7061 C C . LEU B 1 140 ? 25.469 -11.672 -32.688 1 73.31 140 LEU B C 1
ATOM 7063 O O . LEU B 1 140 ? 25.625 -10.5 -33.031 1 73.31 140 LEU B O 1
ATOM 7067 N N . ILE B 1 141 ? 24.328 -12.234 -32.281 1 77.44 141 ILE B N 1
ATOM 7068 C CA . ILE B 1 141 ? 23.125 -11.414 -32.344 1 77.44 141 ILE B CA 1
ATOM 7069 C C . ILE B 1 141 ? 22.719 -10.992 -30.938 1 77.44 141 ILE B C 1
ATOM 7071 O O . ILE B 1 141 ? 21.547 -10.711 -30.688 1 77.44 141 ILE B O 1
ATOM 7075 N N . SER B 1 142 ? 23.703 -10.977 -30.125 1 80.94 142 SER B N 1
ATOM 7076 C CA . SER B 1 142 ? 23.453 -10.578 -28.734 1 80.94 142 SER B CA 1
ATOM 7077 C C . SER B 1 142 ? 24.25 -9.328 -28.375 1 80.94 142 SER B C 1
ATOM 7079 O O . SER B 1 142 ? 25.156 -8.922 -29.109 1 80.94 142 SER B O 1
ATOM 7081 N N . MET B 1 143 ? 23.875 -8.773 -27.312 1 80.06 143 MET B N 1
ATOM 7082 C CA . MET B 1 143 ? 24.516 -7.543 -26.844 1 80.06 143 MET B CA 1
ATOM 7083 C C . MET B 1 143 ? 25.969 -7.809 -26.438 1 80.06 143 MET B C 1
ATOM 7085 O O . MET B 1 143 ? 26.766 -6.879 -26.344 1 80.06 143 MET B O 1
ATOM 7089 N N . SER B 1 144 ? 26.234 -9.055 -26.219 1 74 144 SER B N 1
ATOM 7090 C CA . SER B 1 144 ? 27.594 -9.414 -25.828 1 74 144 SER B CA 1
ATOM 7091 C C . SER B 1 144 ? 28.578 -9.141 -26.953 1 74 144 SER B C 1
ATOM 7093 O O . SER B 1 144 ? 29.781 -9.031 -26.703 1 74 144 SER B O 1
ATOM 7095 N N . ASN B 1 145 ? 28.094 -8.883 -28.125 1 76.69 145 ASN B N 1
ATOM 7096 C CA . ASN B 1 145 ? 28.953 -8.625 -29.297 1 76.69 145 ASN B CA 1
ATOM 7097 C C . ASN B 1 145 ? 29.312 -7.145 -29.391 1 76.69 145 ASN B C 1
ATOM 7099 O O . ASN B 1 145 ? 30.156 -6.766 -30.219 1 76.69 145 ASN B O 1
ATOM 7103 N N . LEU B 1 146 ? 28.719 -6.371 -28.531 1 78.12 146 LEU B N 1
ATOM 7104 C CA . LEU B 1 146 ? 28.969 -4.938 -28.594 1 78.12 146 LEU B CA 1
ATOM 7105 C C . LEU B 1 146 ? 30.188 -4.566 -27.75 1 78.12 146 LEU B C 1
ATOM 7107 O O . LEU B 1 146 ? 30.422 -5.16 -26.688 1 78.12 146 LEU B O 1
ATOM 7111 N N . GLN B 1 147 ? 30.859 -3.652 -28.328 1 75.75 147 GLN B N 1
ATOM 7112 C CA . GLN B 1 147 ? 32.031 -3.152 -27.609 1 75.75 147 GLN B CA 1
ATOM 7113 C C . GLN B 1 147 ? 31.609 -2.1 -26.578 1 75.75 147 GLN B C 1
ATOM 7115 O O . GLN B 1 147 ? 30.484 -1.621 -26.578 1 75.75 147 GLN B O 1
ATOM 7120 N N . ARG B 1 148 ? 32.531 -1.853 -25.719 1 77.88 148 ARG B N 1
ATOM 7121 C CA . ARG B 1 148 ? 32.312 -0.835 -24.703 1 77.88 148 ARG B CA 1
ATOM 7122 C C . ARG B 1 148 ? 32.094 0.536 -25.328 1 77.88 148 ARG B C 1
ATOM 7124 O O . ARG B 1 148 ? 32.812 0.921 -26.25 1 77.88 148 ARG B O 1
ATOM 7131 N N . ASN B 1 149 ? 31.141 1.166 -24.906 1 79.94 149 ASN B N 1
ATOM 7132 C CA . ASN B 1 149 ? 30.797 2.514 -25.344 1 79.94 149 ASN B CA 1
ATOM 7133 C C . ASN B 1 149 ? 30.516 2.566 -26.844 1 79.94 149 ASN B C 1
ATOM 7135 O O . ASN B 1 149 ? 30.891 3.525 -27.516 1 79.94 149 ASN B O 1
ATOM 7139 N N . ASP B 1 150 ? 30.016 1.518 -27.344 1 84.62 150 ASP B N 1
ATOM 7140 C CA . ASP B 1 150 ? 29.641 1.451 -28.75 1 84.62 150 ASP B CA 1
ATOM 7141 C C . ASP B 1 150 ? 28.391 2.289 -29.031 1 84.62 150 ASP B C 1
ATOM 7143 O O . ASP B 1 150 ? 27.422 2.242 -28.266 1 84.62 150 ASP B O 1
ATOM 7147 N N . PRO B 1 151 ? 28.375 3.086 -30 1 85.44 151 PRO B N 1
ATOM 7148 C CA . PRO B 1 151 ? 27.219 3.92 -30.312 1 85.44 151 PRO B CA 1
ATOM 7149 C C . PRO B 1 151 ? 25.969 3.1 -30.672 1 85.44 151 PRO B C 1
ATOM 7151 O O . PRO B 1 151 ? 24.859 3.602 -30.594 1 85.44 151 PRO B O 1
ATOM 7154 N N . ARG B 1 152 ? 26.125 1.992 -31.031 1 87.56 152 ARG B N 1
ATOM 7155 C CA . ARG B 1 152 ? 25 1.128 -31.375 1 87.56 152 ARG B CA 1
ATOM 7156 C C . ARG B 1 152 ? 24.141 0.835 -30.156 1 87.56 152 ARG B C 1
ATOM 7158 O O . ARG B 1 152 ? 23 0.385 -30.281 1 87.56 152 ARG B O 1
ATOM 7165 N N . MET B 1 153 ? 24.688 1.112 -29.016 1 89.25 153 MET B N 1
ATOM 7166 C CA . MET B 1 153 ? 23.953 0.893 -27.781 1 89.25 153 MET B CA 1
ATOM 7167 C C . MET B 1 153 ? 22.781 1.859 -27.672 1 89.25 153 MET B C 1
ATOM 7169 O O . MET B 1 153 ? 21.859 1.64 -26.891 1 89.25 153 MET B O 1
ATOM 7173 N N . TRP B 1 154 ? 22.75 2.861 -28.562 1 90.25 154 TRP B N 1
ATOM 7174 C CA . TRP B 1 154 ? 21.609 3.764 -28.641 1 90.25 154 TRP B CA 1
ATOM 7175 C C . TRP B 1 154 ? 20.359 3.018 -29.094 1 90.25 154 TRP B C 1
ATOM 7177 O O . TRP B 1 154 ? 19.25 3.289 -28.609 1 90.25 154 TRP B O 1
ATOM 7187 N N . VAL B 1 155 ? 20.594 2.115 -29.953 1 89.94 155 VAL B N 1
ATOM 7188 C CA . VAL B 1 155 ? 19.453 1.351 -30.484 1 89.94 155 VAL B CA 1
ATOM 7189 C C . VAL B 1 155 ? 18.922 0.417 -29.391 1 89.94 155 VAL B C 1
ATOM 7191 O O . VAL B 1 155 ? 17.719 0.216 -29.281 1 89.94 155 VAL B O 1
ATOM 7194 N N . SER B 1 156 ? 19.828 -0.118 -28.641 1 90.38 156 SER B N 1
ATOM 7195 C CA . SER B 1 156 ? 19.391 -0.972 -27.547 1 90.38 156 SER B CA 1
ATOM 7196 C C . SER B 1 156 ? 18.594 -0.185 -26.516 1 90.38 156 SER B C 1
ATOM 7198 O O . SER B 1 156 ? 17.609 -0.692 -25.953 1 90.38 156 SER B O 1
ATOM 7200 N N . MET B 1 157 ? 19 1.008 -26.312 1 91.31 157 MET B N 1
ATOM 7201 C CA . MET B 1 157 ? 18.297 1.857 -25.359 1 91.31 157 MET B CA 1
ATOM 7202 C C . MET B 1 157 ? 16.906 2.199 -25.875 1 91.31 157 MET B C 1
ATOM 7204 O O . MET B 1 157 ? 15.93 2.143 -25.109 1 91.31 157 MET B O 1
ATOM 7208 N N . LEU B 1 158 ? 16.781 2.494 -27.094 1 92.06 158 LEU B N 1
ATOM 7209 C CA . LEU B 1 158 ? 15.484 2.82 -27.672 1 92.06 158 LEU B CA 1
ATOM 7210 C C . LEU B 1 158 ? 14.578 1.591 -27.719 1 92.06 158 LEU B C 1
ATOM 7212 O O . LEU B 1 158 ? 13.359 1.702 -27.562 1 92.06 158 LEU B O 1
ATOM 7216 N N . PHE B 1 159 ? 15.172 0.467 -27.969 1 93.75 159 PHE B N 1
ATOM 7217 C CA . PHE B 1 159 ? 14.398 -0.768 -28 1 93.75 159 PHE B CA 1
ATOM 7218 C C . PHE B 1 159 ? 13.859 -1.109 -26.625 1 93.75 159 PHE B C 1
ATOM 7220 O O . PHE B 1 159 ? 12.812 -1.754 -26.5 1 93.75 159 PHE B O 1
ATOM 7227 N N . GLU B 1 160 ? 14.57 -0.667 -25.578 1 94 160 GLU B N 1
ATOM 7228 C CA . GLU B 1 160 ? 14.078 -0.857 -24.219 1 94 160 GLU B CA 1
ATOM 7229 C C . GLU B 1 160 ? 12.734 -0.161 -24.016 1 94 160 GLU B C 1
ATOM 7231 O O . GLU B 1 160 ? 11.844 -0.703 -23.359 1 94 160 GLU B O 1
ATOM 7236 N N . TYR B 1 161 ? 12.578 0.97 -24.594 1 94.31 161 TYR B N 1
ATOM 7237 C CA . TYR B 1 161 ? 11.305 1.683 -24.516 1 94.31 161 TYR B CA 1
ATOM 7238 C C . TYR B 1 161 ? 10.203 0.91 -25.234 1 94.31 161 TYR B C 1
ATOM 7240 O O . TYR B 1 161 ? 9.07 0.843 -24.75 1 94.31 161 TYR B O 1
ATOM 7248 N N . LEU B 1 162 ? 10.562 0.306 -26.25 1 94.94 162 LEU B N 1
ATOM 7249 C CA . LEU B 1 162 ? 9.578 -0.461 -27.016 1 94.94 162 LEU B CA 1
ATOM 7250 C C . LEU B 1 162 ? 9.125 -1.688 -26.234 1 94.94 162 LEU B C 1
ATOM 7252 O O . LEU B 1 162 ? 7.941 -2.035 -26.25 1 94.94 162 LEU B O 1
ATOM 7256 N N . VAL B 1 163 ? 10.055 -2.309 -25.625 1 96.06 163 VAL B N 1
ATOM 7257 C CA . VAL B 1 163 ? 9.734 -3.494 -24.844 1 96.06 163 VAL B CA 1
ATOM 7258 C C . VAL B 1 163 ? 8.773 -3.123 -23.719 1 96.06 163 VAL B C 1
ATOM 7260 O O . VAL B 1 163 ? 7.75 -3.777 -23.516 1 96.06 163 VAL B O 1
ATOM 7263 N N . VAL B 1 164 ? 9.039 -2.053 -23.016 1 95.81 164 VAL B N 1
ATOM 7264 C CA . VAL B 1 164 ? 8.242 -1.64 -21.859 1 95.81 164 VAL B CA 1
ATOM 7265 C C . VAL B 1 164 ? 6.855 -1.2 -22.328 1 95.81 164 VAL B C 1
ATOM 7267 O O . VAL B 1 164 ? 5.84 -1.621 -21.766 1 95.81 164 VAL B O 1
ATOM 7270 N N . PHE B 1 165 ? 6.781 -0.514 -23.406 1 95.94 165 PHE B N 1
ATOM 7271 C CA . PHE B 1 165 ? 5.504 0.008 -23.875 1 95.94 165 PHE B CA 1
ATOM 7272 C C . PHE B 1 165 ? 4.633 -1.112 -24.438 1 95.94 165 PHE B C 1
ATOM 7274 O O . PHE B 1 165 ? 3.412 -1.094 -24.281 1 95.94 165 PHE B O 1
ATOM 7281 N N . THR B 1 166 ? 5.27 -2.068 -25.062 1 97 166 THR B N 1
ATOM 7282 C CA . THR B 1 166 ? 4.508 -3.199 -25.578 1 97 166 THR B CA 1
ATOM 7283 C C . THR B 1 166 ? 3.91 -4.016 -24.438 1 97 166 THR B C 1
ATOM 7285 O O . THR B 1 166 ? 2.732 -4.375 -24.469 1 97 166 THR B O 1
ATOM 7288 N N . ALA B 1 167 ? 4.703 -4.254 -23.438 1 97.06 167 ALA B N 1
ATOM 7289 C CA . ALA B 1 167 ? 4.211 -5.012 -22.297 1 97.06 167 ALA B CA 1
ATOM 7290 C C . ALA B 1 167 ? 3.098 -4.254 -21.562 1 97.06 167 ALA B C 1
ATOM 7292 O O . ALA B 1 167 ? 2.078 -4.844 -21.203 1 97.06 167 ALA B O 1
ATOM 7293 N N . LEU B 1 168 ? 3.23 -2.926 -21.391 1 96.69 168 LEU B N 1
ATOM 7294 C CA . LEU B 1 168 ? 2.234 -2.121 -20.688 1 96.69 168 LEU B CA 1
ATOM 7295 C C . LEU B 1 168 ? 0.939 -2.039 -21.484 1 96.69 168 LEU B C 1
ATOM 7297 O O . LEU B 1 168 ? -0.15 -2.016 -20.922 1 96.69 168 LEU B O 1
ATOM 7301 N N . LEU B 1 169 ? 1.055 -2.027 -22.781 1 96.44 169 LEU B N 1
ATOM 7302 C CA . LEU B 1 169 ? -0.128 -1.967 -23.625 1 96.44 169 LEU B CA 1
ATOM 7303 C C . LEU B 1 169 ? -0.978 -3.223 -23.469 1 96.44 169 LEU B C 1
ATOM 7305 O O . LEU B 1 169 ? -2.197 -3.137 -23.312 1 96.44 169 LEU B O 1
ATOM 7309 N N . PHE B 1 170 ? -0.342 -4.34 -23.469 1 96.69 170 PHE B N 1
ATOM 7310 C CA . PHE B 1 170 ? -1.096 -5.582 -23.344 1 96.69 170 PHE B CA 1
ATOM 7311 C C . PHE B 1 170 ? -1.632 -5.75 -21.922 1 96.69 170 PHE B C 1
ATOM 7313 O O . PHE B 1 170 ? -2.705 -6.32 -21.734 1 96.69 170 PHE B O 1
ATOM 7320 N N . LEU B 1 171 ? -0.917 -5.25 -20.953 1 96.06 171 LEU B N 1
ATOM 7321 C CA . LEU B 1 171 ? -1.423 -5.277 -19.594 1 96.06 171 LEU B CA 1
ATOM 7322 C C . LEU B 1 171 ? -2.678 -4.418 -19.453 1 96.06 171 LEU B C 1
ATOM 7324 O O . LEU B 1 171 ? -3.586 -4.754 -18.688 1 96.06 171 LEU B O 1
ATOM 7328 N N . PHE B 1 172 ? -2.77 -3.387 -20.25 1 95.88 172 PHE B N 1
ATOM 7329 C CA . PHE B 1 172 ? -3.953 -2.537 -20.234 1 95.88 172 PHE B CA 1
ATOM 7330 C C . PHE B 1 172 ? -5.156 -3.275 -20.812 1 95.88 172 PHE B C 1
ATOM 7332 O O . PHE B 1 172 ? -6.242 -3.254 -20.234 1 95.88 172 PHE B O 1
ATOM 7339 N N . PHE B 1 173 ? -4.938 -4.027 -21.828 1 95.62 173 PHE B N 1
ATOM 7340 C CA . PHE B 1 173 ? -6.031 -4.75 -22.469 1 95.62 173 PHE B CA 1
ATOM 7341 C C . PHE B 1 173 ? -6.516 -5.891 -21.578 1 95.62 173 PHE B C 1
ATOM 7343 O O . PHE B 1 173 ? -7.723 -6.109 -21.438 1 95.62 173 PHE B O 1
ATOM 7350 N N . ASP B 1 174 ? -5.598 -6.488 -21 1 95.69 174 ASP B N 1
ATOM 7351 C CA . ASP B 1 174 ? -5.977 -7.613 -20.141 1 95.69 174 ASP B CA 1
ATOM 7352 C C . ASP B 1 174 ? -6.68 -7.133 -18.875 1 95.69 174 ASP B C 1
ATOM 7354 O O . ASP B 1 174 ? -7.645 -7.75 -18.422 1 95.69 174 ASP B O 1
ATOM 7358 N N . TYR B 1 175 ? -6.215 -6.059 -18.312 1 95.31 175 TYR B N 1
ATOM 7359 C CA . TYR B 1 175 ? -6.84 -5.543 -17.094 1 95.31 175 TYR B CA 1
ATOM 7360 C C . TYR B 1 175 ? -8.234 -4.996 -17.391 1 95.31 175 TYR B C 1
ATOM 7362 O O . TYR B 1 175 ? -9.148 -5.129 -16.578 1 95.31 175 TYR B O 1
ATOM 7370 N N . ARG B 1 176 ? -8.406 -4.406 -18.562 1 94.25 176 ARG B N 1
ATOM 7371 C CA . ARG B 1 176 ? -9.719 -3.912 -18.969 1 94.25 176 ARG B CA 1
ATOM 7372 C C . ARG B 1 176 ? -10.711 -5.059 -19.125 1 94.25 176 ARG B C 1
ATOM 7374 O O . ARG B 1 176 ? -11.859 -4.953 -18.703 1 94.25 176 ARG B O 1
ATOM 7381 N N . ALA B 1 177 ? -10.25 -6.09 -19.672 1 95.31 177 ALA B N 1
ATOM 7382 C CA . ALA B 1 177 ? -11.109 -7.27 -19.797 1 95.31 177 ALA B CA 1
ATOM 7383 C C . ALA B 1 177 ? -11.43 -7.867 -18.438 1 95.31 177 ALA B C 1
ATOM 7385 O O . ALA B 1 177 ? -12.578 -8.227 -18.156 1 95.31 177 ALA B O 1
ATOM 7386 N N . TYR B 1 178 ? -10.469 -7.984 -17.625 1 95.62 178 TYR B N 1
ATOM 7387 C CA . TYR B 1 178 ? -10.672 -8.5 -16.266 1 95.62 178 TYR B CA 1
ATOM 7388 C C . TYR B 1 178 ? -11.695 -7.66 -15.523 1 95.62 178 TYR B C 1
ATOM 7390 O O . TYR B 1 178 ? -12.57 -8.203 -14.844 1 95.62 178 TYR B O 1
ATOM 7398 N N . TYR B 1 179 ? -11.555 -6.383 -15.688 1 93.75 179 TYR B N 1
ATOM 7399 C CA . TYR B 1 179 ? -12.469 -5.438 -15.062 1 93.75 179 TYR B CA 1
ATOM 7400 C C . TYR B 1 179 ? -13.906 -5.703 -15.5 1 93.75 179 TYR B C 1
ATOM 7402 O O . TYR B 1 179 ? -14.812 -5.793 -14.664 1 93.75 179 TYR B O 1
ATOM 7410 N N . ARG B 1 180 ? -14.125 -5.938 -16.703 1 92.69 180 ARG B N 1
ATOM 7411 C CA . ARG B 1 180 ? -15.461 -6.168 -17.25 1 92.69 180 ARG B CA 1
ATOM 7412 C C . ARG B 1 180 ? -16.016 -7.516 -16.797 1 92.69 180 ARG B C 1
ATOM 7414 O O . ARG B 1 180 ? -17.156 -7.602 -16.344 1 92.69 180 ARG B O 1
ATOM 7421 N N . TYR B 1 181 ? -15.156 -8.484 -16.844 1 94.25 181 TYR B N 1
ATOM 7422 C CA . TYR B 1 181 ? -15.594 -9.828 -16.484 1 94.25 181 TYR B CA 1
ATOM 7423 C C . TYR B 1 181 ? -15.859 -9.93 -14.984 1 94.25 181 TYR B C 1
ATOM 7425 O O . TYR B 1 181 ? -16.828 -10.578 -14.562 1 94.25 181 TYR B O 1
ATOM 7433 N N . ARG B 1 182 ? -15.023 -9.273 -14.227 1 93.19 182 ARG B N 1
ATOM 7434 C CA . ARG B 1 182 ? -15.172 -9.359 -12.773 1 93.19 182 ARG B CA 1
ATOM 7435 C C . ARG B 1 182 ? -16.391 -8.586 -12.305 1 93.19 182 ARG B C 1
ATOM 7437 O O . ARG B 1 182 ? -17.062 -9 -11.359 1 93.19 182 ARG B O 1
ATOM 7444 N N . MET B 1 183 ? -16.672 -7.531 -12.953 1 91 183 MET B N 1
ATOM 7445 C CA . MET B 1 183 ? -17.875 -6.77 -12.625 1 91 183 MET B CA 1
ATOM 7446 C C . MET B 1 183 ? -19.125 -7.598 -12.859 1 91 183 MET B C 1
ATOM 7448 O O . MET B 1 183 ? -20.047 -7.594 -12.039 1 91 183 MET B O 1
ATOM 7452 N N . GLN B 1 184 ? -19.094 -8.359 -13.859 1 90.38 184 GLN B N 1
ATOM 7453 C CA . GLN B 1 184 ? -20.219 -9.234 -14.148 1 90.38 184 GLN B CA 1
ATOM 7454 C C . GLN B 1 184 ? -20.25 -10.422 -13.195 1 90.38 184 GLN B C 1
ATOM 7456 O O . GLN B 1 184 ? -21.328 -10.859 -12.773 1 90.38 184 GLN B O 1
ATOM 7461 N N . TYR B 1 185 ? -19.094 -10.867 -12.891 1 91.69 185 TYR B N 1
ATOM 7462 C CA . TYR B 1 185 ? -18.969 -11.992 -11.969 1 91.69 185 TYR B CA 1
ATOM 7463 C C . TYR B 1 185 ? -19.531 -11.641 -10.602 1 91.69 185 TYR B C 1
ATOM 7465 O O . TYR B 1 185 ? -20.234 -12.453 -9.977 1 91.69 185 TYR B O 1
ATOM 7473 N N . ARG B 1 186 ? -19.391 -10.438 -10.133 1 90.88 186 ARG B N 1
ATOM 7474 C CA . ARG B 1 186 ? -19.844 -10 -8.82 1 90.88 186 ARG B CA 1
ATOM 7475 C C . ARG B 1 186 ? -21.328 -9.664 -8.828 1 90.88 186 ARG B C 1
ATOM 7477 O O . ARG B 1 186 ? -21.969 -9.609 -7.777 1 90.88 186 ARG B O 1
ATOM 7484 N N . ALA B 1 187 ? -21.859 -9.531 -10.016 1 90.12 187 ALA B N 1
ATOM 7485 C CA . ALA B 1 187 ? -23.281 -9.219 -10.133 1 90.12 187 ALA B CA 1
ATOM 7486 C C . ALA B 1 187 ? -24.109 -10.484 -10.406 1 90.12 187 ALA B C 1
ATOM 7488 O O . ALA B 1 187 ? -25.328 -10.453 -10.391 1 90.12 187 ALA B O 1
ATOM 7489 N N . GLN B 1 188 ? -23.438 -11.594 -10.586 1 89.25 188 GLN B N 1
ATOM 7490 C CA . GLN B 1 188 ? -24.125 -12.844 -10.883 1 89.25 188 GLN B CA 1
ATOM 7491 C C . GLN B 1 188 ? -24.766 -13.43 -9.625 1 89.25 188 GLN B C 1
ATOM 7493 O O . GLN B 1 188 ? -24.391 -13.086 -8.508 1 89.25 188 GLN B O 1
ATOM 7498 N N . GLU B 1 189 ? -25.703 -14.289 -9.828 1 89.75 189 GLU B N 1
ATOM 7499 C CA . GLU B 1 189 ? -26.391 -14.961 -8.727 1 89.75 189 GLU B CA 1
ATOM 7500 C C . GLU B 1 189 ? -25.609 -16.188 -8.266 1 89.75 189 GLU B C 1
ATOM 7502 O O . GLU B 1 189 ? -25.875 -17.312 -8.695 1 89.75 189 GLU B O 1
ATOM 7507 N N . ARG B 1 190 ? -24.688 -15.922 -7.5 1 90.75 190 ARG B N 1
ATOM 7508 C CA . ARG B 1 190 ? -23.844 -16.969 -6.906 1 90.75 190 ARG B CA 1
ATOM 7509 C C . ARG B 1 190 ? -23.891 -16.906 -5.383 1 90.75 190 ARG B C 1
ATOM 7511 O O . ARG B 1 190 ? -24.062 -15.828 -4.805 1 90.75 190 ARG B O 1
ATOM 7518 N N . PRO B 1 191 ? -23.75 -18.016 -4.766 1 93 191 PRO B N 1
ATOM 7519 C CA . PRO B 1 191 ? -23.812 -18.031 -3.301 1 93 191 PRO B CA 1
ATOM 7520 C C . PRO B 1 191 ? -22.766 -17.141 -2.648 1 93 191 PRO B C 1
ATOM 7522 O O . PRO B 1 191 ? -23.031 -16.531 -1.609 1 93 191 PRO B O 1
ATOM 7525 N N . THR B 1 192 ? -21.672 -17.031 -3.277 1 92.94 192 THR B N 1
ATOM 7526 C CA . THR B 1 192 ? -20.578 -16.234 -2.713 1 92.94 192 THR B CA 1
ATOM 7527 C C . THR B 1 192 ? -20.953 -14.766 -2.625 1 92.94 192 THR B C 1
ATOM 7529 O O . THR B 1 192 ? -20.484 -14.055 -1.738 1 92.94 192 THR B O 1
ATOM 7532 N N . ASN B 1 193 ? -21.828 -14.234 -3.5 1 92.44 193 ASN B N 1
ATOM 7533 C CA . ASN B 1 193 ? -22.188 -12.82 -3.557 1 92.44 193 ASN B CA 1
ATOM 7534 C C . ASN B 1 193 ? -23.297 -12.484 -2.57 1 92.44 193 ASN B C 1
ATOM 7536 O O . ASN B 1 193 ? -23.547 -11.312 -2.273 1 92.44 193 ASN B O 1
ATOM 7540 N N . TYR B 1 194 ? -23.938 -13.578 -1.968 1 94.06 194 TYR B N 1
ATOM 7541 C CA . TYR B 1 194 ? -25.031 -13.375 -1.012 1 94.06 194 TYR B CA 1
ATOM 7542 C C . TYR B 1 194 ? -24.547 -13.625 0.414 1 94.06 194 TYR B C 1
ATOM 7544 O O . TYR B 1 194 ? -25.266 -13.328 1.375 1 94.06 194 TYR B O 1
ATOM 7552 N N . THR B 1 195 ? -23.359 -14.18 0.513 1 95.56 195 THR B N 1
ATOM 7553 C CA . THR B 1 195 ? -23 -14.727 1.813 1 95.56 195 THR B CA 1
ATOM 7554 C C . THR B 1 195 ? -21.797 -13.992 2.398 1 95.56 195 THR B C 1
ATOM 7556 O O . THR B 1 195 ? -20.875 -13.617 1.671 1 95.56 195 THR B O 1
ATOM 7559 N N . LEU B 1 196 ? -21.859 -13.719 3.656 1 96.19 196 LEU B N 1
ATOM 7560 C CA . LEU B 1 196 ? -20.781 -13.109 4.438 1 96.19 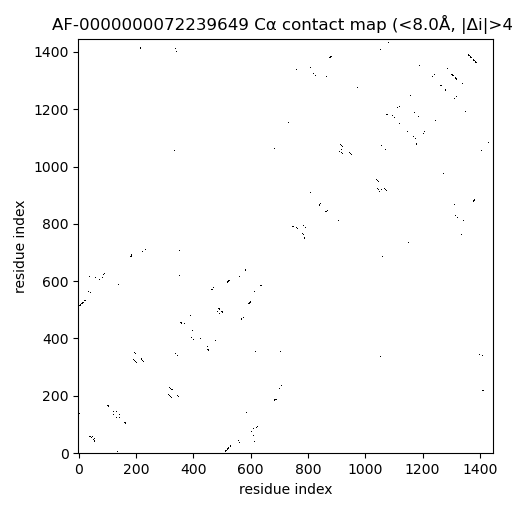196 LEU B CA 1
ATOM 7561 C C . LEU B 1 196 ? -20.25 -14.086 5.484 1 96.19 196 LEU B C 1
ATOM 7563 O O . LEU B 1 196 ? -21.031 -14.828 6.09 1 96.19 196 LEU B O 1
ATOM 7567 N N . LEU B 1 197 ? -18.938 -14.125 5.691 1 96.81 197 LEU B N 1
ATOM 7568 C CA . LEU B 1 197 ? -18.312 -14.977 6.699 1 96.81 197 LEU B CA 1
ATOM 7569 C C . LEU B 1 197 ? -17.953 -14.172 7.945 1 96.81 197 LEU B C 1
ATOM 7571 O O . LEU B 1 197 ? -17.344 -13.102 7.848 1 96.81 197 LEU B O 1
ATOM 7575 N N . LEU B 1 198 ? -18.422 -14.562 9.055 1 95.12 198 LEU B N 1
ATOM 7576 C CA . LEU B 1 198 ? -18.109 -13.969 10.352 1 95.12 198 LEU B CA 1
ATOM 7577 C C . LEU B 1 198 ? -17.297 -14.93 11.219 1 95.12 198 LEU B C 1
ATOM 7579 O O . LEU B 1 198 ? -17.719 -16.078 11.438 1 95.12 198 LEU B O 1
ATOM 7583 N N . VAL B 1 199 ? -16.141 -14.453 11.609 1 92.69 199 VAL B N 1
ATOM 7584 C CA . VAL B 1 199 ? -15.273 -15.32 12.398 1 92.69 199 VAL B CA 1
ATOM 7585 C C . VAL B 1 199 ? -14.844 -14.609 13.68 1 92.69 199 VAL B C 1
ATOM 7587 O O . VAL B 1 199 ? -14.992 -13.391 13.797 1 92.69 199 VAL B O 1
ATOM 7590 N N . ASP B 1 200 ? -14.375 -15.305 14.781 1 88.56 200 ASP B N 1
ATOM 7591 C CA . ASP B 1 200 ? -13.797 -14.836 16.031 1 88.56 200 ASP B CA 1
ATOM 7592 C C . ASP B 1 200 ? -14.828 -14.094 16.875 1 88.56 200 ASP B C 1
ATOM 7594 O O . ASP B 1 200 ? -14.578 -12.984 17.344 1 88.56 200 ASP B O 1
ATOM 7598 N N . VAL B 1 201 ? -15.883 -14.688 16.984 1 88.19 201 VAL B N 1
ATOM 7599 C CA . VAL B 1 201 ? -16.906 -14.18 17.891 1 88.19 201 VAL B CA 1
ATOM 7600 C C . VAL B 1 201 ? -16.594 -14.633 19.312 1 88.19 201 VAL B C 1
ATOM 7602 O O . VAL B 1 201 ? -16.344 -15.82 19.547 1 88.19 201 VAL B O 1
ATOM 7605 N N . PRO B 1 202 ? -16.469 -13.68 20.188 1 84.12 202 PRO B N 1
ATOM 7606 C CA . PRO B 1 202 ? -16.172 -14.07 21.562 1 84.12 202 PRO B CA 1
ATOM 7607 C C . PRO B 1 202 ? -17.203 -15.055 22.125 1 84.12 202 PRO B C 1
ATOM 7609 O O . PRO B 1 202 ? -18.391 -14.977 21.797 1 84.12 202 PRO B O 1
ATOM 7612 N N . LYS B 1 203 ? -16.688 -15.945 22.984 1 79.25 203 LYS B N 1
ATOM 7613 C CA . LYS B 1 203 ? -17.531 -16.984 23.562 1 79.25 203 LYS B CA 1
ATOM 7614 C C . LYS B 1 203 ? -18.5 -16.391 24.594 1 79.25 203 LYS B C 1
ATOM 7616 O O . LYS B 1 203 ? -18.109 -15.586 25.438 1 79.25 203 LYS B O 1
ATOM 7621 N N . SER B 1 204 ? -19.75 -16.344 24.172 1 76.06 204 SER B N 1
ATOM 7622 C CA . SER B 1 204 ? -20.781 -15.945 25.125 1 76.06 204 SER B CA 1
ATOM 7623 C C . SER B 1 204 ? -21.891 -16.984 25.188 1 76.06 204 SER B C 1
ATOM 7625 O O . SER B 1 204 ? -21.938 -17.922 24.375 1 76.06 204 SER B O 1
ATOM 7627 N N . VAL B 1 205 ? -22.719 -16.891 26.203 1 67.5 205 VAL B N 1
ATOM 7628 C CA . VAL B 1 205 ? -23.797 -17.844 26.453 1 67.5 205 VAL B CA 1
ATOM 7629 C C . VAL B 1 205 ? -24.766 -17.859 25.281 1 67.5 205 VAL B C 1
ATOM 7631 O O . VAL B 1 205 ? -25.219 -18.938 24.859 1 67.5 205 VAL B O 1
ATOM 7634 N N . ASP B 1 206 ? -25 -16.719 24.672 1 82.44 206 ASP B N 1
ATOM 7635 C CA . ASP B 1 206 ? -25.953 -16.672 23.562 1 82.44 206 ASP B CA 1
ATOM 7636 C C . ASP B 1 206 ? -25.312 -16.031 22.328 1 82.44 206 ASP B C 1
ATOM 7638 O O . ASP B 1 206 ? -25.734 -14.969 21.891 1 82.44 206 ASP B O 1
ATOM 7642 N N . VAL B 1 207 ? -24.453 -16.906 21.812 1 85.12 207 VAL B N 1
ATOM 7643 C CA . VAL B 1 207 ? -23.672 -16.359 20.703 1 85.12 207 VAL B C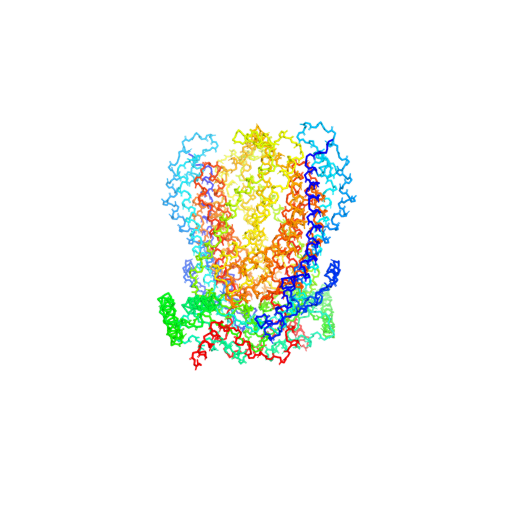A 1
ATOM 7644 C C . VAL B 1 207 ? -24.547 -16.281 19.453 1 85.12 207 VAL B C 1
ATOM 7646 O O . VAL B 1 207 ? -24.547 -15.266 18.75 1 85.12 207 VAL B O 1
ATOM 7649 N N . PHE B 1 208 ? -25.375 -17.375 19.156 1 88.44 208 PHE B N 1
ATOM 7650 C CA . PHE B 1 208 ? -26.203 -17.422 17.953 1 88.44 208 PHE B CA 1
ATOM 7651 C C . PHE B 1 208 ? -27.25 -16.312 17.969 1 88.44 208 PHE B C 1
ATOM 7653 O O . PHE B 1 208 ? -27.438 -15.609 16.969 1 88.44 208 PHE B O 1
ATOM 7660 N N . GLU B 1 209 ? -27.828 -16.047 19.047 1 88.75 209 GLU B N 1
ATOM 7661 C CA . GLU B 1 209 ? -28.844 -15.008 19.188 1 88.75 209 GLU B CA 1
ATOM 7662 C C . GLU B 1 209 ? -28.234 -13.617 19.094 1 88.75 209 GLU B C 1
ATOM 7664 O O . GLU B 1 209 ? -28.828 -12.703 18.516 1 88.75 209 GLU B O 1
ATOM 7669 N N . SER B 1 210 ? -27.109 -13.531 19.672 1 89.56 210 SER B N 1
ATOM 7670 C CA . SER B 1 210 ? -26.438 -12.242 19.609 1 89.56 210 SER B CA 1
ATOM 7671 C C . SER B 1 210 ? -26.062 -11.867 18.188 1 89.56 210 SER B C 1
ATOM 7673 O O . SER B 1 210 ? -26.203 -10.711 17.781 1 89.56 210 SER B O 1
ATOM 7675 N N . VAL B 1 211 ? -25.609 -12.891 17.422 1 92.19 211 VAL B N 1
ATOM 7676 C CA . VAL B 1 211 ? -25.25 -12.641 16.031 1 92.19 211 VAL B CA 1
ATOM 7677 C C . VAL B 1 211 ? -26.484 -12.258 15.227 1 92.19 211 VAL B C 1
ATOM 7679 O O . VAL B 1 211 ? -26.453 -11.305 14.438 1 92.19 211 VAL B O 1
ATOM 7682 N N . GLN B 1 212 ? -27.531 -12.953 15.477 1 92.56 212 GLN B N 1
ATOM 7683 C CA . GLN B 1 212 ? -28.766 -12.648 14.781 1 92.56 212 GLN B CA 1
ATOM 7684 C C . GLN B 1 212 ? -29.281 -11.258 15.148 1 92.56 212 GLN B C 1
ATOM 7686 O O . GLN B 1 212 ? -29.75 -10.516 14.281 1 92.56 212 GLN B O 1
ATOM 7691 N N . GLU B 1 213 ? -29.156 -10.93 16.359 1 90.75 213 GLU B N 1
ATOM 7692 C CA . GLU B 1 213 ? -29.625 -9.633 16.844 1 90.75 213 GLU B CA 1
ATOM 7693 C C . GLU B 1 213 ? -28.797 -8.5 16.25 1 90.75 213 GLU B C 1
ATOM 7695 O O . GLU B 1 213 ? -29.328 -7.488 15.797 1 90.75 213 GLU B O 1
ATOM 7700 N N . TYR B 1 214 ? -27.547 -8.672 16.312 1 89.25 214 TYR B N 1
ATOM 7701 C CA . TYR B 1 214 ? -26.641 -7.633 15.82 1 89.25 214 TYR B CA 1
ATOM 7702 C C . TYR B 1 214 ? -26.859 -7.391 14.336 1 89.25 214 TYR B C 1
ATOM 7704 O O . TYR B 1 214 ? -26.922 -6.238 13.891 1 89.25 214 TYR B O 1
ATOM 7712 N N . PHE B 1 215 ? -27.016 -8.414 13.547 1 92.75 215 PHE B N 1
ATOM 7713 C CA . PHE B 1 215 ? -27.156 -8.25 12.102 1 92.75 215 PHE B CA 1
ATOM 7714 C C . PHE B 1 215 ? -28.578 -7.801 11.742 1 92.75 215 PHE B C 1
ATOM 7716 O O . PHE B 1 215 ? -28.781 -7.164 10.711 1 92.75 215 PHE B O 1
ATOM 7723 N N . ASN B 1 216 ? -29.484 -8.125 12.602 1 91.75 216 ASN B N 1
ATOM 7724 C CA . ASN B 1 216 ? -30.828 -7.598 12.398 1 91.75 216 ASN B CA 1
ATOM 7725 C C . ASN B 1 216 ? -30.891 -6.105 12.695 1 91.75 216 ASN B C 1
ATOM 7727 O O . ASN B 1 216 ? -31.688 -5.379 12.078 1 91.75 216 ASN B O 1
ATOM 7731 N N . ARG B 1 217 ? -30.094 -5.688 13.609 1 88.44 217 ARG B N 1
ATOM 7732 C CA . ARG B 1 217 ? -30.016 -4.262 13.906 1 88.44 217 ARG B CA 1
ATOM 7733 C C . ARG B 1 217 ? -29.312 -3.5 12.789 1 88.44 217 ARG B C 1
ATOM 7735 O O . ARG B 1 217 ? -29.703 -2.381 12.453 1 88.44 217 ARG B O 1
ATOM 7742 N N . LEU B 1 218 ? -28.344 -4.074 12.234 1 89 218 LEU B N 1
ATOM 7743 C CA . LEU B 1 218 ? -27.562 -3.453 11.164 1 89 218 LEU B CA 1
ATOM 7744 C C . LEU B 1 218 ? -28.359 -3.438 9.859 1 89 218 LEU B C 1
ATOM 7746 O O . LEU B 1 218 ? -28.391 -2.428 9.156 1 89 218 LEU B O 1
ATOM 7750 N N . PHE B 1 219 ? -28.938 -4.59 9.508 1 90.12 219 PHE B N 1
ATOM 7751 C CA . PHE B 1 219 ? -29.719 -4.781 8.289 1 90.12 219 PHE B CA 1
ATOM 7752 C C . PHE B 1 219 ? -31.109 -5.328 8.625 1 90.12 219 PHE B C 1
ATOM 7754 O O . PHE B 1 219 ? -31.359 -6.527 8.469 1 90.12 219 PHE B O 1
ATOM 7761 N N . PRO B 1 220 ? -31.938 -4.465 8.953 1 86.69 220 PRO B N 1
ATOM 7762 C CA . PRO B 1 220 ? -33.25 -4.953 9.383 1 86.69 220 PRO B CA 1
ATOM 7763 C C . PRO B 1 220 ? -33.969 -5.719 8.289 1 86.69 220 PRO B C 1
ATOM 7765 O O . PRO B 1 220 ? -34.188 -5.188 7.199 1 86.69 220 PRO B O 1
ATOM 7768 N N . GLN B 1 221 ? -34.281 -7.016 8.492 1 84.69 221 GLN B N 1
ATOM 7769 C CA . GLN B 1 221 ? -35.094 -7.902 7.684 1 84.69 221 GLN B CA 1
ATOM 7770 C C . GLN B 1 221 ? -34.375 -8.32 6.402 1 84.69 221 GLN B C 1
ATOM 7772 O O . GLN B 1 221 ? -35.031 -8.766 5.445 1 84.69 221 GLN B O 1
ATOM 7777 N N . ASP B 1 222 ? -33.188 -8.148 6.406 1 88.56 222 ASP B N 1
ATOM 7778 C CA . ASP B 1 222 ? -32.438 -8.461 5.184 1 88.56 222 ASP B CA 1
ATOM 7779 C C . ASP B 1 222 ? -31.5 -9.648 5.395 1 88.56 222 ASP B C 1
ATOM 7781 O O . ASP B 1 222 ? -30.703 -9.977 4.516 1 88.56 222 ASP B O 1
ATOM 7785 N N . VAL B 1 223 ? -31.594 -10.227 6.562 1 93.38 223 VAL B N 1
ATOM 7786 C CA . VAL B 1 223 ? -30.766 -11.391 6.848 1 93.38 223 VAL B CA 1
ATOM 7787 C C . VAL B 1 223 ? -31.641 -12.602 7.148 1 93.38 223 VAL B C 1
ATOM 7789 O O . VAL B 1 223 ? -31.891 -12.922 8.312 1 93.38 223 VAL B O 1
ATOM 7792 N N . PRO B 1 224 ? -31.984 -13.375 6.199 1 90.75 224 PRO B N 1
ATOM 7793 C CA . PRO B 1 224 ? -32.938 -14.477 6.414 1 90.75 224 PRO B CA 1
ATOM 7794 C C . PRO B 1 224 ? -32.25 -15.703 7.031 1 90.75 224 PRO B C 1
ATOM 7796 O O . PRO B 1 224 ? -32.875 -16.422 7.82 1 90.75 224 PRO B O 1
ATOM 7799 N N . TYR B 1 225 ? -30.953 -15.969 6.641 1 93.62 225 TYR B N 1
ATOM 7800 C CA . TYR B 1 225 ? -30.344 -17.219 7.098 1 93.62 225 TYR B CA 1
ATOM 7801 C C . TYR B 1 225 ? -28.984 -16.953 7.73 1 93.62 225 TYR B C 1
ATOM 7803 O O . TYR B 1 225 ? -28.188 -16.156 7.223 1 93.62 225 TYR B O 1
ATOM 7811 N N . VAL B 1 226 ? -28.766 -17.516 8.859 1 94.44 226 VAL B N 1
ATOM 7812 C CA . VAL B 1 226 ? -27.484 -17.562 9.531 1 94.44 226 VAL B CA 1
ATOM 7813 C C . VAL B 1 226 ? -27.062 -19.016 9.766 1 94.44 226 VAL B C 1
ATOM 7815 O O . VAL B 1 226 ? -27.781 -19.781 10.414 1 94.44 226 VAL B O 1
ATOM 7818 N N . VAL B 1 227 ? -25.984 -19.453 9.141 1 94.25 227 VAL B N 1
ATOM 7819 C CA . VAL B 1 227 ? -25.516 -20.828 9.25 1 94.25 227 VAL B CA 1
ATOM 7820 C C . VAL B 1 227 ? -24.344 -20.891 10.227 1 94.25 227 VAL B C 1
ATOM 7822 O O . VAL B 1 227 ? -23.25 -20.406 9.93 1 94.25 227 VAL B O 1
ATOM 7825 N N . PRO B 1 228 ? -24.531 -21.469 11.336 1 92.06 228 PRO B N 1
ATOM 7826 C CA . PRO B 1 228 ? -23.422 -21.609 12.273 1 92.06 228 PRO B CA 1
ATOM 7827 C C . PRO B 1 228 ? -22.422 -22.688 11.859 1 92.06 228 PRO B C 1
ATOM 7829 O O . PRO B 1 228 ? -22.828 -23.703 11.273 1 92.06 228 PRO B O 1
ATOM 7832 N N . VAL B 1 229 ? -21.219 -22.469 12.031 1 91.75 229 VAL B N 1
ATOM 7833 C CA . VAL B 1 229 ? -20.156 -23.438 11.789 1 91.75 229 VAL B CA 1
ATOM 7834 C C . VAL B 1 229 ? -19.672 -24.016 13.117 1 91.75 229 VAL B C 1
ATOM 7836 O O . VAL B 1 229 ? -19.281 -23.266 14.023 1 91.75 229 VAL B O 1
ATOM 7839 N N . PHE B 1 230 ? -19.688 -25.328 13.203 1 88.62 230 PHE B N 1
ATOM 7840 C CA . PHE B 1 230 ? -19.281 -26.031 14.422 1 88.62 230 PHE B CA 1
ATOM 7841 C C . PHE B 1 230 ? -17.859 -26.578 14.281 1 88.62 230 PHE B C 1
ATOM 7843 O O . PHE B 1 230 ? -17.375 -26.781 13.164 1 88.62 230 PHE B O 1
ATOM 7850 N N . ASN B 1 231 ? -17.266 -26.656 15.406 1 85.94 231 ASN B N 1
ATOM 7851 C CA . ASN B 1 231 ? -15.977 -27.344 15.406 1 85.94 231 ASN B CA 1
ATOM 7852 C C . ASN B 1 231 ? -16.156 -28.859 15.297 1 85.94 231 ASN B C 1
ATOM 7854 O O . ASN B 1 231 ? -16.469 -29.516 16.281 1 85.94 231 ASN B O 1
ATOM 7858 N N . LEU B 1 232 ? -15.898 -29.359 14.086 1 85.62 232 LEU B N 1
ATOM 7859 C CA . LEU B 1 232 ? -16.156 -30.781 13.828 1 85.62 232 LEU B CA 1
ATOM 7860 C C . LEU B 1 232 ? -14.844 -31.531 13.641 1 85.62 232 LEU B C 1
ATOM 7862 O O . LEU B 1 232 ? -14.805 -32.562 12.961 1 85.62 232 LEU B O 1
ATOM 7866 N N . GLU B 1 233 ? -13.859 -31.094 14.188 1 84.5 233 GLU B N 1
ATOM 7867 C CA . GLU B 1 233 ? -12.562 -31.734 13.977 1 84.5 233 GLU B CA 1
ATOM 7868 C C . GLU B 1 233 ? -12.57 -33.188 14.477 1 84.5 233 GLU B C 1
ATOM 7870 O O . GLU B 1 233 ? -12.07 -34.094 13.797 1 84.5 233 GLU B O 1
ATOM 7875 N N . SER B 1 234 ? -13.188 -33.438 15.641 1 85.5 234 SER B N 1
ATOM 7876 C CA . SER B 1 234 ? -13.227 -34.781 16.219 1 85.5 234 SER B CA 1
ATOM 7877 C C . SER B 1 234 ? -14.078 -35.719 15.383 1 85.5 234 SER B C 1
ATOM 7879 O O . SER B 1 234 ? -13.703 -36.875 15.156 1 85.5 234 SER B O 1
ATOM 7881 N N . ILE B 1 235 ? -15.18 -35.188 14.867 1 87.56 235 ILE B N 1
ATOM 7882 C CA . ILE B 1 235 ? -16.078 -36 14.062 1 87.56 235 ILE B CA 1
ATOM 7883 C C . ILE B 1 235 ? -15.406 -36.312 12.719 1 87.56 235 ILE B C 1
ATOM 7885 O O . ILE B 1 235 ? -15.555 -37.438 12.195 1 87.56 235 ILE B O 1
ATOM 7889 N N . GLN B 1 236 ? -14.695 -35.375 12.195 1 87.44 236 GLN B N 1
ATOM 7890 C CA . GLN B 1 236 ? -14.023 -35.594 10.922 1 87.44 236 GLN B CA 1
ATOM 7891 C C . GLN B 1 236 ? -12.953 -36.656 11.031 1 87.44 236 GLN B C 1
ATOM 7893 O O . GLN B 1 236 ? -12.812 -37.5 10.133 1 87.44 236 GLN B O 1
ATOM 7898 N N . LYS B 1 237 ? -12.273 -36.688 12.117 1 87.75 237 LYS B N 1
ATOM 7899 C CA . LYS B 1 237 ? -11.258 -37.688 12.336 1 87.75 237 LYS B CA 1
ATOM 7900 C C . LYS B 1 237 ? -11.891 -39.094 12.445 1 87.75 237 LYS B C 1
ATOM 7902 O O . LYS B 1 237 ? -11.367 -40.062 11.891 1 87.75 237 LYS B O 1
ATOM 7907 N N . LEU B 1 238 ? -13 -39.125 13.086 1 89.31 238 LEU B N 1
ATOM 7908 C CA . LEU B 1 238 ? -13.703 -40.375 13.258 1 89.31 238 LEU B CA 1
ATOM 7909 C C . LEU B 1 238 ? -14.297 -40.875 11.945 1 89.31 238 LEU B C 1
ATOM 7911 O O . LEU B 1 238 ? -14.328 -42.062 11.672 1 89.31 238 LEU B O 1
ATOM 7915 N N . GLN B 1 239 ? -14.711 -39.906 11.203 1 87.62 239 GLN B N 1
ATOM 7916 C CA . GLN B 1 239 ? -15.281 -40.25 9.898 1 87.62 239 GLN B CA 1
ATOM 7917 C C . GLN B 1 239 ? -14.211 -40.812 8.969 1 87.62 239 GLN B C 1
ATOM 7919 O O . GLN B 1 239 ? -14.492 -41.75 8.211 1 87.62 239 GLN B O 1
ATOM 7924 N N . VAL B 1 240 ? -13.094 -40.281 9 1 87.06 240 VAL B N 1
ATOM 7925 C CA . VAL B 1 240 ? -12 -40.781 8.172 1 87.06 240 VAL B CA 1
ATOM 7926 C C . VAL B 1 240 ? -11.648 -42.219 8.609 1 87.06 240 VAL B C 1
ATOM 7928 O O . VAL B 1 240 ? -11.406 -43.094 7.766 1 87.06 240 VAL B O 1
ATOM 7931 N N . LYS B 1 241 ? -11.672 -42.469 9.906 1 89.75 241 LYS B N 1
ATOM 7932 C CA . LYS B 1 241 ? -11.398 -43.812 10.422 1 89.75 241 LYS B CA 1
ATOM 7933 C C . LYS B 1 241 ? -12.508 -44.781 10.023 1 89.75 241 LYS B C 1
ATOM 7935 O O . LYS B 1 241 ? -12.234 -45.938 9.688 1 89.75 241 LYS B O 1
ATOM 7940 N N . LEU B 1 242 ? -13.656 -44.25 10.062 1 88.62 242 LEU B N 1
ATOM 7941 C CA . LEU B 1 242 ? -14.789 -45.094 9.672 1 88.62 242 LEU B CA 1
ATOM 7942 C C . LEU B 1 242 ? -14.703 -45.469 8.195 1 88.62 242 LEU B C 1
ATOM 7944 O O . LEU B 1 242 ? -14.938 -46.625 7.832 1 88.62 242 LEU B O 1
ATOM 7948 N N . GLU B 1 243 ? -14.367 -44.5 7.379 1 86.38 243 GLU B N 1
ATOM 7949 C CA . GLU B 1 243 ? -14.25 -44.75 5.949 1 86.38 243 GLU B CA 1
ATOM 7950 C C . GLU B 1 243 ? -13.141 -45.781 5.664 1 86.38 243 GLU B C 1
ATOM 7952 O O . GLU B 1 243 ? -13.266 -46.594 4.766 1 86.38 243 GLU B O 1
ATOM 7957 N N . LYS B 1 244 ? -12.117 -45.688 6.391 1 88.69 244 LYS B N 1
ATOM 7958 C CA . LYS B 1 244 ? -11.023 -46.625 6.23 1 88.69 244 LYS B CA 1
ATOM 7959 C C . LYS B 1 244 ? -11.453 -48.031 6.633 1 88.69 244 LYS B C 1
ATOM 7961 O O . LYS B 1 244 ? -11.086 -49.031 5.977 1 88.69 244 LYS B O 1
ATOM 7966 N N . LEU B 1 245 ? -12.219 -48.125 7.652 1 89.25 245 LEU B N 1
ATOM 7967 C CA . LEU B 1 245 ? -12.711 -49.406 8.125 1 89.25 245 LEU B CA 1
ATOM 7968 C C . LEU B 1 245 ? -13.719 -50 7.148 1 89.25 245 LEU B C 1
ATOM 7970 O O . LEU B 1 245 ? -13.758 -51.219 6.941 1 89.25 245 LEU B O 1
ATOM 7974 N N . LEU B 1 246 ? -14.492 -49.125 6.617 1 86.94 246 LEU B N 1
ATOM 7975 C CA . LEU B 1 246 ? -15.453 -49.562 5.613 1 86.94 246 LEU B CA 1
ATOM 7976 C C . LEU B 1 246 ? -14.734 -50.094 4.375 1 86.94 246 LEU B C 1
ATOM 7978 O O . LEU B 1 246 ? -15.172 -51.094 3.779 1 86.94 246 LEU B O 1
ATOM 7982 N N . GLY B 1 247 ? -13.734 -49.469 4.043 1 87.19 247 GLY B N 1
ATOM 7983 C CA . GLY B 1 247 ? -12.93 -49.938 2.934 1 87.19 247 GLY B CA 1
ATOM 7984 C C . GLY B 1 247 ? -12.289 -51.281 3.207 1 87.19 247 GLY B C 1
ATOM 7985 O O . GLY B 1 247 ? -12.25 -52.156 2.334 1 87.19 247 GLY B O 1
ATOM 7986 N N . ARG B 1 248 ? -11.875 -51.438 4.398 1 86.75 248 ARG B N 1
ATOM 7987 C CA . ARG B 1 248 ? -11.266 -52.719 4.797 1 86.75 248 ARG B CA 1
ATOM 7988 C C . ARG B 1 248 ? -12.289 -53.844 4.809 1 86.75 248 ARG B C 1
ATOM 7990 O O . ARG B 1 248 ? -11.984 -54.969 4.434 1 86.75 248 ARG B O 1
ATOM 7997 N N . LYS B 1 249 ? -13.453 -53.531 5.262 1 88.44 249 LYS B N 1
ATOM 7998 C CA . LYS B 1 249 ? -14.523 -54.531 5.266 1 88.44 249 LYS B CA 1
ATOM 7999 C C . LYS B 1 249 ? -14.852 -54.969 3.85 1 88.44 249 LYS B C 1
ATOM 8001 O O . LYS B 1 249 ? -14.984 -56.188 3.596 1 88.44 249 LYS B O 1
ATOM 8006 N N . GLU B 1 250 ? -14.992 -54 2.99 1 87.5 250 GLU B N 1
ATOM 8007 C CA . GLU B 1 250 ? -15.32 -54.344 1.604 1 87.5 250 GLU B CA 1
ATOM 8008 C C . GLU B 1 250 ? -14.234 -55.188 0.963 1 87.5 250 GLU B C 1
ATOM 8010 O O . GLU B 1 250 ? -14.531 -56.094 0.163 1 87.5 250 GLU B O 1
ATOM 8015 N N . ARG B 1 251 ? -13.016 -54.906 1.275 1 87.31 251 ARG B N 1
ATOM 8016 C CA . ARG B 1 251 ? -11.898 -55.688 0.735 1 87.31 251 ARG B CA 1
ATOM 8017 C C . ARG B 1 251 ? -11.914 -57.125 1.278 1 87.31 251 ARG B C 1
ATOM 8019 O O . ARG B 1 251 ? -11.578 -58.062 0.56 1 87.31 251 ARG B O 1
ATOM 8026 N N . LEU B 1 252 ? -12.258 -57.281 2.521 1 85.25 252 LEU B N 1
ATOM 8027 C CA . LEU B 1 252 ? -12.344 -58.594 3.137 1 85.25 252 LEU B CA 1
ATOM 8028 C C . LEU B 1 252 ? -13.492 -59.406 2.537 1 85.25 252 LEU B C 1
ATOM 8030 O O . LEU B 1 252 ? -13.359 -60.625 2.326 1 85.25 252 LEU B O 1
ATOM 8034 N N . GLU B 1 253 ? -14.523 -58.688 2.344 1 85.69 253 GLU B N 1
ATOM 8035 C CA . GLU B 1 253 ? -15.656 -59.344 1.709 1 85.69 253 GLU B CA 1
ATOM 8036 C C . GLU B 1 253 ? -15.312 -59.781 0.291 1 85.69 253 GLU B C 1
ATOM 8038 O O . GLU B 1 253 ? -15.734 -60.875 -0.147 1 85.69 253 GLU B O 1
ATOM 8043 N N . TRP B 1 254 ? -14.609 -58.938 -0.423 1 85 254 TRP B N 1
ATOM 8044 C CA . TRP B 1 254 ? -14.164 -59.281 -1.772 1 85 254 TRP B CA 1
ATOM 8045 C C . TRP B 1 254 ? -13.25 -60.5 -1.763 1 85 254 TRP B C 1
ATOM 8047 O O . TRP B 1 254 ? -13.383 -61.375 -2.611 1 85 254 TRP B O 1
ATOM 8057 N N . ARG B 1 255 ? -12.375 -60.594 -0.831 1 82.25 255 ARG B N 1
ATOM 8058 C CA . ARG B 1 255 ? -11.461 -61.75 -0.717 1 82.25 255 ARG B CA 1
ATOM 8059 C C . ARG B 1 255 ? -12.211 -63.031 -0.403 1 82.25 255 ARG B C 1
ATOM 8061 O O . ARG B 1 255 ? -11.852 -64.125 -0.887 1 82.25 255 ARG B O 1
ATOM 8068 N N . TYR B 1 256 ? -13.188 -62.844 0.423 1 79.75 256 TYR B N 1
ATOM 8069 C CA . TYR B 1 256 ? -14.008 -64 0.786 1 79.75 256 TYR B CA 1
ATOM 8070 C C . TYR B 1 256 ? -14.758 -64.5 -0.427 1 79.75 256 TYR B C 1
ATOM 8072 O O . TYR B 1 256 ? -14.852 -65.75 -0.616 1 79.75 256 TYR B O 1
ATOM 8080 N N . LEU B 1 257 ? -15.25 -63.594 -1.208 1 79.38 257 LEU B N 1
ATOM 8081 C CA . LEU B 1 257 ? -16.016 -64 -2.385 1 79.38 257 LEU B CA 1
ATOM 8082 C C . LEU B 1 257 ? -15.109 -64.625 -3.428 1 79.38 257 LEU B C 1
ATOM 8084 O O . LEU B 1 257 ? -15.516 -65.625 -4.102 1 79.38 257 LEU B O 1
ATOM 8088 N N . GLN B 1 258 ? -13.93 -64.188 -3.555 1 78.69 258 GLN B N 1
ATOM 8089 C CA . GLN B 1 258 ? -12.984 -64.75 -4.52 1 78.69 258 GLN B CA 1
ATOM 8090 C C . GLN B 1 258 ? -12.547 -66.125 -4.113 1 78.69 258 GLN B C 1
ATOM 8092 O O . GLN B 1 258 ? -12.398 -67 -4.965 1 78.69 258 GLN B O 1
ATOM 8097 N N . ASP B 1 259 ? -12.359 -66.312 -2.883 1 72.38 259 ASP B N 1
ATOM 8098 C CA . ASP B 1 259 ? -11.953 -67.625 -2.385 1 72.38 259 ASP B CA 1
ATOM 8099 C C . ASP B 1 259 ? -13.086 -68.625 -2.516 1 72.38 259 ASP B C 1
ATOM 8101 O O . ASP B 1 259 ? -12.844 -69.812 -2.834 1 72.38 259 ASP B O 1
ATOM 8105 N N . SER B 1 260 ? -14.273 -68.188 -2.346 1 66.75 260 SER B N 1
ATOM 8106 C CA . SER B 1 260 ? -15.422 -69.062 -2.463 1 66.75 260 SER B CA 1
ATOM 8107 C C . SER B 1 260 ? -15.656 -69.5 -3.912 1 66.75 260 SER B C 1
ATOM 8109 O O . SER B 1 260 ? -16.016 -70.625 -4.184 1 66.75 260 SER B O 1
ATOM 8111 N N . THR B 1 261 ? -15.391 -68.562 -4.816 1 66.06 261 THR B N 1
ATOM 8112 C CA . THR B 1 261 ? -15.586 -68.875 -6.23 1 66.06 261 THR B CA 1
ATOM 8113 C C . THR B 1 261 ? -14.484 -69.75 -6.75 1 66.06 261 THR B C 1
ATOM 8115 O O . THR B 1 261 ? -14.734 -70.625 -7.582 1 66.06 261 THR B O 1
ATOM 8118 N N . ASN B 1 262 ? -13.312 -69.5 -6.305 1 61.03 262 ASN B N 1
ATOM 8119 C CA . ASN B 1 262 ? -12.219 -70.375 -6.711 1 61.03 262 ASN B CA 1
ATOM 8120 C C . ASN B 1 262 ? -12.414 -71.812 -6.199 1 61.03 262 ASN B C 1
ATOM 8122 O O . ASN B 1 262 ? -12.055 -72.812 -6.875 1 61.03 262 ASN B O 1
ATOM 8126 N N . ILE B 1 263 ? -12.93 -71.875 -5.102 1 55.44 263 ILE B N 1
ATOM 8127 C CA . ILE B 1 263 ? -13.219 -73.188 -4.582 1 55.44 263 ILE B CA 1
ATOM 8128 C C . ILE B 1 263 ? -14.312 -73.875 -5.418 1 55.44 263 ILE B C 1
ATOM 8130 O O . ILE B 1 263 ? -14.25 -75.062 -5.707 1 55.44 263 ILE B O 1
ATOM 8134 N N . ARG B 1 264 ? -15.266 -73.062 -5.969 1 55.16 264 ARG B N 1
ATOM 8135 C CA . ARG B 1 264 ? -16.344 -73.625 -6.77 1 55.16 264 ARG B CA 1
ATOM 8136 C C . ARG B 1 264 ? -15.859 -74 -8.156 1 55.16 264 ARG B C 1
ATOM 8138 O O . ARG B 1 264 ? -16.312 -75 -8.727 1 55.16 264 ARG B O 1
ATOM 8145 N N . ARG B 1 265 ? -15.016 -73.188 -8.781 1 56.12 265 ARG B N 1
ATOM 8146 C CA . ARG B 1 265 ? -14.531 -73.5 -10.125 1 56.12 265 ARG B CA 1
ATOM 8147 C C . ARG B 1 265 ? -13.57 -74.688 -10.109 1 56.12 265 ARG B C 1
ATOM 8149 O O . ARG B 1 265 ? -13.508 -75.438 -11.078 1 56.12 265 ARG B O 1
ATOM 8156 N N . GLY B 1 266 ? -12.57 -74.688 -9.25 1 47.31 266 GLY B N 1
ATOM 8157 C CA . GLY B 1 266 ? -11.68 -75.812 -9.258 1 47.31 266 GLY B CA 1
ATOM 8158 C C . GLY B 1 266 ? -12.383 -77.125 -8.977 1 47.31 266 GLY B C 1
ATOM 8159 O O . GLY B 1 266 ? -11.992 -78.188 -9.492 1 47.31 266 GLY B O 1
ATOM 8160 N N . ASP B 1 267 ? -12.898 -77.312 -7.734 1 41.72 267 ASP B N 1
ATOM 8161 C CA . ASP B 1 267 ? -13.414 -78.625 -7.492 1 41.72 267 ASP B CA 1
ATOM 8162 C C . ASP B 1 267 ? -14.711 -78.875 -8.266 1 41.72 267 ASP B C 1
ATOM 8164 O O . ASP B 1 267 ? -15.664 -78.125 -8.141 1 41.72 267 ASP B O 1
ATOM 8168 N N . GLY B 1 268 ? -14.727 -79.25 -9.555 1 40.34 268 GLY B N 1
ATOM 8169 C CA . GLY B 1 268 ? -15.766 -80.062 -10.211 1 40.34 268 GLY B CA 1
ATOM 8170 C C . GLY B 1 268 ? -16.766 -80.625 -9.242 1 40.34 268 GLY B C 1
ATOM 8171 O O . GLY B 1 268 ? -17.672 -81.375 -9.648 1 40.34 268 GLY B O 1
ATOM 8172 N N . CYS B 1 269 ? -16.188 -81.438 -8.172 1 38.53 269 CYS B N 1
ATOM 8173 C CA . CYS B 1 269 ? -16.984 -82.25 -7.309 1 38.53 269 CYS B CA 1
ATOM 8174 C C . CYS B 1 269 ? -18.047 -81.438 -6.574 1 38.53 269 CYS B C 1
ATOM 8176 O O . CYS B 1 269 ? -17.734 -80.5 -5.883 1 38.53 269 CYS B O 1
ATOM 8178 N N . HIS B 1 270 ? -19.312 -81.438 -7.082 1 40.03 270 HIS B N 1
ATOM 8179 C CA . HIS B 1 270 ? -20.625 -81.062 -6.543 1 40.03 270 HIS B CA 1
ATOM 8180 C C . HIS B 1 270 ? -20.641 -81.25 -5.023 1 40.03 270 HIS B C 1
ATOM 8182 O O . HIS B 1 270 ? -21.469 -80.625 -4.352 1 40.03 270 HIS B O 1
ATOM 8188 N N . ASN B 1 271 ? -20.156 -82.5 -4.488 1 35.88 271 ASN B N 1
ATOM 8189 C CA . ASN B 1 271 ? -20.531 -83.062 -3.182 1 35.88 271 ASN B CA 1
ATOM 8190 C C . ASN B 1 271 ? -19.688 -82.438 -2.064 1 35.88 271 ASN B C 1
ATOM 8192 O O . ASN B 1 271 ? -19.562 -83 -0.984 1 35.88 271 ASN B O 1
ATOM 8196 N N . ILE B 1 272 ? -18.516 -81.875 -2.365 1 36.88 272 ILE B N 1
ATOM 8197 C CA . ILE B 1 272 ? -17.797 -81.625 -1.123 1 36.88 272 ILE B CA 1
ATOM 8198 C C . ILE B 1 272 ? -18.562 -80.625 -0.283 1 36.88 272 ILE B C 1
ATOM 8200 O O . ILE B 1 272 ? -18.953 -79.562 -0.78 1 36.88 272 ILE B O 1
ATOM 8204 N N . SER B 1 273 ? -19.109 -81.188 0.797 1 36.56 273 SER B N 1
ATOM 8205 C CA . SER B 1 273 ? -19.75 -80.375 1.873 1 36.56 273 SER B CA 1
ATOM 8206 C C . SER B 1 273 ? -18.922 -79.188 2.252 1 36.56 273 SER B C 1
ATOM 8208 O O . SER B 1 273 ? -17.703 -79.312 2.48 1 36.56 273 SER B O 1
ATOM 8210 N N . PRO B 1 274 ? -19.156 -78.062 1.714 1 38.91 274 PRO B N 1
ATOM 8211 C CA . PRO B 1 274 ? -18.5 -76.812 1.912 1 38.91 274 PRO B CA 1
ATOM 8212 C C . PRO B 1 274 ? -17.953 -76.625 3.328 1 38.91 274 PRO B C 1
ATOM 8214 O O . PRO B 1 274 ? -17.422 -75.562 3.66 1 38.91 274 PRO B O 1
ATOM 8217 N N . SER B 1 275 ? -18.188 -77.562 4.27 1 37.97 275 SER B N 1
ATOM 8218 C CA . SER B 1 275 ? -18.109 -77.188 5.668 1 37.97 275 SER B CA 1
ATOM 8219 C C . SER B 1 275 ? -16.656 -77.125 6.133 1 37.97 275 SER B C 1
ATOM 8221 O O . SER B 1 275 ? -16.297 -76.25 6.938 1 37.97 275 SER B O 1
ATOM 8223 N N . HIS B 1 276 ? -15.758 -78.25 6.031 1 38.41 276 HIS B N 1
ATOM 8224 C CA . HIS B 1 276 ? -14.711 -78.375 7.043 1 38.41 276 HIS B CA 1
ATOM 8225 C C . HIS B 1 276 ? -13.508 -77.5 6.703 1 38.41 276 HIS B C 1
ATOM 8227 O O . HIS B 1 276 ? -12.938 -76.875 7.582 1 38.41 276 HIS B O 1
ATOM 8233 N N . THR B 1 277 ? -12.664 -77.875 5.727 1 39.22 277 THR B N 1
ATOM 8234 C CA . THR B 1 277 ? -11.352 -77.25 5.539 1 39.22 277 THR B CA 1
ATOM 8235 C C . THR B 1 277 ? -11.492 -75.812 5.086 1 39.22 277 THR B C 1
ATOM 8237 O O . THR B 1 277 ? -10.578 -75 5.277 1 39.22 277 THR B O 1
ATOM 8240 N N . LEU B 1 278 ? -12.25 -75.5 4.191 1 44.41 278 LEU B N 1
ATOM 8241 C CA . LEU B 1 278 ? -12.664 -74.125 3.828 1 44.41 278 LEU B CA 1
ATOM 8242 C C . LEU B 1 278 ? -13.18 -73.375 5.047 1 44.41 278 LEU B C 1
ATOM 8244 O O . LEU B 1 278 ? -13.523 -72.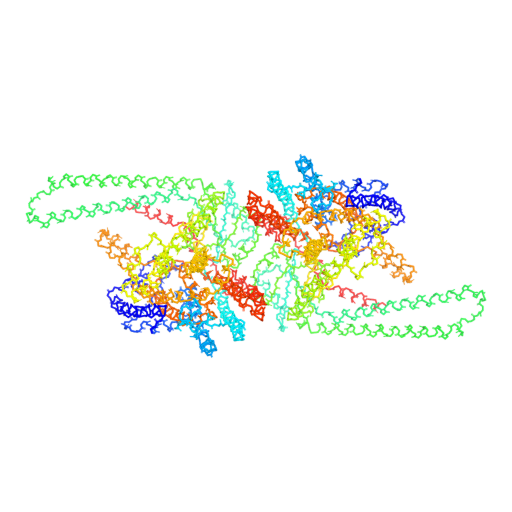188 4.953 1 44.41 278 LEU B O 1
ATOM 8248 N N . GLY B 1 279 ? -13.414 -73.938 6.203 1 47.31 279 GLY B N 1
ATOM 8249 C CA . GLY B 1 279 ? -14.023 -73.625 7.48 1 47.31 279 GLY B CA 1
ATOM 8250 C C . GLY B 1 279 ? -13.156 -72.688 8.336 1 47.31 279 GLY B C 1
ATOM 8251 O O . GLY B 1 279 ? -13.641 -71.688 8.914 1 47.31 279 GLY B O 1
ATOM 8252 N N . ILE B 1 280 ? -11.859 -73.125 8.562 1 48.91 280 ILE B N 1
ATOM 8253 C CA . ILE B 1 280 ? -11.039 -72.375 9.5 1 48.91 280 ILE B CA 1
ATOM 8254 C C . ILE B 1 280 ? -10.656 -71.062 8.898 1 48.91 280 ILE B C 1
ATOM 8256 O O . ILE B 1 280 ? -10.727 -70 9.57 1 48.91 280 ILE B O 1
ATOM 8260 N N . ALA B 1 281 ? -9.977 -71.125 7.648 1 53.22 281 ALA B N 1
ATOM 8261 C CA . ALA B 1 281 ? -9.586 -69.875 7.008 1 53.22 281 ALA B CA 1
ATOM 8262 C C . ALA B 1 281 ? -10.789 -68.938 6.801 1 53.22 281 ALA B C 1
ATOM 8264 O O . ALA B 1 281 ? -10.695 -67.75 6.977 1 53.22 281 ALA B O 1
ATOM 8265 N N . ASN B 1 282 ? -11.781 -69.688 6.43 1 61.44 282 ASN B N 1
ATOM 8266 C CA . ASN B 1 282 ? -13.031 -68.938 6.258 1 61.44 282 ASN B CA 1
ATOM 8267 C C . ASN B 1 282 ? -13.594 -68.438 7.602 1 61.44 282 ASN B C 1
ATOM 8269 O O . ASN B 1 282 ? -14.242 -67.438 7.68 1 61.44 282 ASN B O 1
ATOM 8273 N N . ARG B 1 283 ? -13.141 -69.312 8.602 1 65.56 283 ARG B N 1
ATOM 8274 C CA . ARG B 1 283 ? -13.578 -68.938 9.938 1 65.56 283 ARG B CA 1
ATOM 8275 C C . ARG B 1 283 ? -12.781 -67.75 10.43 1 65.56 283 ARG B C 1
ATOM 8277 O O . ARG B 1 283 ? -13.328 -66.812 11.086 1 65.56 283 ARG B O 1
ATOM 8284 N N . SER B 1 284 ? -11.398 -67.875 10.086 1 75.12 284 SER B N 1
ATOM 8285 C CA . SER B 1 284 ? -10.562 -66.75 10.492 1 75.12 284 SER B CA 1
ATOM 8286 C C . SER B 1 284 ? -10.992 -65.438 9.789 1 75.12 284 SER B C 1
ATOM 8288 O O . SER B 1 284 ? -11.016 -64.375 10.406 1 75.12 284 SER B O 1
ATOM 8290 N N . LYS B 1 285 ? -11.281 -65.625 8.555 1 78.75 285 LYS B N 1
ATOM 8291 C CA . LYS B 1 285 ? -11.742 -64.5 7.812 1 78.75 285 LYS B CA 1
ATOM 8292 C C . LYS B 1 285 ? -13.102 -64 8.312 1 78.75 285 LYS B C 1
ATOM 8294 O O . LYS B 1 285 ? -13.367 -62.812 8.383 1 78.75 285 LYS B O 1
ATOM 8299 N N . LEU B 1 286 ? -13.883 -64.938 8.625 1 78.81 286 LEU B N 1
ATOM 8300 C CA . LEU B 1 286 ? -15.195 -64.625 9.18 1 78.81 286 LEU B CA 1
ATOM 8301 C C . LEU B 1 286 ? -15.047 -63.938 10.539 1 78.81 286 LEU B C 1
ATOM 8303 O O . LEU B 1 286 ? -15.82 -63.031 10.883 1 78.81 286 LEU B O 1
ATOM 8307 N N . LYS B 1 287 ? -14.023 -64.375 11.242 1 83.25 287 LYS B N 1
ATOM 8308 C CA . LYS B 1 287 ? -13.758 -63.75 12.523 1 83.25 287 LYS B CA 1
ATOM 8309 C C . LYS B 1 287 ? -13.25 -62.312 12.32 1 83.25 287 LYS B C 1
ATOM 8311 O O . LYS B 1 287 ? -13.617 -61.406 13.07 1 83.25 287 LYS B O 1
ATOM 8316 N N . GLU B 1 288 ? -12.43 -62.188 11.336 1 86.56 288 GLU B N 1
ATOM 8317 C CA . GLU B 1 288 ? -11.93 -60.844 11.023 1 86.56 288 GLU B CA 1
ATOM 8318 C C . GLU B 1 288 ? -13.062 -59.938 10.547 1 86.56 288 GLU B C 1
ATOM 8320 O O . GLU B 1 288 ? -13.078 -58.75 10.859 1 86.56 288 GLU B O 1
ATOM 8325 N N . LEU B 1 289 ? -13.906 -60.438 9.766 1 87.88 289 LEU B N 1
ATOM 8326 C CA . LEU B 1 289 ? -15.062 -59.688 9.297 1 87.88 289 LEU B CA 1
ATOM 8327 C C . LEU B 1 289 ? -15.961 -59.281 10.461 1 87.88 289 LEU B C 1
ATOM 8329 O O . LEU B 1 289 ? -16.5 -58.188 10.484 1 87.88 289 LEU B O 1
ATOM 8333 N N . GLN B 1 290 ? -16.109 -60.25 11.383 1 86.75 290 GLN B N 1
ATOM 8334 C CA . GLN B 1 290 ? -16.922 -59.938 12.562 1 86.75 290 GLN B CA 1
ATOM 8335 C C . GLN B 1 290 ? -16.25 -58.844 13.414 1 86.75 290 GLN B C 1
ATOM 8337 O O . GLN B 1 290 ? -16.922 -57.969 13.945 1 86.75 290 GLN B O 1
ATOM 8342 N N . HIS B 1 291 ? -15.008 -59 13.477 1 89.31 291 HIS B N 1
ATOM 8343 C CA . HIS B 1 291 ? -14.258 -58 14.219 1 89.31 291 HIS B CA 1
ATOM 8344 C C . HIS B 1 291 ? -14.367 -56.625 13.555 1 89.31 291 HIS B C 1
ATOM 8346 O O . HIS B 1 291 ? -14.516 -55.594 14.242 1 89.31 291 HIS B O 1
ATOM 8352 N N . CYS B 1 292 ? -14.289 -56.594 12.258 1 90.19 292 CYS B N 1
ATOM 8353 C CA . CYS B 1 292 ? -14.414 -55.344 11.516 1 90.19 292 CYS B CA 1
ATOM 8354 C C . CYS B 1 292 ? -15.805 -54.75 11.695 1 90.19 292 CYS B C 1
ATOM 8356 O O . CYS B 1 292 ? -15.945 -53.531 11.844 1 90.19 292 CYS B O 1
ATOM 8358 N N . ASN B 1 293 ? -16.781 -55.594 11.719 1 89.56 293 ASN B N 1
ATOM 8359 C CA . ASN B 1 293 ? -18.141 -55.094 11.922 1 89.56 293 ASN B CA 1
ATOM 8360 C C . ASN B 1 293 ? -18.328 -54.531 13.32 1 89.56 293 ASN B C 1
ATOM 8362 O O . ASN B 1 293 ? -19.062 -53.562 13.508 1 89.56 293 ASN B O 1
ATOM 8366 N N . GLU B 1 294 ? -17.688 -55.094 14.242 1 90.5 294 GLU B N 1
ATOM 8367 C CA . GLU B 1 294 ? -17.75 -54.594 15.602 1 90.5 294 GLU B CA 1
ATOM 8368 C C . GLU B 1 294 ? -17.062 -53.219 15.719 1 90.5 294 GLU B C 1
ATOM 8370 O O . GLU B 1 294 ? -17.562 -52.344 16.406 1 90.5 294 GLU B O 1
ATOM 8375 N N . MET B 1 295 ? -15.969 -53.156 15.094 1 91.75 295 MET B N 1
ATOM 8376 C CA . MET B 1 295 ? -15.234 -51.906 15.117 1 91.75 295 MET B CA 1
ATOM 8377 C C . MET B 1 295 ? -16.031 -50.781 14.43 1 91.75 295 MET B C 1
ATOM 8379 O O . MET B 1 295 ? -16.016 -49.625 14.859 1 91.75 295 MET B O 1
ATOM 8383 N N . ILE B 1 296 ? -16.688 -51.062 13.297 1 91.94 296 ILE B N 1
ATOM 8384 C CA . ILE B 1 296 ? -17.516 -50.094 12.57 1 91.94 296 ILE B CA 1
ATOM 8385 C C . ILE B 1 296 ? -18.672 -49.625 13.453 1 91.94 296 ILE B C 1
ATOM 8387 O O . ILE B 1 296 ? -18.984 -48.438 13.516 1 91.94 296 ILE B O 1
ATOM 8391 N N . ARG B 1 297 ? -19.25 -50.562 14.133 1 89.12 297 ARG B N 1
ATOM 8392 C CA . ARG B 1 297 ? -20.344 -50.25 15.031 1 89.12 297 ARG B CA 1
ATOM 8393 C C . ARG B 1 297 ? -19.859 -49.344 16.172 1 89.12 297 ARG B C 1
ATOM 8395 O O . ARG B 1 297 ? -20.547 -48.375 16.547 1 89.12 297 ARG B O 1
ATOM 8402 N N . GLU B 1 298 ? -18.734 -49.656 16.656 1 92.25 298 GLU B N 1
ATOM 8403 C CA . GLU B 1 298 ? -18.156 -48.844 17.734 1 92.25 298 GLU B CA 1
ATOM 8404 C C . GLU B 1 298 ? -17.906 -47.406 17.25 1 92.25 298 GLU B C 1
ATOM 8406 O O . GLU B 1 298 ? -18.188 -46.438 17.969 1 92.25 298 GLU B O 1
ATOM 8411 N N . LYS B 1 299 ? -17.312 -47.344 16.078 1 92 299 LYS B N 1
ATOM 8412 C CA . LYS B 1 299 ? -17.016 -46 15.539 1 92 299 LYS B CA 1
ATOM 8413 C C . LYS B 1 299 ? -18.297 -45.25 15.234 1 92 299 LYS B C 1
ATOM 8415 O O . LYS B 1 299 ? -18.344 -44.031 15.422 1 92 299 LYS B O 1
ATOM 8420 N N . LYS B 1 300 ? -19.328 -45.844 14.797 1 88.75 300 LYS B N 1
ATOM 8421 C CA . LYS B 1 300 ? -20.609 -45.188 14.523 1 88.75 300 LYS B CA 1
ATOM 8422 C C . LYS B 1 300 ? -21.25 -44.656 15.812 1 88.75 300 LYS B C 1
ATOM 8424 O O . LYS B 1 300 ? -21.844 -43.594 15.82 1 88.75 300 LYS B O 1
ATOM 8429 N N . ILE B 1 301 ? -21.062 -45.438 16.891 1 89.38 301 ILE B N 1
ATOM 8430 C CA . ILE B 1 301 ? -21.594 -45 18.188 1 89.38 301 ILE B CA 1
ATOM 8431 C C . ILE B 1 301 ? -20.812 -43.812 18.688 1 89.38 301 ILE B C 1
ATOM 8433 O O . ILE B 1 301 ? -21.406 -42.844 19.219 1 89.38 301 ILE B O 1
ATOM 8437 N N . LEU B 1 302 ? -19.547 -43.875 18.469 1 90.94 302 LEU B N 1
ATOM 8438 C CA . LEU B 1 302 ? -18.719 -42.781 18.906 1 90.94 302 LEU B CA 1
ATOM 8439 C C . LEU B 1 302 ? -19.062 -41.5 18.141 1 90.94 302 LEU B C 1
ATOM 8441 O O . LEU B 1 302 ? -19.047 -40.406 18.703 1 90.94 302 LEU B O 1
ATOM 8445 N N . ILE B 1 303 ? -19.297 -41.594 16.844 1 90.75 303 ILE B N 1
ATOM 8446 C CA . ILE B 1 303 ? -19.688 -40.438 16.031 1 90.75 303 ILE B CA 1
ATOM 8447 C C . ILE B 1 303 ? -21.031 -39.906 16.5 1 90.75 303 ILE B C 1
ATOM 8449 O O . ILE B 1 303 ? -21.203 -38.688 16.594 1 90.75 303 ILE B O 1
ATOM 8453 N N . ALA B 1 304 ? -21.953 -40.719 16.891 1 86.25 304 ALA B N 1
ATOM 8454 C CA . ALA B 1 304 ? -23.266 -40.281 17.375 1 86.25 304 ALA B CA 1
ATOM 8455 C C . ALA B 1 304 ? -23.156 -39.562 18.734 1 86.25 304 ALA B C 1
ATOM 8457 O O . ALA B 1 304 ? -23.859 -38.594 18.984 1 86.25 304 ALA B O 1
ATOM 8458 N N . VAL B 1 305 ? -22.266 -40.062 19.516 1 88.19 305 VAL B N 1
ATOM 8459 C CA . VAL B 1 305 ? -22.062 -39.469 20.828 1 88.19 305 VAL B CA 1
ATOM 8460 C C . VAL B 1 305 ? -21.438 -38.094 20.656 1 88.19 305 VAL B C 1
ATOM 8462 O O . VAL B 1 305 ? -21.859 -37.125 21.312 1 88.19 305 VAL B O 1
ATOM 8465 N N . GLU B 1 306 ? -20.469 -38.094 19.797 1 87.56 306 GLU B N 1
ATOM 8466 C CA . GLU B 1 306 ? -19.812 -36.812 19.562 1 87.56 306 GLU B CA 1
ATOM 8467 C C . GLU B 1 306 ? -20.781 -35.781 18.938 1 87.56 306 GLU B C 1
ATOM 8469 O O . GLU B 1 306 ? -20.719 -34.594 19.234 1 87.56 306 GLU B O 1
ATOM 8474 N N . ARG B 1 307 ? -21.562 -36.25 18.062 1 86 307 ARG B N 1
ATOM 8475 C CA . ARG B 1 307 ? -22.578 -35.406 17.438 1 86 307 ARG B CA 1
ATOM 8476 C C . ARG B 1 307 ? -23.547 -34.812 18.469 1 86 307 ARG B C 1
ATOM 8478 O O . ARG B 1 307 ? -23.859 -33.625 18.438 1 86 307 ARG B O 1
ATOM 8485 N N . SER B 1 308 ? -23.984 -35.594 19.391 1 84.38 308 SER B N 1
ATOM 8486 C CA . SER B 1 308 ? -24.922 -35.156 20.438 1 84.38 308 SER B CA 1
ATOM 8487 C C . SER B 1 308 ? -24.25 -34.188 21.391 1 84.38 308 SER B C 1
ATOM 8489 O O . SER B 1 308 ? -24.891 -33.25 21.875 1 84.38 308 SER B O 1
ATOM 8491 N N . LYS B 1 309 ? -23.031 -34.375 21.609 1 84.56 309 LYS B N 1
ATOM 8492 C CA . LYS B 1 309 ? -22.281 -33.5 22.469 1 84.56 309 LYS B CA 1
ATOM 8493 C C . LYS B 1 309 ? -22.156 -32.094 21.844 1 84.56 309 LYS B C 1
ATOM 8495 O O . LYS B 1 309 ? -22.312 -31.094 22.531 1 84.56 309 LYS B O 1
ATOM 8500 N N . ILE B 1 310 ? -21.875 -32.094 20.562 1 83.06 310 ILE B N 1
ATOM 8501 C CA . ILE B 1 310 ? -21.672 -30.844 19.859 1 83.06 310 ILE B CA 1
ATOM 8502 C C . ILE B 1 310 ? -23 -30.078 19.781 1 83.06 310 ILE B C 1
ATOM 8504 O O . ILE B 1 310 ? -23.016 -28.859 19.906 1 83.06 310 ILE B O 1
ATOM 8508 N N . LEU B 1 311 ? -24.047 -30.812 19.656 1 79 311 LEU B N 1
ATOM 8509 C CA . LEU B 1 311 ? -25.359 -30.172 19.531 1 79 311 LEU B CA 1
ATOM 8510 C C . LEU B 1 311 ? -25.875 -29.703 20.875 1 79 311 LEU B C 1
ATOM 8512 O O . LEU B 1 311 ? -26.609 -28.719 20.969 1 79 311 LEU B O 1
ATOM 8516 N N . LYS B 1 312 ? -25.453 -30.359 21.984 1 77.44 312 LYS B N 1
ATOM 8517 C CA . LYS B 1 312 ? -25.859 -29.953 23.328 1 77.44 312 LYS B CA 1
ATOM 8518 C C . LYS B 1 312 ? -25.094 -28.703 23.766 1 77.44 312 LYS B C 1
ATOM 8520 O O . LYS B 1 312 ? -25.672 -27.797 24.359 1 77.44 312 LYS B O 1
ATOM 8525 N N . ASP B 1 313 ? -23.797 -28.688 23.531 1 72.5 313 ASP B N 1
ATOM 8526 C CA . ASP B 1 313 ? -22.969 -27.531 23.875 1 72.5 313 ASP B CA 1
ATOM 8527 C C . ASP B 1 313 ? -22.875 -26.547 22.703 1 72.5 313 ASP B C 1
ATOM 8529 O O . ASP B 1 313 ? -21.781 -26.172 22.281 1 72.5 313 ASP B O 1
ATOM 8533 N N . ASN B 1 314 ? -24.016 -26.234 22.172 1 66.5 314 ASN B N 1
ATOM 8534 C CA . ASN B 1 314 ? -24.141 -25.531 20.906 1 66.5 314 ASN B CA 1
ATOM 8535 C C . ASN B 1 314 ? -23.453 -24.156 20.953 1 66.5 314 ASN B C 1
ATOM 8537 O O . ASN B 1 314 ? -22.766 -23.766 20.016 1 66.5 314 ASN B O 1
ATOM 8541 N N . ASN B 1 315 ? -23.5 -23.594 22.078 1 70.12 315 ASN B N 1
ATOM 8542 C CA . ASN B 1 315 ? -23.031 -22.203 22.141 1 70.12 315 ASN B CA 1
ATOM 8543 C C . ASN B 1 315 ? -21.516 -22.125 22.203 1 70.12 315 ASN B C 1
ATOM 8545 O O . ASN B 1 315 ? -20.906 -21.219 21.625 1 70.12 315 ASN B O 1
ATOM 8549 N N . SER B 1 316 ? -20.953 -23.094 22.828 1 70.62 316 SER B N 1
ATOM 8550 C CA . SER B 1 316 ? -19.516 -23.031 23.016 1 70.62 316 SER B CA 1
ATOM 8551 C C . SER B 1 316 ? -18.766 -23.594 21.797 1 70.62 316 SER B C 1
ATOM 8553 O O . SER B 1 316 ? -17.594 -23.266 21.578 1 70.62 316 SER B O 1
ATOM 8555 N N . ASN B 1 317 ? -19.516 -24.266 20.953 1 79.94 317 ASN B N 1
ATOM 8556 C CA . ASN B 1 317 ? -18.828 -24.938 19.875 1 79.94 317 ASN B CA 1
ATOM 8557 C C . ASN B 1 317 ? -19 -24.203 18.547 1 79.94 317 ASN B C 1
ATOM 8559 O O . ASN B 1 317 ? -18.453 -24.609 17.531 1 79.94 317 ASN B O 1
ATOM 8563 N N . MET B 1 318 ? -19.719 -23.125 18.688 1 80.88 318 MET B N 1
ATOM 8564 C CA . MET B 1 318 ? -19.875 -22.312 17.484 1 80.88 318 MET B CA 1
ATOM 8565 C C . MET B 1 318 ? -18.672 -21.375 17.297 1 80.88 318 MET B C 1
ATOM 8567 O O . MET B 1 318 ? -18.422 -20.516 18.141 1 80.88 318 MET B O 1
ATOM 8571 N N . ILE B 1 319 ? -17.969 -21.562 16.25 1 84.81 319 ILE B N 1
ATOM 8572 C CA . ILE B 1 319 ? -16.703 -20.875 16.078 1 84.81 319 ILE B CA 1
ATOM 8573 C C . ILE B 1 319 ? -16.828 -19.797 15.008 1 84.81 319 ILE B C 1
ATOM 8575 O O . ILE B 1 319 ? -16.141 -18.766 15.055 1 84.81 319 ILE B O 1
ATOM 8579 N N . ALA B 1 320 ? -17.766 -20 14 1 92.56 320 ALA B N 1
ATOM 8580 C CA . ALA B 1 320 ? -17.938 -19.078 12.883 1 92.56 320 ALA B CA 1
ATOM 8581 C C . ALA B 1 320 ? -19.375 -19.094 12.367 1 92.56 320 ALA B C 1
ATOM 8583 O O . ALA B 1 320 ? -20.172 -19.922 12.797 1 92.56 320 ALA B O 1
ATOM 8584 N N . PHE B 1 321 ? -19.688 -18.094 11.594 1 94.88 321 PHE B N 1
ATOM 8585 C CA . PHE B 1 321 ? -21.047 -18 11.062 1 94.88 321 PHE B CA 1
ATOM 8586 C C . PHE B 1 321 ? -21.031 -17.562 9.609 1 94.88 321 PHE B C 1
ATOM 8588 O O . PHE B 1 321 ? -20.219 -16.703 9.219 1 94.88 321 PHE B O 1
ATOM 8595 N N . PHE B 1 322 ? -21.812 -18.219 8.781 1 96.5 322 PHE B N 1
ATOM 8596 C CA . PHE B 1 322 ? -22.125 -17.734 7.441 1 96.5 322 PHE B CA 1
ATOM 8597 C C . PHE B 1 322 ? -23.453 -16.984 7.43 1 96.5 322 PHE B C 1
ATOM 8599 O O . PHE B 1 322 ? -24.484 -17.531 7.801 1 96.5 322 PHE B O 1
ATOM 8606 N N . ILE B 1 323 ? -23.375 -15.766 7.078 1 96.56 323 ILE B N 1
ATOM 8607 C CA . ILE B 1 323 ? -24.578 -14.938 7.066 1 96.56 323 ILE B CA 1
ATOM 8608 C C . ILE B 1 323 ? -25.047 -14.742 5.629 1 96.56 323 ILE B C 1
ATOM 8610 O O . ILE B 1 323 ? -24.312 -14.203 4.793 1 96.56 323 ILE B O 1
ATOM 8614 N N . LEU B 1 324 ? -26.203 -15.172 5.293 1 96.25 324 LEU B N 1
ATOM 8615 C CA . LEU B 1 324 ? -26.797 -15.008 3.969 1 96.25 324 LEU B CA 1
ATOM 8616 C C . LEU B 1 324 ? -27.766 -13.836 3.949 1 96.25 324 LEU B C 1
ATOM 8618 O O . LEU B 1 324 ? -28.672 -13.758 4.781 1 96.25 324 LEU B O 1
ATOM 8622 N N . PHE B 1 325 ? -27.594 -12.992 3.066 1 94.69 325 PHE B N 1
ATOM 8623 C CA . PHE B 1 325 ? -28.438 -11.82 2.914 1 94.69 325 PHE B CA 1
ATOM 8624 C C . PHE B 1 325 ? -29.516 -12.062 1.864 1 94.69 325 PHE B C 1
ATOM 8626 O O . PHE B 1 325 ? -29.375 -12.945 1.01 1 94.69 325 PHE B O 1
ATOM 8633 N N . ARG B 1 326 ? -30.5 -11.289 1.948 1 92.31 326 ARG B N 1
ATOM 8634 C CA . ARG B 1 326 ? -31.609 -11.422 1.022 1 92.31 326 ARG B CA 1
ATOM 8635 C C . ARG B 1 326 ? -31.234 -10.953 -0.375 1 92.31 326 ARG B C 1
ATOM 8637 O O . ARG B 1 326 ? -31.594 -11.578 -1.371 1 92.31 326 ARG B O 1
ATOM 8644 N N . TYR B 1 327 ? -30.469 -9.852 -0.392 1 90.81 327 TYR B N 1
ATOM 8645 C CA . TYR B 1 327 ? -30.047 -9.281 -1.665 1 90.81 327 TYR B CA 1
ATOM 8646 C C . TYR B 1 327 ? -28.531 -9.188 -1.738 1 90.81 327 TYR B C 1
ATOM 8648 O O . TYR B 1 327 ? -27.859 -9 -0.718 1 90.81 327 TYR B O 1
ATOM 8656 N N . LYS B 1 328 ? -28.062 -9.227 -2.936 1 91.12 328 LYS B N 1
ATOM 8657 C CA . LYS B 1 328 ? -26.625 -9.219 -3.17 1 91.12 328 LYS B CA 1
ATOM 8658 C C . LYS B 1 328 ? -26 -7.891 -2.742 1 91.12 328 LYS B C 1
ATOM 8660 O O . LYS B 1 328 ? -24.875 -7.855 -2.238 1 91.12 328 LYS B O 1
ATOM 8665 N N . PHE B 1 329 ? -26.75 -6.789 -2.939 1 89.5 329 PHE B N 1
ATOM 8666 C CA . PHE B 1 329 ? -26.172 -5.477 -2.664 1 89.5 329 PHE B CA 1
ATOM 8667 C C . PHE B 1 329 ? -26 -5.266 -1.165 1 89.5 329 PHE B C 1
ATOM 8669 O O . PHE B 1 329 ? -25.078 -4.57 -0.736 1 89.5 329 PHE B O 1
ATOM 8676 N N . GLN B 1 330 ? -26.781 -5.91 -0.34 1 91.31 330 GLN B N 1
ATOM 8677 C CA . GLN B 1 330 ? -26.641 -5.793 1.107 1 91.31 330 GLN B CA 1
ATOM 8678 C C . GLN B 1 330 ? -25.406 -6.523 1.604 1 91.31 330 GLN B C 1
ATOM 8680 O O . GLN B 1 330 ? -24.719 -6.055 2.518 1 91.31 330 GLN B O 1
ATOM 8685 N N . ALA B 1 331 ? -25.219 -7.676 0.98 1 93 331 ALA B N 1
ATOM 8686 C CA . ALA B 1 331 ? -23.984 -8.398 1.316 1 93 331 ALA B CA 1
ATOM 8687 C C . ALA B 1 331 ? -22.75 -7.59 0.932 1 93 331 ALA B C 1
ATOM 8689 O O . ALA B 1 331 ? -21.75 -7.598 1.646 1 93 331 ALA B O 1
ATOM 8690 N N . ALA B 1 332 ? -22.875 -6.902 -0.203 1 92.44 332 ALA B N 1
ATOM 8691 C CA . ALA B 1 332 ? -21.766 -6.066 -0.646 1 92.44 332 ALA B CA 1
ATOM 8692 C C . ALA B 1 332 ? -21.516 -4.922 0.331 1 92.44 332 ALA B C 1
ATOM 8694 O O . ALA B 1 332 ? -20.359 -4.582 0.617 1 92.44 332 ALA B O 1
ATOM 8695 N N . PHE B 1 333 ? -22.578 -4.312 0.9 1 91.94 333 PHE B N 1
ATOM 8696 C CA . PHE B 1 333 ? -22.453 -3.266 1.907 1 91.94 333 PHE B CA 1
ATOM 8697 C C . PHE B 1 333 ? -21.75 -3.795 3.152 1 91.94 333 PHE B C 1
ATOM 8699 O O . PHE B 1 333 ? -20.812 -3.168 3.662 1 91.94 333 PHE B O 1
ATOM 8706 N N . ALA B 1 334 ? -22.141 -4.934 3.518 1 92.94 334 ALA B N 1
ATOM 8707 C CA . ALA B 1 334 ? -21.594 -5.512 4.746 1 92.94 334 ALA B CA 1
ATOM 8708 C C . ALA B 1 334 ? -20.141 -5.91 4.574 1 92.94 334 ALA B C 1
ATOM 8710 O O . ALA B 1 334 ? -19.344 -5.777 5.504 1 92.94 334 ALA B O 1
ATOM 8711 N N . ARG B 1 335 ? -19.781 -6.348 3.436 1 92.31 335 ARG B N 1
ATOM 8712 C CA . ARG B 1 335 ? -18.438 -6.84 3.18 1 92.31 335 ARG B CA 1
ATOM 8713 C C . ARG B 1 335 ? -17.438 -5.691 3.121 1 92.31 335 ARG B C 1
ATOM 8715 O O . ARG B 1 335 ? -16.281 -5.852 3.502 1 92.31 335 ARG B O 1
ATOM 8722 N N . GLN B 1 336 ? -17.797 -4.602 2.658 1 92.06 336 GLN B N 1
ATOM 8723 C CA . GLN B 1 336 ? -16.875 -3.51 2.387 1 92.06 336 GLN B CA 1
ATOM 8724 C C . GLN B 1 336 ? -16.812 -2.529 3.555 1 92.06 336 GLN B C 1
ATOM 8726 O O . GLN B 1 336 ? -15.883 -1.731 3.66 1 92.06 336 GLN B O 1
ATOM 8731 N N . THR B 1 337 ? -17.797 -2.551 4.418 1 91.75 337 THR B N 1
ATOM 8732 C CA . THR B 1 337 ? -17.875 -1.561 5.488 1 91.75 337 THR B CA 1
ATOM 8733 C C . THR B 1 337 ? -17.391 -2.145 6.809 1 91.75 337 THR B C 1
ATOM 8735 O O . THR B 1 337 ? -17.516 -3.348 7.051 1 91.75 337 THR B O 1
ATOM 8738 N N . CYS B 1 338 ? -16.766 -1.268 7.555 1 91.19 338 CYS B N 1
ATOM 8739 C CA . CYS B 1 338 ? -16.359 -1.638 8.906 1 91.19 338 CYS B CA 1
ATOM 8740 C C . CYS B 1 338 ? -17.562 -1.656 9.844 1 91.19 338 CYS B C 1
ATOM 8742 O O . CYS B 1 338 ? -18.062 -0.602 10.242 1 91.19 338 CYS B O 1
ATOM 8744 N N . LEU B 1 339 ? -18.016 -2.791 10.266 1 91 339 LEU B N 1
ATOM 8745 C CA . LEU B 1 339 ? -19.25 -2.928 11.016 1 91 339 LEU B CA 1
ATOM 8746 C C . LEU B 1 339 ? -19 -2.832 12.516 1 91 339 LEU B C 1
ATOM 8748 O O . LEU B 1 339 ? -19.766 -2.184 13.234 1 91 339 LEU B O 1
ATOM 8752 N N . PHE B 1 340 ? -17.875 -3.412 12.93 1 89.38 340 PHE B N 1
ATOM 8753 C CA . PHE B 1 340 ? -17.688 -3.549 14.367 1 89.38 340 PHE B CA 1
ATOM 8754 C C . PHE B 1 340 ? -16.469 -2.754 14.836 1 89.38 340 PHE B C 1
ATOM 8756 O O . PHE B 1 340 ? -15.68 -2.293 14.016 1 89.38 340 PHE B O 1
ATOM 8763 N N . GLU B 1 341 ? -16.328 -2.611 16.141 1 85.56 341 GLU B N 1
ATOM 8764 C CA . GLU B 1 341 ? -15.336 -1.729 16.75 1 85.56 341 GLU B CA 1
ATOM 8765 C C . GLU B 1 341 ? -13.969 -2.398 16.812 1 85.56 341 GLU B C 1
ATOM 8767 O O . GLU B 1 341 ? -12.945 -1.756 16.578 1 85.56 341 GLU B O 1
ATOM 8772 N N . LYS B 1 342 ? -14.055 -3.615 17.219 1 80.81 342 LYS B N 1
ATOM 8773 C CA . LYS B 1 342 ? -12.773 -4.281 17.391 1 80.81 342 LYS B CA 1
ATOM 8774 C C . LYS B 1 342 ? -12.367 -5.051 16.141 1 80.81 342 LYS B C 1
ATOM 8776 O O . LYS B 1 342 ? -13.164 -5.816 15.594 1 80.81 342 LYS B O 1
ATOM 8781 N N . ALA B 1 343 ? -11.141 -4.75 15.727 1 76.19 343 ALA B N 1
ATOM 8782 C CA . ALA B 1 343 ? -10.641 -5.375 14.508 1 76.19 343 ALA B CA 1
ATOM 8783 C C . ALA B 1 343 ? -10.32 -6.852 14.742 1 76.19 343 ALA B C 1
ATOM 8785 O O . ALA B 1 343 ? -10.258 -7.637 13.789 1 76.19 343 ALA B O 1
ATOM 8786 N N . THR B 1 344 ? -10.203 -7.27 16.016 1 79.62 344 THR B N 1
ATOM 8787 C CA . THR B 1 344 ? -9.781 -8.641 16.281 1 79.62 344 THR B CA 1
ATOM 8788 C C . THR B 1 344 ? -10.984 -9.508 16.641 1 79.62 344 THR B C 1
ATOM 8790 O O . THR B 1 344 ? -10.875 -10.742 16.672 1 79.62 344 THR B O 1
ATOM 8793 N N . GLN B 1 345 ? -12.078 -8.797 16.844 1 85.31 345 GLN B N 1
ATOM 8794 C CA . GLN B 1 345 ? -13.312 -9.508 17.141 1 85.31 345 GLN B CA 1
ATOM 8795 C C . GLN B 1 345 ? -14.391 -9.203 16.109 1 85.31 345 GLN B C 1
ATOM 8797 O O . GLN B 1 345 ? -14.422 -8.109 15.539 1 85.31 345 GLN B O 1
ATOM 8802 N N . TRP B 1 346 ? -15.195 -10.195 15.828 1 87.38 346 TRP B N 1
ATOM 8803 C CA . TRP B 1 346 ? -16.266 -10.039 14.852 1 87.38 346 TRP B CA 1
ATOM 8804 C C . TRP B 1 346 ? -15.719 -9.656 13.484 1 87.38 346 TRP B C 1
ATOM 8806 O O . TRP B 1 346 ? -16.109 -8.633 12.914 1 87.38 346 TRP B O 1
ATOM 8816 N N . VAL B 1 347 ? -14.836 -10.453 13.094 1 88.75 347 VAL B N 1
ATOM 8817 C CA . VAL B 1 347 ? -14.18 -10.18 11.82 1 88.75 347 VAL B CA 1
ATOM 8818 C C . VAL B 1 347 ? -15.039 -10.695 10.664 1 88.75 347 VAL B C 1
ATOM 8820 O O . VAL B 1 347 ? -15.461 -11.852 10.664 1 88.75 347 VAL B O 1
ATOM 8823 N N . THR B 1 348 ? -15.297 -9.781 9.766 1 91.5 348 THR B N 1
ATOM 8824 C CA . THR B 1 348 ? -16.125 -10.125 8.617 1 91.5 348 THR B CA 1
ATOM 8825 C C . THR B 1 348 ? -15.281 -10.211 7.344 1 91.5 348 THR B C 1
ATOM 8827 O O . THR B 1 348 ? -14.336 -9.453 7.172 1 91.5 348 THR B O 1
ATOM 8830 N N . SER B 1 349 ? -15.555 -11.211 6.559 1 91.31 349 SER B N 1
ATOM 8831 C CA . SER B 1 349 ? -14.906 -11.359 5.258 1 91.31 349 SER B CA 1
ATOM 8832 C C . SER B 1 349 ? -15.844 -11.984 4.238 1 91.31 349 SER B C 1
ATOM 8834 O O . SER B 1 349 ? -16.938 -12.43 4.59 1 91.31 349 SER B O 1
ATOM 8836 N N . SER B 1 350 ? -15.477 -11.898 3.02 1 91.81 350 SER B N 1
ATOM 8837 C CA . SER B 1 350 ? -16.281 -12.523 1.977 1 91.81 350 SER B CA 1
ATOM 8838 C C . SER B 1 350 ? -16.266 -14.047 2.094 1 91.81 350 SER B C 1
ATOM 8840 O O . SER B 1 350 ? -15.211 -14.633 2.381 1 91.81 350 SER B O 1
ATOM 8842 N N . ALA B 1 351 ? -17.359 -14.625 1.96 1 94.25 351 ALA B N 1
ATOM 8843 C CA . ALA B 1 351 ? -17.453 -16.094 1.996 1 94.25 351 ALA B CA 1
ATOM 8844 C C . ALA B 1 351 ? -16.875 -16.703 0.719 1 94.25 351 ALA B C 1
ATOM 8846 O O . ALA B 1 351 ? -17 -16.125 -0.364 1 94.25 351 ALA B O 1
ATOM 8847 N N . ALA B 1 352 ? -16.281 -17.781 0.876 1 92.31 352 ALA B N 1
ATOM 8848 C CA . ALA B 1 352 ? -15.758 -18.531 -0.267 1 92.31 352 ALA B CA 1
ATOM 8849 C C . ALA B 1 352 ? -16.859 -19.359 -0.931 1 92.31 352 ALA B C 1
ATOM 8851 O O . ALA B 1 352 ? -17.969 -19.469 -0.403 1 92.31 352 ALA B O 1
ATOM 8852 N N . ASP B 1 353 ? -16.531 -19.828 -2.146 1 92 353 ASP B N 1
ATOM 8853 C CA . ASP B 1 353 ? -17.422 -20.781 -2.795 1 92 353 ASP B CA 1
ATOM 8854 C C . ASP B 1 353 ? -17.656 -22 -1.906 1 92 353 ASP B C 1
ATOM 8856 O O . ASP B 1 353 ? -16.75 -22.484 -1.236 1 92 353 ASP B O 1
ATOM 8860 N N . PRO B 1 354 ? -18.859 -22.438 -1.863 1 92.25 354 PRO B N 1
ATOM 8861 C CA . PRO B 1 354 ? -19.203 -23.547 -0.969 1 92.25 354 PRO B CA 1
ATOM 8862 C C . PRO B 1 354 ? -18.266 -24.75 -1.13 1 92.25 354 PRO B C 1
ATOM 8864 O O . PRO B 1 354 ? -17.953 -25.438 -0.151 1 92.25 354 PRO B O 1
ATOM 8867 N N . ASN B 1 355 ? -17.734 -24.969 -2.332 1 90.75 355 ASN B N 1
ATOM 8868 C CA . ASN B 1 355 ? -16.828 -26.094 -2.566 1 90.75 355 ASN B CA 1
ATOM 8869 C C . ASN B 1 355 ? -15.367 -25.672 -2.363 1 90.75 355 ASN B C 1
ATOM 8871 O O . ASN B 1 355 ? -14.461 -26.516 -2.428 1 90.75 355 ASN B O 1
ATOM 8875 N N . GLY B 1 356 ? -15.203 -24.469 -2.113 1 91.56 356 GLY B N 1
ATOM 8876 C CA . GLY B 1 356 ? -13.852 -23.969 -1.934 1 91.56 356 GLY B CA 1
ATOM 8877 C C . GLY B 1 356 ? -13.57 -23.516 -0.513 1 91.56 356 GLY B C 1
ATOM 8878 O O . GLY B 1 356 ? -12.688 -22.688 -0.284 1 91.56 356 GLY B O 1
ATOM 8879 N N . ILE B 1 357 ? -14.328 -24.016 0.466 1 94.06 357 ILE B N 1
ATOM 8880 C CA . ILE B 1 357 ? -14.156 -23.641 1.866 1 94.06 357 ILE B CA 1
ATOM 8881 C C . ILE B 1 357 ? -13.133 -24.562 2.521 1 94.06 357 ILE B C 1
ATOM 8883 O O . ILE B 1 357 ? -13.164 -25.781 2.314 1 94.06 357 ILE B O 1
ATOM 8887 N N . HIS B 1 358 ? -12.164 -24.047 3.191 1 93.5 358 HIS B N 1
ATOM 8888 C CA . HIS B 1 358 ? -11.203 -24.781 3.992 1 93.5 358 HIS B CA 1
ATOM 8889 C C . HIS B 1 358 ? -11.727 -25.016 5.406 1 93.5 358 HIS B C 1
ATOM 8891 O O . HIS B 1 358 ? -11.406 -24.266 6.324 1 93.5 358 HIS B O 1
ATOM 8897 N N . TRP B 1 359 ? -12.383 -26.094 5.613 1 90.81 359 TRP B N 1
ATOM 8898 C CA . TRP B 1 359 ? -13.102 -26.375 6.852 1 90.81 359 TRP B CA 1
ATOM 8899 C C . TRP B 1 359 ? -12.133 -26.594 8.008 1 90.81 359 TRP B C 1
ATOM 8901 O O . TRP B 1 359 ? -12.414 -26.219 9.141 1 90.81 359 TRP B O 1
ATOM 8911 N N . ASN B 1 360 ? -10.992 -27.141 7.758 1 88.62 360 ASN B N 1
ATOM 8912 C CA . ASN B 1 360 ? -10.031 -27.453 8.812 1 88.62 360 ASN B CA 1
ATOM 8913 C C . ASN B 1 360 ? -9.477 -26.172 9.445 1 88.62 360 ASN B C 1
ATOM 8915 O O . ASN B 1 360 ? -9.047 -26.188 10.602 1 88.62 360 ASN B O 1
ATOM 8919 N N . ALA B 1 361 ? -9.531 -25.109 8.727 1 91.56 361 ALA B N 1
ATOM 8920 C CA . ALA B 1 361 ? -8.945 -23.844 9.195 1 91.56 361 ALA B CA 1
ATOM 8921 C C . ALA B 1 361 ? -9.789 -23.219 10.297 1 91.56 361 ALA B C 1
ATOM 8923 O O . ALA B 1 361 ? -9.289 -22.438 11.102 1 91.56 361 ALA B O 1
ATOM 8924 N N . PHE B 1 362 ? -11.062 -23.609 10.406 1 90.56 362 PHE B N 1
ATOM 8925 C CA . PHE B 1 362 ? -11.969 -23.016 11.391 1 90.56 362 PHE B CA 1
ATOM 8926 C C . PHE B 1 362 ? -11.617 -23.5 12.797 1 90.56 362 PHE B C 1
ATOM 8928 O O . PHE B 1 362 ? -11.945 -22.828 13.781 1 90.56 362 PHE B O 1
ATOM 8935 N N . SER B 1 363 ? -10.953 -24.625 12.898 1 86.62 363 SER B N 1
ATOM 8936 C CA . SER B 1 363 ? -10.703 -25.234 14.195 1 86.62 363 SER B CA 1
ATOM 8937 C C . SER B 1 363 ? -9.5 -24.578 14.883 1 86.62 363 SER B C 1
ATOM 8939 O O . SER B 1 363 ? -9.305 -24.734 16.094 1 86.62 363 SER B O 1
ATOM 8941 N N . TRP B 1 364 ? -8.82 -23.828 14.211 1 87.94 364 TRP B N 1
ATOM 8942 C CA . TRP B 1 364 ? -7.609 -23.25 14.773 1 87.94 364 TRP B CA 1
ATOM 8943 C C . TRP B 1 364 ? -7.91 -21.906 15.438 1 87.94 364 TRP B C 1
ATOM 8945 O O . TRP B 1 364 ? -8.641 -21.094 14.883 1 87.94 364 TRP B O 1
ATOM 8955 N N . SER B 1 365 ? -7.336 -21.75 16.578 1 84.31 365 SER B N 1
ATOM 8956 C CA . SER B 1 365 ? -7.523 -20.516 17.328 1 84.31 365 SER B CA 1
ATOM 8957 C C . SER B 1 365 ? -6.633 -19.406 16.781 1 84.31 365 SER B C 1
ATOM 8959 O O . SER B 1 365 ? -5.719 -19.656 15.992 1 84.31 365 SER B O 1
ATOM 8961 N N . ARG B 1 366 ? -6.859 -18.203 17.156 1 81.69 366 ARG B N 1
ATOM 8962 C CA . ARG B 1 366 ? -6.172 -17.031 16.609 1 81.69 366 ARG B CA 1
ATOM 8963 C C . ARG B 1 366 ? -4.695 -17.031 17 1 81.69 366 ARG B C 1
ATOM 8965 O O . ARG B 1 366 ? -3.826 -16.844 16.156 1 81.69 366 ARG B O 1
ATOM 8972 N N . PRO B 1 367 ? -4.344 -17.281 18.281 1 81.88 367 PRO B N 1
ATOM 8973 C CA . PRO B 1 367 ? -2.912 -17.281 18.594 1 81.88 367 PRO B CA 1
ATOM 8974 C C . PRO B 1 367 ? -2.158 -18.391 17.875 1 81.88 367 PRO B C 1
ATOM 8976 O O . PRO B 1 367 ? -1.011 -18.203 17.453 1 81.88 367 PRO B O 1
ATOM 8979 N N . SER B 1 368 ? -2.793 -19.5 17.797 1 86.69 368 SER B N 1
ATOM 8980 C CA . SER B 1 368 ? -2.178 -20.609 17.078 1 86.69 368 SER B CA 1
ATOM 8981 C C . SER B 1 368 ? -1.996 -20.266 15.602 1 86.69 368 SER B C 1
ATOM 8983 O O . SER B 1 368 ? -1.06 -20.75 14.961 1 86.69 368 SER B O 1
ATOM 8985 N N . SER B 1 369 ? -2.91 -19.438 15.203 1 87.25 369 SER B N 1
ATOM 8986 C CA . SER B 1 369 ? -2.863 -19.062 13.797 1 87.25 369 SER B CA 1
ATOM 8987 C C . SER B 1 369 ? -1.652 -18.188 13.5 1 87.25 369 SER B C 1
ATOM 8989 O O . SER B 1 369 ? -1.038 -18.312 12.438 1 87.25 369 SER B O 1
ATOM 8991 N N . LEU B 1 370 ? -1.288 -17.359 14.391 1 83.56 370 LEU B N 1
ATOM 8992 C CA . LEU B 1 370 ? -0.12 -16.5 14.195 1 83.56 370 LEU B CA 1
ATOM 8993 C C . LEU B 1 370 ? 1.159 -17.328 14.156 1 83.56 370 LEU B C 1
ATOM 8995 O O . LEU B 1 370 ? 2.049 -17.078 13.344 1 83.56 370 LEU B O 1
ATOM 8999 N N . PHE B 1 371 ? 1.207 -18.266 15.008 1 87.81 371 PHE B N 1
ATOM 9000 C CA . PHE B 1 371 ? 2.367 -19.156 15.039 1 87.81 371 PHE B CA 1
ATOM 9001 C C . PHE B 1 371 ? 2.445 -19.984 13.766 1 87.81 371 PHE B C 1
ATOM 9003 O O . PHE B 1 371 ? 3.525 -20.156 13.195 1 87.81 371 PHE B O 1
ATOM 9010 N N . ARG B 1 372 ? 1.341 -20.516 13.328 1 91.12 372 ARG B N 1
ATOM 9011 C CA . ARG B 1 372 ? 1.297 -21.312 12.109 1 91.12 372 ARG B CA 1
ATOM 9012 C C . ARG B 1 372 ? 1.682 -20.484 10.891 1 91.12 372 ARG B C 1
ATOM 9014 O O . ARG B 1 372 ? 2.369 -20.984 9.992 1 91.12 372 ARG B O 1
ATOM 9021 N N . LYS B 1 373 ? 1.159 -19.312 10.883 1 89.25 373 LYS B N 1
ATOM 9022 C CA . LYS B 1 373 ? 1.528 -18.422 9.781 1 89.25 373 LYS B CA 1
ATOM 9023 C C . LYS B 1 373 ? 3.029 -18.156 9.781 1 89.25 373 LYS B C 1
ATOM 9025 O O . LYS B 1 373 ? 3.668 -18.188 8.727 1 89.25 373 LYS B O 1
ATOM 9030 N N . PHE B 1 374 ? 3.613 -17.938 10.945 1 87.19 374 PHE B N 1
ATOM 9031 C CA . PHE B 1 374 ? 5.047 -17.688 11.062 1 87.19 374 PHE B CA 1
ATOM 9032 C C . PHE B 1 374 ? 5.84 -18.922 10.617 1 87.19 374 PHE B C 1
ATOM 9034 O O . PHE B 1 374 ? 6.805 -18.797 9.859 1 87.19 374 PHE B O 1
ATOM 9041 N N . LEU B 1 375 ? 5.41 -20 11.016 1 91.38 375 LEU B N 1
ATOM 9042 C CA . LEU B 1 375 ? 6.098 -21.25 10.672 1 91.38 375 LEU B CA 1
ATOM 9043 C C . LEU B 1 375 ? 6.016 -21.516 9.18 1 91.38 375 LEU B C 1
ATOM 9045 O O . LEU B 1 375 ? 6.984 -21.984 8.57 1 91.38 375 LEU B O 1
ATOM 9049 N N . SER B 1 376 ? 4.828 -21.281 8.609 1 94 376 SER B N 1
ATOM 9050 C CA . SER B 1 376 ? 4.668 -21.5 7.176 1 94 376 SER B CA 1
ATOM 9051 C C . SER B 1 376 ? 5.578 -20.578 6.375 1 94 376 SER B C 1
ATOM 9053 O O . SER B 1 376 ? 6.289 -21.016 5.473 1 94 376 SER B O 1
ATOM 9055 N N . ILE B 1 377 ? 5.641 -19.344 6.719 1 90.31 377 ILE B N 1
ATOM 9056 C CA . ILE B 1 377 ? 6.488 -18.391 6.012 1 90.31 377 ILE B CA 1
ATOM 9057 C C . ILE B 1 377 ? 7.957 -18.75 6.219 1 90.31 377 ILE B C 1
ATOM 9059 O O . ILE B 1 377 ? 8.75 -18.703 5.277 1 90.31 377 ILE B O 1
ATOM 9063 N N . ALA B 1 378 ? 8.336 -19.062 7.422 1 90 378 ALA B N 1
ATOM 9064 C CA . ALA B 1 378 ? 9.711 -19.469 7.723 1 90 378 ALA B CA 1
ATOM 9065 C C . ALA B 1 378 ? 10.117 -20.688 6.906 1 90 378 ALA B C 1
ATOM 9067 O O . ALA B 1 378 ? 11.234 -20.75 6.387 1 90 378 ALA B O 1
ATOM 9068 N N . SER B 1 379 ? 9.195 -21.578 6.812 1 95.06 379 SER B N 1
ATOM 9069 C CA . SER B 1 379 ? 9.461 -22.797 6.039 1 95.06 379 SER B CA 1
ATOM 9070 C C . SER B 1 379 ? 9.625 -22.469 4.555 1 95.06 379 SER B C 1
ATOM 9072 O O . SER B 1 379 ? 10.477 -23.062 3.879 1 95.06 379 SER B O 1
ATOM 9074 N N . ILE B 1 380 ? 8.805 -21.609 4.039 1 95.38 380 ILE B N 1
ATOM 9075 C CA . ILE B 1 380 ? 8.898 -21.219 2.637 1 95.38 380 ILE B CA 1
ATOM 9076 C C . ILE B 1 380 ? 10.227 -20.516 2.383 1 95.38 380 ILE B C 1
ATOM 9078 O O . ILE B 1 380 ? 10.906 -20.797 1.387 1 95.38 380 ILE B O 1
ATOM 9082 N N . LEU B 1 381 ? 10.641 -19.641 3.264 1 90.88 381 LEU B N 1
ATOM 9083 C CA . LEU B 1 381 ? 11.922 -18.969 3.133 1 90.88 381 LEU B CA 1
ATOM 9084 C C . LEU B 1 381 ? 13.078 -19.953 3.199 1 90.88 381 LEU B C 1
ATOM 9086 O O . LEU B 1 381 ? 14.039 -19.844 2.438 1 90.88 381 LEU B O 1
ATOM 9090 N N . ALA B 1 382 ? 12.945 -20.891 4.105 1 92.88 382 ALA B N 1
ATOM 9091 C CA . ALA B 1 382 ? 13.945 -21.953 4.195 1 92.88 382 ALA B CA 1
ATOM 9092 C C . ALA B 1 382 ? 14 -22.766 2.904 1 92.88 382 ALA B C 1
ATOM 9094 O O . ALA B 1 382 ? 15.086 -23.125 2.436 1 92.88 382 ALA B O 1
ATOM 9095 N N . LEU B 1 383 ? 12.82 -23.031 2.408 1 94.12 383 LEU B N 1
ATOM 9096 C CA . LEU B 1 383 ? 12.75 -23.766 1.146 1 94.12 383 LEU B CA 1
ATOM 9097 C C . LEU B 1 383 ? 13.477 -23 0.039 1 94.12 383 LEU B C 1
ATOM 9099 O O . LEU B 1 383 ? 14.234 -23.594 -0.735 1 94.12 383 LEU B O 1
ATOM 9103 N N . ILE B 1 384 ? 13.305 -21.719 -0.046 1 92.81 384 ILE B N 1
ATOM 9104 C CA . ILE B 1 384 ? 13.922 -20.891 -1.073 1 92.81 384 ILE B CA 1
ATOM 9105 C C . ILE B 1 384 ? 15.438 -20.859 -0.87 1 92.81 384 ILE B C 1
ATOM 9107 O O . ILE B 1 384 ? 16.203 -21.031 -1.822 1 92.81 384 ILE B O 1
ATOM 9111 N N . ILE B 1 385 ? 15.898 -20.766 0.338 1 90.25 385 ILE B N 1
ATOM 9112 C CA . ILE B 1 385 ? 17.328 -20.672 0.638 1 90.25 385 ILE B CA 1
ATOM 9113 C C . ILE B 1 385 ? 18 -22.016 0.402 1 90.25 385 ILE B C 1
ATOM 9115 O O . ILE B 1 385 ? 19.031 -22.094 -0.267 1 90.25 385 ILE B O 1
ATOM 9119 N N . PHE B 1 386 ? 17.406 -23.078 0.857 1 91.5 386 PHE B N 1
ATOM 9120 C CA . PHE B 1 386 ? 18 -24.406 0.761 1 91.5 386 PHE B CA 1
ATOM 9121 C C . PHE B 1 386 ? 17.953 -24.922 -0.673 1 91.5 386 PHE B C 1
ATOM 9123 O O . PHE B 1 386 ? 18.812 -25.703 -1.085 1 91.5 386 PHE B O 1
ATOM 9130 N N . TRP B 1 387 ? 16.984 -24.531 -1.429 1 92.38 387 TRP B N 1
ATOM 9131 C CA . TRP B 1 387 ? 16.875 -24.969 -2.812 1 92.38 387 TRP B CA 1
ATOM 9132 C C . TRP B 1 387 ? 17.984 -24.375 -3.67 1 92.38 387 TRP B C 1
ATOM 9134 O O . TRP B 1 387 ? 18.219 -24.828 -4.789 1 92.38 387 TRP B O 1
ATOM 9144 N N . THR B 1 388 ? 18.641 -23.359 -3.176 1 90.94 388 THR B N 1
ATOM 9145 C CA . THR B 1 388 ? 19.75 -22.75 -3.902 1 90.94 388 THR B CA 1
ATOM 9146 C C . THR B 1 388 ? 20.906 -23.734 -4.047 1 90.94 388 THR B C 1
ATOM 9148 O O . THR B 1 388 ? 21.656 -23.672 -5.02 1 90.94 388 THR B O 1
ATOM 9151 N N . ILE B 1 389 ? 20.953 -24.672 -3.229 1 89.44 389 ILE B N 1
ATOM 9152 C CA . ILE B 1 389 ? 22.031 -25.656 -3.236 1 89.44 389 ILE B CA 1
ATOM 9153 C C . ILE B 1 389 ? 21.906 -26.562 -4.453 1 89.44 389 ILE B C 1
ATOM 9155 O O . ILE B 1 389 ? 22.797 -26.609 -5.301 1 89.44 389 ILE B O 1
ATOM 9159 N N . PRO B 1 390 ? 20.812 -27.219 -4.605 1 88.25 390 PRO B N 1
ATOM 9160 C CA . PRO B 1 390 ? 20.719 -28.062 -5.801 1 88.25 390 PRO B CA 1
ATOM 9161 C C . PRO B 1 390 ? 20.781 -27.25 -7.098 1 88.25 390 PRO B C 1
ATOM 9163 O O . PRO B 1 390 ? 21.312 -27.734 -8.102 1 88.25 390 PRO B O 1
ATOM 9166 N N . VAL B 1 391 ? 20.266 -26.125 -7.117 1 89.06 391 VAL B N 1
ATOM 9167 C CA . VAL B 1 391 ? 20.281 -25.297 -8.32 1 89.06 391 VAL B CA 1
ATOM 9168 C C . VAL B 1 391 ? 21.719 -24.922 -8.664 1 89.06 391 VAL B C 1
ATOM 9170 O O . VAL B 1 391 ? 22.109 -24.922 -9.836 1 89.06 391 VAL B O 1
ATOM 9173 N N . THR B 1 392 ? 22.5 -24.578 -7.648 1 85.94 392 THR B N 1
ATOM 9174 C CA . THR B 1 392 ? 23.906 -24.266 -7.863 1 85.94 392 THR B CA 1
ATOM 9175 C C . THR B 1 392 ? 24.656 -25.484 -8.398 1 85.94 392 THR B C 1
ATOM 9177 O O . THR B 1 392 ? 25.516 -25.344 -9.266 1 85.94 392 THR B O 1
ATOM 9180 N N . PHE B 1 393 ? 24.266 -26.594 -7.934 1 84.12 393 PHE B N 1
ATOM 9181 C CA . PHE B 1 393 ? 24.859 -27.828 -8.422 1 84.12 393 PHE B CA 1
ATOM 9182 C C . PHE B 1 393 ? 24.547 -28.047 -9.898 1 84.12 393 PHE B C 1
ATOM 9184 O O . PHE B 1 393 ? 25.422 -28.391 -10.68 1 84.12 393 PHE B O 1
ATOM 9191 N N . VAL B 1 394 ? 23.344 -27.875 -10.297 1 84.25 394 VAL B N 1
ATOM 9192 C CA . VAL B 1 394 ? 22.922 -28.062 -11.672 1 84.25 394 VAL B CA 1
ATOM 9193 C C . VAL B 1 394 ? 23.578 -27.031 -12.57 1 84.25 394 VAL B C 1
ATOM 9195 O O . VAL B 1 394 ? 23.953 -27.328 -13.711 1 84.25 394 VAL B O 1
ATOM 9198 N N . SER B 1 395 ? 23.672 -25.766 -12.047 1 82.94 395 SER B N 1
ATOM 9199 C CA . SER B 1 395 ? 24.344 -24.719 -12.812 1 82.94 395 SER B CA 1
ATOM 9200 C C . SER B 1 395 ? 25.797 -25.078 -13.07 1 82.94 395 SER B C 1
ATOM 9202 O O . SER B 1 395 ? 26.359 -24.719 -14.102 1 82.94 395 SER B O 1
ATOM 9204 N N . GLY B 1 396 ? 26.359 -25.719 -12.195 1 77.31 396 GLY B N 1
ATOM 9205 C CA . GLY B 1 396 ? 27.719 -26.203 -12.383 1 77.31 396 GLY B CA 1
ATOM 9206 C C . GLY B 1 396 ? 27.828 -27.25 -13.469 1 77.31 396 GLY B C 1
ATOM 9207 O O . GLY B 1 396 ? 28.797 -27.266 -14.219 1 77.31 396 GLY B O 1
ATOM 9208 N N . LEU B 1 397 ? 26.812 -28.047 -13.555 1 75.31 397 LEU B N 1
ATOM 9209 C CA . LEU B 1 397 ? 26.781 -29.078 -14.578 1 75.31 397 LEU B CA 1
ATOM 9210 C C . LEU B 1 397 ? 26.719 -28.469 -15.977 1 75.31 397 LEU B C 1
ATOM 9212 O O . LEU B 1 397 ? 27.141 -29.094 -16.953 1 75.31 397 LEU B O 1
ATOM 9216 N N . ALA B 1 398 ? 26.188 -27.25 -16.062 1 74.75 398 ALA B N 1
ATOM 9217 C CA . ALA B 1 398 ? 26.062 -26.562 -17.344 1 74.75 398 ALA B CA 1
ATOM 9218 C C . ALA B 1 398 ? 27.422 -26.062 -17.828 1 74.75 398 ALA B C 1
ATOM 9220 O O . ALA B 1 398 ? 27.578 -25.703 -19 1 74.75 398 ALA B O 1
ATOM 9221 N N . ASN B 1 399 ? 28.312 -26.031 -16.891 1 73 399 ASN B N 1
ATOM 9222 C CA . ASN B 1 399 ? 29.672 -25.625 -17.219 1 73 399 ASN B CA 1
ATOM 9223 C C . ASN B 1 399 ? 30.688 -26.734 -16.906 1 73 399 ASN B C 1
ATOM 9225 O O . ASN B 1 399 ? 31.609 -26.531 -16.109 1 73 399 ASN B O 1
ATOM 9229 N N . ILE B 1 400 ? 30.516 -27.781 -17.594 1 69.5 400 ILE B N 1
ATOM 9230 C CA . ILE B 1 400 ? 31.281 -28.969 -17.281 1 69.5 400 ILE B CA 1
ATOM 9231 C C . ILE B 1 400 ? 32.75 -28.719 -17.562 1 69.5 400 ILE B C 1
ATOM 9233 O O . ILE B 1 400 ? 33.625 -29.25 -16.859 1 69.5 400 ILE B O 1
ATOM 9237 N N . GLN B 1 401 ? 32.969 -27.891 -18.578 1 66.5 401 GLN B N 1
ATOM 9238 C CA . GLN B 1 401 ? 34.375 -27.625 -18.938 1 66.5 401 GLN B CA 1
ATOM 9239 C C . GLN B 1 401 ? 35.125 -26.922 -17.797 1 66.5 401 GLN B C 1
ATOM 9241 O O . GLN B 1 401 ? 36.281 -27.234 -17.531 1 66.5 401 GLN B O 1
ATOM 9246 N N . THR B 1 402 ? 34.312 -26.125 -17.203 1 65.38 402 THR B N 1
ATOM 9247 C CA . THR B 1 402 ? 34.969 -25.375 -16.125 1 65.38 402 THR B CA 1
ATOM 9248 C C . THR B 1 402 ? 35.031 -26.203 -14.852 1 65.38 402 THR B C 1
ATOM 9250 O O . THR B 1 402 ? 36.031 -26.125 -14.102 1 65.38 402 THR B O 1
ATOM 9253 N N . LEU B 1 403 ? 34.125 -27.062 -14.711 1 65.38 403 LEU B N 1
ATOM 9254 C CA . LEU B 1 403 ? 34.062 -27.891 -13.508 1 65.38 403 LEU B CA 1
ATOM 9255 C C . LEU B 1 403 ? 35.125 -29 -13.562 1 65.38 403 LEU B C 1
ATOM 9257 O O . LEU B 1 403 ? 35.562 -29.484 -12.523 1 65.38 403 LEU B O 1
ATOM 9261 N N . SER B 1 404 ? 35.438 -29.297 -14.75 1 67.31 404 SER B N 1
ATOM 9262 C CA . SER B 1 404 ? 36.438 -30.359 -14.922 1 67.31 404 SER B CA 1
ATOM 9263 C C . SER B 1 404 ? 37.812 -29.938 -14.414 1 67.31 404 SER B C 1
ATOM 9265 O O . SER B 1 404 ? 38.656 -30.781 -14.117 1 67.31 404 SER B O 1
ATOM 9267 N N . HIS B 1 405 ? 37.875 -28.672 -14.266 1 63.62 405 HIS B N 1
ATOM 9268 C CA . HIS B 1 405 ? 39.188 -28.203 -13.805 1 63.62 405 HIS B CA 1
ATOM 9269 C C . HIS B 1 405 ? 39.25 -28.25 -12.281 1 63.62 405 HIS B C 1
ATOM 9271 O O . HIS B 1 405 ? 40.344 -28.094 -11.719 1 63.62 405 HIS B O 1
ATOM 9277 N N . VAL B 1 406 ? 38.094 -28.453 -11.703 1 60.66 406 VAL B N 1
ATOM 9278 C CA . VAL B 1 406 ? 38.125 -28.578 -10.25 1 60.66 406 VAL B CA 1
ATOM 9279 C C . VAL B 1 406 ? 38.531 -30 -9.867 1 60.66 406 VAL B C 1
ATOM 9281 O O . VAL B 1 406 ? 38.031 -30.969 -10.422 1 60.66 406 VAL B O 1
ATOM 9284 N N . LYS B 1 407 ? 39.594 -30.172 -9.141 1 57.47 407 LYS B N 1
ATOM 9285 C CA . LYS B 1 407 ? 40.281 -31.391 -8.781 1 57.47 407 LYS B CA 1
ATOM 9286 C C . LYS B 1 407 ? 39.312 -32.469 -8.352 1 57.47 407 LYS B C 1
ATOM 9288 O O . LYS B 1 407 ? 39.5 -33.656 -8.68 1 57.47 407 LYS B O 1
ATOM 9293 N N . ALA B 1 408 ? 38.188 -32.156 -7.621 1 59.09 408 ALA B N 1
ATOM 9294 C CA . ALA B 1 408 ? 37.281 -33.125 -7.043 1 59.09 408 ALA B CA 1
ATOM 9295 C C . ALA B 1 408 ? 36.375 -33.75 -8.117 1 59.09 408 ALA B C 1
ATOM 9297 O O . ALA B 1 408 ? 35.781 -34.781 -7.906 1 59.09 408 ALA B O 1
ATOM 9298 N N . LEU B 1 409 ? 36.281 -33.094 -9.25 1 63.47 409 LEU B N 1
ATOM 9299 C CA . LEU B 1 409 ? 35.375 -33.562 -10.289 1 63.47 409 LEU B CA 1
ATOM 9300 C C . LEU B 1 409 ? 36.125 -33.906 -11.562 1 63.47 409 LEU B C 1
ATOM 9302 O O . LEU B 1 409 ? 35.625 -33.688 -12.672 1 63.47 409 LEU B O 1
ATOM 9306 N N . HIS B 1 410 ? 37.281 -34.344 -11.516 1 65.31 410 HIS B N 1
ATOM 9307 C CA . HIS B 1 410 ? 38.156 -34.719 -12.633 1 65.31 410 HIS B CA 1
ATOM 9308 C C . HIS B 1 410 ? 37.531 -35.812 -13.469 1 65.31 410 HIS B C 1
ATOM 9310 O O . HIS B 1 410 ? 37.812 -35.969 -14.656 1 65.31 410 HIS B O 1
ATOM 9316 N N . TRP B 1 411 ? 36.625 -36.562 -12.836 1 64.44 411 TRP B N 1
ATOM 9317 C CA . TRP B 1 411 ? 35.969 -37.625 -13.594 1 64.44 411 TRP B CA 1
ATOM 9318 C C . TRP B 1 411 ? 35.188 -37.031 -14.758 1 64.44 411 TRP B C 1
ATOM 9320 O O . TRP B 1 411 ? 34.938 -37.688 -15.766 1 64.44 411 TRP B O 1
ATOM 9330 N N . LEU B 1 412 ? 34.812 -35.781 -14.797 1 67.31 412 LEU B N 1
ATOM 9331 C CA . LEU B 1 412 ? 34.094 -35.094 -15.852 1 67.31 412 LEU B CA 1
ATOM 9332 C C . LEU B 1 412 ? 34.969 -34.812 -17.062 1 67.31 412 LEU B C 1
ATOM 9334 O O . LEU B 1 412 ? 34.5 -34.656 -18.188 1 67.31 412 LEU B O 1
ATOM 9338 N N . SER B 1 413 ? 36.25 -34.875 -16.766 1 68.38 413 SER B N 1
ATOM 9339 C CA . SER B 1 413 ? 37.219 -34.625 -17.844 1 68.38 413 SER B CA 1
ATOM 9340 C C . SER B 1 413 ? 37.156 -35.781 -18.859 1 68.38 413 SER B C 1
ATOM 9342 O O . SER B 1 413 ? 37.438 -35.562 -20.047 1 68.38 413 SER B O 1
ATOM 9344 N N . ASN B 1 414 ? 36.781 -36.875 -18.359 1 67.12 414 ASN B N 1
ATOM 9345 C CA . ASN B 1 414 ? 36.688 -38 -19.281 1 67.12 414 ASN B CA 1
ATOM 9346 C C . ASN B 1 414 ? 35.5 -37.844 -20.234 1 67.12 414 ASN B C 1
ATOM 9348 O O . ASN B 1 414 ? 35.531 -38.312 -21.375 1 67.12 414 ASN B O 1
ATOM 9352 N N . ILE B 1 415 ? 34.562 -37.156 -19.797 1 70.25 415 ILE B N 1
ATOM 9353 C CA . ILE B 1 415 ? 33.344 -36.938 -20.609 1 70.25 415 ILE B CA 1
ATOM 9354 C C . ILE B 1 415 ? 33.594 -35.844 -21.625 1 70.25 415 ILE B C 1
ATOM 9356 O O . ILE B 1 415 ? 33.125 -35.906 -22.75 1 70.25 415 ILE B O 1
ATOM 9360 N N . THR B 1 416 ? 34.406 -34.812 -21.234 1 66.31 416 THR B N 1
ATOM 9361 C CA . THR B 1 416 ? 34.688 -33.688 -22.109 1 66.31 416 THR B CA 1
ATOM 9362 C C . THR B 1 416 ? 35.562 -34.125 -23.281 1 66.31 416 THR B C 1
ATOM 9364 O O . THR B 1 416 ? 35.562 -33.5 -24.344 1 66.31 416 THR B O 1
ATOM 9367 N N . LYS B 1 417 ? 36.219 -35.281 -23.125 1 65.75 417 LYS B N 1
ATOM 9368 C CA . LYS B 1 417 ? 37.125 -35.75 -24.172 1 65.75 417 LYS B CA 1
ATOM 9369 C C . LYS B 1 417 ? 36.406 -36.562 -25.219 1 65.75 417 LYS B C 1
ATOM 9371 O O . LYS B 1 417 ? 36.938 -36.844 -26.297 1 65.75 417 LYS B O 1
ATOM 9376 N N . VAL B 1 418 ? 35.375 -36.969 -24.891 1 66.56 418 VAL B N 1
ATOM 9377 C CA . VAL B 1 418 ? 34.688 -37.906 -25.812 1 66.56 418 VAL B CA 1
ATOM 9378 C C . VAL B 1 418 ? 34.375 -37.188 -27.125 1 66.56 418 VAL B C 1
ATOM 9380 O O . VAL B 1 418 ? 34.844 -37.594 -28.203 1 66.56 418 VAL B O 1
ATOM 9383 N N . SER B 1 419 ? 33.219 -36.312 -27.219 1 74.69 419 SER B N 1
ATOM 9384 C CA . SER B 1 419 ? 32.844 -35.594 -28.422 1 74.69 419 SER B CA 1
ATOM 9385 C C . SER B 1 419 ? 32.219 -34.25 -28.062 1 74.69 419 SER B C 1
ATOM 9387 O O . SER B 1 419 ? 31.547 -34.094 -27.031 1 74.69 419 SER B O 1
ATOM 9389 N N . PRO B 1 420 ? 32.531 -33.312 -28.844 1 75.56 420 PRO B N 1
ATOM 9390 C CA . PRO B 1 420 ? 31.938 -31.984 -28.625 1 75.56 420 PRO B CA 1
ATOM 9391 C C . PRO B 1 420 ? 30.406 -32 -28.672 1 75.56 420 PRO B C 1
ATOM 9393 O O . PRO B 1 420 ? 29.75 -31.203 -28.016 1 75.56 420 PRO B O 1
ATOM 9396 N N . LYS B 1 421 ? 29.844 -32.969 -29.281 1 79.31 421 LYS B N 1
ATOM 9397 C CA . LYS B 1 421 ? 28.391 -33.062 -29.391 1 79.31 421 LYS B CA 1
ATOM 9398 C C . LYS B 1 421 ? 27.766 -33.531 -28.094 1 79.31 421 LYS B C 1
ATOM 9400 O O . LYS B 1 421 ? 26.719 -33.062 -27.672 1 79.31 421 LYS B O 1
ATOM 9405 N N . VAL B 1 422 ? 28.453 -34.438 -27.453 1 78.56 422 VAL B N 1
ATOM 9406 C CA . VAL B 1 422 ? 27.953 -34.969 -26.203 1 78.56 422 VAL B CA 1
ATOM 9407 C C . VAL B 1 422 ? 28.078 -33.938 -25.094 1 78.56 422 VAL B C 1
ATOM 9409 O O . VAL B 1 422 ? 27.188 -33.812 -24.234 1 78.56 422 VAL B O 1
ATOM 9412 N N . VAL B 1 423 ? 29.094 -33.25 -25.219 1 77.56 423 VAL B N 1
ATOM 9413 C CA . VAL B 1 423 ? 29.328 -32.219 -24.203 1 77.56 423 VAL B CA 1
ATOM 9414 C C . VAL B 1 423 ? 28.281 -31.109 -24.344 1 77.56 423 VAL B C 1
ATOM 9416 O O . VAL B 1 423 ? 27.766 -30.609 -23.344 1 77.56 423 VAL B O 1
ATOM 9419 N N . ALA B 1 424 ? 27.953 -30.844 -25.578 1 77 424 ALA B N 1
ATOM 9420 C CA . ALA B 1 424 ? 26.938 -29.828 -25.828 1 77 424 ALA B CA 1
ATOM 9421 C C . ALA B 1 424 ? 25.578 -30.281 -25.297 1 77 424 ALA B C 1
ATOM 9423 O O . ALA B 1 424 ? 24.812 -29.484 -24.75 1 77 424 ALA B O 1
ATOM 9424 N N . PHE B 1 425 ? 25.375 -31.516 -25.422 1 80.81 425 PHE B N 1
ATOM 9425 C CA . PHE B 1 425 ? 24.125 -32.094 -24.922 1 80.81 425 PHE B CA 1
ATOM 9426 C C . PHE B 1 425 ? 24.078 -32.031 -23.406 1 80.81 425 PHE B C 1
ATOM 9428 O O . PHE B 1 425 ? 23.078 -31.641 -22.812 1 80.81 425 PHE B O 1
ATOM 9435 N N . LEU B 1 426 ? 25.094 -32.406 -22.828 1 77.94 426 LEU B N 1
ATOM 9436 C CA . LEU B 1 426 ? 25.141 -32.469 -21.375 1 77.94 426 LEU B CA 1
ATOM 9437 C C . LEU B 1 426 ? 25.125 -31.078 -20.75 1 77.94 426 LEU B C 1
ATOM 9439 O O . LEU B 1 426 ? 24.547 -30.875 -19.688 1 77.94 426 LEU B O 1
ATOM 9443 N N . ASN B 1 427 ? 25.656 -30.094 -21.516 1 74.81 427 ASN B N 1
ATOM 9444 C CA . ASN B 1 427 ? 25.734 -28.719 -21 1 74.81 427 ASN B CA 1
ATOM 9445 C C . ASN B 1 427 ? 24.406 -27.984 -21.188 1 74.81 427 ASN B C 1
ATOM 9447 O O . ASN B 1 427 ? 24.078 -27.094 -20.406 1 74.81 427 ASN B O 1
ATOM 9451 N N . GLY B 1 428 ? 23.688 -28.422 -22.125 1 76.62 428 GLY B N 1
ATOM 9452 C CA . GLY B 1 428 ? 22.5 -27.641 -22.453 1 76.62 428 GLY B CA 1
ATOM 9453 C C . GLY B 1 428 ? 21.203 -28.328 -22.047 1 76.62 428 GLY B C 1
ATOM 9454 O O . GLY B 1 428 ? 20.422 -27.797 -21.266 1 76.62 428 GLY B O 1
ATOM 9455 N N . VAL B 1 429 ? 21.062 -29.516 -22.375 1 82.06 429 VAL B N 1
ATOM 9456 C CA . VAL B 1 429 ? 19.781 -30.203 -22.25 1 82.06 429 VAL B CA 1
ATOM 9457 C C . VAL B 1 429 ? 19.625 -30.75 -20.844 1 82.06 429 VAL B C 1
ATOM 9459 O O . VAL B 1 429 ? 18.594 -30.547 -20.203 1 82.06 429 VAL B O 1
ATOM 9462 N N . LEU B 1 430 ? 20.625 -31.359 -20.344 1 82.69 430 LEU B N 1
ATOM 9463 C CA . LEU B 1 430 ? 20.516 -32.094 -19.078 1 82.69 430 LEU B CA 1
ATOM 9464 C C . LEU B 1 430 ? 20.203 -31.125 -17.938 1 82.69 430 LEU B C 1
ATOM 9466 O O . LEU B 1 430 ? 19.25 -31.328 -17.172 1 82.69 430 LEU B O 1
ATOM 9470 N N . PRO B 1 431 ? 20.969 -30.094 -17.844 1 83.88 431 PRO B N 1
ATOM 9471 C CA . PRO B 1 431 ? 20.656 -29.172 -16.75 1 83.88 431 PRO B CA 1
ATOM 9472 C C . PRO B 1 431 ? 19.25 -28.578 -16.859 1 83.88 431 PRO B C 1
ATOM 9474 O O . PRO B 1 431 ? 18.578 -28.391 -15.836 1 83.88 431 PRO B O 1
ATOM 9477 N N . ALA B 1 432 ? 18.812 -28.281 -18 1 86.25 432 ALA B N 1
ATOM 9478 C CA . ALA B 1 432 ? 17.484 -27.703 -18.203 1 86.25 432 ALA B CA 1
ATOM 9479 C C . ALA B 1 432 ? 16.391 -28.688 -17.797 1 86.25 432 ALA B C 1
ATOM 9481 O O . ALA B 1 432 ? 15.43 -28.312 -17.141 1 86.25 432 ALA B O 1
ATOM 9482 N N . VAL B 1 433 ? 16.578 -29.922 -18.078 1 86.62 433 VAL B N 1
ATOM 9483 C CA . VAL B 1 433 ? 15.594 -30.953 -17.766 1 86.62 433 VAL B CA 1
ATOM 9484 C C . VAL B 1 433 ? 15.555 -31.188 -16.25 1 86.62 433 VAL B C 1
ATOM 9486 O O . VAL B 1 433 ? 14.477 -31.266 -15.664 1 86.62 433 VAL B O 1
ATOM 9489 N N . ILE B 1 434 ? 16.688 -31.234 -15.68 1 87.62 434 ILE B N 1
ATOM 9490 C CA . ILE B 1 434 ? 16.781 -31.469 -14.242 1 87.62 434 ILE B CA 1
ATOM 9491 C C . ILE B 1 434 ? 16.078 -30.328 -13.5 1 87.62 434 ILE B C 1
ATOM 9493 O O . ILE B 1 434 ? 15.32 -30.578 -12.547 1 87.62 434 ILE B O 1
ATOM 9497 N N . LEU B 1 435 ? 16.312 -29.172 -13.969 1 87.44 435 LEU B N 1
ATOM 9498 C CA . LEU B 1 435 ? 15.703 -28.016 -13.305 1 87.44 435 LEU B CA 1
ATOM 9499 C C . LEU B 1 435 ? 14.18 -28.062 -13.422 1 87.44 435 LEU B C 1
ATOM 9501 O O . LEU B 1 435 ? 13.469 -27.797 -12.453 1 87.44 435 LEU B O 1
ATOM 9505 N N . VAL B 1 436 ? 13.695 -28.422 -14.555 1 86.25 436 VAL B N 1
ATOM 9506 C CA . VAL B 1 436 ? 12.25 -28.453 -14.781 1 86.25 436 VAL B CA 1
ATOM 9507 C C . VAL B 1 436 ? 11.617 -29.5 -13.859 1 86.25 436 VAL B C 1
ATOM 9509 O O . VAL B 1 436 ? 10.57 -29.234 -13.25 1 86.25 436 VAL B O 1
ATOM 9512 N N . VAL B 1 437 ? 12.234 -30.578 -13.719 1 85.12 437 VAL B N 1
ATOM 9513 C CA . VAL B 1 437 ? 11.719 -31.656 -12.891 1 85.12 437 VAL B CA 1
ATOM 9514 C C . VAL B 1 437 ? 11.773 -31.266 -11.414 1 85.12 437 VAL B C 1
ATOM 9516 O O . VAL B 1 437 ? 10.812 -31.469 -10.672 1 85.12 437 VAL B O 1
ATOM 9519 N N . LEU B 1 438 ? 12.852 -30.656 -11.055 1 88.69 438 LEU B N 1
ATOM 9520 C CA . LEU B 1 438 ? 13.031 -30.219 -9.672 1 88.69 438 LEU B CA 1
ATOM 9521 C C . LEU B 1 438 ? 11.992 -29.172 -9.289 1 88.69 438 LEU B C 1
ATOM 9523 O O . LEU B 1 438 ? 11.461 -29.188 -8.172 1 88.69 438 LEU B O 1
ATOM 9527 N N . PHE B 1 439 ? 11.695 -28.328 -10.211 1 90.69 439 PHE B N 1
ATOM 9528 C CA . PHE B 1 439 ? 10.781 -27.219 -9.922 1 90.69 439 PHE B CA 1
ATOM 9529 C C . PHE B 1 439 ? 9.336 -27.688 -9.969 1 90.69 439 PHE B C 1
ATOM 9531 O O . PHE B 1 439 ? 8.453 -27.062 -9.383 1 90.69 439 PHE B O 1
ATOM 9538 N N . SER B 1 440 ? 9.062 -28.828 -10.578 1 86.56 440 SER B N 1
ATOM 9539 C CA . SER B 1 440 ? 7.695 -29.328 -10.742 1 86.56 440 SER B CA 1
ATOM 9540 C C . SER B 1 440 ? 7.109 -29.766 -9.406 1 86.56 440 SER B C 1
ATOM 9542 O O . SER B 1 440 ? 5.887 -29.812 -9.242 1 86.56 440 SER B O 1
ATOM 9544 N N . PHE B 1 441 ? 7.918 -29.953 -8.383 1 89.31 441 PHE B N 1
ATOM 9545 C CA . PHE B 1 441 ? 7.461 -30.453 -7.094 1 89.31 441 PHE B CA 1
ATOM 9546 C C . PHE B 1 441 ? 7.164 -29.297 -6.141 1 89.31 441 PHE B C 1
ATOM 9548 O O . PHE B 1 441 ? 6.5 -29.484 -5.121 1 89.31 441 PHE B O 1
ATOM 9555 N N . VAL B 1 442 ? 7.543 -28.234 -6.5 1 93.56 442 VAL B N 1
ATOM 9556 C CA . VAL B 1 442 ? 7.555 -27.125 -5.562 1 93.56 442 VAL B CA 1
ATOM 9557 C C . VAL B 1 442 ? 6.125 -26.656 -5.301 1 93.56 442 VAL B C 1
ATOM 9559 O O . VAL B 1 442 ? 5.75 -26.391 -4.152 1 93.56 442 VAL B O 1
ATOM 9562 N N . PRO B 1 443 ? 5.23 -26.578 -6.324 1 93.12 443 PRO B N 1
ATOM 9563 C CA . PRO B 1 443 ? 3.867 -26.125 -6.047 1 93.12 443 PRO B CA 1
ATOM 9564 C C . PRO B 1 443 ? 3.127 -27.031 -5.074 1 93.12 443 PRO B C 1
ATOM 9566 O O . PRO B 1 443 ? 2.344 -26.562 -4.25 1 93.12 443 PRO B O 1
ATOM 9569 N N . TRP B 1 444 ? 3.416 -28.281 -5.168 1 92.56 444 TRP B N 1
ATOM 9570 C CA . TRP B 1 444 ? 2.793 -29.234 -4.258 1 92.56 444 TRP B CA 1
ATOM 9571 C C . TRP B 1 444 ? 3.27 -29.016 -2.824 1 92.56 444 TRP B C 1
ATOM 9573 O O . TRP B 1 444 ? 2.467 -29.031 -1.888 1 92.56 444 TRP B O 1
ATOM 9583 N N . LEU B 1 445 ? 4.48 -28.781 -2.703 1 94.81 445 LEU B N 1
ATOM 9584 C CA . LEU B 1 445 ? 5.051 -28.531 -1.383 1 94.81 445 LEU B CA 1
ATOM 9585 C C . LEU B 1 445 ? 4.52 -27.234 -0.803 1 94.81 445 LEU B C 1
ATOM 9587 O O . LEU B 1 445 ? 4.164 -27.172 0.376 1 94.81 445 LEU B O 1
ATOM 9591 N N . LEU B 1 446 ? 4.461 -26.25 -1.619 1 96.31 446 LEU B N 1
ATOM 9592 C CA . LEU B 1 446 ? 3.961 -24.938 -1.181 1 96.31 446 LEU B CA 1
ATOM 9593 C C . LEU B 1 446 ? 2.492 -25.031 -0.779 1 96.31 446 LEU B C 1
ATOM 9595 O O . LEU B 1 446 ? 2.074 -24.422 0.203 1 96.31 446 LEU B O 1
ATOM 9599 N N . TYR B 1 447 ? 1.762 -25.828 -1.54 1 94.75 447 TYR B N 1
ATOM 9600 C CA . TYR B 1 447 ? 0.346 -26 -1.238 1 94.75 447 TYR B CA 1
ATOM 9601 C C . TYR B 1 447 ? 0.154 -26.641 0.132 1 94.75 447 TYR B C 1
ATOM 9603 O O . TYR B 1 447 ? -0.656 -26.172 0.935 1 94.75 447 TYR B O 1
ATOM 9611 N N . LYS B 1 448 ? 0.955 -27.625 0.419 1 94.56 448 LYS B N 1
ATOM 9612 C CA . LYS B 1 448 ? 0.851 -28.312 1.699 1 94.56 448 LYS B CA 1
ATOM 9613 C C . LYS B 1 448 ? 1.246 -27.406 2.855 1 94.56 448 LYS B C 1
ATOM 9615 O O . LYS B 1 448 ? 0.635 -27.453 3.926 1 94.56 448 LYS B O 1
ATOM 9620 N N . LEU B 1 449 ? 2.174 -26.594 2.635 1 95.31 449 LEU B N 1
ATOM 9621 C CA . LEU B 1 449 ? 2.643 -25.688 3.678 1 95.31 449 LEU B CA 1
ATOM 9622 C C . LEU B 1 449 ? 1.629 -24.578 3.93 1 95.31 449 LEU B C 1
ATOM 9624 O O . LEU B 1 449 ? 1.389 -24.203 5.078 1 95.31 449 LEU B O 1
ATOM 9628 N N . LEU B 1 450 ? 0.977 -24.109 2.893 1 95.44 450 LEU B N 1
ATOM 9629 C CA . LEU B 1 450 ? 0.076 -22.969 3.018 1 95.44 450 LEU B CA 1
ATOM 9630 C C . LEU B 1 450 ? -1.304 -23.406 3.488 1 95.44 450 LEU B C 1
ATOM 9632 O O . LEU B 1 450 ? -2.104 -22.578 3.941 1 95.44 450 LEU B O 1
ATOM 9636 N N . LEU B 1 451 ? -1.568 -24.719 3.379 1 94.19 451 LEU B N 1
ATOM 9637 C CA . LEU B 1 451 ? -2.816 -25.266 3.902 1 94.19 451 LEU B CA 1
ATOM 9638 C C . LEU B 1 451 ? -2.826 -25.234 5.43 1 94.19 451 LEU B C 1
ATOM 9640 O O . LEU B 1 451 ? -3.887 -25.344 6.047 1 94.19 451 LEU B O 1
ATOM 9644 N N . GLN B 1 452 ? -1.679 -25 5.984 1 92.75 452 GLN B N 1
ATOM 9645 C CA . GLN B 1 452 ? -1.578 -25.016 7.438 1 92.75 452 GLN B CA 1
ATOM 9646 C C . GLN B 1 452 ? -1.869 -23.625 8.023 1 92.75 452 GLN B C 1
ATOM 9648 O O . GLN B 1 452 ? -1.952 -23.469 9.242 1 92.75 452 GLN B O 1
ATOM 9653 N N . THR B 1 453 ? -2.062 -22.719 7.227 1 91.94 453 THR B N 1
ATOM 9654 C CA . THR B 1 453 ? -2.404 -21.375 7.703 1 91.94 453 THR B CA 1
ATOM 9655 C C . THR B 1 453 ? -3.912 -21.234 7.879 1 91.94 453 THR B C 1
ATOM 9657 O O . THR B 1 453 ? -4.684 -22.031 7.348 1 91.94 453 THR B O 1
ATOM 9660 N N . ARG B 1 454 ? -4.332 -20.312 8.727 1 90.75 454 ARG B N 1
ATOM 9661 C CA . ARG B 1 454 ? -5.75 -20.094 9.008 1 90.75 454 ARG B CA 1
ATOM 9662 C C . ARG B 1 454 ? -6.41 -19.281 7.898 1 90.75 454 ARG B C 1
ATOM 9664 O O . ARG B 1 454 ? -6.801 -18.141 8.102 1 90.75 454 ARG B O 1
ATOM 9671 N N . ASP B 1 455 ? -6.504 -19.859 6.734 1 92.5 455 ASP B N 1
ATOM 9672 C CA . ASP B 1 455 ? -7.215 -19.297 5.59 1 92.5 455 ASP B CA 1
ATOM 9673 C C . ASP B 1 455 ? -8.492 -20.078 5.293 1 92.5 455 ASP B C 1
ATOM 9675 O O . ASP B 1 455 ? -8.445 -21.297 5.121 1 92.5 455 ASP B O 1
ATOM 9679 N N . PHE B 1 456 ? -9.547 -19.391 5.215 1 94.25 456 PHE B N 1
ATOM 9680 C CA . PHE B 1 456 ? -10.852 -20.047 5.152 1 94.25 456 PHE B CA 1
ATOM 9681 C C . PHE B 1 456 ? -11.242 -20.344 3.707 1 94.25 456 PHE B C 1
ATOM 9683 O O . PHE B 1 456 ? -12.195 -21.078 3.451 1 94.25 456 PHE B O 1
ATOM 9690 N N . SER B 1 457 ? -10.562 -19.766 2.797 1 94.44 457 SER B N 1
ATOM 9691 C CA . SER B 1 457 ? -10.844 -19.969 1.378 1 94.44 457 SER B CA 1
ATOM 9692 C C . SER B 1 457 ? -9.695 -20.688 0.677 1 94.44 457 SER B C 1
ATOM 9694 O O . SER B 1 457 ? -8.547 -20.25 0.772 1 94.44 457 SER B O 1
ATOM 9696 N N . LEU B 1 458 ? -9.961 -21.766 -0.042 1 94.5 458 LEU B N 1
ATOM 9697 C CA . LEU B 1 458 ? -8.953 -22.484 -0.803 1 94.5 458 LEU B CA 1
ATOM 9698 C C . LEU B 1 458 ? -8.445 -21.656 -1.977 1 94.5 458 LEU B C 1
ATOM 9700 O O . LEU B 1 458 ? -7.312 -21.828 -2.428 1 94.5 458 LEU B O 1
ATOM 9704 N N . VAL B 1 459 ? -9.336 -20.766 -2.426 1 91.75 459 VAL B N 1
ATOM 9705 C CA . VAL B 1 459 ? -8.961 -19.859 -3.518 1 91.75 459 VAL B CA 1
ATOM 9706 C C . VAL B 1 459 ? -7.836 -18.938 -3.066 1 91.75 459 VAL B C 1
ATOM 9708 O O . VAL B 1 459 ? -6.867 -18.734 -3.803 1 91.75 459 VAL B O 1
ATOM 9711 N N . HIS B 1 460 ? -7.973 -18.469 -1.841 1 92.56 460 HIS B N 1
ATOM 9712 C CA . HIS B 1 460 ? -6.934 -17.594 -1.314 1 92.56 460 HIS B CA 1
ATOM 9713 C C . HIS B 1 460 ? -5.625 -18.344 -1.109 1 92.56 460 HIS B C 1
ATOM 9715 O O . HIS B 1 460 ? -4.547 -17.797 -1.342 1 92.56 460 HIS B O 1
ATOM 9721 N N . VAL B 1 461 ? -5.699 -19.578 -0.721 1 94 461 VAL B N 1
ATOM 9722 C CA . VAL B 1 461 ? -4.512 -20.422 -0.549 1 94 461 VAL B CA 1
ATOM 9723 C C . VAL B 1 461 ? -3.82 -20.609 -1.896 1 94 461 VAL B C 1
ATOM 9725 O O . VAL B 1 461 ? -2.6 -20.469 -1.999 1 94 461 VAL B O 1
ATOM 9728 N N . GLN B 1 462 ? -4.586 -20.891 -2.904 1 92.81 462 GLN B N 1
ATOM 9729 C CA . GLN B 1 462 ? -4.027 -21.109 -4.238 1 92.81 462 GLN B CA 1
ATOM 9730 C C . GLN B 1 462 ? -3.363 -19.828 -4.762 1 92.81 462 GLN B C 1
ATOM 9732 O O . GLN B 1 462 ? -2.348 -19.906 -5.461 1 92.81 462 GLN B O 1
ATOM 9737 N N . SER B 1 463 ? -4.039 -18.734 -4.461 1 92.62 463 SER B N 1
ATOM 9738 C CA . SER B 1 463 ? -3.439 -17.469 -4.887 1 92.62 463 SER B CA 1
ATOM 9739 C C . SER B 1 463 ? -2.092 -17.234 -4.211 1 92.62 463 SER B C 1
ATOM 9741 O O . SER B 1 463 ? -1.145 -16.766 -4.844 1 92.62 463 SER B O 1
ATOM 9743 N N . GLN B 1 464 ? -1.955 -17.594 -2.961 1 94.31 464 GLN B N 1
ATOM 9744 C CA . GLN B 1 464 ? -0.688 -17.469 -2.25 1 94.31 464 GLN B CA 1
ATOM 9745 C C . GLN B 1 464 ? 0.355 -18.438 -2.807 1 94.31 464 GLN B C 1
ATOM 9747 O O . GLN B 1 464 ? 1.542 -18.109 -2.869 1 94.31 464 GLN B O 1
ATOM 9752 N N . VAL B 1 465 ? -0.103 -19.547 -3.15 1 95.06 465 VAL B N 1
ATOM 9753 C CA . VAL B 1 465 ? 0.805 -20.516 -3.758 1 95.06 465 VAL B CA 1
ATOM 9754 C C . VAL B 1 465 ? 1.382 -19.938 -5.051 1 95.06 465 VAL B C 1
ATOM 9756 O O . VAL B 1 465 ? 2.584 -20.047 -5.301 1 95.06 465 VAL B O 1
ATOM 9759 N N . GLN B 1 466 ? 0.516 -19.391 -5.809 1 94.75 466 GLN B N 1
ATOM 9760 C CA . GLN B 1 466 ? 0.975 -18.797 -7.062 1 94.75 466 GLN B CA 1
ATOM 9761 C C . GLN B 1 466 ? 2.023 -17.719 -6.816 1 94.75 466 GLN B C 1
ATOM 9763 O O . GLN B 1 466 ? 3.045 -17.672 -7.504 1 94.75 466 GLN B O 1
ATOM 9768 N N . ILE B 1 467 ? 1.81 -16.891 -5.867 1 94.12 467 ILE B N 1
ATOM 9769 C CA . ILE B 1 467 ? 2.721 -15.781 -5.574 1 94.12 467 ILE B CA 1
ATOM 9770 C C . ILE B 1 467 ? 4.066 -16.344 -5.113 1 94.12 467 ILE B C 1
ATOM 9772 O O . ILE B 1 467 ? 5.113 -15.969 -5.652 1 94.12 467 ILE B O 1
ATOM 9776 N N . TRP B 1 468 ? 4.051 -17.219 -4.18 1 94.75 468 TRP B N 1
ATOM 9777 C CA . TRP B 1 468 ? 5.289 -17.766 -3.621 1 94.75 468 TRP B CA 1
ATOM 9778 C C . TRP B 1 468 ? 6.027 -18.609 -4.648 1 94.75 468 TRP B C 1
ATOM 9780 O O . TRP B 1 468 ? 7.262 -18.641 -4.66 1 94.75 468 TRP B O 1
ATOM 9790 N N . TYR B 1 469 ? 5.266 -19.266 -5.438 1 95.44 469 TYR B N 1
ATOM 9791 C CA . TYR B 1 469 ? 5.902 -20.062 -6.488 1 95.44 469 TYR B CA 1
ATOM 9792 C C . TYR B 1 469 ? 6.605 -19.156 -7.492 1 95.44 469 TYR B C 1
ATOM 9794 O O . TYR B 1 469 ? 7.719 -19.453 -7.934 1 95.44 469 TYR B O 1
ATOM 9802 N N . THR B 1 470 ? 5.953 -18.078 -7.844 1 94.56 470 THR B N 1
ATOM 9803 C CA . THR B 1 470 ? 6.566 -17.109 -8.758 1 94.56 470 THR B CA 1
ATOM 9804 C C . THR B 1 470 ? 7.832 -16.516 -8.148 1 94.56 470 THR B C 1
ATOM 9806 O O . THR B 1 470 ? 8.859 -16.422 -8.82 1 94.56 470 THR B O 1
ATOM 9809 N N . VAL B 1 471 ? 7.773 -16.172 -6.914 1 93.31 471 VAL B N 1
ATOM 9810 C CA . VAL B 1 471 ? 8.945 -15.633 -6.234 1 93.31 471 VAL B CA 1
ATOM 9811 C C . VAL B 1 471 ? 10.047 -16.688 -6.191 1 93.31 471 VAL B C 1
ATOM 9813 O O . VAL B 1 471 ? 11.219 -16.391 -6.453 1 93.31 471 VAL B O 1
ATOM 9816 N N . PHE B 1 472 ? 9.695 -17.859 -5.895 1 94.62 472 PHE B N 1
ATOM 9817 C CA . PHE B 1 472 ? 10.641 -18.969 -5.852 1 94.62 472 PHE B CA 1
ATOM 9818 C C . PHE B 1 472 ? 11.336 -19.141 -7.195 1 94.62 472 PHE B C 1
ATOM 9820 O O . PHE B 1 472 ? 12.562 -19.266 -7.254 1 94.62 472 PHE B O 1
ATOM 9827 N N . LEU B 1 473 ? 10.555 -19.109 -8.234 1 94 473 LEU B N 1
ATOM 9828 C CA . LEU B 1 473 ? 11.117 -19.328 -9.562 1 94 473 LEU B CA 1
ATOM 9829 C C . LEU B 1 473 ? 12.023 -18.172 -9.969 1 94 473 LEU B C 1
ATOM 9831 O O . LEU B 1 473 ? 13.078 -18.391 -10.57 1 94 473 LEU B O 1
ATOM 9835 N N . VAL B 1 474 ? 11.625 -16.969 -9.672 1 92.62 474 VAL B N 1
ATOM 9836 C CA . VAL B 1 474 ? 12.438 -15.812 -10.023 1 92.62 474 VAL B CA 1
ATOM 9837 C C . VAL B 1 474 ? 13.766 -15.859 -9.273 1 92.62 474 VAL B C 1
ATOM 9839 O O . VAL B 1 474 ? 14.828 -15.625 -9.867 1 92.62 474 VAL B O 1
ATOM 9842 N N . VAL B 1 475 ? 13.742 -16.234 -8.062 1 91.31 475 VAL B N 1
ATOM 9843 C CA . VAL B 1 475 ? 14.953 -16.266 -7.254 1 91.31 475 VAL B CA 1
ATOM 9844 C C . VAL B 1 475 ? 15.844 -17.438 -7.699 1 91.31 475 VAL B C 1
ATOM 9846 O O . VAL B 1 475 ? 17.047 -17.266 -7.875 1 91.31 475 VAL B O 1
ATOM 9849 N N . GLN B 1 476 ? 15.281 -18.562 -7.922 1 91.88 476 GLN B N 1
ATOM 9850 C CA . GLN B 1 476 ? 16.062 -19.75 -8.195 1 91.88 476 GLN B CA 1
ATOM 9851 C C . GLN B 1 476 ? 16.516 -19.797 -9.656 1 91.88 476 GLN B C 1
ATOM 9853 O O . GLN B 1 476 ? 17.672 -20.094 -9.938 1 91.88 476 GLN B O 1
ATOM 9858 N N . VAL B 1 477 ? 15.625 -19.516 -10.516 1 87.31 477 VAL B N 1
ATOM 9859 C CA . VAL B 1 477 ? 15.945 -19.656 -11.93 1 87.31 477 VAL B CA 1
ATOM 9860 C C . VAL B 1 477 ? 16.781 -18.469 -12.391 1 87.31 477 VAL B C 1
ATOM 9862 O O . VAL B 1 477 ? 17.766 -18.641 -13.117 1 87.31 477 VAL B O 1
ATOM 9865 N N . PHE B 1 478 ? 16.453 -17.297 -11.992 1 85.75 478 PHE B N 1
ATOM 9866 C CA . PHE B 1 478 ? 17.141 -16.125 -12.523 1 85.75 478 PHE B CA 1
ATOM 9867 C C . PHE B 1 478 ? 18.281 -15.703 -11.602 1 85.75 478 PHE B C 1
ATOM 9869 O O . PHE B 1 478 ? 19.453 -15.719 -12 1 85.75 478 PHE B O 1
ATOM 9876 N N . LEU B 1 479 ? 18 -15.453 -10.352 1 84.88 479 LEU B N 1
ATOM 9877 C CA . LEU B 1 479 ? 19.016 -14.883 -9.484 1 84.88 479 LEU B CA 1
ATOM 9878 C C . LEU B 1 479 ? 20.078 -15.922 -9.133 1 84.88 479 LEU B C 1
ATOM 9880 O O . LEU B 1 479 ? 21.25 -15.734 -9.43 1 84.88 479 LEU B O 1
ATOM 9884 N N . SER B 1 480 ? 19.641 -17.062 -8.633 1 84.56 480 SER B N 1
ATOM 9885 C CA . SER B 1 480 ? 20.578 -18.078 -8.164 1 84.56 480 SER B CA 1
ATOM 9886 C C . SER B 1 480 ? 21.344 -18.703 -9.328 1 84.56 480 SER B C 1
ATOM 9888 O O . SER B 1 480 ? 22.562 -18.844 -9.281 1 84.56 480 SER B O 1
ATOM 9890 N N . TYR B 1 481 ? 20.641 -19.016 -10.312 1 82.31 481 TYR B N 1
ATOM 9891 C CA . TYR B 1 481 ? 21.281 -19.688 -11.445 1 82.31 481 TYR B CA 1
ATOM 9892 C C . TYR B 1 481 ? 22.234 -18.734 -12.172 1 82.31 481 TYR B C 1
ATOM 9894 O O . TYR B 1 481 ? 23.328 -19.125 -12.562 1 82.31 481 TYR B O 1
ATOM 9902 N N . THR B 1 482 ? 21.828 -17.5 -12.359 1 78.56 482 THR B N 1
ATOM 9903 C CA . THR B 1 482 ? 22.656 -16.531 -13.07 1 78.56 482 THR B CA 1
ATOM 9904 C C . THR B 1 482 ? 23.922 -16.219 -12.281 1 78.56 482 THR B C 1
ATOM 9906 O O . THR B 1 482 ? 25.016 -16.141 -12.852 1 78.56 482 THR B O 1
ATOM 9909 N N . ILE B 1 483 ? 23.734 -16 -11.039 1 77.44 483 ILE B N 1
ATOM 9910 C CA . ILE B 1 483 ? 24.891 -15.68 -10.203 1 77.44 483 ILE B CA 1
ATOM 9911 C C . ILE B 1 483 ? 25.844 -16.859 -10.172 1 77.44 483 ILE B C 1
ATOM 9913 O O . ILE B 1 483 ? 27.047 -16.703 -10.406 1 77.44 483 ILE B O 1
ATOM 9917 N N . SER B 1 484 ? 25.359 -18.047 -9.898 1 77.44 484 SER B N 1
ATOM 9918 C CA . SER B 1 484 ? 26.188 -19.25 -9.844 1 77.44 484 SER B CA 1
ATOM 9919 C C . SER B 1 484 ? 26.797 -19.562 -11.203 1 77.44 484 SER B C 1
ATOM 9921 O O . SER B 1 484 ? 27.984 -19.922 -11.297 1 77.44 484 SER B O 1
ATOM 9923 N N . GLY B 1 485 ? 26 -19.484 -12.219 1 74.44 485 GLY B N 1
ATOM 9924 C CA . GLY B 1 485 ? 26.484 -19.719 -13.562 1 74.44 485 GLY B CA 1
ATOM 9925 C C . GLY B 1 485 ? 27.594 -18.75 -13.977 1 74.44 485 GLY B C 1
ATOM 9926 O O . GLY B 1 485 ? 28.547 -19.141 -14.641 1 74.44 485 GLY B O 1
ATOM 9927 N N . SER B 1 486 ? 27.359 -17.516 -13.578 1 72.69 486 SER B N 1
ATOM 9928 C CA . SER B 1 486 ? 28.375 -16.5 -13.875 1 72.69 486 SER B CA 1
ATOM 9929 C C . SER B 1 486 ? 29.656 -16.766 -13.094 1 72.69 486 SER B C 1
ATOM 9931 O O . SER B 1 486 ? 30.766 -16.547 -13.609 1 72.69 486 SER B O 1
ATOM 9933 N N . ILE B 1 487 ? 29.531 -17.234 -11.891 1 71.19 487 ILE B N 1
ATOM 9934 C CA . ILE B 1 487 ? 30.688 -17.547 -11.062 1 71.19 487 ILE B CA 1
ATOM 9935 C C . ILE B 1 487 ? 31.422 -18.75 -11.625 1 71.19 487 ILE B C 1
ATOM 9937 O O . ILE B 1 487 ? 32.656 -18.719 -11.797 1 71.19 487 ILE B O 1
ATOM 9941 N N . PHE B 1 488 ? 30.781 -19.797 -12.016 1 70.19 488 PHE B N 1
ATOM 9942 C CA . PHE B 1 488 ? 31.391 -21.016 -12.508 1 70.19 488 PHE B CA 1
ATOM 9943 C C . PHE B 1 488 ? 31.953 -20.812 -13.906 1 70.19 488 PHE B C 1
ATOM 9945 O O . PHE B 1 488 ? 32.969 -21.438 -14.273 1 70.19 488 PHE B O 1
ATOM 9952 N N . GLY B 1 489 ? 31.344 -19.922 -14.648 1 66.06 489 GLY B N 1
ATOM 9953 C CA . GLY B 1 489 ? 31.828 -19.656 -15.992 1 66.06 489 GLY B CA 1
ATOM 9954 C C . GLY B 1 489 ? 33.188 -18.969 -16.016 1 66.06 489 GLY B C 1
ATOM 9955 O O . GLY B 1 489 ? 33.938 -19.125 -16.969 1 66.06 489 GLY B O 1
ATOM 9956 N N . ASN B 1 490 ? 33.406 -18.172 -14.953 1 69 490 ASN B N 1
ATOM 9957 C CA . ASN B 1 490 ? 34.656 -17.422 -14.906 1 69 490 ASN B CA 1
ATOM 9958 C C . ASN B 1 490 ? 35.406 -17.656 -13.602 1 69 490 ASN B C 1
ATOM 9960 O O . ASN B 1 490 ? 36 -16.75 -13.047 1 69 490 ASN B O 1
ATOM 9964 N N . LEU B 1 491 ? 35.156 -18.812 -13.117 1 65.31 491 LEU B N 1
ATOM 9965 C CA . LEU B 1 491 ? 35.688 -19.125 -11.797 1 65.31 491 LEU B CA 1
ATOM 9966 C C . LEU B 1 491 ? 37.188 -18.844 -11.742 1 65.31 491 LEU B C 1
ATOM 9968 O O . LEU B 1 491 ? 37.688 -18.25 -10.766 1 65.31 491 LEU B O 1
ATOM 9972 N N . GLN B 1 492 ? 37.938 -19.156 -12.797 1 63.41 492 GLN B N 1
ATOM 9973 C CA . GLN B 1 492 ? 39.375 -18.969 -12.812 1 63.41 492 GLN B CA 1
ATOM 9974 C C . GLN B 1 492 ? 39.75 -17.484 -12.82 1 63.41 492 GLN B C 1
ATOM 9976 O O . GLN B 1 492 ? 40.656 -17.062 -12.109 1 63.41 492 GLN B O 1
ATOM 9981 N N . ALA B 1 493 ? 39 -16.812 -13.594 1 68.5 493 ALA B N 1
ATOM 9982 C CA . ALA B 1 493 ? 39.281 -15.383 -13.711 1 68.5 493 ALA B CA 1
ATOM 9983 C C . ALA B 1 493 ? 38.938 -14.648 -12.43 1 68.5 493 ALA B C 1
ATOM 9985 O O . ALA B 1 493 ? 39.625 -13.703 -12.031 1 68.5 493 ALA B O 1
ATOM 9986 N N . MET B 1 494 ? 37.938 -15.086 -11.75 1 68.12 494 MET B N 1
ATOM 9987 C CA . MET B 1 494 ? 37.469 -14.438 -10.523 1 68.12 494 MET B CA 1
ATOM 9988 C C . MET B 1 494 ? 38.438 -14.711 -9.367 1 68.12 494 MET B C 1
ATOM 9990 O O . MET B 1 494 ? 38.625 -13.852 -8.508 1 68.12 494 MET B O 1
ATOM 9994 N N . ILE B 1 495 ? 39 -15.906 -9.445 1 64.69 495 ILE B N 1
ATOM 9995 C CA . ILE B 1 495 ? 39.969 -16.281 -8.414 1 64.69 495 ILE B CA 1
ATOM 9996 C C . ILE B 1 495 ? 41.25 -15.477 -8.609 1 64.69 495 ILE B C 1
ATOM 9998 O O . ILE B 1 495 ? 41.875 -15.039 -7.633 1 64.69 495 ILE B O 1
ATOM 10002 N N . GLN B 1 496 ? 41.625 -15.125 -9.82 1 64.44 496 GLN B N 1
ATOM 10003 C CA . GLN B 1 496 ? 42.875 -14.43 -10.125 1 64.44 496 GLN B CA 1
ATOM 10004 C C . GLN B 1 496 ? 42.75 -12.93 -9.875 1 64.44 496 GLN B C 1
ATOM 10006 O O . GLN B 1 496 ? 43.688 -12.289 -9.414 1 64.44 496 GLN B O 1
ATOM 10011 N N . ASP B 1 497 ? 41.594 -12.383 -10.25 1 69.75 497 ASP B N 1
ATOM 10012 C CA . ASP B 1 497 ? 41.406 -10.945 -10.062 1 69.75 497 ASP B CA 1
ATOM 10013 C C . ASP B 1 497 ? 40.031 -10.656 -9.422 1 69.75 497 ASP B C 1
ATOM 10015 O O . ASP B 1 497 ? 39.094 -10.273 -10.117 1 69.75 497 ASP B O 1
ATOM 10019 N N . PRO B 1 498 ? 39.969 -10.773 -8.125 1 66.5 498 PRO B N 1
ATOM 10020 C CA . PRO B 1 498 ? 38.688 -10.594 -7.426 1 66.5 498 PRO B CA 1
ATOM 10021 C C . PRO B 1 498 ? 38.125 -9.18 -7.57 1 66.5 498 PRO B C 1
ATOM 10023 O O . PRO B 1 498 ? 36.906 -8.984 -7.484 1 66.5 498 PRO B O 1
ATOM 10026 N N . ASN B 1 499 ? 38.969 -8.18 -7.879 1 61.16 499 ASN B N 1
ATOM 10027 C CA . ASN B 1 499 ? 38.531 -6.797 -7.973 1 61.16 499 ASN B CA 1
ATOM 10028 C C . ASN B 1 499 ? 37.719 -6.555 -9.25 1 61.16 499 ASN B C 1
ATOM 10030 O O . ASN B 1 499 ? 36.969 -5.582 -9.336 1 61.16 499 ASN B O 1
ATOM 10034 N N . ASN B 1 500 ? 37.906 -7.527 -10.172 1 67.5 500 ASN B N 1
ATOM 10035 C CA . ASN B 1 500 ? 37.25 -7.336 -11.469 1 67.5 500 ASN B CA 1
ATOM 10036 C C . ASN B 1 500 ? 35.938 -8.125 -11.562 1 67.5 500 ASN B C 1
ATOM 10038 O O . ASN B 1 500 ? 35.406 -8.328 -12.656 1 67.5 500 ASN B O 1
ATOM 10042 N N . ILE B 1 501 ? 35.469 -8.492 -10.453 1 65.38 501 ILE B N 1
ATOM 10043 C CA . ILE B 1 501 ? 34.281 -9.375 -10.391 1 65.38 501 ILE B CA 1
ATOM 10044 C C . ILE B 1 501 ? 33.094 -8.664 -10.992 1 65.38 501 ILE B C 1
ATOM 10046 O O . ILE B 1 501 ? 32.344 -9.242 -11.812 1 65.38 501 ILE B O 1
ATOM 10050 N N . PRO B 1 502 ? 32.812 -7.422 -10.641 1 64.88 502 PRO B N 1
ATOM 10051 C CA . PRO B 1 502 ? 31.625 -6.77 -11.227 1 64.88 502 PRO B CA 1
ATOM 10052 C C . PRO B 1 502 ? 31.703 -6.684 -12.75 1 64.88 502 PRO B C 1
ATOM 10054 O O . PRO B 1 502 ? 30.688 -6.863 -13.438 1 64.88 502 PRO B O 1
ATOM 10057 N N . ASN B 1 503 ? 32.875 -6.504 -13.281 1 66.44 503 ASN B N 1
ATOM 10058 C CA . ASN B 1 503 ? 33.062 -6.422 -14.727 1 66.44 503 ASN B CA 1
ATOM 10059 C C . ASN B 1 503 ? 32.875 -7.781 -15.391 1 66.44 503 ASN B C 1
ATOM 10061 O O . ASN B 1 503 ? 32.25 -7.871 -16.469 1 66.44 503 ASN B O 1
ATOM 10065 N N . LEU B 1 504 ? 33.375 -8.688 -14.656 1 67.06 504 LEU B N 1
ATOM 10066 C CA . LEU B 1 504 ? 33.25 -10.031 -15.203 1 67.06 504 LEU B CA 1
ATOM 10067 C C . LEU B 1 504 ? 31.781 -10.477 -15.188 1 67.06 504 LEU B C 1
ATOM 10069 O O . LEU B 1 504 ? 31.312 -11.125 -16.125 1 67.06 504 LEU B O 1
ATOM 10073 N N . LEU B 1 505 ? 31.062 -10.07 -14.195 1 64.69 505 LEU B N 1
ATOM 10074 C CA . LEU B 1 505 ? 29.641 -10.414 -14.078 1 64.69 505 LEU B CA 1
ATOM 10075 C C . LEU B 1 505 ? 28.828 -9.742 -15.18 1 64.69 505 LEU B C 1
ATOM 10077 O O . LEU B 1 505 ? 27.938 -10.359 -15.758 1 64.69 505 LEU B O 1
ATOM 10081 N N . SER B 1 506 ? 29.141 -8.539 -15.43 1 65.81 506 SER B N 1
ATOM 10082 C CA . SER B 1 506 ? 28.406 -7.781 -16.438 1 65.81 506 SER B CA 1
ATOM 10083 C C . SER B 1 506 ? 28.578 -8.391 -17.828 1 65.81 506 SER B C 1
ATOM 10085 O O . SER B 1 506 ? 27.688 -8.273 -18.672 1 65.81 506 SER B O 1
ATOM 10087 N N . GLU B 1 507 ? 29.672 -9.031 -18.031 1 67.81 507 GLU B N 1
ATOM 10088 C CA . GLU B 1 507 ? 29.953 -9.602 -19.344 1 67.81 507 GLU B CA 1
ATOM 10089 C C . GLU B 1 507 ? 29.344 -10.992 -19.484 1 67.81 507 GLU B C 1
ATOM 10091 O O . GLU B 1 507 ? 29.047 -11.43 -2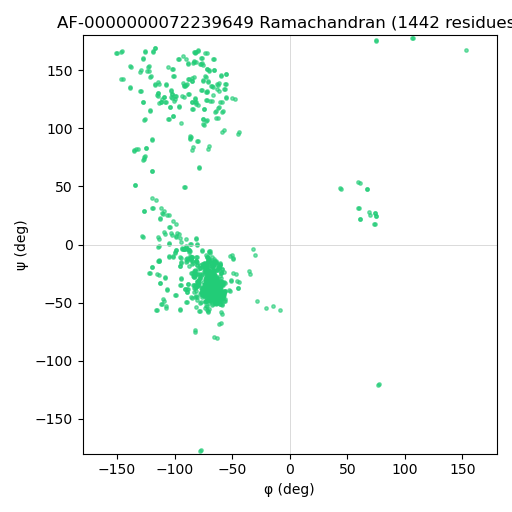0.594 1 67.81 507 GLU B O 1
ATOM 10096 N N . THR B 1 508 ? 29.172 -11.555 -18.375 1 69.88 508 THR B N 1
ATOM 10097 C CA . THR B 1 508 ? 28.75 -12.945 -18.438 1 69.88 508 THR B CA 1
ATOM 10098 C C . THR B 1 508 ? 27.234 -13.047 -18.344 1 69.88 508 THR B C 1
ATOM 10100 O O . THR B 1 508 ? 26.641 -14.039 -18.797 1 69.88 508 THR B O 1
ATOM 10103 N N . ILE B 1 509 ? 26.547 -12.055 -17.938 1 73.5 509 ILE B N 1
ATOM 10104 C CA . ILE B 1 509 ? 25.109 -12.102 -17.734 1 73.5 509 ILE B CA 1
ATOM 10105 C C . ILE B 1 509 ? 24.391 -12.281 -19.062 1 73.5 509 ILE B C 1
ATOM 10107 O O . ILE B 1 509 ? 23.516 -13.141 -19.203 1 73.5 509 ILE B O 1
ATOM 10111 N N . PRO B 1 510 ? 24.812 -11.578 -20.109 1 73.25 510 PRO B N 1
ATOM 10112 C CA . PRO B 1 510 ? 24.125 -11.75 -21.391 1 73.25 510 PRO B CA 1
ATOM 10113 C C . PRO B 1 510 ? 24.391 -13.117 -22.016 1 73.25 510 PRO B C 1
ATOM 10115 O O . PRO B 1 510 ? 23.547 -13.625 -22.766 1 73.25 510 PRO B O 1
ATOM 10118 N N . LYS B 1 511 ? 25.484 -13.727 -21.609 1 73.12 511 LYS B N 1
ATOM 10119 C CA . LYS B 1 511 ? 25.828 -15.023 -22.172 1 73.12 511 LYS B CA 1
ATOM 10120 C C . LYS B 1 511 ? 24.938 -16.125 -21.625 1 73.12 511 LYS B C 1
ATOM 10122 O O . LYS B 1 511 ? 24.781 -17.188 -22.234 1 73.12 511 LYS B O 1
ATOM 10127 N N . GLN B 1 512 ? 24.375 -15.906 -20.484 1 77.38 512 GLN B N 1
ATOM 10128 C CA . GLN B 1 512 ? 23.469 -16.875 -19.875 1 77.38 512 GLN B CA 1
ATOM 10129 C C . GLN B 1 512 ? 22.156 -16.984 -20.656 1 77.38 512 GLN B C 1
ATOM 10131 O O . GLN B 1 512 ? 21.344 -17.859 -20.375 1 77.38 512 GLN B O 1
ATOM 10136 N N . GLY B 1 513 ? 21.938 -16.141 -21.625 1 81.06 513 GLY B N 1
ATOM 10137 C CA . GLY B 1 513 ? 20.734 -16.172 -22.453 1 81.06 513 GLY B CA 1
ATOM 10138 C C . GLY B 1 513 ? 20.562 -17.469 -23.203 1 81.06 513 GLY B C 1
ATOM 10139 O O . GLY B 1 513 ? 19.422 -17.906 -23.422 1 81.06 513 GLY B O 1
ATOM 10140 N N . LEU B 1 514 ? 21.656 -18.125 -23.469 1 81 514 LEU B N 1
ATOM 10141 C CA . LEU B 1 514 ? 21.594 -19.375 -24.219 1 81 514 LEU B CA 1
ATOM 10142 C C . LEU B 1 514 ? 21 -20.5 -23.359 1 81 514 LEU B C 1
ATOM 10144 O O . LEU B 1 514 ? 20.25 -21.328 -23.844 1 81 514 LEU B O 1
ATOM 10148 N N . PHE B 1 515 ? 21.391 -20.469 -22.203 1 81.25 515 PHE B N 1
ATOM 10149 C CA . PHE B 1 515 ? 20.797 -21.453 -21.297 1 81.25 515 PHE B CA 1
ATOM 10150 C C . PHE B 1 515 ? 19.297 -21.25 -21.188 1 81.25 515 PHE B C 1
ATOM 10152 O O . PHE B 1 515 ? 18.531 -22.219 -21.172 1 81.25 515 PHE B O 1
ATOM 10159 N N . TYR B 1 516 ? 18.922 -20.062 -21.078 1 89.56 516 TYR B N 1
ATOM 10160 C CA . TYR B 1 516 ? 17.5 -19.781 -20.891 1 89.56 516 TYR B CA 1
ATOM 10161 C C . TYR B 1 516 ? 16.703 -20.109 -22.141 1 89.56 516 TYR B C 1
ATOM 10163 O O . TYR B 1 516 ? 15.539 -20.5 -22.062 1 89.56 516 TYR B O 1
ATOM 10171 N N . MET B 1 517 ? 17.328 -20 -23.25 1 90.5 517 MET B N 1
ATOM 10172 C CA . MET B 1 517 ? 16.672 -20.438 -24.469 1 90.5 517 MET B CA 1
ATOM 10173 C C . MET B 1 517 ? 16.422 -21.938 -24.453 1 90.5 517 MET B C 1
ATOM 10175 O O . MET B 1 517 ? 15.336 -22.391 -24.812 1 90.5 517 MET B O 1
ATOM 10179 N N . ASN B 1 518 ? 17.391 -22.625 -23.906 1 88.62 518 ASN B N 1
ATOM 10180 C CA . ASN B 1 518 ? 17.25 -24.078 -23.75 1 88.62 518 ASN B CA 1
ATOM 10181 C C . ASN B 1 518 ? 16.156 -24.422 -22.75 1 88.62 518 ASN B C 1
ATOM 10183 O O . ASN B 1 518 ? 15.344 -25.312 -22.984 1 88.62 518 ASN B O 1
ATOM 10187 N N . TYR B 1 519 ? 16.234 -23.703 -21.75 1 90.62 519 TYR B N 1
ATOM 10188 C CA . TYR B 1 519 ? 15.266 -23.906 -20.688 1 90.62 519 TYR B CA 1
ATOM 10189 C C . TYR B 1 519 ? 13.844 -23.703 -21.188 1 90.62 519 TYR B C 1
ATOM 10191 O O . TYR B 1 519 ? 12.961 -24.531 -20.938 1 90.62 519 TYR B O 1
ATOM 10199 N N . ILE B 1 520 ? 13.57 -22.703 -21.953 1 94.38 520 ILE B N 1
ATOM 10200 C CA . ILE B 1 520 ? 12.25 -22.375 -22.5 1 94.38 520 ILE B CA 1
ATOM 10201 C C . ILE B 1 520 ? 11.844 -23.422 -23.531 1 94.38 520 ILE B C 1
ATOM 10203 O O . ILE B 1 520 ? 10.688 -23.859 -23.562 1 94.38 520 ILE B O 1
ATOM 10207 N N . LEU B 1 521 ? 12.805 -23.828 -24.281 1 93.06 521 LEU B N 1
ATOM 10208 C CA . LEU B 1 521 ? 12.523 -24.812 -25.328 1 93.06 521 LEU B CA 1
ATOM 10209 C C . LEU B 1 521 ? 12.133 -26.156 -24.734 1 93.06 521 LEU B C 1
ATOM 10211 O O . LEU B 1 521 ? 11.203 -26.812 -25.203 1 93.06 521 LEU B O 1
ATOM 10215 N N . ILE B 1 522 ? 12.828 -26.484 -23.734 1 91.5 522 ILE B N 1
ATOM 10216 C CA . ILE B 1 522 ? 12.531 -27.766 -23.094 1 91.5 522 ILE B CA 1
ATOM 10217 C C . ILE B 1 522 ? 11.133 -27.719 -22.484 1 91.5 522 ILE B C 1
ATOM 10219 O O . ILE B 1 522 ? 10.344 -28.641 -22.656 1 91.5 522 ILE B O 1
ATOM 10223 N N . GLN B 1 523 ? 10.805 -26.688 -21.875 1 92.88 523 GLN B N 1
ATOM 10224 C CA . GLN B 1 523 ? 9.492 -26.562 -21.266 1 92.88 523 GLN B CA 1
ATOM 10225 C C . GLN B 1 523 ? 8.406 -26.422 -22.328 1 92.88 523 GLN B C 1
ATOM 10227 O O . GLN B 1 523 ? 7.289 -26.922 -22.156 1 92.88 523 GLN B O 1
ATOM 10232 N N . GLY B 1 524 ? 8.672 -25.797 -23.344 1 93.5 524 GLY B N 1
ATOM 10233 C CA . GLY B 1 524 ? 7.695 -25.531 -24.375 1 93.5 524 GLY B CA 1
ATOM 10234 C C . GLY B 1 524 ? 7.426 -26.734 -25.266 1 93.5 524 GLY B C 1
ATOM 10235 O O . GLY B 1 524 ? 6.281 -27.156 -25.422 1 93.5 524 GLY B O 1
ATOM 10236 N N . LEU B 1 525 ? 8.484 -27.344 -25.766 1 93.88 525 LEU B N 1
ATOM 10237 C CA . LEU B 1 525 ? 8.32 -28.422 -26.75 1 93.88 525 LEU B CA 1
ATOM 10238 C C . LEU B 1 525 ? 8.195 -29.766 -26.047 1 93.88 525 LEU B C 1
ATOM 10240 O O . LEU B 1 525 ? 7.301 -30.562 -26.375 1 93.88 525 LEU B O 1
ATOM 10244 N N . VAL B 1 526 ? 8.984 -29.953 -25.047 1 91.06 526 VAL B N 1
ATOM 10245 C CA . VAL B 1 526 ? 8.961 -31.25 -24.375 1 91.06 526 VAL B CA 1
ATOM 10246 C C . VAL B 1 526 ? 7.934 -31.234 -23.25 1 91.06 526 VAL B C 1
ATOM 10248 O O . VAL B 1 526 ? 7.09 -32.125 -23.156 1 91.06 526 VAL B O 1
ATOM 10251 N N . GLY B 1 527 ? 7.992 -30.266 -22.469 1 91.62 527 GLY B N 1
ATOM 10252 C CA . GLY B 1 527 ? 7.117 -30.188 -21.312 1 91.62 527 GLY B CA 1
ATOM 10253 C C . GLY B 1 527 ? 5.645 -30.219 -21.672 1 91.62 527 GLY B C 1
ATOM 10254 O O . GLY B 1 527 ? 4.895 -31.047 -21.156 1 91.62 527 GLY B O 1
ATOM 10255 N N . PHE B 1 528 ? 5.164 -29.391 -22.578 1 94.62 528 PHE B N 1
ATOM 10256 C CA . PHE B 1 528 ? 3.754 -29.312 -22.953 1 94.62 528 PHE B CA 1
ATOM 10257 C C . PHE B 1 528 ? 3.34 -30.547 -23.734 1 94.62 528 PHE B C 1
ATOM 10259 O O . PHE B 1 528 ? 2.188 -30.984 -23.656 1 94.62 528 PHE B O 1
ATOM 10266 N N . SER B 1 529 ? 4.305 -31.141 -24.438 1 94.31 529 SER B N 1
ATOM 10267 C CA . SER B 1 529 ? 3.979 -32.344 -25.188 1 94.31 529 SER B CA 1
ATOM 10268 C C . SER B 1 529 ? 3.717 -33.531 -24.25 1 94.31 529 SER B C 1
ATOM 10270 O O . SER B 1 529 ? 2.779 -34.281 -24.469 1 94.31 529 SER B O 1
ATOM 10272 N N . ILE B 1 530 ? 4.477 -33.562 -23.266 1 90.38 530 ILE B N 1
ATOM 10273 C CA . ILE B 1 530 ? 4.254 -34.594 -22.266 1 90.38 530 ILE B CA 1
ATOM 10274 C C . ILE B 1 530 ? 2.957 -34.312 -21.516 1 90.38 530 ILE B C 1
ATOM 10276 O O . ILE B 1 530 ? 2.223 -35.25 -21.172 1 90.38 530 ILE B O 1
ATOM 10280 N N . SER B 1 531 ? 2.717 -33.094 -21.297 1 91.31 531 SER B N 1
ATOM 10281 C CA . SER B 1 531 ? 1.49 -32.719 -20.609 1 91.31 531 SER B CA 1
ATOM 10282 C C . SER B 1 531 ? 0.258 -33.031 -21.438 1 91.31 531 SER B C 1
ATOM 10284 O O . SER B 1 531 ? -0.795 -33.375 -20.891 1 91.31 531 SER B O 1
ATOM 10286 N N . LEU B 1 532 ? 0.371 -32.938 -22.703 1 92.69 532 LEU B N 1
ATOM 10287 C CA . LEU B 1 532 ? -0.726 -33.281 -23.594 1 92.69 532 LEU B CA 1
ATOM 10288 C C . LEU B 1 532 ? -1.065 -34.781 -23.5 1 92.69 532 LEU B C 1
ATOM 10290 O O . LEU B 1 532 ? -2.238 -35.156 -23.562 1 92.69 532 LEU B O 1
ATOM 10294 N N . LEU B 1 533 ? -0.101 -35.562 -23.266 1 91.75 533 LEU B N 1
ATOM 10295 C CA . LEU B 1 533 ? -0.288 -37 -23.188 1 91.75 533 LEU B CA 1
ATOM 10296 C C . LEU B 1 533 ? -0.834 -37.406 -21.828 1 91.75 533 LEU B C 1
ATOM 10298 O O . LEU B 1 533 ? -1.397 -38.5 -21.672 1 91.75 533 LEU B O 1
ATOM 10302 N N . LEU B 1 534 ? -0.761 -36.5 -20.859 1 90.81 534 LEU B N 1
ATOM 10303 C CA . LEU B 1 534 ? -1.194 -36.844 -19.5 1 90.81 534 LEU B CA 1
ATOM 10304 C C . LEU B 1 534 ? -0.683 -38.219 -19.094 1 90.81 534 LEU B C 1
ATOM 10306 O O . LEU B 1 534 ? -1.451 -39.031 -18.594 1 90.81 534 LEU B O 1
ATOM 10310 N N . ILE B 1 535 ? 0.565 -38.406 -19.312 1 83.12 535 ILE B N 1
ATOM 10311 C CA . ILE B 1 535 ? 1.161 -39.719 -19.047 1 83.12 535 ILE B CA 1
ATOM 10312 C C . ILE B 1 535 ? 1.111 -40.031 -17.547 1 83.12 535 ILE B C 1
ATOM 10314 O O . ILE B 1 535 ? 0.964 -41.188 -17.141 1 83.12 535 ILE B O 1
ATOM 10318 N N . GLY B 1 536 ? 1.243 -39 -16.75 1 81.56 536 GLY B N 1
ATOM 10319 C CA . GLY B 1 536 ? 1.173 -39.219 -15.305 1 81.56 536 GLY B CA 1
ATOM 10320 C C . GLY B 1 536 ? -0.135 -39.812 -14.852 1 81.56 536 GLY B C 1
ATOM 10321 O O . GLY B 1 536 ? -0.153 -40.938 -14.352 1 81.56 536 GLY B O 1
ATOM 10322 N N . PRO B 1 537 ? -1.193 -39.156 -15.133 1 85.44 537 PRO B N 1
ATOM 10323 C CA . PRO B 1 537 ? -2.494 -39.688 -14.742 1 85.44 537 PRO B CA 1
ATOM 10324 C C . PRO B 1 537 ? -2.799 -41.031 -15.406 1 85.44 537 PRO B C 1
ATOM 10326 O O . PRO B 1 537 ? -3.453 -41.875 -14.805 1 85.44 537 PRO B O 1
ATOM 10329 N N . LEU B 1 538 ? -2.332 -41.219 -16.578 1 86.44 538 LEU B N 1
ATOM 10330 C CA . LEU B 1 538 ? -2.559 -42.5 -17.281 1 86.44 538 LEU B CA 1
ATOM 10331 C C . LEU B 1 538 ? -1.85 -43.625 -16.578 1 86.44 538 LEU B C 1
ATOM 10333 O O . LEU B 1 538 ? -2.436 -44.719 -16.375 1 86.44 538 LEU B O 1
ATOM 10337 N N . ILE B 1 539 ? -0.621 -43.344 -16.203 1 87 539 ILE B N 1
ATOM 10338 C CA . ILE B 1 539 ? 0.164 -44.406 -15.539 1 87 539 ILE B CA 1
ATOM 10339 C C . ILE B 1 539 ? -0.407 -44.656 -14.148 1 87 539 ILE B C 1
ATOM 10341 O O . ILE B 1 539 ? -0.518 -45.812 -13.727 1 87 539 ILE B O 1
ATOM 10345 N N . VAL B 1 540 ? -0.785 -43.688 -13.523 1 87 540 VAL B N 1
ATOM 10346 C CA . VAL B 1 540 ? -1.325 -43.844 -12.18 1 87 540 VAL B CA 1
ATOM 10347 C C . VAL B 1 540 ? -2.65 -44.594 -12.234 1 87 540 VAL B C 1
ATOM 10349 O O . VAL B 1 540 ? -2.904 -45.5 -11.414 1 87 540 VAL B O 1
ATOM 10352 N N . ARG B 1 541 ? -3.527 -44.25 -13.148 1 86.25 541 ARG B N 1
ATOM 10353 C CA . ARG B 1 541 ? -4.797 -44.938 -13.32 1 86.25 541 ARG B CA 1
ATOM 10354 C C . ARG B 1 541 ? -4.57 -46.406 -13.625 1 86.25 541 ARG B C 1
ATOM 10356 O O . ARG B 1 541 ? -5.223 -47.281 -13.039 1 86.25 541 ARG B O 1
ATOM 10363 N N . TRP B 1 542 ? -3.637 -46.656 -14.516 1 86.31 542 TRP B N 1
ATOM 10364 C CA . TRP B 1 542 ? -3.344 -48.031 -14.891 1 86.31 542 TRP B CA 1
ATOM 10365 C C . TRP B 1 542 ? -2.803 -48.812 -13.695 1 86.31 542 TRP B C 1
ATOM 10367 O O . TRP B 1 542 ? -3.213 -49.969 -13.461 1 86.31 542 TRP B O 1
ATOM 10377 N N . PHE B 1 543 ? -1.907 -48.188 -12.984 1 90.31 543 PHE B N 1
ATOM 10378 C CA . PHE B 1 543 ? -1.295 -48.844 -11.828 1 90.31 543 PHE B CA 1
ATOM 10379 C C . PHE B 1 543 ? -2.33 -49.094 -10.742 1 90.31 543 PHE B C 1
ATOM 10381 O O . PHE B 1 543 ? -2.359 -50.156 -10.148 1 90.31 543 PHE B O 1
ATOM 10388 N N . LYS B 1 544 ? -3.238 -48.156 -10.469 1 90.31 544 LYS B N 1
ATOM 10389 C CA . LYS B 1 544 ? -4.242 -48.281 -9.414 1 90.31 544 LYS B CA 1
ATOM 10390 C C . LYS B 1 544 ? -5.312 -49.312 -9.797 1 90.31 544 LYS B C 1
ATOM 10392 O O . LYS B 1 544 ? -5.773 -50.062 -8.961 1 90.31 544 LYS B O 1
ATOM 10397 N N . LEU B 1 545 ? -5.754 -49.344 -11.062 1 87.88 545 LEU B N 1
ATOM 10398 C CA . LEU B 1 545 ? -6.793 -50.281 -11.516 1 87.88 545 LEU B CA 1
ATOM 10399 C C . LEU B 1 545 ? -6.281 -51.719 -11.523 1 87.88 545 LEU B C 1
ATOM 10401 O O . LEU B 1 545 ? -7.031 -52.656 -11.211 1 87.88 545 LEU B O 1
ATOM 10405 N N . HIS B 1 546 ? -4.93 -51.875 -11.82 1 88.12 546 HIS B N 1
ATOM 10406 C CA . HIS B 1 546 ? -4.414 -53.219 -11.992 1 88.12 546 HIS B CA 1
ATOM 10407 C C . HIS B 1 546 ? -3.82 -53.75 -10.688 1 88.12 546 HIS B C 1
ATOM 10409 O O . HIS B 1 546 ? -3.906 -54.969 -10.406 1 88.12 546 HIS B O 1
ATOM 10415 N N . TRP B 1 547 ? -3.291 -52.844 -9.852 1 88.62 547 TRP B N 1
ATOM 10416 C CA . TRP B 1 547 ? -2.523 -53.344 -8.719 1 88.62 547 TRP B CA 1
ATOM 10417 C C . TRP B 1 547 ? -3.211 -53.031 -7.398 1 88.62 547 TRP B C 1
ATOM 10419 O O . TRP B 1 547 ? -2.924 -53.656 -6.371 1 88.62 547 TRP B O 1
ATOM 10429 N N . ILE B 1 548 ? -4.008 -52 -7.352 1 86.12 548 ILE B N 1
ATOM 10430 C CA . ILE B 1 548 ? -4.484 -51.531 -6.051 1 86.12 548 ILE B CA 1
ATOM 10431 C C . ILE B 1 548 ? -5.984 -51.781 -5.934 1 86.12 548 ILE B C 1
ATOM 10433 O O . ILE B 1 548 ? -6.449 -52.375 -4.961 1 86.12 548 ILE B O 1
ATOM 10437 N N . ALA B 1 549 ? -6.789 -51.312 -6.984 1 87.38 549 ALA B N 1
ATOM 10438 C CA . ALA B 1 549 ? -8.25 -51.375 -6.902 1 87.38 549 ALA B CA 1
ATOM 10439 C C . ALA B 1 549 ? -8.727 -52.812 -7.113 1 87.38 549 ALA B C 1
ATOM 10441 O O . ALA B 1 549 ? -8.5 -53.406 -8.172 1 87.38 549 ALA B O 1
ATOM 10442 N N . LYS B 1 550 ? -9.359 -53.406 -6.07 1 84.62 550 LYS B N 1
ATOM 10443 C CA . LYS B 1 550 ? -9.852 -54.781 -6.156 1 84.62 550 LYS B CA 1
ATOM 10444 C C . LYS B 1 550 ? -11.375 -54.812 -6.109 1 84.62 550 LYS B C 1
ATOM 10446 O O . LYS B 1 550 ? -12 -55.562 -6.855 1 84.62 550 LYS B O 1
ATOM 10451 N N . THR B 1 551 ? -11.883 -53.844 -5.336 1 85.75 551 THR B N 1
ATOM 10452 C CA . THR B 1 551 ? -13.336 -53.781 -5.227 1 85.75 551 THR B CA 1
ATOM 10453 C C . THR B 1 551 ? -13.938 -52.875 -6.301 1 85.75 551 THR B C 1
ATOM 10455 O O . THR B 1 551 ? -13.227 -52.062 -6.895 1 85.75 551 THR B O 1
ATOM 10458 N N . GLU B 1 552 ? -15.234 -53.062 -6.574 1 83.94 552 GLU B N 1
ATOM 10459 C CA . GLU B 1 552 ? -15.922 -52.25 -7.574 1 83.94 552 GLU B CA 1
ATOM 10460 C C . GLU B 1 552 ? -15.984 -50.781 -7.152 1 83.94 552 GLU B C 1
ATOM 10462 O O . GLU B 1 552 ? -15.859 -49.875 -7.984 1 83.94 552 GLU B O 1
ATOM 10467 N N . ARG B 1 553 ? -16.109 -50.531 -5.965 1 85.19 553 ARG B N 1
ATOM 10468 C CA . ARG B 1 553 ? -16.172 -49.156 -5.465 1 85.19 553 ARG B CA 1
ATOM 10469 C C . ARG B 1 553 ? -14.82 -48.469 -5.609 1 85.19 553 ARG B C 1
ATOM 10471 O O . ARG B 1 553 ? -14.758 -47.281 -5.973 1 85.19 553 ARG B O 1
ATOM 10478 N N . GLU B 1 554 ? -13.828 -49.188 -5.344 1 87 554 GLU B N 1
ATOM 10479 C CA . GLU B 1 554 ? -12.484 -48.625 -5.484 1 87 554 GLU B CA 1
ATOM 10480 C C . GLU B 1 554 ? -12.164 -48.344 -6.945 1 87 554 GLU B C 1
ATOM 10482 O O . GLU B 1 554 ? -11.539 -47.312 -7.258 1 87 554 GLU B O 1
ATOM 10487 N N . LYS B 1 555 ? -12.602 -49.25 -7.762 1 87.44 555 LYS B N 1
ATOM 10488 C CA . LYS B 1 555 ? -12.367 -49.062 -9.188 1 87.44 555 LYS B CA 1
ATOM 10489 C C . LYS B 1 555 ? -13.117 -47.844 -9.695 1 87.44 555 LYS B C 1
ATOM 10491 O O . LYS B 1 555 ? -12.57 -47.031 -10.445 1 87.44 555 LYS B O 1
ATOM 10496 N N . ASN B 1 556 ? -14.281 -47.719 -9.227 1 84.25 556 ASN B N 1
ATOM 10497 C CA . ASN B 1 556 ? -15.078 -46.562 -9.641 1 84.25 556 ASN B CA 1
ATOM 10498 C C . ASN B 1 556 ? -14.5 -45.281 -9.102 1 84.25 556 ASN B C 1
ATOM 10500 O O . ASN B 1 556 ? -14.547 -44.25 -9.773 1 84.25 556 ASN B O 1
ATOM 10504 N N . LYS B 1 557 ? -13.953 -45.375 -7.977 1 84.56 557 LYS B N 1
ATOM 10505 C CA . LYS B 1 557 ? -13.344 -44.188 -7.398 1 84.56 557 LYS B CA 1
ATOM 10506 C C . LYS B 1 557 ? -12.109 -43.75 -8.188 1 84.56 557 LYS B C 1
ATOM 10508 O O . LYS B 1 557 ? -11.867 -42.562 -8.359 1 84.56 557 LYS B O 1
ATOM 10513 N N . VAL B 1 558 ? -11.438 -44.688 -8.648 1 86.19 558 VAL B N 1
ATOM 10514 C CA . VAL B 1 558 ? -10.242 -44.375 -9.43 1 86.19 558 VAL B CA 1
ATOM 10515 C C . VAL B 1 558 ? -10.641 -43.781 -10.781 1 86.19 558 VAL B C 1
ATOM 10517 O O . VAL B 1 558 ? -10 -42.844 -11.266 1 86.19 558 VAL B O 1
ATOM 10520 N N . ILE B 1 559 ? -11.695 -44.281 -11.32 1 83.06 559 ILE B N 1
ATOM 10521 C CA . ILE B 1 559 ? -12.156 -43.844 -12.625 1 83.06 559 ILE B CA 1
ATOM 10522 C C . ILE B 1 559 ? -12.75 -42.438 -12.5 1 83.06 559 ILE B C 1
ATOM 10524 O O . ILE B 1 559 ? -12.484 -41.562 -13.336 1 83.06 559 ILE B O 1
ATOM 10528 N N . THR B 1 560 ? -13.391 -42.188 -11.43 1 80.62 560 THR B N 1
ATOM 10529 C CA . THR B 1 560 ? -14.086 -40.906 -11.258 1 80.62 560 THR B CA 1
ATOM 10530 C C . THR B 1 560 ? -13.117 -39.844 -10.812 1 80.62 560 THR B C 1
ATOM 10532 O O . THR B 1 560 ? -13.359 -38.656 -11.039 1 80.62 560 THR B O 1
ATOM 10535 N N . ASN B 1 561 ? -12.023 -40.25 -10.188 1 79.31 561 ASN B N 1
ATOM 10536 C CA . ASN B 1 561 ? -11.047 -39.25 -9.719 1 79.31 561 ASN B CA 1
ATOM 10537 C C . ASN B 1 561 ? -9.75 -39.344 -10.523 1 79.31 561 ASN B C 1
ATOM 10539 O O . ASN B 1 561 ? -8.672 -39.031 -10.008 1 79.31 561 ASN B O 1
ATOM 10543 N N . ALA B 1 562 ? -9.914 -39.719 -11.719 1 74.38 562 ALA B N 1
ATOM 10544 C CA . ALA B 1 562 ? -8.742 -39.938 -12.555 1 74.38 562 ALA B CA 1
ATOM 10545 C C . ALA B 1 562 ? -8.008 -38.625 -12.852 1 74.38 562 ALA B C 1
ATOM 10547 O O . ALA B 1 562 ? -6.773 -38.625 -12.906 1 74.38 562 ALA B O 1
ATOM 10548 N N . ILE B 1 563 ? -8.82 -37.625 -13.031 1 76.81 563 ILE B N 1
ATOM 10549 C CA . ILE B 1 563 ? -8.195 -36.344 -13.414 1 76.81 563 ILE B CA 1
ATOM 10550 C C . ILE B 1 563 ? -8.398 -35.312 -12.312 1 76.81 563 ILE B C 1
ATOM 10552 O O . ILE B 1 563 ? -9.477 -35.25 -11.703 1 76.81 563 ILE B O 1
ATOM 10556 N N . GLN B 1 564 ? -7.223 -34.75 -12.023 1 75.75 564 GLN B N 1
ATOM 10557 C CA . GLN B 1 564 ? -7.262 -33.688 -11.031 1 75.75 564 GLN B CA 1
ATOM 10558 C C . GLN B 1 564 ? -7.688 -32.375 -11.656 1 75.75 564 GLN B C 1
ATOM 10560 O O . GLN B 1 564 ? -7.66 -32.219 -12.883 1 75.75 564 GLN B O 1
ATOM 10565 N N . ALA B 1 565 ? -8.195 -31.516 -10.844 1 83 565 ALA B N 1
ATOM 10566 C CA . ALA B 1 565 ? -8.57 -3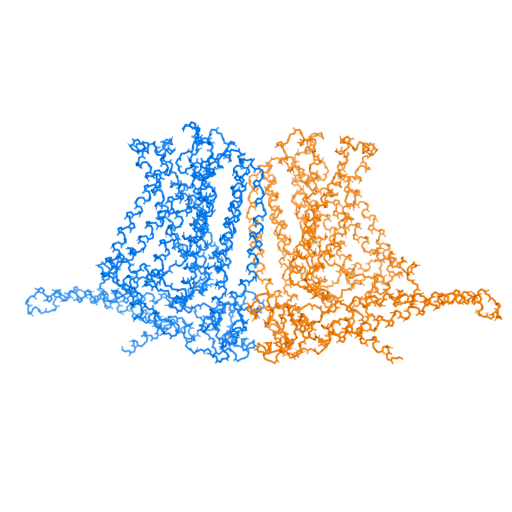0.172 -11.266 1 83 565 ALA B CA 1
ATOM 10567 C C . ALA B 1 565 ? -7.363 -29.422 -11.82 1 83 565 ALA B C 1
ATOM 10569 O O . ALA B 1 565 ? -6.215 -29.75 -11.5 1 83 565 ALA B O 1
ATOM 10570 N N . PHE B 1 566 ? -7.594 -28.594 -12.789 1 88.5 566 PHE B N 1
ATOM 10571 C CA . PHE B 1 566 ? -6.551 -27.766 -13.367 1 88.5 566 PHE B CA 1
ATOM 10572 C C . PHE B 1 566 ? -5.922 -26.875 -12.297 1 88.5 566 PHE B C 1
ATOM 10574 O O . PHE B 1 566 ? -6.605 -26.062 -11.672 1 88.5 566 PHE B O 1
ATOM 10581 N N . HIS B 1 567 ? -4.676 -27.109 -12 1 89.12 567 HIS B N 1
ATOM 10582 C CA . HIS B 1 567 ? -3.98 -26.297 -11 1 89.12 567 HIS B CA 1
ATOM 10583 C C . HIS B 1 567 ? -3.514 -24.969 -11.586 1 89.12 567 HIS B C 1
ATOM 10585 O O . HIS B 1 567 ? -2.354 -24.828 -11.977 1 89.12 567 HIS B O 1
ATOM 10591 N N . TYR B 1 568 ? -4.297 -24.016 -11.531 1 92.94 568 TYR B N 1
ATOM 10592 C CA . TYR B 1 568 ? -4.012 -22.719 -12.133 1 92.94 568 TYR B CA 1
ATOM 10593 C C . TYR B 1 568 ? -2.76 -22.094 -11.516 1 92.94 568 TYR B C 1
ATOM 10595 O O . TYR B 1 568 ? -1.963 -21.469 -12.219 1 92.94 568 TYR B O 1
ATOM 10603 N N . SER B 1 569 ? -2.527 -22.297 -10.195 1 92.69 569 SER B N 1
ATOM 10604 C CA . SER B 1 569 ? -1.404 -21.672 -9.508 1 92.69 569 SER B CA 1
ATOM 10605 C C . SER B 1 569 ? -0.071 -22.141 -10.078 1 92.69 569 SER B C 1
ATOM 10607 O O . SER B 1 569 ? 0.812 -21.328 -10.359 1 92.69 569 SER B O 1
ATOM 10609 N N . SER B 1 570 ? 0.048 -23.422 -10.344 1 92.69 570 SER B N 1
ATOM 10610 C CA . SER B 1 570 ? 1.287 -23.984 -10.875 1 92.69 570 SER B CA 1
ATOM 10611 C C . SER B 1 570 ? 1.503 -23.562 -12.32 1 92.69 570 SER B C 1
ATOM 10613 O O . SER B 1 570 ? 2.621 -23.219 -12.719 1 92.69 570 SER B O 1
ATOM 10615 N N . HIS B 1 571 ? 0.429 -23.531 -13.07 1 93.56 571 HIS B N 1
ATOM 10616 C CA . HIS B 1 571 ? 0.539 -23.188 -14.484 1 93.56 571 HIS B CA 1
ATOM 10617 C C . HIS B 1 571 ? 0.858 -21.703 -14.656 1 93.56 571 HIS B C 1
ATOM 10619 O O . HIS B 1 571 ? 1.647 -21.328 -15.531 1 93.56 571 HIS B O 1
ATOM 10625 N N . TYR B 1 572 ? 0.244 -20.828 -13.82 1 95.31 572 TYR B N 1
ATOM 10626 C CA . TYR B 1 572 ? 0.562 -19.406 -13.875 1 95.31 572 TYR B CA 1
ATOM 10627 C C . TYR B 1 572 ? 2.025 -19.172 -13.523 1 95.31 572 TYR B C 1
ATOM 10629 O O . TYR B 1 572 ? 2.701 -18.375 -14.18 1 95.31 572 TYR B O 1
ATOM 10637 N N . GLY B 1 573 ? 2.457 -19.859 -12.492 1 93.06 573 GLY B N 1
ATOM 10638 C CA . GLY B 1 573 ? 3.844 -19.688 -12.086 1 93.06 573 GLY B CA 1
ATOM 10639 C C . GLY B 1 573 ? 4.832 -20.109 -13.148 1 93.06 573 GLY B C 1
ATOM 10640 O O . GLY B 1 573 ? 5.773 -19.375 -13.469 1 93.06 573 GLY B O 1
ATOM 10641 N N . SER B 1 574 ? 4.605 -21.25 -13.758 1 93.19 574 SER B N 1
ATOM 10642 C CA . SER B 1 574 ? 5.508 -21.797 -14.766 1 93.19 574 SER B CA 1
ATOM 10643 C C . SER B 1 574 ? 5.5 -20.938 -16.031 1 93.19 574 SER B C 1
ATOM 10645 O O . SER B 1 574 ? 6.547 -20.719 -16.641 1 93.19 574 SER B O 1
ATOM 10647 N N . ALA B 1 575 ? 4.348 -20.516 -16.359 1 95.69 575 ALA B N 1
ATOM 10648 C CA . ALA B 1 575 ? 4.258 -19.688 -17.562 1 95.69 575 ALA B CA 1
ATOM 10649 C C . ALA B 1 575 ? 4.844 -18.297 -17.312 1 95.69 575 ALA B C 1
ATOM 10651 O O . ALA B 1 575 ? 5.453 -17.703 -18.219 1 95.69 575 ALA B O 1
ATOM 10652 N N . PHE B 1 576 ? 4.703 -17.844 -16.141 1 96.19 576 PHE B N 1
ATOM 10653 C CA . PHE B 1 576 ? 5.168 -16.484 -15.859 1 96.19 576 PHE B CA 1
ATOM 10654 C C . PHE B 1 576 ? 6.691 -16.422 -15.867 1 96.19 576 PHE B C 1
ATOM 10656 O O . PHE B 1 576 ? 7.273 -15.414 -16.281 1 96.19 576 PHE B O 1
ATOM 10663 N N . ILE B 1 577 ? 7.348 -17.406 -15.391 1 95.31 577 ILE B N 1
ATOM 10664 C CA . ILE B 1 577 ? 8.805 -17.375 -15.391 1 95.31 577 ILE B CA 1
ATOM 10665 C C . ILE B 1 577 ? 9.312 -17.234 -16.828 1 95.31 577 ILE B C 1
ATOM 10667 O O . ILE B 1 577 ? 10.328 -16.578 -17.062 1 95.31 577 ILE B O 1
ATOM 10671 N N . VAL B 1 578 ? 8.609 -17.828 -17.734 1 96.25 578 VAL B N 1
ATOM 10672 C CA . VAL B 1 578 ? 9 -17.719 -19.141 1 96.25 578 VAL B CA 1
ATOM 10673 C C . VAL B 1 578 ? 8.805 -16.281 -19.625 1 96.25 578 VAL B C 1
ATOM 10675 O O . VAL B 1 578 ? 9.648 -15.727 -20.328 1 96.25 578 VAL B O 1
ATOM 10678 N N . VAL B 1 579 ? 7.688 -15.68 -19.188 1 96.81 579 VAL B N 1
ATOM 10679 C CA . VAL B 1 579 ? 7.469 -14.273 -19.5 1 96.81 579 VAL B CA 1
ATOM 10680 C C . VAL B 1 579 ? 8.586 -13.43 -18.891 1 96.81 579 VAL B C 1
ATOM 10682 O O . VAL B 1 579 ? 9.125 -12.539 -19.547 1 96.81 579 VAL B O 1
ATOM 10685 N N . PHE B 1 580 ? 8.898 -13.727 -17.734 1 96.38 580 PHE B N 1
ATOM 10686 C CA . PHE B 1 580 ? 9.945 -13.023 -17 1 96.38 580 PHE B CA 1
ATOM 10687 C C . PHE B 1 580 ? 11.266 -13.086 -17.766 1 96.38 580 PHE B C 1
ATOM 10689 O O . PHE B 1 580 ? 11.914 -12.062 -17.984 1 96.38 580 PHE B O 1
ATOM 10696 N N . LEU B 1 581 ? 11.625 -14.242 -18.188 1 95.56 581 LEU B N 1
ATOM 10697 C CA . LEU B 1 581 ? 12.898 -14.453 -18.875 1 95.56 581 LEU B CA 1
ATOM 10698 C C . LEU B 1 581 ? 12.898 -13.773 -20.234 1 95.56 581 LEU B C 1
ATOM 10700 O O . LEU B 1 581 ? 13.898 -13.18 -20.641 1 95.56 581 LEU B O 1
ATOM 10704 N N . CYS B 1 582 ? 11.828 -13.914 -20.906 1 96.44 582 CYS B N 1
ATOM 10705 C CA . CYS B 1 582 ? 11.719 -13.305 -22.234 1 96.44 582 CYS B CA 1
ATOM 10706 C C . CYS B 1 582 ? 11.844 -11.789 -22.141 1 96.44 582 CYS B C 1
ATOM 10708 O O . CYS B 1 582 ? 12.531 -11.164 -22.953 1 96.44 582 CYS B O 1
ATOM 10710 N N . LEU B 1 583 ? 11.219 -11.211 -21.156 1 96.25 583 LEU B N 1
ATOM 10711 C CA . LEU B 1 583 ? 11.297 -9.766 -20.984 1 96.25 583 LEU B CA 1
ATOM 10712 C C . LEU B 1 583 ? 12.688 -9.352 -20.516 1 96.25 583 LEU B C 1
ATOM 10714 O O . LEU B 1 583 ? 13.242 -8.359 -21 1 96.25 583 LEU B O 1
ATOM 10718 N N . MET B 1 584 ? 13.219 -10.109 -19.656 1 93.38 584 MET B N 1
ATOM 10719 C CA . MET B 1 584 ? 14.523 -9.812 -19.078 1 93.38 584 MET B CA 1
ATOM 10720 C C . MET B 1 584 ? 15.609 -9.812 -20.156 1 93.38 584 MET B C 1
ATOM 10722 O O . MET B 1 584 ? 16.484 -8.953 -20.141 1 93.38 584 MET B O 1
ATOM 10726 N N . TYR B 1 585 ? 15.555 -10.711 -21.094 1 92.56 585 TYR B N 1
ATOM 10727 C CA . TYR B 1 585 ? 16.625 -10.898 -22.062 1 92.56 585 TYR B CA 1
ATOM 10728 C C . TYR B 1 585 ? 16.219 -10.406 -23.438 1 92.56 585 TYR B C 1
ATOM 10730 O O . TYR B 1 585 ? 16.938 -10.625 -24.422 1 92.56 585 TYR B O 1
ATOM 10738 N N . SER B 1 586 ? 15.086 -9.742 -23.516 1 93.75 586 SER B N 1
ATOM 10739 C CA . SER B 1 586 ? 14.578 -9.289 -24.797 1 93.75 586 SER B CA 1
ATOM 10740 C C . SER B 1 586 ? 15.57 -8.367 -25.5 1 93.75 586 SER B C 1
ATOM 10742 O O . SER B 1 586 ? 15.734 -8.43 -26.719 1 93.75 586 SER B O 1
ATOM 10744 N N . VAL B 1 587 ? 16.281 -7.566 -24.719 1 92.12 587 VAL B N 1
ATOM 10745 C CA . VAL B 1 587 ? 17.219 -6.625 -25.312 1 92.12 587 VAL B CA 1
ATOM 10746 C C . VAL B 1 587 ? 18.625 -7.242 -25.344 1 92.12 587 VAL B C 1
ATOM 10748 O O . VAL B 1 587 ? 19.359 -7.09 -26.312 1 92.12 587 VAL B O 1
ATOM 10751 N N . MET B 1 588 ? 18.969 -8.016 -24.359 1 89 588 MET B N 1
ATOM 10752 C CA . MET B 1 588 ? 20.297 -8.602 -24.234 1 89 588 MET B CA 1
ATOM 10753 C C . MET B 1 588 ? 20.5 -9.703 -25.281 1 89 588 MET B C 1
ATOM 10755 O O . MET B 1 588 ? 21.547 -9.773 -25.922 1 89 588 MET B O 1
ATOM 10759 N N . SER B 1 589 ? 19.562 -10.555 -25.359 1 89.88 589 SER B N 1
ATOM 10760 C CA . SER B 1 589 ? 19.547 -11.656 -26.312 1 89.88 589 SER B CA 1
ATOM 10761 C C . SER B 1 589 ? 18.188 -11.805 -26.969 1 89.88 589 SER B C 1
ATOM 10763 O O . SER B 1 589 ? 17.422 -12.719 -26.625 1 89.88 589 SER B O 1
ATOM 10765 N N . PRO B 1 590 ? 17.906 -11.008 -27.953 1 91.94 590 PRO B N 1
ATOM 10766 C CA . PRO B 1 590 ? 16.562 -10.898 -28.516 1 91.94 590 PRO B CA 1
ATOM 10767 C C . PRO B 1 590 ? 16.062 -12.203 -29.125 1 91.94 590 PRO B C 1
ATOM 10769 O O . PRO B 1 590 ? 14.859 -12.398 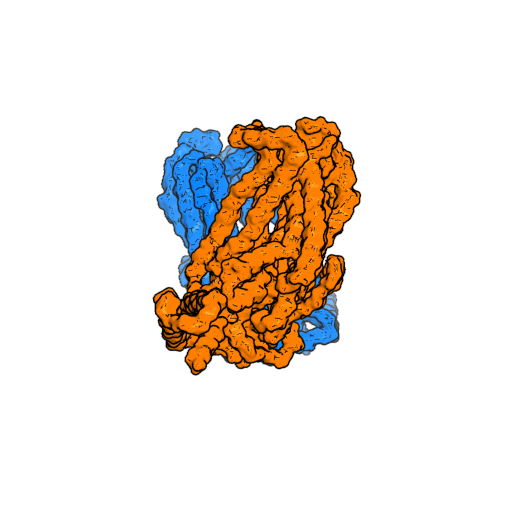-29.297 1 91.94 590 PRO B O 1
ATOM 10772 N N . PHE B 1 591 ? 16.906 -13.133 -29.453 1 91.56 591 PHE B N 1
ATOM 10773 C CA . PHE B 1 591 ? 16.5 -14.375 -30.078 1 91.56 591 PHE B CA 1
ATOM 10774 C C . PHE B 1 591 ? 15.68 -15.227 -29.125 1 91.56 591 PHE B C 1
ATOM 10776 O O . PHE B 1 591 ? 14.961 -16.141 -29.547 1 91.56 591 PHE B O 1
ATOM 10783 N N . ILE B 1 592 ? 15.75 -14.992 -27.844 1 93.5 592 ILE B N 1
ATOM 10784 C CA . ILE B 1 592 ? 14.992 -15.719 -26.828 1 93.5 592 ILE B CA 1
ATOM 10785 C C . ILE B 1 592 ? 13.5 -15.555 -27.078 1 93.5 592 ILE B C 1
ATOM 10787 O O . ILE B 1 592 ? 12.703 -16.438 -26.734 1 93.5 592 ILE B O 1
ATOM 10791 N N . LEU B 1 593 ? 13.102 -14.484 -27.75 1 96.44 593 LEU B N 1
ATOM 10792 C CA . LEU B 1 593 ? 11.703 -14.18 -28 1 96.44 593 LEU B CA 1
ATOM 10793 C C . LEU B 1 593 ? 11.109 -15.172 -29 1 96.44 593 LEU B C 1
ATOM 10795 O O . LEU B 1 593 ? 9.906 -15.469 -28.953 1 96.44 593 LEU B O 1
ATOM 10799 N N . PHE B 1 594 ? 11.938 -15.672 -29.828 1 94.56 594 PHE B N 1
ATOM 10800 C CA . PHE B 1 594 ? 11.477 -16.688 -30.781 1 94.56 594 PHE B CA 1
ATOM 10801 C C . PHE B 1 594 ? 11.055 -17.953 -30.047 1 94.56 594 PHE B C 1
ATOM 10803 O O . PHE B 1 594 ? 10.008 -18.531 -30.344 1 94.56 594 PHE B O 1
ATOM 10810 N N . PHE B 1 595 ? 11.828 -18.359 -29.156 1 95.06 595 PHE B N 1
ATOM 10811 C CA . PHE B 1 595 ? 11.508 -19.547 -28.391 1 95.06 595 PHE B CA 1
ATOM 10812 C C . PHE B 1 595 ? 10.344 -19.297 -27.438 1 95.06 595 PHE B C 1
ATOM 10814 O O . PHE B 1 595 ? 9.562 -20.203 -27.141 1 95.06 595 PHE B O 1
ATOM 10821 N N . GLY B 1 596 ? 10.219 -18.016 -26.969 1 96.94 596 GLY B N 1
ATOM 10822 C CA . GLY B 1 596 ? 9.031 -17.656 -26.219 1 96.94 596 GLY B CA 1
ATOM 10823 C C . GLY B 1 596 ? 7.75 -17.797 -27.016 1 96.94 596 GLY B C 1
ATOM 10824 O O . GLY B 1 596 ? 6.734 -18.266 -26.5 1 96.94 596 GLY B O 1
ATOM 10825 N N . CYS B 1 597 ? 7.824 -17.469 -28.281 1 97.44 597 CYS B N 1
ATOM 10826 C CA . CYS B 1 597 ? 6.672 -17.609 -29.156 1 97.44 597 CYS B CA 1
ATOM 10827 C C . CYS B 1 597 ? 6.254 -19.062 -29.281 1 97.44 597 CYS B C 1
ATOM 10829 O O . CYS B 1 597 ? 5.066 -19.375 -29.219 1 97.44 597 CYS B O 1
ATOM 10831 N N . ILE B 1 598 ? 7.211 -19.891 -29.391 1 96.19 598 ILE B N 1
ATOM 10832 C CA . ILE B 1 598 ? 6.934 -21.312 -29.516 1 96.19 598 ILE B CA 1
ATOM 10833 C C . ILE B 1 598 ? 6.309 -21.844 -28.234 1 96.19 598 ILE B C 1
ATOM 10835 O O . ILE B 1 598 ? 5.324 -22.578 -28.266 1 96.19 598 ILE B O 1
ATOM 10839 N N . TYR B 1 599 ? 6.82 -21.438 -27.156 1 97.31 599 TYR B N 1
ATOM 10840 C CA . TYR B 1 599 ? 6.32 -21.859 -25.859 1 97.31 599 TYR B CA 1
ATOM 10841 C C . TYR B 1 599 ? 4.855 -21.484 -25.672 1 97.31 599 TYR B C 1
ATOM 10843 O O . TYR B 1 599 ? 4.023 -22.328 -25.328 1 97.31 599 TYR B O 1
ATOM 10851 N N . PHE B 1 600 ? 4.488 -20.266 -25.953 1 98.06 600 PHE B N 1
ATOM 10852 C CA . PHE B 1 600 ? 3.145 -19.781 -25.672 1 98.06 600 PHE B CA 1
ATOM 10853 C C . PHE B 1 600 ? 2.166 -20.25 -26.734 1 98.06 600 PHE B C 1
ATOM 10855 O O . PHE B 1 600 ? 0.994 -20.5 -26.453 1 98.06 600 PHE B O 1
ATOM 10862 N N . ALA B 1 601 ? 2.646 -20.406 -27.953 1 96.44 601 ALA B N 1
ATOM 10863 C CA . ALA B 1 601 ? 1.764 -20.906 -29 1 96.44 601 ALA B CA 1
ATOM 10864 C C . ALA B 1 601 ? 1.376 -22.359 -28.734 1 96.44 601 ALA B C 1
ATOM 10866 O O . ALA B 1 601 ? 0.189 -22.703 -28.703 1 96.44 601 ALA B O 1
ATOM 10867 N N . TRP B 1 602 ? 2.389 -23.156 -28.516 1 96.12 602 TRP B N 1
ATOM 10868 C CA . TRP B 1 602 ? 2.133 -24.562 -28.25 1 96.12 602 TRP B CA 1
ATOM 10869 C C . TRP B 1 602 ? 1.475 -24.75 -26.875 1 96.12 602 TRP B C 1
ATOM 10871 O O . TRP B 1 602 ? 0.569 -25.578 -26.734 1 96.12 602 TRP B O 1
ATOM 10881 N N . GLY B 1 603 ? 1.892 -24.016 -25.938 1 96.44 603 GLY B N 1
ATOM 10882 C CA . GLY B 1 603 ? 1.304 -24.078 -24.609 1 96.44 603 GLY B CA 1
ATOM 10883 C C . GLY B 1 603 ? -0.164 -23.703 -24.578 1 96.44 603 GLY B C 1
ATOM 10884 O O . GLY B 1 603 ? -0.96 -24.312 -23.859 1 96.44 603 GLY B O 1
ATOM 10885 N N . LEU B 1 604 ? -0.487 -22.688 -25.328 1 96.62 604 LEU B N 1
ATOM 10886 C CA . LEU B 1 604 ? -1.876 -22.25 -25.406 1 96.62 604 LEU B CA 1
ATOM 10887 C C . LEU B 1 604 ? -2.762 -23.328 -26.016 1 96.62 604 LEU B C 1
ATOM 10889 O O . LEU B 1 604 ? -3.869 -23.562 -25.531 1 96.62 604 LEU B O 1
ATOM 10893 N N . CYS B 1 605 ? -2.285 -24.016 -26.969 1 95.12 605 CYS B N 1
ATOM 10894 C CA . CYS B 1 605 ? -3.053 -25.078 -27.609 1 95.12 605 CYS B CA 1
ATOM 10895 C C . CYS B 1 605 ? -3.275 -26.25 -26.641 1 95.12 605 CYS B C 1
ATOM 10897 O O . CYS B 1 605 ? -4.402 -26.719 -26.5 1 95.12 605 CYS B O 1
ATOM 10899 N N . VAL B 1 606 ? -2.271 -26.594 -25.984 1 95.25 606 VAL B N 1
ATOM 10900 C CA . VAL B 1 606 ? -2.342 -27.75 -25.109 1 95.25 606 VAL B CA 1
ATOM 10901 C C . VAL B 1 606 ? -3.203 -27.422 -23.891 1 95.25 606 VAL B C 1
ATOM 10903 O O . VAL B 1 606 ? -4.098 -28.188 -23.516 1 95.25 606 VAL B O 1
ATOM 10906 N N . THR B 1 607 ? -3 -26.312 -23.297 1 95.5 607 THR B N 1
ATOM 10907 C CA . THR B 1 607 ? -3.729 -25.953 -22.078 1 95.5 607 THR B CA 1
ATOM 10908 C C . THR B 1 607 ? -5.195 -25.672 -22.391 1 95.5 607 THR B C 1
ATOM 10910 O O . THR B 1 607 ? -6.078 -26 -21.594 1 95.5 607 THR B O 1
ATOM 10913 N N . LYS B 1 608 ? -5.387 -25.062 -23.469 1 95.5 608 LYS B N 1
ATOM 10914 C CA . LYS B 1 608 ? -6.773 -24.812 -23.859 1 95.5 608 LYS B CA 1
ATOM 10915 C C . LYS B 1 608 ? -7.52 -26.125 -24.094 1 95.5 608 LYS B C 1
ATOM 10917 O O . LYS B 1 608 ? -8.695 -26.25 -23.75 1 95.5 608 LYS B O 1
ATOM 10922 N N . TYR B 1 609 ? -6.867 -27.078 -24.672 1 94.12 609 TYR B N 1
ATOM 10923 C CA . TYR B 1 609 ? -7.492 -28.391 -24.844 1 94.12 609 TYR B CA 1
ATOM 10924 C C . TYR B 1 609 ? -7.812 -29.031 -23.5 1 94.12 609 TYR B C 1
ATOM 10926 O O . TYR B 1 609 ? -8.914 -29.547 -23.297 1 94.12 609 TYR B O 1
ATOM 10934 N N . GLN B 1 610 ? -6.898 -28.969 -22.672 1 94.06 610 GLN B N 1
ATOM 10935 C CA . GLN B 1 610 ? -7.094 -29.578 -21.359 1 94.06 610 GLN B CA 1
ATOM 10936 C C . GLN B 1 610 ? -8.227 -28.891 -20.594 1 94.06 610 GLN B C 1
ATOM 10938 O O . GLN B 1 610 ? -9.031 -29.547 -19.938 1 94.06 610 GLN B O 1
ATOM 10943 N N . LEU B 1 611 ? -8.352 -27.609 -20.703 1 94.19 611 LEU B N 1
ATOM 10944 C CA . LEU B 1 611 ? -9.383 -26.844 -20.016 1 94.19 611 LEU B CA 1
ATOM 10945 C C . LEU B 1 611 ? -10.758 -27.109 -20.609 1 94.19 611 LEU B C 1
ATOM 10947 O O . LEU B 1 611 ? -11.75 -27.203 -19.891 1 94.19 611 LEU B O 1
ATOM 10951 N N . ILE B 1 612 ? -10.828 -27.297 -21.891 1 94.19 612 ILE B N 1
ATOM 10952 C CA . ILE B 1 612 ? -12.109 -27.406 -22.578 1 94.19 612 ILE B CA 1
ATOM 10953 C C . ILE B 1 612 ? -12.625 -28.844 -22.469 1 94.19 612 ILE B C 1
ATOM 10955 O O . ILE B 1 612 ? -13.812 -29.062 -22.25 1 94.19 612 ILE B O 1
ATOM 10959 N N . TYR B 1 613 ? -11.68 -29.844 -22.484 1 93.06 613 TYR B N 1
ATOM 10960 C CA . TYR B 1 613 ? -12.18 -31.203 -22.656 1 93.06 613 TYR B CA 1
ATOM 10961 C C . TYR B 1 613 ? -11.812 -32.094 -21.453 1 93.06 613 TYR B C 1
ATOM 10963 O O . TYR B 1 613 ? -12.461 -33.094 -21.203 1 93.06 613 TYR B O 1
ATOM 10971 N N . VAL B 1 614 ? -10.883 -31.719 -20.719 1 92.94 614 VAL B N 1
ATOM 10972 C CA . VAL B 1 614 ? -10.352 -32.719 -19.781 1 92.94 614 VAL B CA 1
ATOM 10973 C C . VAL B 1 614 ? -10.609 -32.25 -18.359 1 92.94 614 VAL B C 1
ATOM 10975 O O . VAL B 1 614 ? -11.328 -32.906 -17.594 1 92.94 614 VAL B O 1
ATOM 10978 N N . ASN B 1 615 ? -10.172 -31.094 -17.984 1 91.94 615 ASN B N 1
ATOM 10979 C CA . ASN B 1 615 ? -10.141 -30.672 -16.594 1 91.94 615 ASN B CA 1
ATOM 10980 C C . ASN B 1 615 ? -11.484 -30.094 -16.156 1 91.94 615 ASN B C 1
ATOM 10982 O O . ASN B 1 615 ? -12.148 -29.406 -16.922 1 91.94 615 ASN B O 1
ATOM 10986 N N . VAL B 1 616 ? -11.812 -30.453 -14.914 1 90.31 616 VAL B N 1
ATOM 10987 C CA . VAL B 1 616 ? -13 -29.906 -14.266 1 90.31 616 VAL B CA 1
ATOM 10988 C C . VAL B 1 616 ? -12.625 -29.328 -12.906 1 90.31 616 VAL B C 1
ATOM 10990 O O . VAL B 1 616 ? -11.984 -30 -12.094 1 90.31 616 VAL B O 1
ATOM 10993 N N . SER B 1 617 ? -12.93 -28.062 -12.742 1 87.12 617 SER B N 1
ATOM 10994 C CA . SER B 1 617 ? -12.648 -27.438 -11.461 1 87.12 617 SER B CA 1
ATOM 10995 C C . SER B 1 617 ? -13.844 -27.516 -10.523 1 87.12 617 SER B C 1
ATOM 10997 O O . SER B 1 617 ? -14.992 -27.359 -10.961 1 87.12 617 SER B O 1
ATOM 10999 N N . MET B 1 618 ? -13.578 -27.797 -9.289 1 84.5 618 MET B N 1
ATOM 11000 C CA . MET B 1 618 ? -14.648 -27.938 -8.305 1 84.5 618 MET B CA 1
ATOM 11001 C C . MET B 1 618 ? -15.141 -26.578 -7.84 1 84.5 618 MET B C 1
ATOM 11003 O O . MET B 1 618 ? -16.297 -26.438 -7.422 1 84.5 618 MET B O 1
ATOM 11007 N N . TYR B 1 619 ? -14.258 -25.641 -7.867 1 87.25 619 TYR B N 1
ATOM 11008 C CA . TYR B 1 619 ? -14.656 -24.297 -7.473 1 87.25 619 TYR B CA 1
ATOM 11009 C C . TYR B 1 619 ? -14.055 -23.25 -8.398 1 87.25 619 TYR B C 1
ATOM 11011 O O . TYR B 1 619 ? -13.094 -23.531 -9.117 1 87.25 619 TYR B O 1
ATOM 11019 N N . GLU B 1 620 ? -14.742 -22.156 -8.484 1 88.38 620 GLU B N 1
ATOM 11020 C CA . GLU B 1 620 ? -14.305 -21.031 -9.297 1 88.38 620 GLU B CA 1
ATOM 11021 C C . GLU B 1 620 ? -13.688 -19.922 -8.438 1 88.38 620 GLU B C 1
ATOM 11023 O O . GLU B 1 620 ? -14.242 -19.562 -7.402 1 88.38 620 GLU B O 1
ATOM 11028 N N . ALA B 1 621 ? -12.578 -19.484 -8.781 1 88.5 621 ALA B N 1
ATOM 11029 C CA . ALA B 1 621 ? -11.891 -18.438 -8.031 1 88.5 621 ALA B CA 1
ATOM 11030 C C . ALA B 1 621 ? -12.289 -17.062 -8.531 1 88.5 621 ALA B C 1
ATOM 11032 O O . ALA B 1 621 ? -12.039 -16.047 -7.855 1 88.5 621 ALA B O 1
ATOM 11033 N N . GLY B 1 622 ? -12.938 -16.938 -9.625 1 90.38 622 GLY B N 1
ATOM 11034 C CA . GLY B 1 622 ? -13.352 -15.648 -10.156 1 90.38 622 GLY B CA 1
ATOM 11035 C C . GLY B 1 622 ? -12.203 -14.852 -10.75 1 90.38 622 GLY B C 1
ATOM 11036 O O . GLY B 1 622 ? -12.188 -13.617 -10.656 1 90.38 622 GLY B O 1
ATOM 11037 N N . GLY B 1 623 ? -11.188 -15.453 -11.219 1 91.75 623 GLY B N 1
ATOM 11038 C CA . GLY B 1 623 ? -10.078 -14.781 -11.875 1 91.75 623 GLY B CA 1
ATOM 11039 C C . GLY B 1 623 ? -9.156 -14.062 -10.906 1 91.75 623 GLY B C 1
ATOM 11040 O O . GLY B 1 623 ? -8.461 -13.125 -11.289 1 91.75 623 GLY B O 1
ATOM 11041 N N . VAL B 1 624 ? -9.086 -14.445 -9.695 1 89.94 624 VAL B N 1
ATOM 11042 C CA . VAL B 1 624 ? -8.367 -13.711 -8.664 1 89.94 624 VAL B CA 1
ATOM 11043 C C . VAL B 1 624 ? -6.859 -13.836 -8.891 1 89.94 624 VAL B C 1
ATOM 11045 O O . VAL B 1 624 ? -6.074 -13.062 -8.344 1 89.94 624 VAL B O 1
ATOM 11048 N N . HIS B 1 625 ? -6.395 -14.703 -9.766 1 91.25 625 HIS B N 1
ATOM 11049 C CA . HIS B 1 625 ? -4.973 -14.891 -10.031 1 91.25 625 HIS B CA 1
ATOM 11050 C C . HIS B 1 625 ? -4.426 -13.789 -10.93 1 91.25 625 HIS B C 1
ATOM 11052 O O . HIS B 1 625 ? -3.223 -13.523 -10.938 1 91.25 625 HIS B O 1
ATOM 11058 N N . PHE B 1 626 ? -5.254 -13.125 -11.633 1 91.88 626 PHE B N 1
ATOM 11059 C CA . PHE B 1 626 ? -4.805 -12.156 -12.625 1 91.88 626 PHE B CA 1
ATOM 11060 C C . PHE B 1 626 ? -4.156 -10.953 -11.953 1 91.88 626 PHE B C 1
ATOM 11062 O O . PHE B 1 626 ? -3.082 -10.508 -12.367 1 91.88 626 PHE B O 1
ATOM 11069 N N . PRO B 1 627 ? -4.762 -10.383 -10.969 1 91 627 PRO B N 1
ATOM 11070 C CA . PRO B 1 627 ? -4.113 -9.227 -10.352 1 91 627 PRO B CA 1
ATOM 11071 C C . PRO B 1 627 ? -2.723 -9.555 -9.805 1 91 627 PRO B C 1
ATOM 11073 O O . PRO B 1 627 ? -1.825 -8.703 -9.852 1 91 627 PRO B O 1
ATOM 11076 N N . THR B 1 628 ? -2.559 -10.711 -9.375 1 91.25 628 THR B N 1
ATOM 11077 C CA . THR B 1 628 ? -1.246 -11.109 -8.875 1 91.25 628 THR B CA 1
ATOM 11078 C C . THR B 1 628 ? -0.236 -11.18 -10.016 1 91.25 628 THR B C 1
ATOM 11080 O O . THR B 1 628 ? 0.918 -10.781 -9.859 1 91.25 628 THR B O 1
ATOM 11083 N N . VAL B 1 629 ? -0.658 -11.68 -11.102 1 94 629 VAL B N 1
ATOM 11084 C CA . VAL B 1 629 ? 0.208 -11.758 -12.273 1 94 629 VAL B CA 1
ATOM 11085 C C . VAL B 1 629 ? 0.522 -10.359 -12.781 1 94 629 VAL B C 1
ATOM 11087 O O . VAL B 1 629 ? 1.634 -10.094 -13.242 1 94 629 VAL B O 1
ATOM 11090 N N . PHE B 1 630 ? -0.466 -9.461 -12.641 1 94.75 630 PHE B N 1
ATOM 11091 C CA . PHE B 1 630 ? -0.269 -8.07 -13.039 1 94.75 630 PHE B CA 1
ATOM 11092 C C . PHE B 1 630 ? 0.87 -7.441 -12.25 1 94.75 630 PHE B C 1
ATOM 11094 O O . PHE B 1 630 ? 1.771 -6.832 -12.828 1 94.75 630 PHE B O 1
ATOM 11101 N N . TYR B 1 631 ? 0.873 -7.641 -11.023 1 93.81 631 TYR B N 1
ATOM 11102 C CA . TYR B 1 631 ? 1.914 -7.039 -10.203 1 93.81 631 TYR B CA 1
ATOM 11103 C C . TYR B 1 631 ? 3.258 -7.723 -10.438 1 93.81 631 TYR B C 1
ATOM 11105 O O . TYR B 1 631 ? 4.309 -7.094 -10.312 1 93.81 631 TYR B O 1
ATOM 11113 N N . SER B 1 632 ? 3.203 -8.977 -10.773 1 94.88 632 SER B N 1
ATOM 11114 C CA . SER B 1 632 ? 4.441 -9.664 -11.133 1 94.88 632 SER B CA 1
ATOM 11115 C C . SER B 1 632 ? 5.043 -9.086 -12.406 1 94.88 632 SER B C 1
ATOM 11117 O O . SER B 1 632 ? 6.266 -8.961 -12.523 1 94.88 632 SER B O 1
ATOM 11119 N N . TYR B 1 633 ? 4.191 -8.727 -13.336 1 96.06 633 TYR B N 1
ATOM 11120 C CA . TYR B 1 633 ? 4.656 -8.078 -14.562 1 96.06 633 TYR B CA 1
ATOM 11121 C C . TYR B 1 633 ? 5.348 -6.758 -14.242 1 96.06 633 TYR B C 1
ATOM 11123 O O . TYR B 1 633 ? 6.426 -6.473 -14.773 1 96.06 633 TYR B O 1
ATOM 11131 N N . ILE B 1 634 ? 4.73 -5.992 -13.391 1 96.44 634 ILE B N 1
ATOM 11132 C CA . ILE B 1 634 ? 5.254 -4.676 -13.055 1 96.44 634 ILE B CA 1
ATOM 11133 C C . ILE B 1 634 ? 6.598 -4.82 -12.344 1 96.44 634 ILE B C 1
ATOM 11135 O O . ILE B 1 634 ? 7.559 -4.125 -12.68 1 96.44 634 ILE B O 1
ATOM 11139 N N . ALA B 1 635 ? 6.641 -5.711 -11.461 1 94.12 635 ALA B N 1
ATOM 11140 C CA . ALA B 1 635 ? 7.898 -5.965 -10.766 1 94.12 635 ALA B CA 1
ATOM 11141 C C . ALA B 1 635 ? 8.984 -6.41 -11.734 1 94.12 635 ALA B C 1
ATOM 11143 O O . ALA B 1 635 ? 10.141 -6.004 -11.609 1 94.12 635 ALA B O 1
ATOM 11144 N N . THR B 1 636 ? 8.625 -7.254 -12.656 1 95.38 636 THR B N 1
ATOM 11145 C CA . THR B 1 636 ? 9.562 -7.754 -13.656 1 95.38 636 THR B CA 1
ATOM 11146 C C . THR B 1 636 ? 10.086 -6.613 -14.523 1 95.38 636 THR B C 1
ATOM 11148 O O . THR B 1 636 ? 11.289 -6.523 -14.773 1 95.38 636 THR B O 1
ATOM 11151 N N . LEU B 1 637 ? 9.242 -5.746 -14.938 1 96.75 637 LEU B N 1
ATOM 11152 C CA . LEU B 1 637 ? 9.641 -4.633 -15.789 1 96.75 637 LEU B CA 1
ATOM 11153 C C . LEU B 1 637 ? 10.562 -3.682 -15.039 1 96.75 637 LEU B C 1
ATOM 11155 O O . LEU B 1 637 ? 11.555 -3.201 -15.602 1 96.75 637 LEU B O 1
ATOM 11159 N N . ILE B 1 638 ? 10.25 -3.428 -13.773 1 95.06 638 ILE B N 1
ATOM 11160 C CA . ILE B 1 638 ? 11.109 -2.555 -12.977 1 95.06 638 ILE B CA 1
ATOM 11161 C C . ILE B 1 638 ? 12.492 -3.188 -12.828 1 95.06 638 ILE B C 1
ATOM 11163 O O . ILE B 1 638 ? 13.508 -2.516 -13.008 1 95.06 638 ILE B O 1
ATOM 11167 N N . LEU B 1 639 ? 12.484 -4.465 -12.555 1 91.88 639 LEU B N 1
ATOM 11168 C CA . LEU B 1 639 ? 13.75 -5.176 -12.406 1 91.88 639 LEU B CA 1
ATOM 11169 C C . LEU B 1 639 ? 14.531 -5.176 -13.719 1 91.88 639 LEU B C 1
ATOM 11171 O O . LEU B 1 639 ? 15.75 -4.992 -13.719 1 91.88 639 LEU B O 1
ATOM 11175 N N . GLN B 1 640 ? 13.891 -5.41 -14.742 1 93.75 640 GLN B N 1
ATOM 11176 C CA . GLN B 1 640 ? 14.508 -5.43 -16.062 1 93.75 640 GLN B CA 1
ATOM 11177 C C . GLN B 1 640 ? 15.133 -4.078 -16.406 1 93.75 640 GLN B C 1
ATOM 11179 O O . GLN B 1 640 ? 16.234 -4.016 -16.953 1 93.75 640 GLN B O 1
ATOM 11184 N N . GLN B 1 641 ? 14.492 -3.01 -16.078 1 94.31 641 GLN B N 1
ATOM 11185 C CA . GLN B 1 641 ? 15.008 -1.669 -16.344 1 94.31 641 GLN B CA 1
ATOM 11186 C C . GLN B 1 641 ? 16.219 -1.364 -15.469 1 94.31 641 GLN B C 1
ATOM 11188 O O . GLN B 1 641 ? 17.172 -0.738 -15.93 1 94.31 641 GLN B O 1
ATOM 11193 N N . LEU B 1 642 ? 16.172 -1.849 -14.297 1 89.56 642 LEU B N 1
ATOM 11194 C CA . LEU B 1 642 ? 17.312 -1.646 -13.406 1 89.56 642 LEU B CA 1
ATOM 11195 C C . LEU B 1 642 ? 18.531 -2.426 -13.891 1 89.56 642 LEU B C 1
ATOM 11197 O O . LEU B 1 642 ? 19.641 -1.918 -13.852 1 89.56 642 LEU B O 1
ATOM 11201 N N . VAL B 1 643 ? 18.312 -3.648 -14.336 1 85.81 643 VAL B N 1
ATOM 11202 C CA . VAL B 1 643 ? 19.406 -4.48 -14.844 1 85.81 643 VAL B CA 1
ATOM 11203 C C . VAL B 1 643 ? 19.984 -3.855 -16.109 1 85.81 643 VAL B C 1
ATOM 11205 O O . VAL B 1 643 ? 21.203 -3.826 -16.281 1 85.81 643 VAL B O 1
ATOM 11208 N N . MET B 1 644 ? 19.156 -3.322 -16.984 1 89.94 644 MET B N 1
ATOM 11209 C CA . MET B 1 644 ? 19.625 -2.68 -18.203 1 89.94 644 MET B CA 1
ATOM 11210 C C . MET B 1 644 ? 20.422 -1.423 -17.875 1 89.94 644 MET B C 1
ATOM 11212 O O . MET B 1 644 ? 21.438 -1.147 -18.531 1 89.94 644 MET B O 1
ATOM 11216 N N . MET B 1 645 ? 20 -0.681 -16.875 1 88.69 645 MET B N 1
ATOM 11217 C CA . MET B 1 645 ? 20.75 0.504 -16.453 1 88.69 645 MET B CA 1
ATOM 11218 C C . MET B 1 645 ? 22.125 0.124 -15.922 1 88.69 645 MET B C 1
ATOM 11220 O O . MET B 1 645 ? 23.109 0.796 -16.219 1 88.69 645 MET B O 1
ATOM 11224 N N . ALA B 1 646 ? 22.125 -0.941 -15.148 1 82.69 646 ALA B N 1
ATOM 11225 C CA . ALA B 1 646 ? 23.391 -1.427 -14.625 1 82.69 646 ALA B CA 1
ATOM 11226 C C . ALA B 1 646 ? 24.328 -1.858 -15.758 1 82.69 646 ALA B C 1
ATOM 11228 O O . ALA B 1 646 ? 25.516 -1.577 -15.719 1 82.69 646 ALA B O 1
ATOM 11229 N N . LEU B 1 647 ? 23.844 -2.51 -16.766 1 83.25 647 LEU B N 1
ATOM 11230 C CA . LEU B 1 647 ? 24.641 -2.98 -17.906 1 83.25 647 LEU B CA 1
ATOM 11231 C C . LEU B 1 647 ? 25.172 -1.807 -18.719 1 83.25 647 LEU B C 1
ATOM 11233 O O . LEU B 1 647 ? 26.328 -1.828 -19.156 1 83.25 647 LEU B O 1
ATOM 11237 N N . PHE B 1 648 ? 24.359 -0.795 -18.953 1 85.81 648 PHE B N 1
ATOM 11238 C CA . PHE B 1 648 ? 24.812 0.397 -19.656 1 85.81 648 PHE B CA 1
ATOM 11239 C C . PHE B 1 648 ? 25.906 1.107 -18.859 1 85.81 648 PHE B C 1
ATOM 11241 O O . PHE B 1 648 ? 26.859 1.632 -19.438 1 85.81 648 PHE B O 1
ATOM 11248 N N . GLY B 1 649 ? 25.672 1.143 -17.531 1 82.12 649 GLY B N 1
ATOM 11249 C CA . GLY B 1 649 ? 26.672 1.758 -16.672 1 82.12 649 GLY B CA 1
ATOM 11250 C C . GLY B 1 649 ? 28.016 1.052 -16.719 1 82.12 649 GLY B C 1
ATOM 11251 O O . GLY B 1 649 ? 29.062 1.698 -16.828 1 82.12 649 GLY B O 1
ATOM 11252 N N . ILE B 1 650 ? 28.016 -0.288 -16.719 1 76.06 650 ILE B N 1
ATOM 11253 C CA . ILE B 1 650 ? 29.234 -1.087 -16.719 1 76.06 650 ILE B CA 1
ATOM 11254 C C . ILE B 1 650 ? 29.938 -0.946 -18.062 1 76.06 650 ILE B C 1
ATOM 11256 O O . ILE B 1 650 ? 31.172 -0.928 -18.141 1 76.06 650 ILE B O 1
ATOM 11260 N N . ASN B 1 651 ? 29.156 -0.817 -19.141 1 80.81 651 ASN B N 1
ATOM 11261 C CA . ASN B 1 651 ? 29.703 -0.636 -20.484 1 80.81 651 ASN B CA 1
ATOM 11262 C C . ASN B 1 651 ? 30.094 0.82 -20.734 1 80.81 651 ASN B C 1
ATOM 11264 O O . ASN B 1 651 ? 30.438 1.187 -21.859 1 80.81 651 ASN B O 1
ATOM 11268 N N . GLN B 1 652 ? 29.984 1.737 -19.656 1 79.75 652 GLN B N 1
ATOM 11269 C CA . GLN B 1 652 ? 30.375 3.141 -19.688 1 79.75 652 GLN B CA 1
ATOM 11270 C C . GLN B 1 652 ? 29.578 3.916 -20.734 1 79.75 652 GLN B C 1
ATOM 11272 O O . GLN B 1 652 ? 30.141 4.758 -21.438 1 79.75 652 GLN B O 1
ATOM 11277 N N . PHE B 1 653 ? 28.5 3.402 -21.062 1 86.75 653 PHE B N 1
ATOM 11278 C CA . PHE B 1 653 ? 27.594 4.109 -21.953 1 86.75 653 PHE B CA 1
ATOM 11279 C C . PHE B 1 653 ? 26.688 5.051 -21.188 1 86.75 653 PHE B C 1
ATOM 11281 O O . PHE B 1 653 ? 25.594 4.664 -20.766 1 86.75 653 PHE B O 1
ATOM 11288 N N . ILE B 1 654 ? 26.953 6.309 -20.969 1 82.19 654 ILE B N 1
ATOM 11289 C CA . ILE B 1 654 ? 26.328 7.297 -20.094 1 82.19 654 ILE B CA 1
ATOM 11290 C C . ILE B 1 654 ? 24.922 7.621 -20.594 1 82.19 654 ILE B C 1
ATOM 11292 O O . ILE B 1 654 ? 23.984 7.727 -19.812 1 82.19 654 ILE B O 1
ATOM 11296 N N . PRO B 1 655 ? 24.719 7.676 -21.969 1 82.5 655 PRO B N 1
ATOM 11297 C CA . PRO B 1 655 ? 23.359 7.969 -22.422 1 82.5 655 PRO B CA 1
ATOM 11298 C C . PRO B 1 655 ? 22.359 6.879 -22.031 1 82.5 655 PRO B C 1
ATOM 11300 O O . PRO B 1 655 ? 21.141 7.102 -22.078 1 82.5 655 PRO B O 1
ATOM 11303 N N . GLY B 1 656 ? 22.891 5.746 -21.656 1 85.25 656 GLY B N 1
ATOM 11304 C CA . GLY B 1 656 ? 22.031 4.66 -21.203 1 85.25 656 GLY B CA 1
ATOM 11305 C C . GLY B 1 656 ? 21.203 5.02 -19.984 1 85.25 656 GLY B C 1
ATOM 11306 O O . GLY B 1 656 ? 20.141 4.438 -19.766 1 85.25 656 GLY B O 1
ATOM 11307 N N . PHE B 1 657 ? 21.547 6.078 -19.281 1 83.38 657 PHE B N 1
ATOM 11308 C CA . PHE B 1 657 ? 20.828 6.484 -18.078 1 83.38 657 PHE B CA 1
ATOM 11309 C C . PHE B 1 657 ? 19.562 7.258 -18.438 1 83.38 657 PHE B C 1
ATOM 11311 O O . PHE B 1 657 ? 18.766 7.598 -17.562 1 83.38 657 PHE B O 1
ATOM 11318 N N . LEU B 1 658 ? 19.359 7.418 -19.734 1 86.44 658 LEU B N 1
ATOM 11319 C CA . LEU B 1 658 ? 18.109 8.008 -20.188 1 86.44 658 LEU B CA 1
ATOM 11320 C C . LEU B 1 658 ? 16.938 7.062 -19.953 1 86.44 658 LEU B C 1
ATOM 11322 O O . LEU B 1 658 ? 15.773 7.453 -20.078 1 86.44 658 LEU B O 1
ATOM 11326 N N . ILE B 1 659 ? 17.234 5.871 -19.5 1 90.62 659 ILE B N 1
ATOM 11327 C CA . ILE B 1 659 ? 16.188 4.902 -19.188 1 90.62 659 ILE B CA 1
ATOM 11328 C C . ILE B 1 659 ? 15.703 5.125 -17.75 1 90.62 659 ILE B C 1
ATOM 11330 O O . ILE B 1 659 ? 14.656 4.609 -17.359 1 90.62 659 ILE B O 1
ATOM 11334 N N . LEU B 1 660 ? 16.219 6.082 -17.031 1 86.5 660 LEU B N 1
ATOM 11335 C CA . LEU B 1 660 ? 15.945 6.324 -15.625 1 86.5 660 LEU B CA 1
ATOM 11336 C C . LEU B 1 660 ? 14.484 6.699 -15.414 1 86.5 660 LEU B C 1
ATOM 11338 O O . LEU B 1 660 ? 13.859 6.266 -14.445 1 86.5 660 LEU B O 1
ATOM 11342 N N . PRO B 1 661 ? 13.797 7.395 -16.266 1 87 661 PRO B N 1
ATOM 11343 C CA . PRO B 1 661 ? 12.391 7.746 -16.047 1 87 661 PRO B CA 1
ATOM 11344 C C . PRO B 1 661 ? 11.453 6.559 -16.234 1 87 661 PRO B C 1
ATOM 11346 O O . PRO B 1 661 ? 10.297 6.605 -15.797 1 87 661 PRO B O 1
ATOM 11349 N N . LEU B 1 662 ? 11.938 5.539 -16.844 1 91.25 662 LEU B N 1
ATOM 11350 C CA . LEU B 1 662 ? 11.07 4.43 -17.234 1 91.25 662 LEU B CA 1
ATOM 11351 C C . LEU B 1 662 ? 10.539 3.707 -15.992 1 91.25 662 LEU B C 1
ATOM 11353 O O . LEU B 1 662 ? 9.359 3.373 -15.93 1 91.25 662 LEU B O 1
ATOM 11357 N N . PRO B 1 663 ? 11.414 3.463 -15 1 91.94 663 PRO B N 1
ATOM 11358 C CA . PRO B 1 663 ? 10.852 2.816 -13.812 1 91.94 663 PRO B CA 1
ATOM 11359 C C . PRO B 1 663 ? 9.773 3.658 -13.141 1 91.94 663 PRO B C 1
ATOM 11361 O O . PRO B 1 663 ? 8.781 3.115 -12.648 1 91.94 663 PRO B O 1
ATOM 11364 N N . PHE B 1 664 ? 9.867 4.934 -13.117 1 87.06 664 PHE B N 1
ATOM 11365 C CA . PHE B 1 664 ? 8.867 5.812 -12.523 1 87.06 664 PHE B CA 1
ATOM 11366 C C . PHE B 1 664 ? 7.59 5.816 -13.352 1 87.06 664 PHE B C 1
ATOM 11368 O O . PHE B 1 664 ? 6.484 5.828 -12.797 1 87.06 664 PHE B O 1
ATOM 11375 N N . LEU B 1 665 ? 7.848 5.777 -14.602 1 89.62 665 LEU B N 1
ATOM 11376 C CA . LEU B 1 665 ? 6.688 5.727 -15.484 1 89.62 665 LEU B CA 1
ATOM 11377 C C . LEU B 1 665 ? 5.941 4.406 -15.328 1 89.62 665 LEU B C 1
ATOM 11379 O O . LEU B 1 665 ? 4.707 4.383 -15.352 1 89.62 665 LEU B O 1
ATOM 11383 N N . THR B 1 666 ? 6.684 3.346 -15.156 1 94.56 666 THR B N 1
ATOM 11384 C CA . THR B 1 666 ? 6.07 2.033 -14.992 1 94.56 666 THR B CA 1
ATOM 11385 C C . THR B 1 666 ? 5.277 1.97 -13.688 1 94.56 666 THR B C 1
ATOM 11387 O O . THR B 1 666 ? 4.145 1.479 -13.672 1 94.56 666 THR B O 1
ATOM 11390 N N . VAL B 1 667 ? 5.801 2.531 -12.68 1 92 667 VAL B N 1
ATOM 11391 C CA . VAL B 1 667 ? 5.117 2.527 -11.391 1 92 667 VAL B CA 1
ATOM 11392 C C . VAL B 1 667 ? 3.887 3.43 -11.453 1 92 667 VAL B C 1
ATOM 11394 O O . VAL B 1 667 ? 2.818 3.072 -10.953 1 92 667 VAL B O 1
ATOM 11397 N N . SER B 1 668 ? 4.055 4.582 -12.07 1 88.31 668 SER B N 1
ATOM 11398 C CA . SER B 1 668 ? 2.934 5.508 -12.195 1 88.31 668 SER B CA 1
ATOM 11399 C C . SER B 1 668 ? 1.807 4.898 -13.023 1 88.31 668 SER B C 1
ATOM 11401 O O . SER B 1 668 ? 0.629 5.09 -12.719 1 88.31 668 SER B O 1
ATOM 11403 N N . TYR B 1 669 ? 2.262 4.199 -14 1 91.44 669 TYR B N 1
ATOM 11404 C CA . TYR B 1 669 ? 1.285 3.525 -14.852 1 91.44 669 TYR B CA 1
ATOM 11405 C C . TYR B 1 669 ? 0.555 2.434 -14.078 1 91.44 669 TYR B C 1
ATOM 11407 O O . TYR B 1 669 ? -0.664 2.287 -14.195 1 91.44 669 TYR B O 1
ATOM 11415 N N . ALA B 1 670 ? 1.253 1.715 -13.336 1 93.44 670 ALA B N 1
ATOM 11416 C CA . ALA B 1 670 ? 0.653 0.661 -12.523 1 93.44 670 ALA B CA 1
ATOM 11417 C C . ALA B 1 670 ? -0.322 1.243 -11.5 1 93.44 670 ALA B C 1
ATOM 11419 O O . ALA B 1 670 ? -1.41 0.702 -11.297 1 93.44 670 ALA B O 1
ATOM 11420 N N . LYS B 1 671 ? 0.029 2.326 -10.938 1 88.44 671 LYS B N 1
ATOM 11421 C CA . LYS B 1 671 ? -0.843 2.977 -9.961 1 88.44 671 LYS B CA 1
ATOM 11422 C C . LYS B 1 671 ? -2.096 3.531 -10.633 1 88.44 671 LYS B C 1
ATOM 11424 O O . LYS B 1 671 ? -3.189 3.467 -10.062 1 88.44 671 LYS B O 1
ATOM 11429 N N . TRP B 1 672 ? -1.896 4.074 -11.758 1 87.25 672 TRP B N 1
ATOM 11430 C CA . TRP B 1 672 ? -3.021 4.602 -12.523 1 87.25 672 TRP B CA 1
ATOM 11431 C C . TRP B 1 672 ? -4.012 3.496 -12.859 1 87.25 672 TRP B C 1
ATOM 11433 O O . TRP B 1 672 ? -5.223 3.66 -12.688 1 87.25 672 TRP B O 1
ATOM 11443 N N . LEU B 1 673 ? -3.518 2.387 -13.266 1 91.19 673 LEU B N 1
ATOM 11444 C CA . LEU B 1 673 ? -4.379 1.266 -13.617 1 91.19 673 LEU B CA 1
ATOM 11445 C C . LEU B 1 673 ? -5.051 0.682 -12.383 1 91.19 673 LEU B C 1
ATOM 11447 O O . LEU B 1 673 ? -6.23 0.322 -12.422 1 91.19 673 LEU B O 1
ATOM 11451 N N . SER B 1 674 ? -4.281 0.578 -11.398 1 90.06 674 SER B N 1
ATOM 11452 C CA . SER B 1 674 ? -4.828 0.023 -10.164 1 90.06 674 SER B CA 1
ATOM 11453 C C . SER B 1 674 ? -5.941 0.902 -9.609 1 90.06 674 SER B C 1
ATOM 11455 O O . SER B 1 674 ? -6.965 0.396 -9.141 1 90.06 674 SER B O 1
ATOM 11457 N N . ARG B 1 675 ? -5.836 2.127 -9.68 1 82.44 675 ARG B N 1
ATOM 11458 C CA . ARG B 1 675 ? -6.859 3.047 -9.188 1 82.44 675 ARG B CA 1
ATOM 11459 C C . ARG B 1 675 ? -8.102 3.006 -10.07 1 82.44 675 ARG B C 1
ATOM 11461 O O . ARG B 1 675 ? -9.219 3.178 -9.586 1 82.44 675 ARG B O 1
ATOM 11468 N N . ARG B 1 676 ? -7.859 2.738 -11.25 1 85.75 676 ARG B N 1
ATOM 11469 C CA . ARG B 1 676 ? -8.961 2.762 -12.211 1 85.75 676 ARG B CA 1
ATOM 11470 C C . ARG B 1 676 ? -9.758 1.463 -12.156 1 85.75 676 ARG B C 1
ATOM 11472 O O . ARG B 1 676 ? -10.984 1.481 -12.234 1 85.75 676 ARG B O 1
ATOM 11479 N N . PHE B 1 677 ? -9.078 0.348 -11.938 1 90.56 677 PHE B N 1
ATOM 11480 C CA . PHE B 1 677 ? -9.781 -0.91 -12.172 1 90.56 677 PHE B CA 1
ATOM 11481 C C . PHE B 1 677 ? -9.789 -1.76 -10.906 1 90.56 677 PHE B C 1
ATOM 11483 O O . PHE B 1 677 ? -10.656 -2.615 -10.734 1 90.56 677 PHE B O 1
ATOM 11490 N N . GLU B 1 678 ? -8.922 -1.618 -10.031 1 89.25 678 GLU B N 1
ATOM 11491 C CA . GLU B 1 678 ? -8.68 -2.592 -8.969 1 89.25 678 GLU B CA 1
ATOM 11492 C C . GLU B 1 678 ? -9.828 -2.611 -7.965 1 89.25 678 GLU B C 1
ATOM 11494 O O . GLU B 1 678 ? -10.375 -3.672 -7.656 1 89.25 678 GLU B O 1
ATOM 11499 N N . THR B 1 679 ? -10.258 -1.493 -7.527 1 86.62 679 THR B N 1
ATOM 11500 C CA . THR B 1 679 ? -11.266 -1.436 -6.48 1 86.62 679 THR B CA 1
ATOM 11501 C C . THR B 1 679 ? -12.602 -1.966 -6.992 1 86.62 679 THR B C 1
ATOM 11503 O O . THR B 1 679 ? -13.281 -2.734 -6.305 1 86.62 679 THR B O 1
ATOM 11506 N N . VAL B 1 680 ? -12.945 -1.627 -8.172 1 87.56 680 VAL B N 1
ATOM 11507 C CA . VAL B 1 680 ? -14.227 -2.035 -8.742 1 87.56 680 VAL B CA 1
ATOM 11508 C C . VAL B 1 680 ? -14.203 -3.529 -9.055 1 87.56 680 VAL B C 1
ATOM 11510 O O . VAL B 1 680 ? -15.211 -4.223 -8.883 1 87.56 680 VAL B O 1
ATOM 11513 N N . SER B 1 681 ? -13.07 -3.977 -9.445 1 90.81 681 SER B N 1
ATOM 11514 C CA . SER B 1 681 ? -12.961 -5.398 -9.75 1 90.81 681 SER B CA 1
ATOM 11515 C C . SER B 1 681 ? -13.031 -6.246 -8.484 1 90.81 681 SER B C 1
ATOM 11517 O O . SER B 1 681 ? -13.57 -7.352 -8.5 1 90.81 681 SER B O 1
ATOM 11519 N N . GLU B 1 682 ? -12.508 -5.75 -7.434 1 88.88 682 GLU B N 1
ATOM 11520 C CA . GLU B 1 682 ? -12.477 -6.52 -6.191 1 88.88 682 GLU B CA 1
ATOM 11521 C C . GLU B 1 682 ? -13.852 -6.555 -5.531 1 88.88 682 GLU B C 1
ATOM 11523 O O . GLU B 1 682 ? -14.289 -7.605 -5.062 1 88.88 682 GLU B O 1
ATOM 11528 N N . HIS B 1 683 ? -14.562 -5.457 -5.586 1 89.12 683 HIS B N 1
ATOM 11529 C CA . HIS B 1 683 ? -15.789 -5.387 -4.797 1 89.12 683 HIS B CA 1
ATOM 11530 C C . HIS B 1 683 ? -17.016 -5.32 -5.699 1 89.12 683 HIS B C 1
ATOM 11532 O O . HIS B 1 683 ? -18.141 -5.57 -5.246 1 89.12 683 HIS B O 1
ATOM 11538 N N . GLY B 1 684 ? -16.859 -5.047 -6.957 1 88.38 684 GLY B N 1
ATOM 11539 C CA . GLY B 1 684 ? -18.016 -4.852 -7.832 1 88.38 684 GLY B CA 1
ATOM 11540 C C . GLY B 1 684 ? -18.703 -3.514 -7.625 1 88.38 684 GLY B C 1
ATOM 11541 O O . GLY B 1 684 ? -18.281 -2.721 -6.777 1 88.38 684 GLY B O 1
ATOM 11542 N N . ALA B 1 685 ? -19.672 -3.236 -8.43 1 89.56 685 ALA B N 1
ATOM 11543 C CA . ALA B 1 685 ? -20.469 -2.018 -8.32 1 89.56 685 ALA B CA 1
ATOM 11544 C C . ALA B 1 685 ? -21.875 -2.326 -7.801 1 89.56 685 ALA B C 1
ATOM 11546 O O . ALA B 1 685 ? -22.594 -3.129 -8.391 1 89.56 685 ALA B O 1
ATOM 11547 N N . VAL B 1 686 ? -22.219 -1.686 -6.695 1 90.75 686 VAL B N 1
ATOM 11548 C CA . VAL B 1 686 ? -23.484 -1.955 -6.047 1 90.75 686 VAL B CA 1
ATOM 11549 C C . VAL B 1 686 ? -24.641 -1.562 -6.977 1 90.75 686 VAL B C 1
ATOM 11551 O O . VAL B 1 686 ? -25.672 -2.244 -7.027 1 90.75 686 VAL B O 1
ATOM 11554 N N . PHE B 1 687 ? -24.438 -0.546 -7.73 1 88.69 687 PHE B N 1
ATOM 11555 C CA . PHE B 1 687 ? -25.484 -0.067 -8.617 1 88.69 687 PHE B CA 1
ATOM 11556 C C . PHE B 1 687 ? -25.797 -1.103 -9.695 1 88.69 687 PHE B C 1
ATOM 11558 O O . PHE B 1 687 ? -26.969 -1.3 -10.055 1 88.69 687 PHE B O 1
ATOM 11565 N N . LYS B 1 688 ? -24.828 -1.729 -10.188 1 86.69 688 LYS B N 1
ATOM 11566 C CA . LYS B 1 688 ? -25.031 -2.77 -11.188 1 86.69 688 LYS B CA 1
ATOM 11567 C C . LYS B 1 688 ? -25.75 -3.977 -10.594 1 86.69 688 LYS B C 1
ATOM 11569 O O . LYS B 1 688 ? -26.531 -4.641 -11.281 1 86.69 688 LYS B O 1
ATOM 11574 N N . MET B 1 689 ? -25.531 -4.242 -9.359 1 86.75 689 MET B N 1
ATOM 11575 C CA . MET B 1 689 ? -26.188 -5.352 -8.672 1 86.75 689 MET B CA 1
ATOM 11576 C C . MET B 1 689 ? -27.672 -5.086 -8.508 1 86.75 689 MET B C 1
ATOM 11578 O O . MET B 1 689 ? -28.484 -6.012 -8.57 1 86.75 689 MET B O 1
ATOM 11582 N N . ILE B 1 690 ? -27.938 -3.834 -8.305 1 85.56 690 ILE B N 1
ATOM 11583 C CA . ILE B 1 690 ? -29.328 -3.453 -8.102 1 85.56 690 ILE B CA 1
ATOM 11584 C C . ILE B 1 690 ? -30.062 -3.449 -9.438 1 85.56 690 ILE B C 1
ATOM 11586 O O . ILE B 1 690 ? -31.234 -3.852 -9.516 1 85.56 690 ILE B O 1
ATOM 11590 N N . GLU B 1 691 ? -29.438 -2.957 -10.492 1 80.5 691 GLU B N 1
ATOM 11591 C CA . GLU B 1 691 ? -30.047 -2.887 -11.82 1 80.5 691 GLU B CA 1
ATOM 11592 C C . GLU B 1 691 ? -30.422 -4.277 -12.328 1 80.5 691 GLU B C 1
ATOM 11594 O O . GLU B 1 691 ? -31.469 -4.457 -12.945 1 80.5 691 GLU B O 1
ATOM 11599 N N . LYS B 1 692 ? -29.516 -5.148 -12.289 1 69.06 692 LYS B N 1
ATOM 11600 C CA . LYS B 1 692 ? -29.766 -6.488 -12.82 1 69.06 692 LYS B CA 1
ATOM 11601 C C . LYS B 1 692 ? -30.859 -7.199 -12.016 1 69.06 692 LYS B C 1
ATOM 11603 O O . LYS B 1 692 ? -31.625 -7.996 -12.562 1 69.06 692 LYS B O 1
ATOM 11608 N N . ASN B 1 693 ? -30.797 -7.223 -10.609 1 60.44 693 ASN B N 1
ATOM 11609 C CA . ASN B 1 693 ? -31.641 -8.219 -9.945 1 60.44 693 ASN B CA 1
ATOM 11610 C C . ASN B 1 693 ? -32.656 -7.559 -9 1 60.44 693 ASN B C 1
ATOM 11612 O O . ASN B 1 693 ? -32.594 -7.793 -7.793 1 60.44 693 ASN B O 1
ATOM 11616 N N . ASN B 1 694 ? -33.281 -6.426 -9.359 1 55.69 694 ASN B N 1
ATOM 11617 C CA . ASN B 1 694 ? -34.281 -5.871 -8.445 1 55.69 694 ASN B CA 1
ATOM 11618 C C . ASN B 1 694 ? -35.062 -6.969 -7.73 1 55.69 694 ASN B C 1
ATOM 11620 O O . ASN B 1 694 ? -35.562 -6.758 -6.637 1 55.69 694 ASN B O 1
ATOM 11624 N N . GLU B 1 695 ? -35.125 -8.25 -8.328 1 59.38 695 GLU B N 1
ATOM 11625 C CA . GLU B 1 695 ? -36.25 -9 -7.738 1 59.38 695 GLU B CA 1
ATOM 11626 C C . GLU B 1 695 ? -35.781 -10.367 -7.25 1 59.38 695 GLU B C 1
ATOM 11628 O O . GLU B 1 695 ? -36.562 -11.133 -6.699 1 59.38 695 GLU B O 1
ATOM 11633 N N . SER B 1 696 ? -34.375 -10.711 -7.25 1 67.56 696 SER B N 1
ATOM 11634 C CA . SER B 1 696 ? -34.188 -12.125 -6.941 1 67.56 696 SER B CA 1
ATOM 11635 C C . SER B 1 696 ? -33.656 -12.305 -5.516 1 67.56 696 SER B C 1
ATOM 11637 O O . SER B 1 696 ? -32.625 -11.766 -5.152 1 67.56 696 SER B O 1
ATOM 11639 N N . SER B 1 697 ? -34.531 -12.805 -4.648 1 82.12 697 SER B N 1
ATOM 11640 C CA . SER B 1 697 ? -34.188 -13.164 -3.275 1 82.12 697 SER B CA 1
ATOM 11641 C C . SER B 1 697 ? -33.281 -14.406 -3.232 1 82.12 697 SER B C 1
ATOM 11643 O O . SER B 1 697 ? -33.25 -15.18 -4.191 1 82.12 697 SER B O 1
ATOM 11645 N N . VAL B 1 698 ? -32.5 -14.492 -2.324 1 87.31 698 VAL B N 1
ATOM 11646 C CA . VAL B 1 698 ? -31.578 -15.602 -2.141 1 87.31 698 VAL B CA 1
ATOM 11647 C C . VAL B 1 698 ? -32.344 -16.922 -2.102 1 87.31 698 VAL B C 1
ATOM 11649 O O . VAL B 1 698 ? -33.375 -17.031 -1.402 1 87.31 698 VAL B O 1
ATOM 11652 N N . PRO B 1 699 ? -31.906 -17.828 -2.965 1 87.38 699 PRO B N 1
ATOM 11653 C CA . PRO B 1 699 ? -32.562 -19.141 -2.898 1 87.38 699 PRO B CA 1
ATOM 11654 C C . PRO B 1 699 ? -32.281 -19.859 -1.586 1 87.38 699 PRO B C 1
ATOM 11656 O O . PRO B 1 699 ? -31.172 -19.75 -1.033 1 87.38 699 PRO B O 1
ATOM 11659 N N . VAL B 1 700 ? -33.156 -20.656 -1.117 1 87.94 700 VAL B N 1
ATOM 11660 C CA . VAL B 1 700 ? -33.062 -21.391 0.138 1 87.94 700 VAL B CA 1
ATOM 11661 C C . VAL B 1 700 ? -31.984 -22.469 0.023 1 87.94 700 VAL B C 1
ATOM 11663 O O . VAL B 1 700 ? -31.375 -22.859 1.021 1 87.94 700 VAL B O 1
ATOM 11666 N N . THR B 1 701 ? -31.688 -22.875 -1.181 1 89.12 701 THR B N 1
ATOM 11667 C CA . THR B 1 701 ? -30.734 -23.953 -1.422 1 89.12 701 THR B CA 1
ATOM 11668 C C . THR B 1 701 ? -29.328 -23.531 -0.996 1 89.12 701 THR B C 1
ATOM 11670 O O . THR B 1 701 ? -28.484 -24.375 -0.706 1 89.12 701 THR B O 1
ATOM 11673 N N . TYR B 1 702 ? -29.156 -22.234 -0.949 1 91.31 702 TYR B N 1
ATOM 11674 C CA . TYR B 1 702 ? -27.828 -21.75 -0.615 1 91.31 702 TYR B CA 1
ATOM 11675 C C . TYR B 1 702 ? -27.516 -21.953 0.862 1 91.31 702 TYR B C 1
ATOM 11677 O O . TYR B 1 702 ? -26.344 -22.062 1.251 1 91.31 702 TYR B O 1
ATOM 11685 N N . TYR B 1 703 ? -28.562 -22.062 1.628 1 92.06 703 TYR B N 1
ATOM 11686 C CA . TYR B 1 703 ? -28.406 -22.312 3.055 1 92.06 703 TYR B CA 1
ATOM 11687 C C . TYR B 1 703 ? -27.75 -23.672 3.295 1 92.06 703 TYR B C 1
ATOM 11689 O O . TYR B 1 703 ? -26.859 -23.797 4.137 1 92.06 703 TYR B O 1
ATOM 11697 N N . ASP B 1 704 ? -28.031 -24.641 2.49 1 89.69 704 ASP B N 1
ATOM 11698 C CA . ASP B 1 704 ? -27.547 -26 2.67 1 89.69 704 ASP B CA 1
ATOM 11699 C C . ASP B 1 704 ? -26.141 -26.156 2.104 1 89.69 704 ASP B C 1
ATOM 11701 O O . ASP B 1 704 ? -25.375 -27.016 2.551 1 89.69 704 ASP B O 1
ATOM 11705 N N . LEU B 1 705 ? -25.828 -25.312 1.229 1 91.5 705 LEU B N 1
ATOM 11706 C CA . LEU B 1 705 ? -24.531 -25.422 0.579 1 91.5 705 LEU B CA 1
ATOM 11707 C C . LEU B 1 705 ? -23.406 -25.031 1.537 1 91.5 705 LEU B C 1
ATOM 11709 O O . LEU B 1 705 ? -22.281 -25.516 1.407 1 91.5 705 LEU B O 1
ATOM 11713 N N . TYR B 1 706 ? -23.703 -24.188 2.521 1 93.5 706 TYR B N 1
ATOM 11714 C CA . TYR B 1 706 ? -22.656 -23.688 3.414 1 93.5 706 TYR B CA 1
ATOM 11715 C C . TYR B 1 706 ? -22.625 -24.5 4.707 1 93.5 706 TYR B C 1
ATOM 11717 O O . TYR B 1 706 ? -21.875 -24.172 5.629 1 93.5 706 TYR B O 1
ATOM 11725 N N . LYS B 1 707 ? -23.375 -25.594 4.688 1 90.62 707 LYS B N 1
ATOM 11726 C CA . LYS B 1 707 ? -23.266 -26.531 5.797 1 90.62 707 LYS B CA 1
ATOM 11727 C C . LYS B 1 707 ? -22.094 -27.5 5.574 1 90.62 707 LYS B C 1
ATOM 11729 O O . LYS B 1 707 ? -21.797 -27.859 4.438 1 90.62 707 LYS B O 1
ATOM 11734 N N . HIS B 1 708 ? -21.469 -27.812 6.637 1 88.19 708 HIS B N 1
ATOM 11735 C CA . HIS B 1 708 ? -20.344 -28.734 6.543 1 88.19 708 HIS B CA 1
ATOM 11736 C C . HIS B 1 708 ? -20.766 -30.047 5.906 1 88.19 708 HIS B C 1
ATOM 11738 O O . HIS B 1 708 ? -21.828 -30.594 6.23 1 88.19 708 HIS B O 1
ATOM 11744 N N . PRO B 1 709 ? -20 -30.516 4.988 1 85.06 709 PRO B N 1
ATOM 11745 C CA . PRO B 1 709 ? -20.359 -31.734 4.266 1 85.06 709 PRO B CA 1
ATOM 11746 C C . PRO B 1 709 ? -20.5 -32.938 5.188 1 85.06 709 PRO B C 1
ATOM 11748 O O . PRO B 1 709 ? -21.156 -33.938 4.824 1 85.06 709 PRO B O 1
ATOM 11751 N N . VAL B 1 710 ? -20 -32.906 6.344 1 82.62 710 VAL B N 1
ATOM 11752 C CA . VAL B 1 710 ? -20.062 -34 7.281 1 82.62 710 VAL B CA 1
ATOM 11753 C C . VAL B 1 710 ? -21.516 -34.25 7.703 1 82.62 710 VAL B C 1
ATOM 11755 O O . VAL B 1 710 ? -21.891 -35.375 8.008 1 82.62 710 VAL B O 1
ATOM 11758 N N . TRP B 1 711 ? -22.281 -33.156 7.656 1 80.06 711 TRP B N 1
ATOM 11759 C CA . TRP B 1 711 ? -23.672 -33.281 8.062 1 80.06 711 TRP B CA 1
ATOM 11760 C C . TRP B 1 711 ? -24.469 -34.125 7.062 1 80.06 711 TRP B C 1
ATOM 11762 O O . TRP B 1 711 ? -25.359 -34.875 7.441 1 80.06 711 TRP B O 1
ATOM 11772 N N . ILE B 1 712 ? -24.062 -33.969 5.82 1 74.38 712 ILE B N 1
ATOM 11773 C CA . ILE B 1 712 ? -24.719 -34.75 4.785 1 74.38 712 ILE B CA 1
ATOM 11774 C C . ILE B 1 712 ? -24.328 -36.219 4.938 1 74.38 712 ILE B C 1
ATOM 11776 O O . ILE B 1 712 ? -25.172 -37.094 4.824 1 74.38 712 ILE B O 1
ATOM 11780 N N . ALA B 1 713 ? -23.125 -36.5 5.266 1 73.19 713 ALA B N 1
ATOM 11781 C CA . ALA B 1 713 ? -22.641 -37.844 5.43 1 73.19 713 ALA B CA 1
ATOM 11782 C C . ALA B 1 713 ? -23.281 -38.531 6.645 1 73.19 713 ALA B C 1
ATOM 11784 O O . ALA B 1 713 ? -23.578 -39.719 6.617 1 73.19 713 ALA B O 1
ATOM 11785 N N . LEU B 1 714 ? -23.531 -37.75 7.629 1 75.38 714 LEU B N 1
ATOM 11786 C CA . LEU B 1 714 ? -24.109 -38.281 8.852 1 75.38 714 LEU B CA 1
ATOM 11787 C C . LEU B 1 714 ? -25.578 -38.625 8.664 1 75.38 714 LEU B C 1
ATOM 11789 O O . LEU B 1 714 ? -26.078 -39.594 9.211 1 75.38 714 LEU B O 1
ATOM 11793 N N . ASN B 1 715 ? -26.203 -37.812 7.84 1 69.88 715 ASN B N 1
ATOM 11794 C CA . ASN B 1 715 ? -27.609 -38.094 7.578 1 69.88 715 ASN B CA 1
ATOM 11795 C C . ASN B 1 715 ? -27.781 -39.344 6.734 1 69.88 715 ASN B C 1
ATOM 11797 O O . ASN B 1 715 ? -28.734 -40.094 6.938 1 69.88 715 ASN B O 1
ATOM 11801 N N . GLU B 1 716 ? -26.844 -39.562 5.922 1 64.31 716 GLU B N 1
ATOM 11802 C CA . GLU B 1 716 ? -26.891 -40.75 5.094 1 64.31 716 GLU B CA 1
ATOM 11803 C C . GLU B 1 716 ? -26.609 -42 5.918 1 64.31 716 GLU B C 1
ATOM 11805 O O . GLU B 1 716 ? -27.234 -43.062 5.699 1 64.31 716 GLU B O 1
ATOM 11810 N N . THR B 1 717 ? -25.75 -41.938 6.809 1 61.03 717 THR B N 1
ATOM 11811 C CA . THR B 1 717 ? -25.422 -43.094 7.652 1 61.03 717 THR B CA 1
ATOM 11812 C C . THR B 1 717 ? -26.594 -43.438 8.562 1 61.03 717 THR B C 1
ATOM 11814 O O . THR B 1 717 ? -26.844 -44.625 8.828 1 61.03 717 THR B O 1
ATOM 11817 N N . GLU B 1 718 ? -27.266 -42.438 9.047 1 59.12 718 GLU B N 1
ATOM 11818 C CA . GLU B 1 718 ? -28.422 -42.688 9.898 1 59.12 718 GLU B CA 1
ATOM 11819 C C . GLU B 1 718 ? -29.531 -43.375 9.109 1 59.12 718 GLU B C 1
ATOM 11821 O O . GLU B 1 718 ? -30.203 -44.281 9.617 1 59.12 718 GLU B O 1
ATOM 11826 N N . GLU B 1 719 ? -29.641 -42.906 7.926 1 52.56 719 GLU B N 1
ATOM 11827 C CA . GLU B 1 719 ? -30.672 -43.531 7.102 1 52.56 719 GLU B CA 1
ATOM 11828 C C . GLU B 1 719 ? -30.328 -45 6.789 1 52.56 719 GLU B C 1
ATOM 11830 O O . GLU B 1 719 ? -31.203 -45.844 6.777 1 52.56 719 GLU B O 1
ATOM 11835 N N . LEU B 1 720 ? -29.062 -45.156 6.535 1 48.31 720 LEU B N 1
ATOM 11836 C CA . LEU B 1 720 ? -28.641 -46.531 6.238 1 48.31 720 LEU B CA 1
ATOM 11837 C C . LEU B 1 720 ? -28.766 -47.438 7.469 1 48.31 720 LEU B C 1
ATOM 11839 O O . LEU B 1 720 ? -29.094 -48.625 7.352 1 48.31 720 LEU B O 1
ATOM 11843 N N . SER B 1 721 ? -28.516 -46.812 8.578 1 48.28 721 SER B N 1
ATOM 11844 C CA . SER B 1 721 ? -28.656 -47.625 9.789 1 48.28 721 SER B CA 1
ATOM 11845 C C . SER B 1 721 ? -30.125 -47.906 10.086 1 48.28 721 SER B C 1
ATOM 11847 O O . SER B 1 721 ? -30.453 -48.938 10.672 1 48.28 721 SER B O 1
ATOM 11849 N N . SER B 1 722 ? -30.938 -47.062 9.703 1 44.97 722 SER B N 1
ATOM 11850 C CA . SER B 1 722 ? -32.375 -47.344 9.914 1 44.97 722 SER B CA 1
ATOM 11851 C C . SER B 1 722 ? -32.906 -48.344 8.914 1 44.97 722 SER B C 1
ATOM 11853 O O . SER B 1 722 ? -33.969 -48.938 9.117 1 44.97 722 SER B O 1
ATOM 11855 N N . ILE B 1 723 ? -32.219 -48.5 7.852 1 33.5 723 ILE B N 1
ATOM 11856 C CA . ILE B 1 723 ? -32.656 -49.562 6.938 1 33.5 723 ILE B CA 1
ATOM 11857 C C . ILE B 1 723 ? -32.094 -50.906 7.391 1 33.5 723 ILE B C 1
ATOM 11859 O O . ILE B 1 723 ? -32.75 -51.938 7.301 1 33.5 723 ILE B O 1
#

Sequence (1446 aa):
MIDPETLSVLWTFGIGIIVLVVCFFLFAWLKAKVPEIYHFRMLASQLSFYNDYNDEPVYAPEQPKGIFAWLLLTWLYTEDKLIQTHGLDAVMFTRFMRSGLFICCILCLSAAVVLFPVYATSGRHHLKSNNPLYTSGLELISMSNLQRNDPRMWVSMLFEYLVVFTALLFLFFDYRAYYRYRMQYRAQERPTNYTLLLVDVPKSVDVFESVQEYFNRLFPQDVPYVVPVFNLESIQKLQVKLEKLLGRKERLEWRYLQDSTNIRRGDGCHNISPSHTLGIANRSKLKELQHCNEMIREKKILIAVERSKILKDNNSNMIAFFILFRYKFQAAFARQTCLFEKATQWVTSSAADPNGIHWNAFSWSRPSSLFRKFLSIASILALIIFWTIPVTFVSGLANIQTLSHVKALHWLSNITKVSPKVVAFLNGVLPAVILVVLFSFVPWLLYKLLLQTRDFSLVHVQSQVQIWYTVFLVVQVFLSYTISGSIFGNLQAMIQDPNNIPNLLSETIPKQGLFYMNYILIQGLVGFSISLLLIGPLIVRWFKLHWIAKTEREKNKVITNAIQAFHYSSHYGSAFIVVFLCLMYSVMSPFILFFGCIYFAWGLCVTKYQLIYVNVSMYEAGGVHFPTVFYSYIATLILQQLVMMALFGINQFIPGFLILPLPFLTVSYAKWLSRRFETVSEHGAVFKMIEKNNESSVPVTYYDLYKHPVWIALNETEELSSIMIDPETLSVLWTFGIGIIVLVVCFFLFAWLKAKVPEIYHFRMLASQLSFYNDYNDEPVYAPEQPKGIFAWLLLTWLYTEDKLIQTHGLDAVMFTRFMRSGLFICCILCLSAAVVLFPVYATSGRHHLKSNNPLYTSGLELISMSNLQRNDPRMWVSMLFEYLVVFTALLFLFFDYRAYYRYRMQYRAQERPTNYTLLLVDVPKSVDVFESVQEYFNRLFPQDVPYVVPVFNLESIQKLQVKLEKLLGRKERLEWRYLQDSTNIRRGDGCHNISPSHTLGIANRSKLKELQHCNEMIREKKILIAVERSKILKDNNSNMIAFFILFRYKFQAAFARQTCLFEKATQWVTSSAADPNGIHWNAFSWSRPSSLFRKFLSIASILALIIFWTIPVTFVSGLANIQTLSHVKALHWLSNITKVSPKVVAFLNGVLPAVILVVLFSFVPWLLYKLLLQTRDFSLVHVQSQVQIWYTVFLVVQVFLSYTISGSIFGNLQAMIQDPNNIPNLLSETIPKQGLFYMNYILIQGLVGFSISLLLIGPLIVRWFKLHWIAKTEREKNKVITNAIQAFHYSSHYGSAFIVVFLCLMYSVMSPFILFFGCIYFAWGLCVTKYQLIYVNVSMYEAGGVHFPTVFYSYIATLILQQLVMMALFGINQFIPGFLILPLPFLTVSYAKWLSRRFETVSEHGAVFKMIEKNNESSVPVTYYDLYKHPVWIALNETEELSSI

Solvent-accessible surface area (backbone atoms only — not comparable to full-atom values): 75107 Å² total; per-residue (Å²): 130,80,38,53,68,48,48,16,47,50,47,45,48,52,52,18,51,51,44,30,52,52,34,52,53,50,33,48,53,42,44,73,72,42,38,69,64,60,34,23,24,55,59,40,35,74,37,75,86,55,32,46,99,84,67,41,60,43,72,50,71,82,79,62,79,57,81,64,41,46,60,54,53,52,68,64,58,49,66,71,56,36,43,76,59,68,28,50,43,56,40,50,51,53,47,51,35,48,49,51,22,50,50,22,46,56,50,28,55,50,33,59,71,53,49,35,58,56,27,54,68,38,70,34,64,74,45,59,84,84,40,93,67,41,38,57,66,67,36,31,42,13,52,67,14,52,58,72,56,41,76,70,52,56,56,53,51,55,48,48,54,49,53,54,49,52,53,51,52,52,50,50,53,52,49,52,49,47,33,55,51,27,34,49,59,58,50,42,97,45,68,41,41,20,27,35,30,37,36,49,56,73,88,40,87,55,39,70,59,47,52,52,48,53,48,39,69,73,38,70,90,38,58,84,44,75,47,76,35,66,68,50,65,69,52,52,54,50,46,54,52,44,51,53,49,50,51,50,46,51,50,51,51,49,51,51,50,51,53,54,49,50,52,56,66,64,48,76,66,84,74,67,71,77,61,65,81,67,31,55,64,47,39,52,49,47,47,49,52,51,50,48,52,51,52,49,51,49,49,53,50,50,47,52,51,51,50,51,49,51,64,71,44,43,42,79,36,46,51,33,34,40,39,31,25,35,37,49,49,58,28,47,43,58,58,53,35,54,50,49,74,49,60,82,36,58,35,71,39,76,34,48,44,64,75,24,52,32,70,76,30,66,69,56,51,71,73,57,30,54,52,33,41,51,50,34,51,51,49,51,53,46,49,55,58,59,50,44,52,61,45,41,53,40,34,41,47,41,34,46,77,52,41,27,68,38,80,92,39,42,75,48,44,62,53,64,64,66,41,70,65,58,40,18,41,46,30,34,46,48,37,36,53,53,48,53,59,62,55,65,52,46,56,60,51,44,44,60,44,52,65,60,26,71,49,58,28,45,52,59,44,40,46,49,36,22,52,53,45,35,52,44,45,48,45,47,60,49,51,43,29,47,52,43,34,40,44,51,73,38,42,69,57,38,71,74,40,60,88,47,38,71,61,52,45,63,62,37,56,48,64,50,43,58,56,51,39,34,37,43,36,45,49,23,33,37,44,39,28,48,56,64,51,40,53,64,50,52,50,50,48,50,48,36,54,73,73,64,35,81,46,70,66,48,39,48,48,48,65,74,58,46,67,65,50,70,58,58,34,54,52,50,26,61,53,43,53,52,52,47,49,37,63,56,30,41,74,36,30,32,68,40,19,54,44,44,28,51,22,27,53,50,35,42,54,42,50,48,40,38,55,61,32,26,36,57,66,84,54,78,63,65,38,65,58,52,64,58,51,50,53,50,50,52,53,44,51,43,50,36,51,51,53,50,39,52,49,24,55,75,37,63,30,70,76,44,57,72,54,61,60,50,52,54,49,51,50,51,48,49,50,53,48,41,64,51,38,45,61,37,34,74,68,13,29,39,50,59,31,48,69,74,46,79,77,63,63,60,62,73,68,53,63,61,50,72,46,64,68,63,59,58,54,51,53,51,50,52,50,51,66,73,96,131,79,38,54,68,49,47,17,46,49,49,44,51,51,52,19,50,52,44,31,54,52,35,50,54,50,33,51,52,42,45,72,73,42,37,72,63,60,32,22,25,55,58,42,36,73,38,74,87,58,31,46,98,84,68,42,61,44,73,48,72,81,78,62,92,47,85,64,44,47,60,55,54,50,69,64,57,47,66,72,59,37,43,75,58,68,29,49,45,55,42,50,51,52,46,50,36,49,48,53,22,50,50,22,46,55,51,30,55,51,32,59,70,54,48,36,57,56,26,55,68,38,69,33,62,74,45,60,83,85,40,94,67,42,37,58,65,67,37,31,43,12,51,66,16,53,60,73,56,41,75,68,52,56,55,54,50,55,47,49,53,52,55,52,50,51,52,52,51,52,50,50,54,52,49,53,49,49,33,56,53,27,36,49,58,56,51,44,96,45,66,39,42,21,26,35,29,37,36,49,56,76,89,40,87,57,39,70,59,47,52,52,48,52,48,38,69,74,38,69,91,37,59,83,45,73,46,75,37,66,67,51,66,70,52,50,53,49,48,54,53,44,53,51,49,52,52,51,47,52,49,51,51,51,51,51,52,52,53,53,47,50,52,55,68,66,48,78,65,84,73,66,70,77,58,65,80,67,31,53,64,47,40,50,49,48,48,49,50,50,49,47,52,50,51,51,51,50,48,53,50,50,45,51,50,51,51,51,50,51,62,70,44,41,42,80,38,47,51,34,34,39,38,31,25,36,38,47,50,58,31,47,43,57,59,52,34,55,49,48,76,48,60,81,35,58,36,71,40,74,33,48,44,65,74,24,50,32,71,76,31,66,68,56,51,70,73,58,30,54,53,34,41,50,51,37,51,51,47,51,51,45,49,53,59,58,49,45,52,62,44,41,53,40,34,40,47,42,35,46,78,53,42,26,69,39,80,93,39,42,76,48,44,62,52,62,65,68,41,70,66,57,40,18,41,47,31,35,48,49,36,36,51,52,49,53,58,60,55,66,51,46,53,60,52,44,45,61,45,52,65,61,27,70,48,56,27,47,52,59,45,41,45,50,35,22,52,52,45,36,51,43,45,51,44,46,60,49,50,43,28,46,54,42,34,40,45,51,72,38,41,69,56,39,71,75,39,63,88,47,39,69,61,52,44,64,60,36,56,47,61,50,44,58,55,51,39,33,37,42,37,45,48,24,32,37,44,40,30,48,56,63,51,40,51,65,49,51,49,50,48,52,48,38,55,73,72,65,36,80,48,73,66,48,38,50,48,48,64,72,57,48,68,64,50,71,58,60,35,53,53,51,26,60,52,42,54,53,53,48,50,36,62,57,30,40,74,36,28,31,68,38,18,54,42,43,28,49,22,28,52,51,38,42,54,44,51,46,41,39,55,63,32,27,37,58,67,82,55,76,63,65,37,65,56,52,63,57,50,52,52,49,50,52,51,45,53,43,50,36,51,52,53,50,40,50,49,25,54,75,36,61,29,70,76,44,58,72,54,61,61,49,52,57,50,51,51,51,49,52,51,52,49,41,65,53,37,44,63,39,37,74,67,13,27,40,51,59,30,46,70,74,46,78,77,61,62,59,62,72,68,53,64,61,49,71,45,65,67,65,58,59,54,50,52,51,51,51,52,57,69,71,101

Nearest PDB structures (foldseek):
  8xvy-assembly1_B  TM=8.776E-01  e=9.120E-31  Arabidopsis thaliana
  8xw0-assembly1_A  TM=8.727E-01  e=8.036E-31  Arabidopsis thaliana
  8gso-assembly1_B  TM=8.663E-01  e=1.290E-27  Arabidopsis thaliana
  8t56-assembly1_A  TM=8.882E-01  e=5.994E-26  Arabidopsis thaliana
  8xs0-assembly1_B  TM=7.781E-01  e=1.313E-26  Arabidopsis thaliana

Organism: Galdieria sulphuraria (NCBI:txid130081)

pLDDT: mean 84.85, std 12.3, range [33.0, 98.12]

Secondary structure (DSSP, 8-state):
---HHHHHHHHHHHHHHHHHHHHHHHHHHHHHH-HHHHTHHHHHHT-GGG--TT-PPPP-PPPP-STTHHHHHHHH--HHHHHHHT-HHHHHHHHHHHHHHHHHHHHHHHHHHHHHHHHHT-SGGGS-TTSTT---GGGGGSGGGSPTT-TTHHHHHHHHHHHHHHHHHHHHHHHHHHHHHHHHHHHS--HHHHEEEEE-----TTHHHHHHHHHHHHSTT---EEEEEE--HHHHHHHHHHHHHHHHHHHHHHHHHHHHHHHHHH---TTS-TTSTTTHHHHHHHHHHHHHHHHHHHHHHHHHHHHHHHHHTHHHHEEEEEEEPSSHHHHHHHHHS--SS-SSSSEEEEPPPGGGB-GGGGGS-HHHHHHHHHHHHHHHHHHHHHTHHHHHHHHHHTTHHHHTTSGGGTHHHHHHTT-HHHHHHHHHHHHHHHHHHHHHTHHHHHHHHHTTS--SBHHHHHHHHHHHHHHHHIIIIIIIHHHHHHHHHTHHHHHH-GGGHHHHHHHHTGGGHHHHHHHHHIIIIIIHHHHHHTHHHHHHHHHIIIII--SHHHHHHHHHTSS----HHHHHHHHHHHHHHHHHTTTTSTTHHHHHHHHHHHHHHHHHHIIIII---SS---STHHHHHHHHHHHHHHHHHHHHHHHHHHTT-GGGGGGTHHHHHHHHHHHHHIIIIIHHHHH--HHHHHHH-TT-PPPTHHHHHTS-HHHHHHHHHHHHHH-/---HHHHHHHHHHHHHHHHHHHHHHHHHHHHHH-HHHHTHHHHHHT-GGG--TT-PPPP-PPPP-STTHHHHHHHH--HHHHHHHT-HHHHHHHHHHHHHHHHHHHHHHHHHHHHHHHHHT-SGGGS-TTSTT---GGGGGSGGGSPTT-TTHHHHHHHHHHHHHHHHHHHHHHHHHHHHHHHHHHHS--HHHHEEEEE-----TTHHHHHHHHHHHHSTT---EEEEEE--HHHHHHHHHHHHHHHHHHHHHHHHHHHHHHHHHH---TTS-TTSHHHHHHHHHHHHHHHHHHHHHHHHHHHHHHHHHHHHTHHHHEEEEEEE-SSHHHHHHHHHS--SS-SSSSEEEEPPPGGGB-GGGGGS-HHHHHHHHHHHHHHHHHHHHHTHHHHHHHHHHTTHHHHTTSGGGTHHHHHHTT-HHHHHHHHHHHHHHHHHHHHHTHHHHHHHHHTTS--SBHHHHHHHHHHHHHHHHIIIIIIIHHHHHHHHHTHHHHHH-GGGHHHHHHHHTGGGHHHHHHHHHIIIIIIHHHHHHTHHHHHHHHHIIIII--SHHHHHHHHHTSS----HHHHHHHHHHHHHHHHHTTTTSTTHHHHHHHHHHHHHHHHHHIIIII---SS---STHHHHHHHHHHHHHHHHHHHHHHHHHHTT-GGGGGGTHHHHHHHHHHHHHIIIIIHHHHH--HHHHHHH-TT-PPPTHHHHHTS-HHHHHHHHHHHHHH-